Protein AF-0000000080278282 (afdb_homodimer)

Structure (mmCIF, N/CA/C/O backbone):
data_AF-0000000080278282-model_v1
#
loop_
_entity.id
_entity.type
_entity.pdbx_description
1 polymer 'Type VII secretion integral membrane protein EccD'
#
loop_
_atom_site.group_PDB
_atom_site.id
_atom_site.type_symbol
_atom_site.label_atom_id
_atom_site.label_alt_id
_atom_site.label_comp_id
_atom_site.label_asym_id
_atom_site.label_entity_id
_atom_site.label_seq_id
_atom_site.pdbx_PDB_ins_code
_atom_site.Cartn_x
_atom_site.Cartn_y
_atom_site.Cartn_z
_atom_site.occupancy
_atom_site.B_iso_or_equiv
_atom_site.auth_seq_id
_atom_site.auth_comp_id
_atom_site.auth_asym_id
_atom_site.auth_atom_id
_atom_site.pdbx_PDB_model_num
ATOM 1 N N . MET A 1 1 ? -4.598 15.258 31.953 1 35.5 1 MET A N 1
ATOM 2 C CA . MET A 1 1 ? -4.43 14.977 33.375 1 35.5 1 MET A CA 1
ATOM 3 C C . MET A 1 1 ? -3.668 16.109 34.062 1 35.5 1 MET A C 1
ATOM 5 O O . MET A 1 1 ? -2.861 16.797 33.438 1 35.5 1 MET A O 1
ATOM 9 N N . ALA A 1 2 ? -4.07 16.469 35.312 1 46.28 2 ALA A N 1
ATOM 10 C CA . ALA A 1 2 ? -3.312 17.375 36.156 1 46.28 2 ALA A CA 1
ATOM 11 C C . ALA A 1 2 ? -1.828 17.016 36.156 1 46.28 2 ALA A C 1
ATOM 13 O O . ALA A 1 2 ? -1.468 15.844 36.219 1 46.28 2 ALA A O 1
ATOM 14 N N . THR A 1 3 ? -1.007 17.859 35.688 1 50.81 3 THR A N 1
ATOM 15 C CA . THR A 1 3 ? 0.428 17.656 35.875 1 50.81 3 THR A CA 1
ATOM 16 C C . THR A 1 3 ? 0.751 17.281 37.312 1 50.81 3 THR A C 1
ATOM 18 O O . THR A 1 3 ? -0.059 17.5 38.219 1 50.81 3 THR A O 1
ATOM 21 N N . THR A 1 4 ? 1.831 16.531 37.562 1 54.28 4 THR A N 1
ATOM 22 C CA . THR A 1 4 ? 2.43 16.078 38.812 1 54.28 4 THR A CA 1
ATOM 23 C C . THR A 1 4 ? 2.398 17.188 39.875 1 54.28 4 THR A C 1
ATOM 25 O O . THR A 1 4 ? 2.545 16.938 41.062 1 54.28 4 THR A O 1
ATOM 28 N N . SER A 1 5 ? 2.428 18.453 39.594 1 63.41 5 SER A N 1
ATOM 29 C CA . SER A 1 5 ? 2.605 19.516 40.594 1 63.41 5 SER A CA 1
ATOM 30 C C . SER A 1 5 ? 1.264 20.047 41.094 1 63.41 5 SER A C 1
ATOM 32 O O . SER A 1 5 ? 1.215 20.984 41.875 1 63.41 5 SER A O 1
ATOM 34 N N . GLY A 1 6 ? 0.189 19.375 40.906 1 73.44 6 GLY A N 1
ATOM 35 C CA . GLY A 1 6 ? -1.113 19.797 41.406 1 73.44 6 GLY A CA 1
ATOM 36 C C . GLY A 1 6 ? -1.625 21.062 40.75 1 73.44 6 GLY A C 1
ATOM 37 O O . GLY A 1 6 ? -2.588 21.656 41.219 1 73.44 6 GLY A O 1
ATOM 38 N N . LEU A 1 7 ? -0.931 21.578 39.781 1 79.88 7 LEU A N 1
ATOM 39 C CA . LEU A 1 7 ? -1.333 22.797 39.062 1 79.88 7 LEU A CA 1
ATOM 40 C C . LEU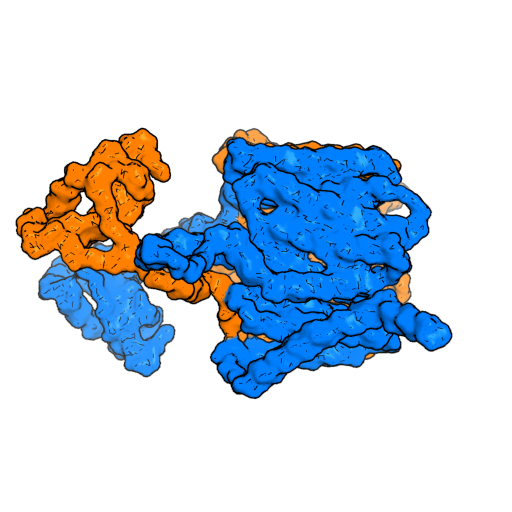 A 1 7 ? -1.778 22.484 37.656 1 79.88 7 LEU A C 1
ATOM 42 O O . LEU A 1 7 ? -1.264 21.562 37.031 1 79.88 7 LEU A O 1
ATOM 46 N N . CYS A 1 8 ? -2.861 23.078 37.188 1 84.62 8 CYS A N 1
ATOM 47 C CA . CYS A 1 8 ? -3.357 23.062 35.812 1 84.62 8 CYS A CA 1
ATOM 48 C C . CYS A 1 8 ? -3.148 24.406 35.125 1 84.62 8 CYS A C 1
ATOM 50 O O . CYS A 1 8 ? -3.537 25.438 35.656 1 84.62 8 CYS A O 1
ATOM 52 N N . LYS A 1 9 ? -2.471 24.438 34.031 1 85.31 9 LYS A N 1
ATOM 53 C CA . LYS A 1 9 ? -2.25 25.672 33.281 1 85.31 9 LYS A CA 1
ATOM 54 C C . LYS A 1 9 ? -3.418 25.953 32.312 1 85.31 9 LYS A C 1
ATOM 56 O O . LYS A 1 9 ? -3.699 25.156 31.422 1 85.31 9 LYS A O 1
ATOM 61 N N . LEU A 1 10 ? -4.07 27.016 32.594 1 87.31 10 LEU A N 1
ATOM 62 C CA . LEU A 1 10 ? -5.223 27.422 31.797 1 87.31 10 LEU A CA 1
ATOM 63 C C . LEU A 1 10 ? -4.938 28.719 31.047 1 87.31 10 LEU A C 1
ATOM 65 O O . LEU A 1 10 ? -4.176 29.562 31.516 1 87.31 10 LEU A O 1
ATOM 69 N N . ARG A 1 11 ? -5.48 28.781 29.812 1 86.94 11 ARG A N 1
ATOM 70 C CA . ARG A 1 11 ? -5.508 30.031 29.078 1 86.94 11 ARG A CA 1
ATOM 71 C C . ARG A 1 11 ? -6.883 30.688 29.156 1 86.94 11 ARG A C 1
ATOM 73 O O . ARG A 1 11 ? -7.895 30.062 28.844 1 86.94 11 ARG A O 1
ATOM 80 N N . VAL A 1 12 ? -6.902 31.906 29.641 1 86.94 12 VAL A N 1
ATOM 81 C CA . VAL A 1 12 ? -8.156 32.625 29.766 1 86.94 12 VAL A CA 1
ATOM 82 C C . VAL A 1 12 ? -8.195 33.781 28.75 1 86.94 12 VAL A C 1
ATOM 84 O O . VAL A 1 12 ? -7.273 34.594 28.703 1 86.94 12 VAL A O 1
ATOM 87 N N . ARG A 1 13 ? -9.266 33.719 27.953 1 86.06 13 ARG A N 1
ATOM 88 C CA . ARG A 1 13 ? -9.531 34.812 27.016 1 86.06 13 ARG A CA 1
ATOM 89 C C . ARG A 1 13 ? -10.617 35.719 27.562 1 86.06 13 ARG A C 1
ATOM 91 O O . ARG A 1 13 ? -11.797 35.375 27.547 1 86.06 13 ARG A O 1
ATOM 98 N N . ALA A 1 14 ? -10.203 36.875 28.016 1 83.12 14 ALA A N 1
ATOM 99 C CA . ALA A 1 14 ? -11.109 37.938 28.438 1 83.12 14 ALA A CA 1
ATOM 100 C C . ALA A 1 14 ? -11.383 38.938 27.297 1 83.12 14 ALA A C 1
ATOM 102 O O . ALA A 1 14 ? -10.711 38.906 26.266 1 83.12 14 ALA A O 1
ATOM 103 N N . PRO A 1 15 ? -12.484 39.688 27.391 1 75.25 15 PRO A N 1
ATOM 104 C CA . PRO A 1 15 ? -12.859 40.594 26.312 1 75.25 15 PRO A CA 1
ATOM 105 C C . PRO A 1 15 ? -11.711 41.5 25.859 1 75.25 15 PRO A C 1
ATOM 107 O O . PRO A 1 15 ? -11.547 41.75 24.656 1 75.25 15 PRO A O 1
ATOM 110 N N . ALA A 1 16 ? -10.828 41.906 26.734 1 73.94 16 ALA A N 1
ATOM 111 C CA . ALA A 1 16 ? -9.812 42.906 26.375 1 73.94 16 ALA A CA 1
ATOM 112 C C . ALA A 1 16 ? -8.406 42.312 26.5 1 73.94 16 ALA A C 1
ATOM 114 O O . ALA A 1 16 ? -7.43 42.938 26.078 1 73.94 16 ALA A O 1
ATOM 115 N N . THR A 1 17 ? -8.305 41.156 27.062 1 78.44 17 THR A N 1
ATOM 116 C CA . THR A 1 17 ? -6.977 40.625 27.328 1 78.44 17 THR A CA 1
ATOM 117 C C . THR A 1 17 ? -7.012 39.094 27.328 1 78.44 17 THR A C 1
ATOM 119 O O . THR A 1 17 ? -8.078 38.5 27.469 1 78.44 17 THR A O 1
ATOM 122 N N . SER A 1 18 ? -5.879 38.406 26.938 1 85.69 18 SER A N 1
ATOM 123 C CA . SER A 1 18 ? -5.676 36.969 27.078 1 85.69 18 SER A CA 1
ATOM 124 C C . SER A 1 18 ? -4.43 36.656 27.891 1 85.69 18 SER A C 1
ATOM 126 O O . SER A 1 18 ? -3.406 37.344 27.75 1 85.69 18 SER A O 1
ATOM 128 N N . PHE A 1 19 ? -4.559 35.812 28.859 1 82.06 19 PHE A N 1
ATOM 129 C CA . PHE A 1 19 ? -3.42 35.469 29.703 1 82.06 19 PHE A CA 1
ATOM 130 C C . PHE A 1 19 ? -3.469 34 30.094 1 82.06 19 PHE A C 1
ATOM 132 O O . PHE A 1 19 ? -4.52 33.344 30 1 82.06 19 PHE A O 1
ATOM 139 N N . ALA A 1 20 ? -2.309 33.469 30.469 1 86.12 20 ALA A N 1
ATOM 140 C CA . ALA A 1 20 ? -2.188 32.094 30.984 1 86.12 20 ALA A CA 1
ATOM 141 C C . ALA A 1 20 ? -2.012 32.094 32.5 1 86.12 20 ALA A C 1
ATOM 143 O O . ALA A 1 20 ? -1.336 32.969 33.062 1 86.12 20 ALA A O 1
ATOM 144 N N . LEU A 1 21 ? -2.713 31.219 33.156 1 85 21 LEU A N 1
ATOM 145 C CA . LEU A 1 21 ? -2.648 31.094 34.625 1 85 21 LEU A CA 1
ATOM 146 C C . LEU A 1 21 ? -2.486 29.641 35.031 1 85 21 LEU A C 1
ATOM 148 O O . LEU A 1 21 ? -3.135 28.75 34.469 1 85 21 LEU A O 1
ATOM 152 N N . ALA A 1 22 ? -1.562 29.422 35.875 1 85.88 22 ALA A N 1
ATOM 153 C CA . ALA A 1 22 ? -1.469 28.109 36.531 1 85.88 22 ALA A CA 1
ATOM 154 C C . ALA A 1 22 ? -2.355 28.031 37.75 1 85.88 22 ALA A C 1
ATOM 156 O O . ALA A 1 22 ? -2.188 28.812 38.688 1 85.88 22 ALA A O 1
ATOM 157 N N . VAL A 1 23 ? -3.32 27.172 37.719 1 85.56 23 VAL A N 1
ATOM 158 C CA . VAL A 1 23 ? -4.273 27.094 38.812 1 85.56 23 VAL A CA 1
ATOM 159 C C . VAL A 1 23 ? -4.199 25.719 39.469 1 85.56 23 VAL A C 1
ATOM 161 O O . VAL A 1 23 ? -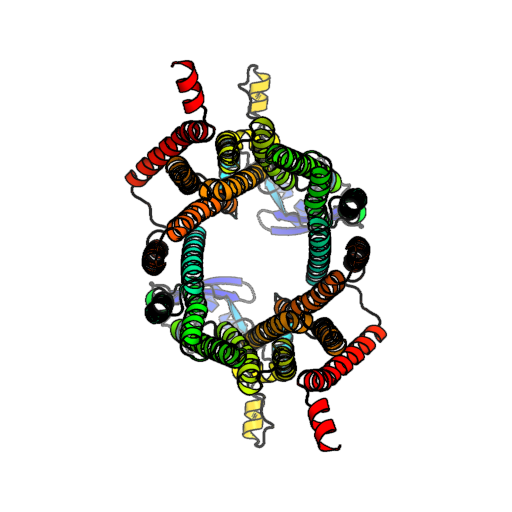3.977 24.719 38.781 1 85.56 23 VAL A O 1
ATOM 164 N N . PRO A 1 24 ? -4.273 25.75 40.812 1 81.31 24 PRO A N 1
ATOM 165 C CA . PRO A 1 24 ? -4.359 24.453 41.469 1 81.31 24 PRO A CA 1
ATOM 166 C C . PRO A 1 24 ? -5.629 23.688 41.125 1 81.31 24 PRO A C 1
ATOM 168 O O . PRO A 1 24 ? -6.695 24.281 40.969 1 81.31 24 PRO A O 1
ATOM 171 N N . VAL A 1 25 ? -5.578 22.375 41 1 85.06 25 VAL A N 1
ATOM 172 C CA . VAL A 1 25 ? -6.641 21.531 40.5 1 85.06 25 VAL A CA 1
ATOM 173 C C . VAL A 1 25 ? -7.691 21.297 41.562 1 85.06 25 VAL A C 1
ATOM 175 O O . VAL A 1 25 ? -8.836 20.938 41.281 1 85.06 25 VAL A O 1
ATOM 178 N N . ASP A 1 26 ? -7.441 21.578 42.844 1 83.44 26 ASP A N 1
ATOM 179 C CA . ASP A 1 26 ? -8.312 21.219 43.938 1 83.44 26 ASP A CA 1
ATOM 180 C C . ASP A 1 26 ? -9.078 22.438 44.469 1 83.44 26 ASP A C 1
ATOM 182 O O . ASP A 1 26 ? -9.734 22.375 45.5 1 83.44 26 ASP A O 1
ATOM 186 N N . ILE A 1 27 ? -9.039 23.547 43.812 1 84 27 ILE A N 1
ATOM 187 C CA . ILE A 1 27 ? -9.75 24.75 44.219 1 84 27 ILE A CA 1
ATOM 188 C C . ILE A 1 27 ? -10.938 25 43.281 1 84 27 ILE A C 1
ATOM 190 O O . ILE A 1 27 ? -10.828 24.859 42.062 1 84 27 ILE A O 1
ATOM 194 N N . PRO A 1 28 ? -12.039 25.219 43.969 1 87 28 PRO A N 1
ATOM 195 C CA . PRO A 1 28 ? -13.203 25.547 43.156 1 87 28 PRO A CA 1
ATOM 196 C C . PRO A 1 28 ? -12.961 26.766 42.25 1 87 28 PRO A C 1
ATOM 198 O O . PRO A 1 28 ? -12.234 27.688 42.656 1 87 28 PRO A O 1
ATOM 201 N N . LEU A 1 29 ? -13.562 26.703 41.125 1 89.19 29 LEU A N 1
ATOM 202 C CA . LEU A 1 29 ? -13.391 27.766 40.156 1 89.19 29 LEU A CA 1
ATOM 203 C C . LEU A 1 29 ? -13.844 29.109 40.719 1 89.19 29 LEU A C 1
ATOM 205 O O . LEU A 1 29 ? -13.258 30.141 40.375 1 89.19 29 LEU A O 1
ATOM 209 N N . ILE A 1 30 ? -14.828 29.094 41.562 1 87.44 30 ILE A N 1
ATOM 210 C CA . ILE A 1 30 ? -15.391 30.312 42.156 1 87.44 30 ILE A CA 1
ATOM 211 C C . ILE A 1 30 ? -14.312 31.031 42.938 1 87.44 30 ILE A C 1
ATOM 213 O O . ILE A 1 30 ? -14.266 32.281 42.969 1 87.44 30 ILE A O 1
ATOM 217 N N . ASP A 1 31 ? -13.383 30.312 43.562 1 86.94 31 ASP A N 1
ATOM 218 C CA . ASP A 1 31 ? -12.32 30.891 44.375 1 86.94 31 ASP A CA 1
ATOM 219 C C . ASP A 1 31 ? -11.211 31.469 43.5 1 86.94 31 ASP A C 1
ATOM 221 O O . ASP A 1 31 ? -10.414 32.281 43.969 1 86.94 31 ASP A O 1
ATOM 225 N N . LEU A 1 32 ? -11.25 31.031 42.312 1 87.5 32 LEU A N 1
ATOM 226 C CA . LEU A 1 32 ? -10.219 31.5 41.406 1 87.5 32 LEU A CA 1
ATOM 227 C C . LEU A 1 32 ? -10.703 32.719 40.625 1 87.5 32 LEU A C 1
ATOM 229 O O . LEU A 1 32 ? -9.906 33.406 40 1 87.5 32 LEU A O 1
ATOM 233 N N . MET A 1 33 ? -11.953 32.969 40.688 1 87.94 33 MET A N 1
ATOM 234 C CA . MET A 1 33 ? -12.57 34 39.844 1 87.94 33 MET A CA 1
ATOM 235 C C . MET A 1 33 ? -12.008 35.375 40.156 1 87.94 33 MET A C 1
ATOM 237 O O . MET A 1 33 ? -11.68 36.156 39.25 1 87.94 33 MET A O 1
ATOM 241 N N . PRO A 1 34 ? -11.766 35.719 41.5 1 85.62 34 PRO A N 1
ATOM 242 C CA . PRO A 1 34 ? -11.195 37.062 41.781 1 85.62 34 PRO A CA 1
ATOM 243 C C . PRO A 1 34 ? -9.797 37.219 41.156 1 85.62 34 PRO A C 1
ATOM 245 O O . PRO A 1 34 ? -9.477 38.312 40.656 1 85.62 34 PRO A O 1
ATOM 248 N N . THR A 1 35 ? -9.07 36.188 41.25 1 86.25 35 THR A N 1
ATOM 249 C CA . THR A 1 35 ? -7.727 36.219 40.688 1 86.25 35 THR A CA 1
ATOM 250 C C . THR A 1 35 ? -7.793 36.375 39.156 1 86.25 35 THR A C 1
ATOM 252 O O . THR A 1 35 ? -7.047 37.156 38.562 1 86.25 35 THR A O 1
ATOM 255 N N . ILE A 1 36 ? -8.617 35.656 38.594 1 88.06 36 ILE A N 1
ATOM 256 C CA . ILE A 1 36 ? -8.789 35.688 37.125 1 88.06 36 ILE A CA 1
ATOM 257 C C . ILE A 1 36 ? -9.258 37.094 36.719 1 88.06 36 ILE A C 1
ATOM 259 O O . ILE A 1 36 ? -8.734 37.656 35.75 1 88.06 36 ILE A O 1
ATOM 263 N N . LEU A 1 37 ? -10.242 37.625 37.406 1 86.5 37 LEU A N 1
ATOM 264 C CA . LEU A 1 37 ? -10.773 38.938 37.094 1 86.5 37 LEU A CA 1
ATOM 265 C C . LEU A 1 37 ? -9.719 40 37.312 1 86.5 37 LEU A C 1
ATOM 267 O O . LEU A 1 37 ? -9.656 41 36.562 1 86.5 37 LEU A O 1
ATOM 271 N N . GLY A 1 38 ? -8.906 39.844 38.344 1 85 38 GLY A N 1
ATOM 272 C CA . GLY A 1 38 ? -7.805 40.75 38.594 1 85 38 GLY A CA 1
ATOM 273 C C . GLY A 1 38 ? -6.801 40.781 37.438 1 85 38 GLY A C 1
ATOM 274 O O . GLY A 1 38 ? -6.305 41.875 37.094 1 85 38 GLY A O 1
ATOM 275 N N . HIS A 1 39 ? -6.598 39.625 36.906 1 84.81 39 HIS A N 1
ATOM 276 C CA . HIS A 1 39 ? -5.656 39.531 35.812 1 84.81 39 HIS A CA 1
ATOM 277 C C . HIS A 1 39 ? -6.289 40.031 34.5 1 84.81 39 HIS A C 1
ATOM 279 O O . HIS A 1 39 ? -5.59 40.531 33.625 1 84.81 39 HIS A O 1
ATOM 285 N N . ALA A 1 40 ? -7.508 39.844 34.344 1 83 40 ALA A N 1
ATOM 286 C CA . ALA A 1 40 ? -8.227 40.219 33.125 1 83 40 ALA A CA 1
ATOM 287 C C . ALA A 1 40 ? -8.391 41.719 33 1 83 40 ALA A C 1
ATOM 289 O O . ALA A 1 40 ? -8.484 42.25 31.906 1 83 40 ALA A O 1
ATOM 290 N N . GLY A 1 41 ? -8.508 42.406 34.125 1 80.06 41 GLY A N 1
ATOM 291 C CA . GLY A 1 41 ? -8.617 43.875 34.094 1 80.06 41 GLY A CA 1
ATOM 292 C C . GLY A 1 41 ? -9.047 44.469 35.406 1 80.06 41 GLY A C 1
ATOM 293 O O . GLY A 1 41 ? -9.75 43.812 36.188 1 80.06 41 GLY A O 1
ATOM 294 N N . GLN A 1 42 ? -8.523 45.656 35.812 1 74.75 42 GLN A N 1
ATOM 295 C CA . GLN A 1 42 ? -8.695 46.312 37.094 1 74.75 42 GLN A CA 1
ATOM 296 C C . GLN A 1 42 ? -10.172 46.625 37.344 1 74.75 42 GLN A C 1
ATOM 298 O O . GLN A 1 42 ? -10.625 46.562 38.5 1 74.75 42 GLN A O 1
ATOM 303 N N . ASP A 1 43 ? -10.992 46.781 36.344 1 74.56 43 ASP A N 1
ATOM 304 C CA . ASP A 1 43 ? -12.352 47.25 36.594 1 74.56 43 ASP A CA 1
ATOM 305 C C . ASP A 1 43 ? -13.375 46.188 36.188 1 74.56 43 ASP A C 1
ATOM 307 O O . ASP A 1 43 ? -14.578 46.5 36.125 1 74.56 43 ASP A O 1
ATOM 311 N N . LEU A 1 44 ? -13.008 45.031 36.062 1 77.19 44 LEU A N 1
ATOM 312 C CA . LEU A 1 44 ? -13.945 44.031 35.531 1 77.19 44 LEU A CA 1
ATOM 313 C C . LEU A 1 44 ? -14.859 43.531 36.656 1 77.19 44 LEU A C 1
ATOM 315 O O . LEU A 1 44 ? -16.031 43.219 36.406 1 77.19 44 LEU A O 1
ATOM 319 N N . ALA A 1 45 ? -14.359 43.438 37.812 1 76.94 45 ALA A N 1
ATOM 320 C CA . ALA A 1 45 ? -15.18 43.031 38.969 1 76.94 45 ALA A CA 1
ATOM 321 C C . ALA A 1 45 ? -16.344 43.969 39.188 1 76.94 45 ALA A C 1
ATOM 323 O O . ALA A 1 45 ? -17.453 43.562 39.5 1 76.94 45 ALA A O 1
ATOM 324 N N . GLU A 1 46 ? -16.094 45.25 39.031 1 74.25 46 GLU A N 1
ATOM 325 C CA . GLU A 1 46 ? -17.141 46.25 39.188 1 74.25 46 GLU A CA 1
ATOM 326 C C . GLU A 1 46 ? -18.094 46.281 38 1 74.25 46 GLU A C 1
ATOM 328 O O . GLU A 1 46 ? -19.297 46.438 38.188 1 74.25 46 GLU A O 1
ATOM 333 N N . GLU A 1 47 ? -17.594 45.969 36.906 1 72.38 47 GLU A N 1
ATOM 334 C CA . GLU A 1 47 ? -18.422 45.938 35.688 1 72.38 47 GLU A CA 1
ATOM 335 C C . GLU A 1 47 ? -19.312 44.688 35.688 1 72.38 47 GLU A C 1
ATOM 337 O O . GLU A 1 47 ? -20.359 44.688 35.031 1 72.38 47 GLU A O 1
ATOM 342 N N . GLY A 1 48 ? -18.984 43.75 36.375 1 67.81 48 GLY A N 1
ATOM 343 C CA . GLY A 1 48 ? -19.719 42.5 36.438 1 67.81 48 GLY A CA 1
ATOM 344 C C . GLY A 1 48 ? -21.062 42.656 37.125 1 67.81 48 GLY A C 1
ATOM 345 O O . GLY A 1 48 ? -21.984 41.875 36.875 1 67.81 48 GLY A O 1
ATOM 346 N N . VAL A 1 49 ? -21.156 43.594 37.969 1 68.88 49 VAL A N 1
ATOM 347 C CA . VAL A 1 49 ? -22.391 43.844 38.688 1 68.88 49 VAL A CA 1
ATOM 348 C C . VAL A 1 49 ? -23.516 44.188 37.719 1 68.88 49 VAL A C 1
ATOM 350 O O . VAL A 1 49 ? -24.656 43.75 37.906 1 68.88 49 VAL A O 1
ATOM 353 N N . ASP A 1 50 ? -23.219 44.781 36.656 1 68.56 50 ASP A N 1
ATOM 354 C CA . ASP A 1 50 ? -24.203 45.219 35.688 1 68.56 50 ASP A CA 1
ATOM 355 C C . ASP A 1 50 ? -24.641 44.062 34.781 1 68.56 50 ASP A C 1
ATOM 357 O O . ASP A 1 50 ? -25.703 44.125 34.156 1 68.56 50 ASP A O 1
ATOM 361 N N . HIS A 1 51 ? -23.891 43.031 34.781 1 73.06 51 HIS A N 1
ATOM 362 C CA . HIS A 1 51 ? -24.234 41.969 33.844 1 73.06 51 HIS A CA 1
ATOM 363 C C . HIS A 1 51 ? -24.312 40.625 34.562 1 73.06 51 HIS A C 1
ATOM 365 O O . HIS A 1 51 ? -24.031 39.594 33.938 1 73.06 51 HIS A O 1
ATOM 371 N N . ASP A 1 52 ? -24.703 40.594 35.688 1 75.75 52 ASP A N 1
ATOM 372 C CA . ASP A 1 52 ? -24.984 39.438 36.531 1 75.75 52 ASP A CA 1
ATOM 373 C C . ASP A 1 52 ? -23.734 38.594 36.75 1 75.75 52 ASP A C 1
ATOM 375 O O . ASP A 1 52 ? -23.812 37.375 36.938 1 75.75 52 ASP A O 1
ATOM 379 N N . GLY A 1 53 ? -22.641 39.156 36.625 1 81.94 53 GLY A N 1
ATOM 380 C CA . GLY A 1 53 ? -21.391 38.469 36.969 1 81.94 53 GLY A CA 1
ATOM 381 C C . GLY A 1 53 ? -20.656 37.938 35.75 1 81.94 53 GLY A C 1
ATOM 382 O O . GLY A 1 53 ? -21.156 38 34.625 1 81.94 53 GLY A O 1
ATOM 383 N N . TRP A 1 54 ? -19.438 37.5 35.969 1 86.56 54 TRP A N 1
ATOM 384 C CA . TRP A 1 54 ? -18.578 36.906 34.938 1 86.56 54 TRP A CA 1
ATOM 385 C C . TRP A 1 54 ? -18.594 35.406 35.031 1 86.56 54 TRP A C 1
ATOM 387 O O . TRP A 1 54 ? -18.688 34.812 36.125 1 86.56 54 TRP A O 1
ATOM 397 N N . ILE A 1 55 ? -18.625 34.781 33.812 1 87 55 ILE A N 1
ATOM 398 C CA . ILE A 1 55 ? -18.594 33.312 33.719 1 87 55 ILE A CA 1
ATOM 399 C C . ILE A 1 55 ? -17.422 32.875 32.844 1 87 55 ILE A C 1
ATOM 401 O O . ILE A 1 55 ? -16.953 33.656 32 1 87 55 ILE A O 1
ATOM 405 N N . LEU A 1 56 ? -16.922 31.766 33.188 1 87.19 56 LEU A N 1
ATOM 406 C CA . LEU A 1 56 ? -15.922 31.094 32.344 1 87.19 56 LEU A CA 1
ATOM 407 C C . LEU A 1 56 ? -16.578 30.016 31.469 1 87.19 56 LEU A C 1
ATOM 409 O O . LEU A 1 56 ? -17.391 29.234 31.969 1 87.19 56 LEU A O 1
ATOM 413 N N . GLN A 1 57 ? -16.328 30.109 30.203 1 83.44 57 GLN A N 1
ATOM 414 C CA . GLN A 1 57 ? -16.938 29.172 29.266 1 83.44 57 GLN A CA 1
ATOM 415 C C . GLN A 1 57 ? -15.914 28.625 28.281 1 83.44 57 GLN A C 1
ATOM 417 O O . GLN A 1 57 ? -14.953 29.312 27.922 1 83.44 57 GLN A O 1
ATOM 422 N N . ARG A 1 58 ? -16.062 27.281 28.047 1 80.81 58 ARG A N 1
ATOM 423 C CA . ARG A 1 58 ? -15.406 26.688 26.891 1 80.81 58 ARG A CA 1
ATOM 424 C C . ARG A 1 58 ? -16.141 27.031 25.594 1 80.81 58 ARG A C 1
ATOM 426 O O . ARG A 1 58 ? -17.375 27.172 25.594 1 80.81 58 ARG A O 1
ATOM 433 N N . LEU A 1 59 ? -15.336 27.312 24.5 1 69.25 59 LEU A N 1
ATOM 434 C CA . LEU A 1 59 ? -15.992 27.562 23.219 1 69.25 59 LEU A CA 1
ATOM 435 C C . LEU A 1 59 ? -16.938 26.422 22.859 1 69.25 59 LEU A C 1
ATOM 437 O O . LEU A 1 59 ? -16.531 25.266 22.812 1 69.25 59 LEU A O 1
ATOM 441 N N . GLY A 1 60 ? -18.234 26.766 22.812 1 66.5 60 GLY A N 1
ATOM 442 C CA . GLY A 1 60 ? -19.234 25.812 22.375 1 66.5 60 GLY A CA 1
ATOM 443 C C . GLY A 1 60 ? -19.922 25.094 23.531 1 66.5 60 GLY A C 1
ATOM 444 O O . GLY A 1 60 ? -20.797 24.266 23.328 1 66.5 60 GLY A O 1
ATOM 445 N N . ASP A 1 61 ? -19.469 25.234 24.766 1 72.88 61 ASP A N 1
ATOM 446 C CA . ASP A 1 61 ? -20.047 24.609 25.953 1 72.88 61 ASP A CA 1
ATOM 447 C C . ASP A 1 61 ? -20.734 25.641 26.844 1 72.88 61 ASP A C 1
ATOM 449 O O . ASP A 1 61 ? -20.438 26.844 26.766 1 72.88 61 ASP A O 1
ATOM 453 N N . PRO A 1 62 ? -21.75 25.188 27.578 1 75.94 62 PRO A N 1
ATOM 454 C CA . PRO A 1 62 ? -22.328 26.094 28.578 1 75.94 62 PRO A CA 1
ATOM 455 C C . PRO A 1 62 ? -21.312 26.547 29.625 1 75.94 62 PRO A C 1
ATOM 457 O O . PRO A 1 62 ? -20.234 25.969 29.734 1 75.94 62 PRO A O 1
ATOM 460 N N . PRO A 1 63 ? -21.578 27.578 30.281 1 81.44 63 PRO A N 1
ATOM 461 C CA . PRO A 1 63 ? -20.672 28.094 31.312 1 81.44 63 PRO A CA 1
ATOM 462 C C . PRO A 1 63 ? -20.297 27.031 32.344 1 81.44 63 PRO A C 1
ATOM 464 O O . PRO A 1 63 ? -21.125 26.188 32.719 1 81.44 63 PRO A O 1
ATOM 467 N N . LEU A 1 64 ? -19 26.984 32.688 1 85.81 64 LEU A N 1
ATOM 468 C CA . LEU A 1 64 ? -18.484 26.031 33.656 1 85.81 64 LEU A CA 1
ATOM 469 C C . LEU A 1 64 ? -19.109 26.266 35.031 1 85.81 64 LEU A C 1
ATOM 471 O O . LEU A 1 64 ? -19.406 27.406 35.406 1 85.81 64 LEU A O 1
ATOM 475 N N . ASP A 1 65 ? -19.438 25.156 35.688 1 86.25 65 ASP A N 1
ATOM 476 C CA . ASP A 1 65 ? -19.891 25.25 37.062 1 86.25 65 ASP A CA 1
ATOM 477 C C . ASP A 1 65 ? -18.812 25.844 37.969 1 86.25 65 ASP A C 1
ATOM 479 O O . ASP A 1 65 ? -17.766 25.234 38.156 1 86.25 65 ASP A O 1
ATOM 483 N N . GLN A 1 66 ? -19.109 26.984 38.531 1 85.38 66 GLN A N 1
ATOM 484 C CA . GLN A 1 66 ? -18.125 27.734 39.312 1 85.38 66 GLN A CA 1
ATOM 485 C C . GLN A 1 66 ? -17.891 27.062 40.656 1 85.38 66 GLN A C 1
ATOM 487 O O . GLN A 1 66 ? -16.891 27.328 41.312 1 85.38 66 GLN A O 1
ATOM 492 N N . GLU A 1 67 ? -18.766 26.188 41.062 1 87.44 67 GLU A N 1
ATOM 493 C CA . GLU A 1 67 ? -18.625 25.516 42.375 1 87.44 67 GLU A CA 1
ATOM 494 C C . GLU A 1 67 ? -17.781 24.25 42.25 1 87.44 67 GLU A C 1
ATOM 496 O O . GLU A 1 67 ? -17.422 23.641 43.25 1 87.44 67 GLU A O 1
ATOM 501 N N . SER A 1 68 ? -17.469 23.938 41.031 1 88.06 68 SER A N 1
ATOM 502 C CA . SER A 1 68 ? -16.703 22.703 40.812 1 88.06 68 SER A CA 1
ATOM 503 C C . SER A 1 68 ? -15.211 23 40.688 1 88.06 68 SER A C 1
ATOM 505 O O . SER A 1 68 ? -14.812 24.125 40.406 1 88.06 68 SER A O 1
ATOM 507 N N . THR A 1 69 ? -14.484 21.984 41.031 1 86.75 69 THR A N 1
ATOM 508 C CA . THR A 1 69 ? -13.031 22.094 40.938 1 86.75 69 THR A CA 1
ATOM 509 C C . THR A 1 69 ? -12.555 21.844 39.5 1 86.75 69 THR A C 1
ATOM 511 O O . THR A 1 69 ? -13.305 21.312 38.688 1 86.75 69 THR A O 1
ATOM 514 N N . VAL A 1 70 ? -11.344 22.344 39.25 1 86.06 70 VAL A N 1
ATOM 515 C CA . VAL A 1 70 ? -10.703 22.188 37.938 1 86.06 70 VAL A CA 1
ATOM 516 C C . VAL A 1 70 ? -10.641 20.703 37.562 1 86.06 70 VAL A C 1
ATOM 518 O O . VAL A 1 70 ? -10.844 20.344 36.406 1 86.06 70 VAL A O 1
ATOM 521 N N . ASP A 1 71 ? -10.5 19.922 38.562 1 82.56 71 ASP A N 1
ATOM 522 C CA . ASP A 1 71 ? -10.414 18.469 38.344 1 82.56 71 ASP A CA 1
ATOM 523 C C . ASP A 1 71 ? -11.773 17.891 37.969 1 82.56 71 ASP A C 1
ATOM 525 O O . ASP A 1 71 ? -11.867 17.094 37.031 1 82.56 71 ASP A O 1
ATOM 529 N N . VAL A 1 72 ? -12.805 18.359 38.625 1 82.31 72 VAL A N 1
ATOM 530 C CA . VAL A 1 72 ? -14.156 17.875 38.375 1 82.31 72 VAL A CA 1
ATOM 531 C C . VAL A 1 72 ? -14.633 18.344 37 1 82.31 72 VAL A C 1
ATOM 533 O O . VAL A 1 72 ? -15.336 17.609 36.312 1 82.31 72 VAL A O 1
ATOM 536 N N . LEU A 1 73 ? -14.18 19.5 36.625 1 84.25 73 LEU A N 1
ATOM 537 C CA . LEU A 1 73 ? -14.586 20.078 35.375 1 84.25 73 LEU A CA 1
ATOM 538 C C . LEU A 1 73 ? -13.758 19.5 34.219 1 84.25 73 LEU A C 1
ATOM 540 O O . LEU A 1 73 ? -14.008 19.812 33.062 1 84.25 73 LEU A O 1
ATOM 544 N N . ASP A 1 74 ? -12.773 18.578 34.562 1 83.12 74 ASP A N 1
ATOM 545 C CA . ASP A 1 74 ? -11.906 17.906 33.594 1 83.12 74 ASP A CA 1
ATOM 546 C C . ASP A 1 74 ? -11.227 18.906 32.688 1 83.12 74 ASP A C 1
ATOM 548 O O . ASP A 1 74 ? -11.211 18.734 31.453 1 83.12 74 ASP A O 1
ATOM 552 N N . LEU A 1 75 ? -10.797 19.984 33.25 1 82.62 75 LEU A N 1
ATOM 553 C CA . LEU A 1 75 ? -10.031 20.969 32.5 1 82.62 75 LEU A CA 1
ATOM 554 C C . LEU A 1 75 ? -8.609 20.469 32.25 1 82.62 75 LEU A C 1
ATOM 556 O O . LEU A 1 75 ? -7.992 19.859 33.125 1 82.62 75 LEU A O 1
ATOM 560 N N . ARG A 1 76 ? -8.148 20.578 31.078 1 84.25 76 ARG A N 1
ATOM 561 C CA . ARG A 1 76 ? -6.844 20.062 30.672 1 84.25 76 ARG A CA 1
ATOM 562 C C . ARG A 1 76 ? -5.816 21.188 30.578 1 84.25 76 ARG A C 1
ATOM 564 O O . ARG A 1 76 ? -6.172 22.344 30.359 1 84.25 76 ARG A O 1
ATOM 571 N N . ASP A 1 77 ? -4.645 20.859 30.797 1 79.56 77 ASP A N 1
ATOM 572 C CA . ASP A 1 77 ? -3.539 21.797 30.641 1 79.56 77 ASP A CA 1
ATOM 573 C C . ASP A 1 77 ? -3.525 22.406 29.25 1 79.56 77 ASP A C 1
ATOM 575 O O . ASP A 1 77 ? -3.576 21.688 28.25 1 79.56 77 ASP A O 1
ATOM 579 N N . GLY A 1 78 ? -3.508 23.766 29.219 1 79.69 78 GLY A N 1
ATOM 580 C CA . GLY A 1 78 ? -3.443 24.5 27.953 1 79.69 78 GLY A CA 1
ATOM 581 C C . GLY A 1 78 ? -4.809 24.828 27.391 1 79.69 78 GLY A C 1
ATOM 582 O O . GLY A 1 78 ? -4.914 25.422 26.312 1 79.69 78 GLY A O 1
ATOM 583 N N . GLU A 1 79 ? -5.855 24.453 28.141 1 81.88 79 GLU A N 1
ATOM 584 C CA . GLU A 1 79 ? -7.211 24.703 27.656 1 81.88 79 GLU A CA 1
ATOM 585 C C . GLU A 1 79 ? -7.547 26.188 27.719 1 81.88 79 GLU A C 1
ATOM 587 O O . GLU A 1 79 ? -7.16 26.891 28.656 1 81.88 79 GLU A O 1
ATOM 592 N N . THR A 1 80 ? -8.234 26.641 26.594 1 84.06 80 THR A N 1
ATOM 593 C CA . THR A 1 80 ? -8.633 28.047 26.547 1 84.06 80 THR A CA 1
ATOM 594 C C . THR A 1 80 ? -10.055 28.219 27.078 1 84.06 80 THR A C 1
ATOM 596 O O . THR A 1 80 ? -10.992 27.578 26.609 1 84.06 80 THR A O 1
ATOM 599 N N . LEU A 1 81 ? -10.195 28.969 28.062 1 86.25 81 LEU A N 1
ATOM 600 C CA . LEU A 1 81 ? -11.484 29.344 28.625 1 86.25 81 LEU A CA 1
ATOM 601 C C . LEU A 1 81 ? -11.812 30.797 28.312 1 86.25 81 LEU A C 1
ATOM 603 O O . LEU A 1 81 ? -10.914 31.641 28.266 1 86.25 81 LEU A O 1
ATOM 607 N N . TYR A 1 82 ? -13.023 31.016 27.984 1 85.69 82 TYR A N 1
ATOM 608 C CA . TYR A 1 82 ? -13.492 32.344 27.656 1 85.69 82 TYR A CA 1
ATOM 609 C C . TYR A 1 82 ? -14.211 32.969 28.844 1 85.69 82 TYR A C 1
ATOM 611 O O . TYR A 1 82 ? -15.172 32.406 29.375 1 85.69 82 TYR A O 1
ATOM 619 N N . LEU A 1 83 ? -13.68 34.094 29.266 1 86.12 83 LEU A N 1
ATOM 620 C CA . LEU A 1 83 ? -14.328 34.906 30.297 1 86.12 83 LEU A CA 1
ATOM 621 C C . LEU A 1 83 ? -15.359 35.844 29.688 1 86.12 83 LEU A C 1
ATOM 623 O O . LEU A 1 83 ? -15.016 36.688 28.875 1 86.12 83 LEU A O 1
ATOM 627 N N . ARG A 1 84 ? -16.562 35.531 30.031 1 82.94 84 ARG A N 1
ATOM 628 C CA . ARG A 1 84 ? -17.656 36.312 29.453 1 82.94 84 ARG A CA 1
ATOM 629 C C . ARG A 1 84 ? -18.656 36.719 30.531 1 82.94 84 ARG A C 1
ATOM 631 O O . ARG A 1 84 ? -18.766 36.062 31.562 1 82.94 84 ARG A O 1
ATOM 638 N N . PRO A 1 85 ? -19.312 37.938 30.219 1 81.25 85 PRO A N 1
ATOM 639 C CA . PRO A 1 85 ? -20.438 38.25 31.109 1 81.25 85 PRO A CA 1
ATOM 640 C C . PRO A 1 85 ? -21.547 37.219 31.078 1 81.25 85 PRO A C 1
ATOM 642 O O . PRO A 1 85 ? -21.828 36.656 30.016 1 81.25 85 PRO A O 1
ATOM 645 N N . ARG A 1 86 ? -22.078 36.875 32.219 1 79 86 ARG A N 1
ATOM 646 C CA . ARG A 1 86 ? -23.141 35.844 32.344 1 79 86 ARG A CA 1
ATOM 647 C C . ARG A 1 86 ? -24.266 36.125 31.359 1 79 86 ARG A C 1
ATOM 649 O O . ARG A 1 86 ? -24.875 35.156 30.844 1 79 86 ARG A O 1
ATOM 656 N N . ARG A 1 87 ? -24.469 37.281 31.016 1 75.38 87 ARG A N 1
ATOM 657 C CA . ARG A 1 87 ? -25.547 37.656 30.109 1 75.38 87 ARG A CA 1
ATOM 658 C C . ARG A 1 87 ? -25.141 37.406 28.656 1 75.38 87 ARG A C 1
ATOM 660 O O . ARG A 1 87 ? -26 37.344 27.766 1 75.38 87 ARG A O 1
ATOM 667 N N . GLU A 1 88 ? -23.953 37.344 28.406 1 72.44 88 GLU A N 1
ATOM 668 C CA . GLU A 1 88 ? -23.469 37.156 27.047 1 72.44 88 GLU A CA 1
ATOM 669 C C . GLU A 1 88 ? -22.812 35.781 26.891 1 72.44 88 GLU A C 1
ATOM 671 O O . GLU A 1 88 ? -21.688 35.688 26.391 1 72.44 88 GLU A O 1
ATOM 676 N N . GLN A 1 89 ? -23.406 34.812 27.391 1 67.31 89 GLN A N 1
ATOM 677 C CA . GLN A 1 89 ? -22.906 33.469 27.297 1 67.31 89 GLN A CA 1
ATOM 678 C C . GLN A 1 89 ? -22.797 33.031 25.828 1 67.31 89 GLN A C 1
ATOM 680 O O . GLN A 1 89 ? -23.625 33.406 25 1 67.31 89 GLN A O 1
ATOM 685 N N . LEU A 1 90 ? -21.484 32.594 25.469 1 62.25 90 LEU A N 1
ATOM 686 C CA . LEU A 1 90 ? -21.344 31.984 24.141 1 62.25 90 LEU A CA 1
ATOM 687 C C . LEU A 1 90 ? -22.328 30.844 23.953 1 62.25 90 LEU A C 1
ATOM 689 O O . LEU A 1 90 ? -22.516 30.031 24.859 1 62.25 90 LEU A O 1
ATOM 693 N N . PRO A 1 91 ? -23.078 31.016 22.922 1 52.94 91 PRO A N 1
ATOM 694 C CA . PRO A 1 91 ? -24.031 29.938 22.688 1 52.94 91 PRO A CA 1
ATOM 695 C C . PRO A 1 91 ? -23.375 28.562 22.688 1 52.94 91 PRO A C 1
ATOM 697 O O . PRO A 1 91 ? -22.266 28.391 22.188 1 52.94 91 PRO A O 1
ATOM 700 N N . ALA A 1 92 ? -23.703 27.859 23.766 1 54.06 92 ALA A N 1
ATOM 701 C CA . ALA A 1 92 ? -23.312 26.453 23.688 1 54.06 92 ALA A CA 1
ATOM 702 C C . ALA A 1 92 ? -23.688 25.859 22.328 1 54.06 92 ALA A C 1
ATOM 704 O O . ALA A 1 92 ? -24.703 26.219 21.75 1 54.06 92 ALA A O 1
ATOM 705 N N . VAL A 1 93 ? -22.625 25.562 21.484 1 53.84 93 VAL A N 1
ATOM 706 C CA . VAL A 1 93 ? -23.016 24.875 20.266 1 53.84 93 VAL A CA 1
ATOM 707 C C . VAL A 1 93 ? -23.969 23.719 20.594 1 53.84 93 VAL A C 1
ATOM 709 O O . VAL A 1 93 ? -23.562 22.734 21.219 1 53.84 93 VAL A O 1
ATOM 712 N N . HIS A 1 94 ? -25.125 24.031 21.062 1 58.91 94 HIS A N 1
ATOM 713 C CA . HIS A 1 94 ? -26.188 23.047 21.219 1 58.91 94 HIS A CA 1
ATOM 714 C C . HIS A 1 94 ? -26.844 22.75 19.875 1 58.91 94 HIS A C 1
ATOM 716 O O . HIS A 1 94 ? -27.109 23.656 19.094 1 58.91 94 HIS A O 1
ATOM 722 N N . PHE A 1 95 ? -26.625 21.531 19.469 1 54.94 95 PHE A N 1
ATOM 723 C CA . PHE A 1 95 ? -27.422 21.219 18.297 1 54.94 95 PHE A CA 1
ATOM 724 C C . PHE A 1 95 ? -28.875 20.984 18.672 1 54.94 95 PHE A C 1
ATOM 726 O O . PHE A 1 95 ? -29.156 20.219 19.594 1 54.94 95 PHE A O 1
ATOM 733 N N . ASP A 1 96 ? -29.734 21.891 18.359 1 58.12 96 ASP A N 1
ATOM 734 C CA . ASP A 1 96 ? -31.172 21.75 18.625 1 58.12 96 ASP A CA 1
ATOM 735 C C . ASP A 1 96 ? -31.672 20.391 18.141 1 58.12 96 ASP A C 1
ATOM 737 O O . ASP A 1 96 ? -32.594 19.812 18.719 1 58.12 96 ASP A O 1
ATOM 741 N N . ASP A 1 97 ? -31.031 20 17.062 1 63.31 97 ASP A N 1
ATOM 742 C CA . ASP A 1 97 ? -31.406 18.75 16.391 1 63.31 97 ASP A CA 1
ATOM 743 C C . ASP A 1 97 ? -30.188 17.891 16.109 1 63.31 97 ASP A C 1
ATOM 745 O O . ASP A 1 97 ? -29.125 18.391 15.719 1 63.31 97 ASP A O 1
ATOM 749 N N . ILE A 1 98 ? -30.188 16.734 16.672 1 69.44 98 ILE A N 1
ATOM 750 C CA . ILE A 1 98 ? -29.172 15.734 16.391 1 69.44 98 ILE A CA 1
ATOM 751 C C . ILE A 1 98 ? -28.797 15.773 14.914 1 69.44 98 ILE A C 1
ATOM 753 O O . ILE A 1 98 ? -27.625 15.609 14.562 1 69.44 98 ILE A O 1
ATOM 757 N N . ILE A 1 99 ? -29.766 16.125 14.117 1 69.38 99 ILE A N 1
ATOM 758 C CA . ILE A 1 99 ? -29.547 16.125 12.672 1 69.38 99 ILE A CA 1
ATOM 759 C C . ILE A 1 99 ? -28.594 17.266 12.305 1 69.38 99 ILE A C 1
ATOM 761 O O . ILE A 1 99 ? -27.719 17.094 11.445 1 69.38 99 ILE A O 1
ATOM 765 N N . ASP A 1 100 ? -28.734 18.406 12.992 1 68.31 100 ASP A N 1
ATOM 766 C CA . ASP A 1 100 ? -27.859 19.531 12.727 1 68.31 100 ASP A CA 1
ATOM 767 C C . ASP A 1 100 ? -26.422 19.219 13.148 1 68.31 100 ASP A C 1
ATOM 769 O O . ASP A 1 100 ? -25.469 19.578 12.453 1 68.31 100 ASP A O 1
ATOM 773 N N . GLY A 1 101 ? -26.312 18.656 14.32 1 68.25 101 GLY A N 1
ATOM 774 C CA . GLY A 1 101 ? -24.984 18.25 14.781 1 68.25 101 GLY A CA 1
ATOM 775 C C . GLY A 1 101 ? -24.312 17.25 13.859 1 68.25 101 GLY A C 1
ATOM 776 O O . GLY A 1 101 ? -23.141 17.406 13.531 1 68.25 101 GLY A O 1
ATOM 777 N N . LEU A 1 102 ? -25.078 16.344 13.438 1 72.56 102 LEU A N 1
ATOM 778 C CA . LEU A 1 102 ? -24.562 15.32 12.539 1 72.56 102 LEU A CA 1
ATOM 779 C C . LEU A 1 102 ? -24.203 15.906 11.18 1 72.56 102 LEU A C 1
ATOM 781 O O . LEU A 1 102 ? -23.219 15.5 10.562 1 72.56 102 LEU A O 1
ATOM 785 N N . SER A 1 103 ? -24.938 16.844 10.758 1 71.5 103 SER A N 1
ATOM 786 C CA . SER A 1 103 ? -24.656 17.484 9.484 1 71.5 103 SER A CA 1
ATOM 787 C C . SER A 1 103 ? -23.359 18.312 9.562 1 71.5 103 SER A C 1
ATOM 789 O O . SER A 1 103 ? -22.594 18.359 8.602 1 71.5 103 SER A O 1
ATOM 791 N N . THR A 1 104 ? -23.203 18.953 10.703 1 67.69 104 THR A N 1
ATOM 792 C CA . THR A 1 104 ? -21.969 19.719 10.914 1 67.69 104 THR A CA 1
ATOM 793 C C . THR A 1 104 ? -20.75 18.797 10.914 1 67.69 104 THR A C 1
ATOM 795 O O . THR A 1 104 ? -19.734 19.109 10.305 1 67.69 104 THR A O 1
ATOM 798 N N . GLU A 1 105 ? -20.953 17.719 11.594 1 69.31 105 GLU A N 1
ATOM 799 C CA . GLU A 1 105 ? -19.859 16.75 11.617 1 69.31 105 GLU A CA 1
ATOM 800 C C . GLU A 1 105 ? -19.578 16.188 10.227 1 69.31 105 GLU A C 1
ATOM 802 O O . GLU A 1 105 ? -18.422 16.016 9.836 1 69.31 105 GLU A O 1
ATOM 807 N N . ALA A 1 106 ? -20.625 15.906 9.609 1 69 106 ALA A N 1
ATOM 808 C CA . ALA A 1 106 ? -20.484 15.344 8.266 1 69 106 ALA A CA 1
ATOM 809 C C . ALA A 1 106 ? -19.781 16.328 7.336 1 69 106 ALA A C 1
ATOM 811 O O . ALA A 1 106 ? -19 15.914 6.469 1 69 106 ALA A O 1
ATOM 812 N N . ARG A 1 107 ? -19.969 17.547 7.609 1 69.38 107 ARG A N 1
ATOM 813 C CA . ARG A 1 107 ? -19.359 18.562 6.766 1 69.38 107 ARG A CA 1
ATOM 814 C C . ARG A 1 107 ? -17.906 18.781 7.145 1 69.38 107 ARG A C 1
ATOM 816 O O . ARG A 1 107 ? -17.078 19.156 6.301 1 69.38 107 ARG A O 1
ATOM 823 N N . ALA A 1 108 ? -17.625 18.531 8.391 1 68.56 108 ALA A N 1
ATOM 824 C CA . ALA A 1 108 ? -16.281 18.797 8.898 1 68.56 108 ALA A CA 1
ATOM 825 C C . ALA A 1 108 ? -15.375 17.594 8.719 1 68.56 108 ALA A C 1
ATOM 827 O O . ALA A 1 108 ? -14.172 17.656 9 1 68.56 108 ALA A O 1
ATOM 828 N N . ARG A 1 109 ? -15.875 16.656 8.086 1 74.38 109 ARG A N 1
ATOM 829 C CA . ARG A 1 109 ? -15.125 15.406 7.98 1 74.38 109 ARG A CA 1
ATOM 830 C C . ARG A 1 109 ? -13.898 15.578 7.082 1 74.38 109 ARG A C 1
ATOM 832 O O . ARG A 1 109 ? -14.016 16.109 5.973 1 74.38 109 ARG A O 1
ATOM 839 N N . PRO A 1 110 ? -12.695 15.234 7.598 1 79.56 110 PRO A N 1
ATOM 840 C CA . PRO A 1 110 ? -11.477 15.383 6.809 1 79.56 110 PRO A CA 1
ATOM 841 C C . PRO A 1 110 ? -11.398 14.398 5.641 1 79.56 110 PRO A C 1
ATOM 843 O O . PRO A 1 110 ? -10.648 14.617 4.691 1 79.56 110 PRO A O 1
ATOM 846 N N . ASP A 1 111 ? -12.211 13.383 5.621 1 88.62 111 ASP A N 1
ATOM 847 C CA . ASP A 1 111 ? -12.117 12.383 4.562 1 88.62 111 ASP A CA 1
ATOM 848 C C . ASP A 1 111 ? -13.32 12.461 3.623 1 88.62 111 ASP A C 1
ATOM 850 O O . ASP A 1 111 ? -13.781 11.438 3.109 1 88.62 111 ASP A O 1
ATOM 854 N N . SER A 1 112 ? -13.867 13.664 3.484 1 89.94 112 SER A N 1
ATOM 855 C CA . SER A 1 112 ? -14.969 13.859 2.541 1 89.94 112 SER A CA 1
ATOM 856 C C . SER A 1 112 ? -14.492 13.688 1.102 1 89.94 112 SER A C 1
ATOM 858 O O . SER A 1 112 ? -13.32 13.922 0.796 1 89.94 112 SER A O 1
ATOM 860 N N . TRP A 1 113 ? -15.422 13.242 0.283 1 91.69 113 TRP A N 1
ATOM 861 C CA . TRP A 1 113 ? -15.102 13.062 -1.13 1 91.69 113 TRP A CA 1
ATOM 862 C C . TRP A 1 113 ? -14.945 14.406 -1.826 1 91.69 113 TRP A C 1
ATOM 864 O O . TRP A 1 113 ? -15.875 15.227 -1.831 1 91.69 113 TRP A O 1
ATOM 874 N N . THR A 1 114 ? -13.844 14.742 -2.295 1 91.69 114 THR A N 1
ATOM 875 C CA . THR A 1 114 ? -13.492 16 -2.947 1 91.69 114 THR A CA 1
ATOM 876 C C . THR A 1 114 ? -13.18 15.773 -4.422 1 91.69 114 THR A C 1
ATOM 878 O O . THR A 1 114 ? -13.031 14.633 -4.863 1 91.69 114 THR A O 1
ATOM 881 N N . PRO A 1 115 ? -13.195 16.797 -5.172 1 93 115 PRO A N 1
ATOM 882 C CA . PRO A 1 115 ? -12.742 16.672 -6.562 1 93 115 PRO A CA 1
ATOM 883 C C . PRO A 1 115 ? -11.344 16.078 -6.672 1 93 115 PRO A C 1
ATOM 885 O O . PRO A 1 115 ? -11.047 15.344 -7.625 1 93 115 PRO A O 1
ATOM 888 N N . GLY A 1 116 ? -10.531 16.375 -5.711 1 94 116 GLY A N 1
ATOM 889 C CA . GLY A 1 116 ? -9.211 15.766 -5.668 1 94 116 GLY A CA 1
ATOM 890 C C . GLY A 1 116 ? -9.266 14.258 -5.535 1 94 116 GLY A C 1
ATOM 891 O O . GLY A 1 116 ? -8.523 13.539 -6.211 1 94 116 GLY A O 1
ATOM 892 N N . ALA A 1 117 ? -10.156 13.797 -4.656 1 94.69 117 ALA A N 1
ATOM 893 C CA . ALA A 1 117 ? -10.336 12.359 -4.488 1 94.69 117 ALA A CA 1
ATOM 894 C C . ALA A 1 117 ? -10.836 11.711 -5.777 1 94.69 117 ALA A C 1
ATOM 896 O O . ALA A 1 117 ? -10.422 10.602 -6.121 1 94.69 117 ALA A O 1
ATOM 897 N N . THR A 1 118 ? -11.695 12.406 -6.469 1 95.56 118 THR A N 1
ATOM 898 C CA . THR A 1 118 ? -12.18 11.914 -7.754 1 95.56 118 THR A CA 1
ATOM 899 C C . THR A 1 118 ? -11.031 11.789 -8.75 1 95.56 118 THR A C 1
ATOM 901 O O . THR A 1 118 ? -10.914 10.773 -9.445 1 95.56 118 THR A O 1
ATOM 904 N N . ARG A 1 119 ? -10.164 12.766 -8.805 1 96.44 119 ARG A N 1
ATOM 905 C CA . ARG A 1 119 ? -9.031 12.758 -9.727 1 96.44 119 ARG A CA 1
ATOM 906 C C . ARG A 1 119 ? -8.078 11.609 -9.414 1 96.44 119 ARG A C 1
ATOM 908 O O . ARG A 1 119 ? -7.609 10.922 -10.32 1 96.44 119 ARG A O 1
ATOM 915 N N . TRP A 1 120 ? -7.906 11.414 -8.156 1 96.56 120 TRP A N 1
ATOM 916 C CA . TRP A 1 120 ? -7.016 10.328 -7.754 1 96.56 120 TRP A CA 1
ATOM 917 C C . TRP A 1 120 ? -7.637 8.977 -8.07 1 96.56 120 TRP A C 1
ATOM 919 O O . TRP A 1 120 ? -6.945 8.055 -8.516 1 96.56 120 TRP A O 1
ATOM 929 N N . THR A 1 121 ? -8.906 8.844 -7.777 1 97.25 121 THR A N 1
ATOM 930 C CA . THR A 1 121 ? -9.602 7.59 -8.062 1 97.25 121 THR A CA 1
ATOM 931 C C . THR A 1 121 ? -9.594 7.301 -9.562 1 97.25 121 THR A C 1
ATOM 933 O O . THR A 1 121 ? -9.344 6.168 -9.977 1 97.25 121 THR A O 1
ATOM 936 N N . MET A 1 122 ? -9.805 8.312 -10.352 1 97.81 122 MET A N 1
ATOM 937 C CA . MET A 1 122 ? -9.797 8.133 -11.805 1 97.81 122 MET A CA 1
ATOM 938 C C . MET A 1 122 ? -8.398 7.773 -12.297 1 97.81 122 MET A C 1
ATOM 940 O O . MET A 1 122 ? -8.25 6.945 -13.195 1 97.81 122 MET A O 1
ATOM 944 N N . LEU A 1 123 ? -7.395 8.398 -11.734 1 98.25 123 LEU A N 1
ATOM 945 C CA . LEU A 1 123 ? -6.027 8.031 -12.086 1 98.25 123 LEU A CA 1
ATOM 946 C C . LEU A 1 123 ? -5.746 6.574 -11.734 1 98.25 123 LEU A C 1
ATOM 948 O O . LEU A 1 123 ? -5.129 5.852 -12.523 1 98.25 123 LEU A O 1
ATOM 952 N N . GLY A 1 124 ? -6.234 6.176 -10.484 1 98.5 124 GLY A N 1
ATOM 953 C CA . GLY A 1 124 ? -6.113 4.773 -10.117 1 98.5 124 GLY A CA 1
ATOM 954 C C . GLY A 1 124 ? -6.777 3.836 -11.102 1 98.5 124 GLY A C 1
ATOM 955 O O . GLY A 1 124 ? -6.23 2.777 -11.43 1 98.5 124 GLY A O 1
ATOM 956 N N . CYS A 1 125 ? -7.895 4.215 -11.609 1 98.31 125 CYS A N 1
ATOM 957 C CA . CYS A 1 125 ? -8.617 3.424 -12.594 1 98.31 125 CYS A CA 1
ATOM 958 C C . CYS A 1 125 ? -7.836 3.334 -13.898 1 98.31 125 CYS A C 1
ATOM 960 O O . CYS A 1 125 ? -7.742 2.262 -14.5 1 98.31 125 CYS A O 1
ATOM 962 N N . VAL A 1 126 ? -7.242 4.457 -14.32 1 98.5 126 VAL A N 1
ATOM 963 C CA . VAL A 1 126 ? -6.43 4.48 -15.531 1 98.5 126 VAL A CA 1
ATOM 964 C C . VAL A 1 126 ? -5.258 3.51 -15.383 1 98.5 126 VAL A C 1
ATOM 966 O O . VAL A 1 126 ? -5.012 2.686 -16.266 1 98.5 126 VAL A O 1
ATOM 969 N N . LEU A 1 127 ? -4.609 3.57 -14.266 1 98.69 127 LEU A N 1
ATOM 970 C CA . LEU A 1 127 ? -3.436 2.734 -14.047 1 98.69 127 LEU A CA 1
ATOM 971 C C . LEU A 1 127 ? -3.824 1.263 -13.953 1 98.69 127 LEU A C 1
ATOM 973 O O . LEU A 1 127 ? -3.074 0.391 -14.406 1 98.69 127 LEU A O 1
ATOM 977 N N . ALA A 1 128 ? -4.973 1.018 -13.367 1 98.62 128 ALA A N 1
ATOM 978 C CA . ALA A 1 128 ? -5.453 -0.36 -13.289 1 98.62 128 ALA A CA 1
ATOM 979 C C . ALA A 1 128 ? -5.707 -0.929 -14.688 1 98.62 128 ALA A C 1
ATOM 981 O O . ALA A 1 128 ? -5.344 -2.072 -14.969 1 98.62 128 ALA A O 1
ATOM 982 N N . VAL A 1 129 ? -6.289 -0.156 -15.57 1 98.38 129 VAL A N 1
ATOM 983 C CA . VAL A 1 129 ? -6.582 -0.578 -16.938 1 98.38 129 VAL A CA 1
ATOM 984 C C . VAL A 1 129 ? -5.281 -0.764 -17.703 1 98.38 129 VAL A C 1
ATOM 986 O O . VAL A 1 129 ? -5.133 -1.729 -18.453 1 98.38 129 VAL A O 1
ATOM 989 N N . VAL A 1 130 ? -4.367 0.146 -17.516 1 98.62 130 VAL A N 1
ATOM 990 C CA . VAL A 1 130 ? -3.068 0.074 -18.172 1 98.62 130 VAL A CA 1
ATOM 991 C C . VAL A 1 130 ? -2.318 -1.171 -17.703 1 98.62 130 VAL A C 1
ATOM 993 O O . VAL A 1 130 ? -1.683 -1.858 -18.516 1 98.62 130 VAL A O 1
ATOM 996 N N . LEU A 1 131 ? -2.414 -1.455 -16.391 1 98.56 131 LEU A N 1
ATOM 997 C CA . LEU A 1 131 ? -1.792 -2.66 -15.852 1 98.56 131 LEU A CA 1
ATOM 998 C C . LEU A 1 131 ? -2.385 -3.91 -16.484 1 98.56 131 LEU A C 1
ATOM 1000 O O . LEU A 1 131 ? -1.661 -4.859 -16.797 1 98.56 131 LEU A O 1
ATOM 1004 N N . LEU A 1 132 ? -3.699 -3.893 -16.719 1 97.75 132 LEU A N 1
ATOM 1005 C CA . LEU A 1 132 ? -4.352 -4.992 -17.422 1 97.75 132 LEU A CA 1
ATOM 1006 C C . LEU A 1 132 ? -3.809 -5.137 -18.828 1 97.75 132 LEU A C 1
ATOM 1008 O O . LEU A 1 132 ? -3.479 -6.242 -19.266 1 97.75 132 LEU A O 1
ATOM 1012 N N . GLY A 1 133 ? -3.725 -4.004 -19.531 1 97.75 133 GLY A N 1
ATOM 1013 C CA . GLY A 1 133 ? -3.152 -4.035 -20.875 1 97.75 133 GLY A CA 1
ATOM 1014 C C . GLY A 1 133 ? -1.739 -4.586 -20.906 1 97.75 133 GLY A C 1
ATOM 1015 O O . GLY A 1 133 ? -1.386 -5.348 -21.797 1 97.75 133 GLY A O 1
ATOM 1016 N N . PHE A 1 134 ? -0.925 -4.27 -19.953 1 98.44 134 PHE A N 1
ATOM 1017 C CA . PHE A 1 134 ? 0.445 -4.762 -19.875 1 98.44 134 PHE A CA 1
ATOM 1018 C C . PHE A 1 134 ? 0.466 -6.273 -19.656 1 98.44 134 PHE A C 1
ATOM 1020 O O . PHE A 1 134 ? 1.237 -6.984 -20.297 1 98.44 134 PHE A O 1
ATOM 1027 N N . GLY A 1 135 ? -0.386 -6.688 -18.703 1 97.5 135 GLY A N 1
ATOM 1028 C CA . GLY A 1 135 ? -0.477 -8.117 -18.453 1 97.5 135 GLY A CA 1
ATOM 1029 C C . GLY A 1 135 ? -0.858 -8.914 -19.688 1 97.5 135 GLY A C 1
ATOM 1030 O O . GLY A 1 135 ? -0.314 -9.992 -19.922 1 97.5 135 GLY A O 1
ATOM 1031 N N . LEU A 1 136 ? -1.736 -8.367 -20.453 1 97 136 LEU A N 1
ATOM 1032 C CA . LEU A 1 136 ? -2.176 -9.023 -21.688 1 97 136 LEU A CA 1
ATOM 1033 C C . LEU A 1 136 ? -1.044 -9.086 -22.703 1 97 136 LEU A C 1
ATOM 1035 O O . LEU A 1 136 ? -0.868 -10.102 -23.391 1 97 136 LEU A O 1
ATOM 1039 N N . LEU A 1 137 ? -0.269 -8.062 -22.75 1 97.56 137 LEU A N 1
ATOM 1040 C CA . LEU A 1 137 ? 0.819 -8.031 -23.719 1 97.56 137 LEU A CA 1
ATOM 1041 C C . LEU A 1 137 ? 1.952 -8.961 -23.297 1 97.56 137 LEU A C 1
ATOM 1043 O O . LEU A 1 137 ? 2.584 -9.594 -24.156 1 97.56 137 LEU A O 1
ATOM 1047 N N . VAL A 1 138 ? 2.217 -9.047 -21.984 1 96.38 138 VAL A N 1
ATOM 1048 C CA . VAL A 1 138 ? 3.285 -9.898 -21.484 1 96.38 138 VAL A CA 1
ATOM 1049 C C . VAL A 1 138 ? 2.969 -11.359 -21.797 1 96.38 138 VAL A C 1
ATOM 1051 O O . VAL A 1 138 ? 3.871 -12.156 -22.062 1 96.38 138 VAL A O 1
ATOM 1054 N N . THR A 1 139 ? 1.708 -11.75 -21.828 1 93.12 139 THR A N 1
ATOM 1055 C CA . THR A 1 139 ? 1.308 -13.133 -22.031 1 93.12 139 THR A CA 1
ATOM 1056 C C . THR A 1 139 ? 1.003 -13.391 -23.516 1 93.12 139 THR A C 1
ATOM 1058 O O . THR A 1 139 ? 0.71 -14.523 -23.906 1 93.12 139 THR A O 1
ATOM 1061 N N . ALA A 1 140 ? 1.061 -12.352 -24.359 1 94.31 140 ALA A N 1
ATOM 1062 C CA . ALA A 1 140 ? 0.838 -12.5 -25.797 1 94.31 140 ALA A CA 1
ATOM 1063 C C . ALA A 1 140 ? 2.033 -13.164 -26.469 1 94.31 140 ALA A C 1
ATOM 1065 O O . ALA A 1 140 ? 3.143 -13.156 -25.938 1 94.31 140 ALA A O 1
ATOM 1066 N N . PRO A 1 141 ? 1.77 -13.844 -27.609 1 91.31 141 PRO A N 1
ATOM 1067 C CA . PRO A 1 141 ? 2.885 -14.438 -28.344 1 91.31 141 PRO A CA 1
ATOM 1068 C C . PRO A 1 141 ? 3.941 -13.406 -28.75 1 91.31 141 PRO A C 1
ATOM 1070 O O . PRO A 1 141 ? 3.617 -12.234 -28.969 1 91.31 141 PRO A O 1
ATOM 1073 N N . THR A 1 142 ? 5.16 -13.867 -28.75 1 92.12 142 THR A N 1
ATOM 1074 C CA . THR A 1 142 ? 6.277 -13 -29.141 1 92.12 142 THR A CA 1
ATOM 1075 C C . THR A 1 142 ? 6.297 -12.781 -30.641 1 92.12 142 THR A C 1
ATOM 1077 O O . THR A 1 142 ? 7.027 -13.469 -31.359 1 92.12 142 THR A O 1
ATOM 1080 N N . THR A 1 143 ? 5.488 -11.867 -31.172 1 93.69 143 THR A N 1
ATOM 1081 C CA . THR A 1 143 ? 5.348 -11.555 -32.594 1 93.69 143 THR A CA 1
ATOM 1082 C C . THR A 1 143 ? 5.512 -10.055 -32.844 1 93.69 143 THR A C 1
ATOM 1084 O O . THR A 1 143 ? 5.602 -9.273 -31.875 1 93.69 143 THR A O 1
ATOM 1087 N N . ALA A 1 144 ? 5.613 -9.688 -34.031 1 95.75 144 ALA A N 1
ATOM 1088 C CA . ALA A 1 144 ? 5.801 -8.297 -34.438 1 95.75 144 ALA A CA 1
ATOM 1089 C C . ALA A 1 144 ? 4.625 -7.43 -33.969 1 95.75 144 ALA A C 1
ATOM 1091 O O . ALA A 1 144 ? 4.816 -6.32 -33.469 1 95.75 144 ALA A O 1
ATOM 1092 N N . PRO A 1 145 ? 3.412 -8 -34.125 1 96.38 145 PRO A N 1
ATOM 1093 C CA . PRO A 1 145 ? 2.291 -7.18 -33.656 1 96.38 145 PRO A CA 1
ATOM 1094 C C . PRO A 1 145 ? 2.354 -6.891 -32.156 1 96.38 145 PRO A C 1
ATOM 1096 O O . PRO A 1 145 ? 1.973 -5.805 -31.734 1 96.38 145 PRO A O 1
ATOM 1099 N N . THR A 1 146 ? 2.748 -7.867 -31.391 1 97.19 146 THR A N 1
ATOM 1100 C CA . THR A 1 146 ? 2.893 -7.648 -29.953 1 97.19 146 THR A CA 1
ATOM 1101 C C . THR A 1 146 ? 3.945 -6.578 -29.672 1 97.19 146 THR A C 1
ATOM 1103 O O . THR A 1 146 ? 3.738 -5.699 -28.828 1 97.19 146 THR A O 1
ATOM 1106 N N . LEU A 1 147 ? 5.074 -6.605 -30.359 1 98 147 LEU A N 1
ATOM 1107 C CA . LEU A 1 147 ? 6.141 -5.621 -30.234 1 98 147 LEU A CA 1
ATOM 1108 C C . LEU A 1 147 ? 5.633 -4.223 -30.578 1 98 147 LEU A C 1
ATOM 1110 O O . LEU A 1 147 ? 5.855 -3.273 -29.812 1 98 147 LEU A O 1
ATOM 1114 N N . ILE A 1 148 ? 4.961 -4.133 -31.641 1 97.94 148 ILE A N 1
ATOM 1115 C CA . ILE A 1 148 ? 4.445 -2.852 -32.094 1 97.94 148 ILE A CA 1
ATOM 1116 C C . ILE A 1 148 ? 3.416 -2.318 -31.109 1 97.94 148 ILE A C 1
ATOM 1118 O O . ILE A 1 148 ? 3.41 -1.126 -30.797 1 97.94 148 ILE A O 1
ATOM 1122 N N . SER A 1 149 ? 2.547 -3.209 -30.625 1 98.25 149 SER A N 1
ATOM 1123 C CA . SER A 1 149 ? 1.529 -2.801 -29.672 1 98.25 149 SER A CA 1
ATOM 1124 C C . SER A 1 149 ? 2.162 -2.277 -28.375 1 98.25 149 SER A C 1
ATOM 1126 O O . SER A 1 149 ? 1.702 -1.284 -27.812 1 98.25 149 SER A O 1
ATOM 1128 N N . ALA A 1 150 ? 3.191 -2.92 -27.891 1 98.62 150 ALA A N 1
ATOM 1129 C CA . ALA A 1 150 ? 3.9 -2.457 -26.703 1 98.62 150 ALA A CA 1
ATOM 1130 C C . ALA A 1 150 ? 4.523 -1.082 -26.938 1 98.62 150 ALA A C 1
ATOM 1132 O O . ALA A 1 150 ? 4.445 -0.205 -26.078 1 98.62 150 ALA A O 1
ATOM 1133 N N . GLY A 1 151 ? 5.133 -0.905 -28.062 1 98.5 151 GLY A N 1
ATOM 1134 C CA . GLY A 1 151 ? 5.723 0.377 -28.422 1 98.5 151 GLY A CA 1
ATOM 1135 C C . GLY A 1 151 ? 4.699 1.494 -28.531 1 98.5 151 GLY A C 1
ATOM 1136 O O . GLY A 1 151 ? 4.926 2.598 -28.031 1 98.5 151 GLY A O 1
ATOM 1137 N N . VAL A 1 152 ? 3.611 1.188 -29.156 1 98.44 152 VAL A N 1
ATOM 1138 C CA . VAL A 1 152 ? 2.553 2.174 -29.344 1 98.44 152 VAL A CA 1
ATOM 1139 C C . VAL A 1 152 ? 1.949 2.549 -28 1 98.44 152 VAL A C 1
ATOM 1141 O O . VAL A 1 152 ? 1.654 3.719 -27.734 1 98.44 152 VAL A O 1
ATOM 1144 N N . ALA A 1 153 ? 1.757 1.544 -27.172 1 98.69 153 ALA A N 1
ATOM 1145 C CA . ALA A 1 153 ? 1.246 1.798 -25.828 1 98.69 153 ALA A CA 1
ATOM 1146 C C . ALA A 1 153 ? 2.18 2.721 -25.047 1 98.69 153 ALA A C 1
ATOM 1148 O O . ALA A 1 153 ? 1.73 3.676 -24.406 1 98.69 153 ALA A O 1
ATOM 1149 N N . ALA A 1 154 ? 3.467 2.443 -25.109 1 98.81 154 ALA A N 1
ATOM 1150 C CA . ALA A 1 154 ? 4.453 3.283 -24.438 1 98.81 154 ALA A CA 1
ATOM 1151 C C . ALA A 1 154 ? 4.418 4.711 -24.969 1 98.81 154 ALA A C 1
ATOM 1153 O O . ALA A 1 154 ? 4.426 5.672 -24.203 1 98.81 154 ALA A O 1
ATOM 1154 N N . PHE A 1 155 ? 4.363 4.805 -26.25 1 98.56 155 PHE A N 1
ATOM 1155 C CA . PHE A 1 155 ? 4.32 6.105 -26.906 1 98.56 155 PHE A CA 1
ATOM 1156 C C . PHE A 1 155 ? 3.078 6.883 -26.484 1 98.56 155 PHE A C 1
ATOM 1158 O O . PHE A 1 155 ? 3.164 8.062 -26.141 1 98.56 155 PHE A O 1
ATOM 1165 N N . PHE A 1 156 ? 1.966 6.184 -26.5 1 98.62 156 PHE A N 1
ATOM 1166 C CA . PHE A 1 156 ? 0.704 6.785 -26.094 1 98.62 156 PHE A CA 1
ATOM 1167 C C . PHE A 1 156 ? 0.797 7.312 -24.656 1 98.62 156 PHE A C 1
ATOM 1169 O O . PHE A 1 156 ? 0.426 8.461 -24.391 1 98.62 156 PHE A O 1
ATOM 1176 N N . LEU A 1 157 ? 1.284 6.52 -23.766 1 98.88 157 LEU A N 1
ATOM 1177 C CA . LEU A 1 157 ? 1.382 6.906 -22.359 1 98.88 157 LEU A CA 1
ATOM 1178 C C . LEU A 1 157 ? 2.34 8.078 -22.172 1 98.88 157 LEU A C 1
ATOM 1180 O O . LEU A 1 157 ? 2.078 8.984 -21.375 1 98.88 157 LEU A O 1
ATOM 1184 N N . LEU A 1 158 ? 3.428 8.094 -22.922 1 98.75 158 LEU A N 1
ATOM 1185 C CA . LEU A 1 158 ? 4.387 9.195 -22.828 1 98.75 158 LEU A CA 1
ATOM 1186 C C . LEU A 1 158 ? 3.785 10.484 -23.359 1 98.75 158 LEU A C 1
ATOM 1188 O O . LEU A 1 158 ? 4.016 11.562 -22.812 1 98.75 158 LEU A O 1
ATOM 1192 N N . VAL A 1 159 ? 3.039 10.391 -24.453 1 98.5 159 VAL A N 1
ATOM 1193 C CA . VAL A 1 159 ? 2.379 11.562 -25 1 98.5 159 VAL A CA 1
ATOM 1194 C C . VAL A 1 159 ? 1.359 12.102 -24 1 98.5 159 VAL A C 1
ATOM 1196 O O . VAL A 1 159 ? 1.293 13.312 -23.75 1 98.5 159 VAL A O 1
ATOM 1199 N N . CYS A 1 160 ? 0.579 11.188 -23.391 1 98.44 160 CYS A N 1
ATOM 1200 C CA . CYS A 1 160 ? -0.377 11.602 -22.375 1 98.44 160 CYS A CA 1
ATOM 1201 C C . CYS A 1 160 ? 0.337 12.219 -21.172 1 98.44 160 CYS A C 1
ATOM 1203 O O . CYS A 1 160 ? -0.152 13.188 -20.594 1 98.44 160 CYS A O 1
ATOM 1205 N N . SER A 1 161 ? 1.435 11.664 -20.859 1 98.56 161 SER A N 1
ATOM 1206 C CA . SER A 1 161 ? 2.24 12.211 -19.766 1 98.56 161 SER A CA 1
ATOM 1207 C C . SER A 1 161 ? 2.719 13.625 -20.078 1 98.56 161 SER A C 1
ATOM 1209 O O . SER A 1 161 ? 2.572 14.531 -19.25 1 98.56 161 SER A O 1
ATOM 1211 N N . ALA A 1 162 ? 3.24 13.852 -21.234 1 98.12 162 ALA A N 1
ATOM 1212 C CA . ALA A 1 162 ? 3.719 15.172 -21.656 1 98.12 162 ALA A CA 1
ATOM 1213 C C . ALA A 1 162 ? 2.58 16.188 -21.672 1 98.12 162 ALA A C 1
ATOM 1215 O O . ALA A 1 162 ? 2.756 17.328 -21.266 1 98.12 162 ALA A O 1
ATOM 1216 N N . THR A 1 163 ? 1.46 15.75 -22.203 1 97.44 163 THR A N 1
ATOM 1217 C CA . THR A 1 163 ? 0.296 16.625 -22.25 1 97.44 163 THR A CA 1
ATOM 1218 C C . THR A 1 163 ? -0.145 17.016 -20.828 1 97.44 163 THR A C 1
ATOM 1220 O O . THR A 1 163 ? -0.436 18.188 -20.578 1 97.44 163 THR A O 1
ATOM 1223 N N . ALA A 1 164 ? -0.192 16.047 -19.938 1 97.56 164 ALA A N 1
ATOM 1224 C CA . ALA A 1 164 ? -0.571 16.328 -18.547 1 97.56 164 ALA A CA 1
ATOM 1225 C C . ALA A 1 164 ? 0.405 17.297 -17.891 1 97.56 164 ALA A C 1
ATOM 1227 O O . ALA A 1 164 ? -0.003 18.172 -17.125 1 97.56 164 ALA A O 1
ATOM 1228 N N . ALA A 1 165 ? 1.607 17.172 -18.188 1 96.94 165 ALA A N 1
ATOM 1229 C CA . ALA A 1 165 ? 2.641 18 -17.562 1 96.94 165 ALA A CA 1
ATOM 1230 C C . ALA A 1 165 ? 2.639 19.406 -18.156 1 96.94 165 ALA A C 1
ATOM 1232 O O . ALA A 1 165 ? 2.578 20.391 -17.438 1 96.94 165 ALA A O 1
ATOM 1233 N N . ARG A 1 166 ? 2.629 19.562 -19.453 1 94.88 166 ARG A N 1
ATOM 1234 C CA . ARG A 1 166 ? 2.895 20.828 -20.125 1 94.88 166 ARG A CA 1
ATOM 1235 C C . ARG A 1 166 ? 1.602 21.594 -20.375 1 94.88 166 ARG A C 1
ATOM 1237 O O . ARG A 1 166 ? 1.572 22.828 -20.281 1 94.88 166 ARG A O 1
ATOM 1244 N N . ALA A 1 167 ? 0.604 20.844 -20.75 1 93.62 167 ALA A N 1
ATOM 1245 C CA . ALA A 1 167 ? -0.637 21.516 -21.125 1 93.62 167 ALA A CA 1
ATOM 1246 C C . ALA A 1 167 ? -1.561 21.672 -19.922 1 93.62 167 ALA A C 1
ATOM 1248 O O . ALA A 1 167 ? -2.283 22.672 -19.812 1 93.62 167 ALA A O 1
ATOM 1249 N N . LEU A 1 168 ? -1.488 20.734 -18.953 1 93.75 168 LEU A N 1
ATOM 1250 C CA . LEU A 1 168 ? -2.523 20.734 -17.922 1 93.75 168 LEU A CA 1
ATOM 1251 C C . LEU A 1 168 ? -1.923 20.984 -16.547 1 93.75 168 LEU A C 1
ATOM 1253 O O . LEU A 1 168 ? -2.652 21.219 -15.586 1 93.75 168 LEU A O 1
ATOM 1257 N N . GLY A 1 169 ? -0.679 20.875 -16.438 1 93.88 169 GLY A N 1
ATOM 1258 C CA . GLY A 1 169 ? -0.038 21.078 -15.148 1 93.88 169 GLY A CA 1
ATOM 1259 C C . GLY A 1 169 ? -0.413 20.031 -14.125 1 93.88 169 GLY A C 1
ATOM 1260 O O . GLY A 1 169 ? -0.466 20.312 -12.922 1 93.88 169 GLY A O 1
ATOM 1261 N N . ASP A 1 170 ? -0.875 18.906 -14.594 1 95.62 170 ASP A N 1
ATOM 1262 C CA . ASP A 1 170 ? -1.231 17.781 -13.727 1 95.62 170 ASP A CA 1
ATOM 1263 C C . ASP A 1 170 ? -0.016 16.906 -13.438 1 95.62 170 ASP A C 1
ATOM 1265 O O . ASP A 1 170 ? 0.189 15.883 -14.102 1 95.62 170 ASP A O 1
ATOM 1269 N N . GLY A 1 171 ? 0.789 17.219 -12.414 1 95.88 171 GLY A N 1
ATOM 1270 C CA . GLY A 1 171 ? 2.041 16.547 -12.078 1 95.88 171 GLY A CA 1
ATOM 1271 C C . GLY A 1 171 ? 1.869 15.078 -11.75 1 95.88 171 GLY A C 1
ATOM 1272 O O . GLY A 1 171 ? 2.535 14.227 -12.344 1 95.88 171 GLY A O 1
ATOM 1273 N N . PRO A 1 172 ? 0.89 14.82 -10.852 1 95.38 172 PRO A N 1
ATOM 1274 C CA . PRO A 1 172 ? 0.691 13.422 -10.461 1 95.38 172 PRO A CA 1
ATOM 1275 C C . PRO A 1 172 ? 0.316 12.531 -11.648 1 95.38 172 PRO A C 1
ATOM 1277 O O . PRO A 1 172 ? 0.831 11.422 -11.773 1 95.38 172 PRO A O 1
ATOM 1280 N N . ALA A 1 173 ? -0.534 12.984 -12.453 1 97.69 173 ALA A N 1
ATOM 1281 C CA . ALA A 1 173 ? -0.904 12.203 -13.625 1 97.69 173 ALA A CA 1
ATOM 1282 C C . ALA A 1 173 ? 0.279 12.055 -14.578 1 97.69 173 ALA A C 1
ATOM 1284 O O . ALA A 1 173 ? 0.521 10.961 -15.109 1 97.69 173 ALA A O 1
ATOM 1285 N N . ALA A 1 174 ? 1.001 13.148 -14.789 1 98.38 174 ALA A N 1
ATOM 1286 C CA . ALA A 1 174 ? 2.156 13.125 -15.68 1 98.38 174 ALA A CA 1
ATOM 1287 C C . ALA A 1 174 ? 3.189 12.102 -15.211 1 98.38 174 ALA A C 1
ATOM 1289 O O . ALA A 1 174 ? 3.645 11.266 -15.992 1 98.38 174 ALA A O 1
ATOM 1290 N N . LEU A 1 175 ? 3.516 12.133 -13.969 1 98.38 175 LEU A N 1
ATOM 1291 C CA . LEU A 1 175 ? 4.508 11.219 -13.414 1 98.38 175 LEU A CA 1
ATOM 1292 C C . LEU A 1 175 ? 4.031 9.773 -13.508 1 98.38 175 LEU A C 1
ATOM 1294 O O . LEU A 1 175 ? 4.781 8.898 -13.938 1 98.38 175 LEU A O 1
ATOM 1298 N N . SER A 1 176 ? 2.768 9.516 -13.117 1 98.69 176 SER A N 1
ATOM 1299 C CA . SER A 1 176 ? 2.229 8.156 -13.094 1 98.69 176 SER A CA 1
ATOM 1300 C C . SER A 1 176 ? 2.193 7.551 -14.492 1 98.69 176 SER A C 1
ATOM 1302 O O . SER A 1 176 ? 2.545 6.387 -14.68 1 98.69 176 SER A O 1
ATOM 1304 N N . LEU A 1 177 ? 1.784 8.344 -15.414 1 98.75 177 LEU A N 1
ATOM 1305 C CA . LEU A 1 177 ? 1.677 7.855 -16.781 1 98.75 177 LEU A CA 1
ATOM 1306 C C . LEU A 1 177 ? 3.057 7.594 -17.375 1 98.75 177 LEU A C 1
ATOM 1308 O O . LEU A 1 177 ? 3.252 6.617 -18.109 1 98.75 177 LEU A O 1
ATOM 1312 N N . ALA A 1 178 ? 4.012 8.469 -17.094 1 98.81 178 ALA A N 1
ATOM 1313 C CA . ALA A 1 178 ? 5.379 8.258 -17.562 1 98.81 178 ALA A CA 1
ATOM 1314 C C . ALA A 1 178 ? 5.965 6.977 -16.969 1 98.81 178 ALA A C 1
ATOM 1316 O O . ALA A 1 178 ? 6.578 6.18 -17.688 1 98.81 178 ALA A O 1
ATOM 1317 N N . LEU A 1 179 ? 5.75 6.793 -15.68 1 98.75 179 LEU A N 1
ATOM 1318 C CA . LEU A 1 179 ? 6.246 5.59 -15.023 1 98.75 179 LEU A CA 1
ATOM 1319 C C . LEU A 1 179 ? 5.562 4.344 -15.578 1 98.75 179 LEU A C 1
ATOM 1321 O O . LEU A 1 179 ? 6.191 3.295 -15.719 1 98.75 179 LEU A O 1
ATOM 1325 N N . ALA A 1 180 ? 4.281 4.473 -15.883 1 98.88 180 ALA A N 1
ATOM 1326 C CA . ALA A 1 180 ? 3.527 3.352 -16.438 1 98.88 180 ALA A CA 1
ATOM 1327 C C . ALA A 1 180 ? 4.027 2.998 -17.844 1 98.88 180 ALA A C 1
ATOM 1329 O O . ALA A 1 180 ? 3.875 1.86 -18.297 1 98.88 180 ALA A O 1
ATOM 1330 N N . ALA A 1 181 ? 4.617 3.928 -18.531 1 98.88 181 ALA A N 1
ATOM 1331 C CA . ALA A 1 181 ? 5.105 3.709 -19.891 1 98.88 181 ALA A CA 1
ATOM 1332 C C . ALA A 1 181 ? 6.367 2.85 -19.891 1 98.88 181 ALA A C 1
ATOM 1334 O O . ALA A 1 181 ? 6.629 2.123 -20.844 1 98.88 181 ALA A O 1
ATOM 1335 N N . ILE A 1 182 ? 7.121 2.887 -18.859 1 98.81 182 ILE A N 1
ATOM 1336 C CA . ILE A 1 182 ? 8.469 2.324 -18.797 1 98.81 182 ILE A CA 1
ATOM 1337 C C . ILE A 1 182 ? 8.398 0.807 -18.969 1 98.81 182 ILE A C 1
ATOM 1339 O O . ILE A 1 182 ? 9.133 0.23 -19.781 1 98.81 182 ILE A O 1
ATOM 1343 N N . PRO A 1 183 ? 7.473 0.103 -18.219 1 98.75 183 PRO A N 1
ATOM 1344 C CA . PRO A 1 183 ? 7.398 -1.344 -18.453 1 98.75 183 PRO A CA 1
ATOM 1345 C C . PRO A 1 183 ? 7.043 -1.703 -19.891 1 98.75 183 PRO A C 1
ATOM 1347 O O . PRO A 1 183 ? 7.492 -2.732 -20.406 1 98.75 183 PRO A O 1
ATOM 1350 N N . PHE A 1 184 ? 6.27 -0.87 -20.562 1 98.88 184 PHE A N 1
ATOM 1351 C CA . PHE A 1 184 ? 5.918 -1.13 -21.953 1 98.88 184 PHE A CA 1
ATOM 1352 C C . PHE A 1 184 ? 7.133 -0.96 -22.859 1 98.88 184 PHE A C 1
ATOM 1354 O O . PHE A 1 184 ? 7.324 -1.732 -23.797 1 98.88 184 PHE A O 1
ATOM 1361 N N . VAL A 1 185 ? 7.93 0.069 -22.578 1 98.81 185 VAL A N 1
ATOM 1362 C CA . VAL A 1 185 ? 9.164 0.255 -23.328 1 98.81 185 VAL A CA 1
ATOM 1363 C C . VAL A 1 185 ? 10.086 -0.942 -23.109 1 98.81 185 VAL A C 1
ATOM 1365 O O . VAL A 1 185 ? 10.664 -1.467 -24.062 1 98.81 185 VAL A O 1
ATOM 1368 N N . GLY A 1 186 ? 10.227 -1.366 -21.906 1 98.75 186 GLY A N 1
ATOM 1369 C CA . GLY A 1 186 ? 11.023 -2.543 -21.594 1 98.75 186 GLY A CA 1
ATOM 1370 C C . GLY A 1 186 ? 10.523 -3.799 -22.281 1 98.75 186 GLY A C 1
ATOM 1371 O O . GLY A 1 186 ? 11.32 -4.594 -22.781 1 98.75 186 GLY A O 1
ATOM 1372 N N . LEU A 1 187 ? 9.195 -3.971 -22.266 1 98.62 187 LEU A N 1
ATOM 1373 C CA . LEU A 1 187 ? 8.609 -5.129 -22.922 1 98.62 187 LEU A CA 1
ATOM 1374 C C . LEU A 1 187 ? 8.914 -5.113 -24.422 1 98.62 187 LEU A C 1
ATOM 1376 O O . LEU A 1 187 ? 9.289 -6.137 -25 1 98.62 187 LEU A O 1
ATOM 1380 N N . ALA A 1 188 ? 8.75 -3.943 -25.047 1 98.56 188 ALA A N 1
ATOM 1381 C CA . ALA A 1 188 ? 9.086 -3.82 -26.453 1 98.56 188 ALA A CA 1
ATOM 1382 C C . ALA A 1 188 ? 10.547 -4.184 -26.719 1 98.56 188 ALA A C 1
ATOM 1384 O O . ALA A 1 188 ? 10.859 -4.922 -27.656 1 98.56 188 ALA A O 1
ATOM 1385 N N . GLY A 1 189 ? 11.438 -3.705 -25.891 1 98.31 189 GLY A N 1
ATOM 1386 C CA . GLY A 1 189 ? 12.852 -4.023 -26.016 1 98.31 189 GLY A CA 1
ATOM 1387 C C . GLY A 1 189 ? 13.148 -5.5 -25.859 1 98.31 189 GLY A C 1
ATOM 1388 O O . GLY A 1 189 ? 13.992 -6.047 -26.578 1 98.31 189 GLY A O 1
ATOM 1389 N N . SER A 1 190 ? 12.469 -6.176 -24.984 1 97.81 190 SER A N 1
ATOM 1390 C CA . SER A 1 190 ? 12.719 -7.582 -24.688 1 97.81 190 SER A CA 1
ATOM 1391 C C . SER A 1 190 ? 12.297 -8.469 -25.859 1 97.81 190 SER A C 1
ATOM 1393 O O . SER A 1 190 ? 12.727 -9.617 -25.969 1 97.81 190 SER A O 1
ATOM 1395 N N . LEU A 1 191 ? 11.445 -7.926 -26.75 1 97.56 191 LEU A N 1
ATOM 1396 C CA . LEU A 1 191 ? 10.891 -8.719 -27.844 1 97.56 191 LEU A CA 1
ATOM 1397 C C . LEU A 1 191 ? 11.758 -8.602 -29.094 1 97.56 191 LEU A C 1
ATOM 1399 O O . LEU A 1 191 ? 11.539 -9.312 -30.078 1 97.56 191 LEU A O 1
ATOM 1403 N N . ILE A 1 192 ? 12.797 -7.84 -29.062 1 97.44 192 ILE A N 1
ATOM 1404 C CA . ILE A 1 192 ? 13.609 -7.566 -30.234 1 97.44 192 ILE A CA 1
ATOM 1405 C C . ILE A 1 192 ? 14.625 -8.688 -30.438 1 97.44 192 ILE A C 1
ATOM 1407 O O . ILE A 1 192 ? 14.773 -9.219 -31.531 1 97.44 192 ILE A O 1
ATOM 1411 N N . PRO A 1 193 ? 15.398 -9.125 -29.359 1 96.44 193 PRO A N 1
ATOM 1412 C CA . PRO A 1 193 ? 16.359 -10.211 -29.562 1 96.44 193 PRO A CA 1
ATOM 1413 C C . PRO A 1 193 ? 15.688 -11.523 -29.953 1 96.44 193 PRO A C 1
ATOM 1415 O O . PRO A 1 193 ? 14.617 -11.852 -29.453 1 96.44 193 PRO A O 1
ATOM 1418 N N . ASP A 1 194 ? 16.359 -12.133 -30.922 1 93.75 194 ASP A N 1
ATOM 1419 C CA . ASP A 1 194 ? 15.891 -13.422 -31.422 1 93.75 194 ASP A CA 1
ATOM 1420 C C . ASP A 1 194 ? 17.016 -14.445 -31.438 1 93.75 194 ASP A C 1
ATOM 1422 O O . ASP A 1 194 ? 18.188 -14.086 -31.484 1 93.75 194 ASP A O 1
ATOM 1426 N N . GLY A 1 195 ? 16.688 -15.648 -31.281 1 92 195 GLY A N 1
ATOM 1427 C CA . GLY A 1 195 ? 17.656 -16.734 -31.266 1 92 195 GLY A CA 1
ATOM 1428 C C . GLY A 1 195 ? 17.156 -17.984 -30.562 1 92 195 GLY A C 1
ATOM 1429 O O . GLY A 1 195 ? 15.984 -18.047 -30.172 1 92 195 GLY A O 1
ATOM 1430 N N . PRO A 1 196 ? 18.031 -18.922 -30.516 1 91.88 196 PRO A N 1
ATOM 1431 C CA . PRO A 1 196 ? 17.641 -20.156 -29.828 1 91.88 196 PRO A CA 1
ATOM 1432 C C . PRO A 1 196 ? 17.391 -19.938 -28.344 1 91.88 196 PRO A C 1
ATOM 1434 O O . PRO A 1 196 ? 18.078 -19.141 -27.703 1 91.88 196 PRO A O 1
ATOM 1437 N N . GLU A 1 197 ? 16.359 -20.641 -27.875 1 90.62 197 GLU A N 1
ATOM 1438 C CA . GLU A 1 197 ? 16.016 -20.531 -26.469 1 90.62 197 GLU A CA 1
ATOM 1439 C C . GLU A 1 197 ? 17.188 -20.953 -25.578 1 90.62 197 GLU A C 1
ATOM 1441 O O . GLU A 1 197 ? 17.922 -21.891 -25.922 1 90.62 197 GLU A O 1
ATOM 1446 N N . GLY A 1 198 ? 17.406 -20.266 -24.547 1 90.5 198 GLY A N 1
ATOM 1447 C CA . GLY A 1 198 ? 18.484 -20.547 -23.609 1 90.5 198 GLY A CA 1
ATOM 1448 C C . GLY A 1 198 ? 18.891 -19.328 -22.812 1 90.5 198 GLY A C 1
ATOM 1449 O O . GLY A 1 198 ? 18.266 -18.281 -22.891 1 90.5 198 GLY A O 1
ATOM 1450 N N . PRO A 1 199 ? 19.922 -19.5 -22.062 1 90.81 199 PRO A N 1
ATOM 1451 C CA . PRO A 1 199 ? 20.375 -18.422 -21.203 1 90.81 199 PRO A CA 1
ATOM 1452 C C . PRO A 1 199 ? 20.859 -17.203 -21.984 1 90.81 199 PRO A C 1
ATOM 1454 O O . PRO A 1 199 ? 20.672 -16.062 -21.531 1 90.81 199 PRO A O 1
ATOM 1457 N N . VAL A 1 200 ? 21.406 -17.438 -23.125 1 93.56 200 VAL A N 1
ATOM 1458 C CA . VAL A 1 200 ? 21.953 -16.344 -23.922 1 93.56 200 VAL A CA 1
ATOM 1459 C C . VAL A 1 200 ? 20.812 -15.453 -24.406 1 93.56 200 VAL A C 1
ATOM 1461 O O . VAL A 1 200 ? 20.875 -14.227 -24.266 1 93.56 200 VAL A O 1
ATOM 1464 N N . LEU A 1 201 ? 19.828 -16.094 -24.922 1 94.81 201 LEU A N 1
ATOM 1465 C CA . LEU A 1 201 ? 18.688 -15.312 -25.391 1 94.81 201 LEU A CA 1
ATOM 1466 C C . LEU A 1 201 ? 17.969 -14.633 -24.219 1 94.81 201 LEU A C 1
ATOM 1468 O O . LEU A 1 201 ? 17.562 -13.477 -24.328 1 94.81 201 LEU A O 1
ATOM 1472 N N . THR A 1 202 ? 17.812 -15.383 -23.125 1 95.12 202 THR A N 1
ATOM 1473 C CA . THR A 1 202 ? 17.172 -14.812 -21.953 1 95.12 202 THR A CA 1
ATOM 1474 C C . THR A 1 202 ? 17.953 -13.586 -21.469 1 95.12 202 THR A C 1
ATOM 1476 O O . THR A 1 202 ? 17.359 -12.562 -21.125 1 95.12 202 THR A O 1
ATOM 1479 N N . GLY A 1 203 ? 19.234 -13.711 -21.438 1 96.56 203 GLY A N 1
ATOM 1480 C CA . GLY A 1 203 ? 20.078 -12.586 -21.062 1 96.56 203 GLY A CA 1
ATOM 1481 C C . GLY A 1 203 ? 19.953 -11.398 -22 1 96.56 203 GLY A C 1
ATOM 1482 O O . GLY A 1 203 ? 19.891 -10.258 -21.547 1 96.56 203 GLY A O 1
ATOM 1483 N N . ALA A 1 204 ? 19.906 -11.695 -23.266 1 97.12 204 ALA A N 1
ATOM 1484 C CA . ALA A 1 204 ? 19.781 -10.641 -24.266 1 97.12 204 ALA A CA 1
ATOM 1485 C C . ALA A 1 204 ? 18.453 -9.906 -24.125 1 97.12 204 ALA A C 1
ATOM 1487 O O . ALA A 1 204 ? 18.406 -8.68 -24.219 1 97.12 204 ALA A O 1
ATOM 1488 N N . ARG A 1 205 ? 17.438 -10.664 -23.906 1 97.62 205 ARG A N 1
ATOM 1489 C CA . ARG A 1 205 ? 16.109 -10.078 -23.75 1 97.62 205 ARG A CA 1
ATOM 1490 C C . ARG A 1 205 ? 16.031 -9.25 -22.469 1 97.62 205 ARG A C 1
ATOM 1492 O O . ARG A 1 205 ? 15.43 -8.164 -22.469 1 97.62 205 ARG A O 1
ATOM 1499 N N . LEU A 1 206 ? 16.594 -9.742 -21.391 1 97.31 206 LEU A N 1
ATOM 1500 C CA . LEU A 1 206 ? 16.625 -9 -20.125 1 97.31 206 LEU A CA 1
ATOM 1501 C C . LEU A 1 206 ? 17.438 -7.719 -20.266 1 97.31 206 LEU A C 1
ATOM 1503 O O . LEU A 1 206 ? 17.016 -6.66 -19.797 1 97.31 206 LEU A O 1
ATOM 1507 N N . LEU A 1 207 ? 18.547 -7.852 -20.906 1 98 207 LEU A N 1
ATOM 1508 C CA . LEU A 1 207 ? 19.406 -6.691 -21.156 1 98 207 LEU A CA 1
ATOM 1509 C C . LEU A 1 207 ? 18.656 -5.637 -21.969 1 98 207 LEU A C 1
ATOM 1511 O O . LEU A 1 207 ? 18.641 -4.461 -21.594 1 98 207 LEU A O 1
ATOM 1515 N N . ALA A 1 208 ? 18.047 -6.094 -23.016 1 98.62 208 ALA A N 1
ATOM 1516 C CA . ALA A 1 208 ? 17.312 -5.176 -23.875 1 98.62 208 ALA A CA 1
ATOM 1517 C C . ALA A 1 208 ? 16.156 -4.516 -23.125 1 98.62 208 ALA A C 1
ATOM 1519 O O . ALA A 1 208 ? 15.922 -3.312 -23.266 1 98.62 208 ALA A O 1
ATOM 1520 N N . ALA A 1 209 ? 15.445 -5.277 -22.359 1 98.69 209 ALA A N 1
ATOM 1521 C CA . ALA A 1 209 ? 14.328 -4.754 -21.578 1 98.69 209 ALA A CA 1
ATOM 1522 C C . ALA A 1 209 ? 14.805 -3.686 -20.594 1 98.69 209 ALA A C 1
ATOM 1524 O O . ALA A 1 209 ? 14.195 -2.615 -20.484 1 98.69 209 ALA A O 1
ATOM 1525 N N . CYS A 1 210 ? 15.867 -3.965 -19.875 1 98.75 210 CYS A N 1
ATOM 1526 C CA . CYS A 1 210 ? 16.375 -3.078 -18.844 1 98.75 210 CYS A CA 1
ATOM 1527 C C . CYS A 1 210 ? 16.938 -1.796 -19.438 1 98.75 210 CYS A C 1
ATOM 1529 O O . CYS A 1 210 ? 16.688 -0.704 -18.922 1 98.75 210 CYS A O 1
ATOM 1531 N N . VAL A 1 211 ? 17.656 -1.924 -20.531 1 98.69 211 VAL A N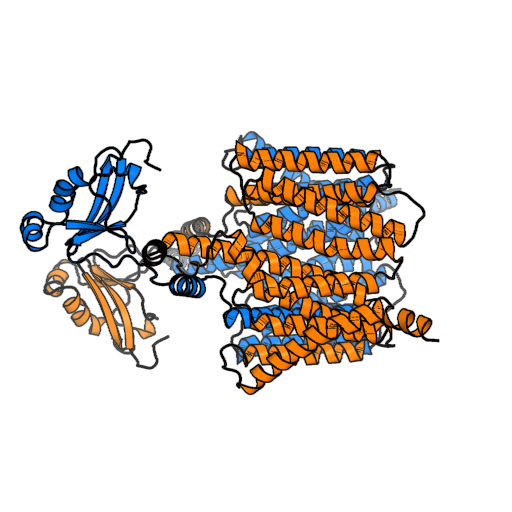 1
ATOM 1532 C CA . VAL A 1 211 ? 18.234 -0.753 -21.188 1 98.69 211 VAL A CA 1
ATOM 1533 C C . VAL A 1 211 ? 17.109 0.088 -21.797 1 98.69 211 VAL A C 1
ATOM 1535 O O . VAL A 1 211 ? 17.125 1.316 -21.688 1 98.69 211 VAL A O 1
ATOM 1538 N N . ALA A 1 212 ? 16.219 -0.597 -22.438 1 98.81 212 ALA A N 1
ATOM 1539 C CA . ALA A 1 212 ? 15.062 0.118 -22.984 1 98.81 212 ALA A CA 1
ATOM 1540 C C . ALA A 1 212 ? 14.273 0.813 -21.875 1 98.81 212 ALA A C 1
ATOM 1542 O O . ALA A 1 212 ? 13.852 1.962 -22.031 1 98.81 212 ALA A O 1
ATOM 1543 N N . GLY A 1 213 ? 14.07 0.117 -20.797 1 98.62 213 GLY A N 1
ATOM 1544 C CA . GLY A 1 213 ? 13.391 0.718 -19.656 1 98.62 213 GLY A CA 1
ATOM 1545 C C . GLY A 1 213 ? 14.109 1.943 -19.109 1 98.62 213 GLY A C 1
ATOM 1546 O O . GLY A 1 213 ? 13.469 2.949 -18.797 1 98.62 213 GLY A O 1
ATOM 1547 N N . ALA A 1 214 ? 15.406 1.816 -19 1 98.69 214 ALA A N 1
ATOM 1548 C CA . ALA A 1 214 ? 16.203 2.969 -18.562 1 98.69 214 ALA A CA 1
ATOM 1549 C C . ALA A 1 214 ? 16.047 4.133 -19.547 1 98.69 214 ALA A C 1
ATOM 1551 O O . ALA A 1 214 ? 15.938 5.289 -19.125 1 98.69 214 ALA A O 1
ATOM 1552 N N . GLY A 1 215 ? 16.078 3.764 -20.812 1 98.56 215 GLY A N 1
ATOM 1553 C CA . GLY A 1 215 ? 15.789 4.777 -21.812 1 98.56 215 GLY A CA 1
ATOM 1554 C C . GLY A 1 215 ? 14.398 5.375 -21.688 1 98.56 215 GLY A C 1
ATOM 1555 O O . GLY A 1 215 ? 14.211 6.578 -21.859 1 98.56 215 GLY A O 1
ATOM 1556 N N . GLY A 1 216 ? 13.414 4.531 -21.391 1 98.69 216 GLY A N 1
ATOM 1557 C CA . GLY A 1 216 ? 12.07 5.008 -21.125 1 98.69 216 GLY A CA 1
ATOM 1558 C C . GLY A 1 216 ? 12.008 5.98 -19.953 1 98.69 216 GLY A C 1
ATOM 1559 O O . GLY A 1 216 ? 11.234 6.941 -19.984 1 98.69 216 GLY A O 1
ATOM 1560 N N . ALA A 1 217 ? 12.797 5.703 -18.938 1 98.75 217 ALA A N 1
ATOM 1561 C CA . ALA A 1 217 ? 12.859 6.613 -17.797 1 98.75 217 ALA A CA 1
ATOM 1562 C C . ALA A 1 217 ? 13.398 7.98 -18.219 1 98.75 217 ALA A C 1
ATOM 1564 O O . ALA A 1 217 ? 12.898 9.016 -17.75 1 98.75 217 ALA A O 1
ATOM 1565 N N . ALA A 1 218 ? 14.414 7.977 -19.062 1 98.19 218 ALA A N 1
ATOM 1566 C CA . ALA A 1 218 ? 14.945 9.234 -19.578 1 98.19 218 ALA A CA 1
ATOM 1567 C C . ALA A 1 218 ? 13.891 9.992 -20.375 1 98.19 218 ALA A C 1
ATOM 1569 O O . ALA A 1 218 ? 13.742 11.203 -20.234 1 98.19 218 ALA A O 1
ATOM 1570 N N . LEU A 1 219 ? 13.156 9.289 -21.219 1 98.38 219 LEU A N 1
ATOM 1571 C CA . LEU A 1 219 ? 12.094 9.898 -22 1 98.38 219 LEU A CA 1
ATOM 1572 C C . LEU A 1 219 ? 10.984 10.438 -21.094 1 98.38 219 LEU A C 1
ATOM 1574 O O . LEU A 1 219 ? 10.43 11.508 -21.344 1 98.38 219 LEU A O 1
ATOM 1578 N N . GLY A 1 220 ? 10.68 9.617 -20.094 1 98.62 220 GLY A N 1
ATOM 1579 C CA . GLY A 1 220 ? 9.703 10.078 -19.125 1 98.62 220 GLY A CA 1
ATOM 1580 C C . GLY A 1 220 ? 10.117 11.352 -18.406 1 98.62 220 GLY A C 1
ATOM 1581 O O . GLY A 1 220 ? 9.305 12.258 -18.219 1 98.62 220 GLY A O 1
ATOM 1582 N N . MET A 1 221 ? 11.367 11.375 -18.016 1 97.94 221 MET A N 1
ATOM 1583 C CA . MET A 1 221 ? 11.891 12.578 -17.359 1 97.94 221 MET A CA 1
ATOM 1584 C C . MET A 1 221 ? 11.75 13.789 -18.281 1 97.94 221 MET A C 1
ATOM 1586 O O . MET A 1 221 ? 11.367 14.875 -17.828 1 97.94 221 MET A O 1
ATOM 1590 N N . ALA A 1 222 ? 12.078 13.602 -19.531 1 97.44 222 ALA A N 1
ATOM 1591 C CA . ALA A 1 222 ? 11.969 14.68 -20.5 1 97.44 222 ALA A CA 1
ATOM 1592 C C . ALA A 1 222 ? 10.508 15.094 -20.703 1 97.44 222 ALA A C 1
ATOM 1594 O O . ALA A 1 222 ? 10.203 16.281 -20.812 1 97.44 222 ALA A O 1
ATOM 1595 N N . ALA A 1 223 ? 9.633 14.141 -20.719 1 97.38 223 ALA A N 1
ATOM 1596 C CA . ALA A 1 223 ? 8.211 14.406 -20.938 1 97.38 223 ALA A CA 1
ATOM 1597 C C . ALA A 1 223 ? 7.613 15.18 -19.766 1 97.38 223 ALA A C 1
ATOM 1599 O O . ALA A 1 223 ? 6.852 16.125 -19.969 1 97.38 223 ALA A O 1
ATOM 1600 N N . VAL A 1 224 ? 7.949 14.812 -18.562 1 97.31 224 VAL A N 1
ATOM 1601 C CA . VAL A 1 224 ? 7.355 15.391 -17.359 1 97.31 224 VAL A CA 1
ATOM 1602 C C . VAL A 1 224 ? 8.102 16.672 -16.984 1 97.31 224 VAL A C 1
ATOM 1604 O O . VAL A 1 224 ? 7.508 17.594 -16.422 1 97.31 224 VAL A O 1
ATOM 1607 N N . ALA A 1 225 ? 9.422 16.812 -17.281 1 93.25 225 ALA A N 1
ATOM 1608 C CA . ALA A 1 225 ? 10.281 17.938 -16.922 1 93.25 225 ALA A CA 1
ATOM 1609 C C . ALA A 1 225 ? 10.25 18.188 -15.414 1 93.25 225 ALA A C 1
ATOM 1611 O O . ALA A 1 225 ? 10.102 19.328 -14.977 1 93.25 225 ALA A O 1
ATOM 1612 N N . GLY A 1 226 ? 10.258 17.172 -14.742 1 92.06 226 GLY A N 1
ATOM 1613 C CA . GLY A 1 226 ? 10.242 17.203 -13.281 1 92.06 226 GLY A CA 1
ATOM 1614 C C . GLY A 1 226 ? 10.469 15.836 -12.664 1 92.06 226 GLY A C 1
ATOM 1615 O O . GLY A 1 226 ? 10.648 14.852 -13.375 1 92.06 226 GLY A O 1
ATOM 1616 N N . PHE A 1 227 ? 10.617 15.812 -11.383 1 95.88 227 PHE A N 1
ATOM 1617 C CA . PHE A 1 227 ? 10.758 14.578 -10.609 1 95.88 227 PHE A CA 1
ATOM 1618 C C . PHE A 1 227 ? 12.008 13.82 -11.031 1 95.88 227 PHE A C 1
ATOM 1620 O O . PHE A 1 227 ? 11.969 12.594 -11.195 1 95.88 227 PHE A O 1
ATOM 1627 N N . ALA A 1 228 ? 13.039 14.516 -11.219 1 96.44 228 ALA A N 1
ATOM 1628 C CA . ALA A 1 228 ? 14.289 13.953 -11.727 1 96.44 228 ALA A CA 1
ATOM 1629 C C . ALA A 1 228 ? 14.766 12.805 -10.836 1 96.44 228 ALA A C 1
ATOM 1631 O O . ALA A 1 228 ? 15.164 11.75 -11.344 1 96.44 228 ALA A O 1
ATOM 1632 N N . PRO A 1 229 ? 14.695 12.953 -9.531 1 97.19 229 PRO A N 1
ATOM 1633 C CA . PRO A 1 229 ? 15.18 11.852 -8.688 1 97.19 229 PRO A CA 1
ATOM 1634 C C . PRO A 1 229 ? 14.453 10.539 -8.945 1 97.19 229 PRO A C 1
ATOM 1636 O O . PRO A 1 229 ? 15.07 9.469 -8.93 1 97.19 229 PRO A O 1
ATOM 1639 N N . VAL A 1 230 ? 13.148 10.578 -9.25 1 98.12 230 VAL A N 1
ATOM 1640 C CA . VAL A 1 230 ? 12.359 9.367 -9.469 1 98.12 230 VAL A CA 1
ATOM 1641 C C . VAL A 1 230 ? 12.828 8.672 -10.75 1 98.12 230 VAL A C 1
ATOM 1643 O O . VAL A 1 230 ? 13.062 7.461 -10.75 1 98.12 230 VAL A O 1
ATOM 1646 N N . PHE A 1 231 ? 12.984 9.398 -11.773 1 98.56 231 PHE A N 1
ATOM 1647 C CA . PHE A 1 231 ? 13.375 8.82 -13.047 1 98.56 231 PHE A CA 1
ATOM 1648 C C . PHE A 1 231 ? 14.82 8.32 -13 1 98.56 231 PHE A C 1
ATOM 1650 O O . PHE A 1 231 ? 15.156 7.309 -13.617 1 98.56 231 PHE A O 1
ATOM 1657 N N . ILE A 1 232 ? 15.688 9.031 -12.258 1 98 232 ILE A N 1
ATOM 1658 C CA . ILE A 1 232 ? 17.062 8.586 -12.086 1 98 232 ILE A CA 1
ATOM 1659 C C . ILE A 1 232 ? 17.094 7.281 -11.289 1 98 232 ILE A C 1
ATOM 1661 O O . ILE A 1 232 ? 17.891 6.391 -11.57 1 98 232 ILE A O 1
ATOM 1665 N N . SER A 1 233 ? 16.219 7.188 -10.328 1 98.69 233 SER A N 1
ATOM 1666 C CA . SER A 1 233 ? 16.094 5.945 -9.57 1 98.69 233 SER A CA 1
ATOM 1667 C C . SER A 1 233 ? 15.719 4.781 -10.477 1 98.69 233 SER A C 1
ATOM 1669 O O . SER A 1 233 ? 16.359 3.729 -10.453 1 98.69 233 SER A O 1
ATOM 1671 N N . VAL A 1 234 ? 14.703 4.973 -11.32 1 98.75 234 VAL A N 1
ATOM 1672 C CA . VAL A 1 234 ? 14.195 3.928 -12.203 1 98.75 234 VAL A CA 1
ATOM 1673 C C . VAL A 1 234 ? 15.273 3.561 -13.227 1 98.75 234 VAL A C 1
ATOM 1675 O O . VAL A 1 234 ? 15.5 2.379 -13.5 1 98.75 234 VAL A O 1
ATOM 1678 N N . ALA A 1 235 ? 15.922 4.574 -13.781 1 98.69 235 ALA A N 1
ATOM 1679 C CA . ALA A 1 235 ? 17 4.332 -14.742 1 98.69 235 ALA A CA 1
ATOM 1680 C C . ALA A 1 235 ? 18.141 3.562 -14.102 1 98.69 235 ALA A C 1
ATOM 1682 O O . ALA A 1 235 ? 18.688 2.623 -14.695 1 98.69 235 ALA A O 1
ATOM 1683 N N . THR A 1 236 ? 18.516 3.998 -12.883 1 98.62 236 THR A N 1
ATOM 1684 C CA . THR A 1 236 ? 19.594 3.33 -12.164 1 98.62 236 THR A CA 1
ATOM 1685 C C . THR A 1 236 ? 19.234 1.874 -11.883 1 98.62 236 THR A C 1
ATOM 1687 O O . THR A 1 236 ? 20.062 0.977 -12.07 1 98.62 236 THR A O 1
ATOM 1690 N N . PHE A 1 237 ? 18.031 1.595 -11.484 1 98.69 237 PHE A N 1
ATOM 1691 C CA . PHE A 1 237 ? 17.562 0.236 -11.242 1 98.69 237 PHE A CA 1
ATOM 1692 C C . PHE A 1 237 ? 17.656 -0.604 -12.516 1 98.69 237 PHE A C 1
ATOM 1694 O O . PHE A 1 237 ? 18.172 -1.723 -12.484 1 98.69 237 PHE A O 1
ATOM 1701 N N . GLY A 1 238 ? 17.125 0.016 -13.594 1 98.75 238 GLY A N 1
ATOM 1702 C CA . GLY A 1 238 ? 17.203 -0.666 -14.875 1 98.75 238 GLY A CA 1
ATOM 1703 C C . GLY A 1 238 ? 18.625 -0.986 -15.305 1 98.75 238 GLY A C 1
ATOM 1704 O O . GLY A 1 238 ? 18.906 -2.1 -15.75 1 98.75 238 GLY A O 1
ATOM 1705 N N . LEU A 1 239 ? 19.5 -0.08 -15.156 1 98.56 239 LEU A N 1
ATOM 1706 C CA . LEU A 1 239 ? 20.891 -0.26 -15.586 1 98.56 239 LEU A CA 1
ATOM 1707 C C . LEU A 1 239 ? 21.594 -1.283 -14.711 1 98.56 239 LEU A C 1
ATOM 1709 O O . LEU A 1 239 ? 22.406 -2.068 -15.203 1 98.56 239 LEU A O 1
ATOM 1713 N N . LEU A 1 240 ? 21.312 -1.274 -13.422 1 98.56 240 LEU A N 1
ATOM 1714 C CA . LEU A 1 240 ? 21.891 -2.295 -12.539 1 98.56 240 LEU A CA 1
ATOM 1715 C C . LEU A 1 240 ? 21.406 -3.686 -12.945 1 98.56 240 LEU A C 1
ATOM 1717 O O . LEU A 1 240 ? 22.203 -4.613 -13.062 1 98.56 240 LEU A O 1
ATOM 1721 N N . CYS A 1 241 ? 20.141 -3.811 -13.242 1 98.25 241 CYS A N 1
ATOM 1722 C CA . CYS A 1 241 ? 19.594 -5.098 -13.664 1 98.25 241 CYS A CA 1
ATOM 1723 C C . CYS A 1 241 ? 20.141 -5.496 -15.031 1 98.25 241 CYS A C 1
ATOM 1725 O O . CYS A 1 241 ? 20.312 -6.684 -15.312 1 98.25 241 CYS A O 1
ATOM 1727 N N . ALA A 1 242 ? 20.438 -4.48 -15.883 1 98.38 242 ALA A N 1
ATOM 1728 C CA . ALA A 1 242 ? 21 -4.738 -17.203 1 98.38 242 ALA A CA 1
ATOM 1729 C C . ALA A 1 242 ? 22.328 -5.469 -17.094 1 98.38 242 ALA A C 1
ATOM 1731 O O . ALA A 1 242 ? 22.672 -6.285 -17.953 1 98.38 242 ALA A O 1
ATOM 1732 N N . THR A 1 243 ? 23.094 -5.203 -16.062 1 96.75 243 THR A N 1
ATOM 1733 C CA . THR A 1 243 ? 24.375 -5.891 -15.883 1 96.75 243 THR A CA 1
ATOM 1734 C C . THR A 1 243 ? 24.156 -7.391 -15.695 1 96.75 243 THR A C 1
ATOM 1736 O O . THR A 1 243 ? 24.938 -8.195 -16.188 1 96.75 243 THR A O 1
ATOM 1739 N N . GLY A 1 244 ? 23.094 -7.777 -14.992 1 95.75 244 GLY A N 1
ATOM 1740 C CA . GLY A 1 244 ? 22.766 -9.188 -14.867 1 95.75 244 GLY A CA 1
ATOM 1741 C C . GLY A 1 244 ? 22.422 -9.844 -16.188 1 95.75 244 GLY A C 1
ATOM 1742 O O . GLY A 1 244 ? 22.875 -10.953 -16.469 1 95.75 244 GLY A O 1
ATOM 1743 N N . GLY A 1 245 ? 21.625 -9.086 -16.969 1 96.06 245 GLY A N 1
ATOM 1744 C CA . GLY A 1 245 ? 21.328 -9.586 -18.312 1 96.06 245 GLY A CA 1
ATOM 1745 C C . GLY A 1 245 ? 22.562 -9.727 -19.188 1 96.06 245 GLY A C 1
ATOM 1746 O O . GLY A 1 245 ? 22.688 -10.695 -19.938 1 96.06 245 GLY A O 1
ATOM 1747 N N . LEU A 1 246 ? 23.469 -8.812 -19.062 1 95.94 246 LEU A N 1
ATOM 1748 C CA . LEU A 1 246 ? 24.703 -8.828 -19.844 1 95.94 246 LEU A CA 1
ATOM 1749 C C . LEU A 1 246 ? 25.547 -10.039 -19.469 1 95.94 246 LEU A C 1
ATOM 1751 O O . LEU A 1 246 ? 26.062 -10.734 -20.359 1 95.94 246 LEU A O 1
ATOM 1755 N N . VAL A 1 247 ? 25.688 -10.344 -18.219 1 93.06 247 VAL A N 1
ATOM 1756 C CA . VAL A 1 247 ? 26.484 -11.477 -17.75 1 93.06 247 VAL A CA 1
ATOM 1757 C C . VAL A 1 247 ? 25.844 -12.781 -18.219 1 93.06 247 VAL A C 1
ATOM 1759 O O . VAL A 1 247 ? 26.531 -13.695 -18.656 1 93.06 247 VAL A O 1
ATOM 1762 N N . LEU A 1 248 ? 24.578 -12.82 -18.156 1 92.94 248 LEU A N 1
ATOM 1763 C CA . LEU A 1 248 ? 23.859 -14.016 -18.609 1 92.94 248 LEU A CA 1
ATOM 1764 C C . LEU A 1 248 ? 24.047 -14.219 -20.109 1 92.94 248 LEU A C 1
ATOM 1766 O O . LEU A 1 248 ? 24.25 -15.344 -20.562 1 92.94 248 LEU A O 1
ATOM 1770 N N . MET A 1 249 ? 23.969 -13.156 -20.828 1 93.5 249 MET A N 1
ATOM 1771 C CA . MET A 1 249 ? 24.109 -13.203 -22.281 1 93.5 249 MET A CA 1
ATOM 1772 C C . MET A 1 249 ? 25.5 -13.656 -22.688 1 93.5 249 MET A C 1
ATOM 1774 O O . MET A 1 249 ? 25.656 -14.453 -23.609 1 93.5 249 MET A O 1
ATOM 1778 N N . LEU A 1 250 ? 26.5 -13.234 -22.031 1 91 250 LEU A N 1
ATOM 1779 C CA . LEU A 1 250 ? 27.891 -13.484 -22.422 1 91 250 LEU A CA 1
ATOM 1780 C C . LEU A 1 250 ? 28.375 -14.82 -21.875 1 91 250 LEU A C 1
ATOM 1782 O O . LEU A 1 250 ? 29.156 -15.516 -22.531 1 91 250 LEU A O 1
ATOM 1786 N N . GLY A 1 251 ? 28 -15.117 -20.703 1 79.75 251 GLY A N 1
ATOM 1787 C CA . GLY A 1 251 ? 28.609 -16.25 -20.031 1 79.75 251 GLY A CA 1
ATOM 1788 C C . GLY A 1 251 ? 27.719 -17.484 -20.031 1 79.75 251 GLY A C 1
ATOM 1789 O O . GLY A 1 251 ? 28.188 -18.594 -19.75 1 79.75 251 GLY A O 1
ATOM 1790 N N . GLY A 1 252 ? 26.547 -17.266 -20.453 1 72.25 252 GLY A N 1
ATOM 1791 C CA . GLY A 1 252 ? 25.641 -18.406 -20.328 1 72.25 252 GLY A CA 1
ATOM 1792 C C . GLY A 1 252 ? 25.547 -18.938 -18.906 1 72.25 252 GLY A C 1
ATOM 1793 O O . GLY A 1 252 ? 25.219 -20.109 -18.703 1 72.25 252 GLY A O 1
ATOM 1794 N N . GLU A 1 253 ? 26.016 -18.047 -18 1 73.94 253 GLU A N 1
ATOM 1795 C CA . GLU A 1 253 ? 26.031 -18.438 -16.594 1 73.94 253 GLU A CA 1
ATOM 1796 C C . GLU A 1 253 ? 24.609 -18.594 -16.047 1 73.94 253 GLU A C 1
ATOM 1798 O O . GLU A 1 253 ? 23.641 -18.203 -16.703 1 73.94 253 GLU A O 1
ATOM 1803 N N . SER A 1 254 ? 24.625 -19.188 -14.859 1 86.62 254 SER A N 1
ATOM 1804 C CA . SER A 1 254 ? 23.328 -19.391 -14.211 1 86.62 254 SER A CA 1
ATOM 1805 C C . SER A 1 254 ? 22.766 -18.062 -13.703 1 86.62 254 SER A C 1
ATOM 1807 O O . SER A 1 254 ? 23.5 -17.094 -13.531 1 86.62 254 SER A O 1
ATOM 1809 N N . ALA A 1 255 ? 21.5 -17.906 -13.648 1 89.62 255 ALA A N 1
ATOM 1810 C CA . ALA A 1 255 ? 20.781 -16.734 -13.164 1 89.62 255 ALA A CA 1
ATOM 1811 C C . ALA A 1 255 ? 21.281 -16.312 -11.789 1 89.62 255 ALA A C 1
ATOM 1813 O O . ALA A 1 255 ? 21.531 -15.125 -11.547 1 89.62 255 ALA A O 1
ATOM 1814 N N . PRO A 1 256 ? 21.609 -17.219 -10.914 1 92.62 256 PRO A N 1
ATOM 1815 C CA . PRO A 1 256 ? 22.125 -16.828 -9.602 1 92.62 256 PRO A CA 1
ATOM 1816 C C . PRO A 1 256 ? 23.484 -16.141 -9.695 1 92.62 256 PRO A C 1
ATOM 1818 O O . PRO A 1 256 ? 23.719 -15.117 -9.047 1 92.62 256 PRO A O 1
ATOM 1821 N N . ALA A 1 257 ? 24.297 -16.734 -10.484 1 92.12 257 ALA A N 1
ATOM 1822 C CA . ALA A 1 257 ? 25.625 -16.156 -10.641 1 92.12 257 ALA A CA 1
ATOM 1823 C C . ALA A 1 257 ? 25.547 -14.742 -11.227 1 92.12 257 ALA A C 1
ATOM 1825 O O . ALA A 1 257 ? 26.219 -13.828 -10.742 1 92.12 257 ALA A O 1
ATOM 1826 N N . SER A 1 258 ? 24.734 -14.531 -12.211 1 94.19 258 SER A N 1
ATOM 1827 C CA . SER A 1 258 ? 24.547 -13.219 -12.82 1 94.19 258 SER A CA 1
ATOM 1828 C C . SER A 1 258 ? 23.969 -12.227 -11.82 1 94.19 258 SER A C 1
ATOM 1830 O O . SER A 1 258 ? 24.344 -11.047 -11.82 1 94.19 258 SER A O 1
ATOM 1832 N N . ALA A 1 259 ? 23.109 -12.656 -10.969 1 96.94 259 ALA A N 1
ATOM 1833 C CA . ALA A 1 259 ? 22.453 -11.797 -9.984 1 96.94 259 ALA A CA 1
ATOM 1834 C C . ALA A 1 259 ? 23.438 -11.297 -8.938 1 96.94 259 ALA A C 1
ATOM 1836 O O . ALA A 1 259 ? 23.281 -10.188 -8.414 1 96.94 259 ALA A O 1
ATOM 1837 N N . THR A 1 260 ? 24.453 -12.102 -8.617 1 96.81 260 THR A N 1
ATOM 1838 C CA . THR A 1 260 ? 25.438 -11.664 -7.645 1 96.81 260 THR A CA 1
ATOM 1839 C C . THR A 1 260 ? 26.156 -10.414 -8.133 1 96.81 260 THR A C 1
ATOM 1841 O O . THR A 1 260 ? 26.516 -9.539 -7.336 1 96.81 260 THR A O 1
ATOM 1844 N N . LEU A 1 261 ? 26.391 -10.328 -9.43 1 95.19 261 LEU A N 1
ATOM 1845 C CA . LEU A 1 261 ? 27.078 -9.164 -9.984 1 95.19 261 LEU A CA 1
ATOM 1846 C C . LEU A 1 261 ? 26.219 -7.914 -9.852 1 95.19 261 LEU A C 1
ATOM 1848 O O . LEU A 1 261 ? 26.734 -6.82 -9.602 1 95.19 261 LEU A O 1
ATOM 1852 N N . ILE A 1 262 ? 24.906 -8.055 -10.039 1 97.75 262 ILE A N 1
ATOM 1853 C CA . ILE A 1 262 ? 24 -6.938 -9.805 1 97.75 262 ILE A CA 1
ATOM 1854 C C . ILE A 1 262 ? 24.203 -6.383 -8.398 1 97.75 262 ILE A C 1
ATOM 1856 O O . ILE A 1 262 ? 24.375 -5.176 -8.219 1 97.75 262 ILE A O 1
ATOM 1860 N N . ALA A 1 263 ? 24.234 -7.297 -7.418 1 98.38 263 ALA A N 1
ATOM 1861 C CA . ALA A 1 263 ? 24.344 -6.906 -6.016 1 98.38 263 ALA A CA 1
ATOM 1862 C C . ALA A 1 263 ? 25.672 -6.23 -5.73 1 98.38 263 ALA A C 1
ATOM 1864 O O . ALA A 1 263 ? 25.734 -5.199 -5.055 1 98.38 263 ALA A O 1
ATOM 1865 N N . VAL A 1 264 ? 26.734 -6.82 -6.273 1 97.81 264 VAL A N 1
ATOM 1866 C CA . VAL A 1 264 ? 28.078 -6.289 -6.02 1 97.81 264 VAL A CA 1
ATOM 1867 C C . VAL A 1 264 ? 28.188 -4.879 -6.594 1 97.81 264 VAL A C 1
ATOM 1869 O O . VAL A 1 264 ? 28.656 -3.963 -5.914 1 97.81 264 VAL A O 1
ATOM 1872 N N . ILE A 1 265 ? 27.719 -4.676 -7.793 1 97.88 265 ILE A N 1
ATOM 1873 C CA . ILE A 1 265 ? 27.797 -3.367 -8.43 1 97.88 265 ILE A CA 1
ATOM 1874 C C . ILE A 1 265 ? 26.891 -2.385 -7.688 1 97.88 265 ILE A C 1
ATOM 1876 O O . ILE A 1 265 ? 27.25 -1.22 -7.5 1 97.88 265 ILE A O 1
ATOM 1880 N N . ALA A 1 266 ? 25.766 -2.857 -7.281 1 98.5 266 ALA A N 1
ATOM 1881 C CA . ALA A 1 266 ? 24.828 -2.012 -6.527 1 98.5 266 ALA A CA 1
ATOM 1882 C C . ALA A 1 266 ? 25.469 -1.541 -5.219 1 98.5 266 ALA A C 1
ATOM 1884 O O . ALA A 1 266 ? 25.375 -0.361 -4.871 1 98.5 266 ALA A O 1
ATOM 1885 N N . VAL A 1 267 ? 26.094 -2.449 -4.508 1 97.56 267 VAL A N 1
ATOM 1886 C CA . VAL A 1 267 ? 26.719 -2.123 -3.23 1 97.56 267 VAL A CA 1
ATOM 1887 C C . VAL A 1 267 ? 27.875 -1.147 -3.457 1 97.56 267 VAL A C 1
ATOM 1889 O O . VAL A 1 267 ? 28.031 -0.184 -2.705 1 97.56 267 VAL A O 1
ATOM 1892 N N . LEU A 1 268 ? 28.641 -1.357 -4.52 1 96.75 268 LEU A N 1
ATOM 1893 C CA . LEU A 1 268 ? 29.734 -0.449 -4.855 1 96.75 268 LEU A CA 1
ATOM 1894 C C . LEU A 1 268 ? 29.203 0.94 -5.191 1 96.75 268 LEU A C 1
ATOM 1896 O O . LEU A 1 268 ? 29.766 1.947 -4.762 1 96.75 268 LEU A O 1
ATOM 1900 N N . LEU A 1 269 ? 28.125 0.952 -5.891 1 97.31 269 LEU A N 1
ATOM 1901 C CA . LEU A 1 269 ? 27.484 2.223 -6.215 1 97.31 269 LEU A CA 1
ATOM 1902 C C . LEU A 1 269 ? 27.031 2.943 -4.949 1 97.31 269 LEU A C 1
ATOM 1904 O O . LEU A 1 269 ? 27.078 4.172 -4.879 1 97.31 269 LEU A O 1
ATOM 1908 N N . GLY A 1 270 ? 26.609 2.15 -3.971 1 96.25 270 GLY A N 1
ATOM 1909 C CA . GLY A 1 270 ? 26.172 2.713 -2.703 1 96.25 270 GLY A CA 1
ATOM 1910 C C . GLY A 1 270 ? 27.234 3.57 -2.033 1 96.25 270 GLY A C 1
ATOM 1911 O O . GLY A 1 270 ? 26.906 4.59 -1.414 1 96.25 270 GLY A O 1
ATOM 1912 N N . ALA A 1 271 ? 28.453 3.221 -2.197 1 92.69 271 ALA A N 1
ATOM 1913 C CA . ALA A 1 271 ? 29.562 3.959 -1.595 1 92.69 271 ALA A CA 1
ATOM 1914 C C . ALA A 1 271 ? 29.703 5.344 -2.223 1 92.69 271 ALA A C 1
ATOM 1916 O O . ALA A 1 271 ? 30.266 6.258 -1.606 1 92.69 271 ALA A O 1
ATOM 1917 N N . PHE A 1 272 ? 29.156 5.516 -3.395 1 95.69 272 PHE A N 1
ATOM 1918 C CA . PHE A 1 272 ? 29.344 6.766 -4.117 1 95.69 272 PHE A CA 1
ATOM 1919 C C . PHE A 1 272 ? 28.062 7.582 -4.141 1 95.69 272 PHE A C 1
ATOM 1921 O O . PHE A 1 272 ? 28 8.648 -4.754 1 95.69 272 PHE A O 1
ATOM 1928 N N . VAL A 1 273 ? 27.031 7.176 -3.49 1 96.69 273 VAL A N 1
ATOM 1929 C CA . VAL A 1 273 ? 25.719 7.789 -3.572 1 96.69 273 VAL A CA 1
ATOM 1930 C C . VAL A 1 273 ? 25.781 9.234 -3.078 1 96.69 273 VAL A C 1
ATOM 1932 O O . VAL A 1 273 ? 25.297 10.148 -3.746 1 96.69 273 VAL A O 1
ATOM 1935 N N . PRO A 1 274 ? 26.469 9.531 -1.903 1 92 274 PRO A N 1
ATOM 1936 C CA . PRO A 1 274 ? 26.5 10.922 -1.444 1 92 274 PRO A CA 1
ATOM 1937 C C . PRO A 1 274 ? 27.203 11.852 -2.428 1 92 274 PRO A C 1
ATOM 1939 O O . PRO A 1 274 ? 26.734 12.969 -2.678 1 92 274 PRO A O 1
ATOM 1942 N N . ARG A 1 275 ? 28.297 11.367 -3.053 1 92.5 275 ARG A N 1
ATOM 1943 C CA . ARG A 1 275 ? 29.031 12.172 -4.02 1 92.5 275 ARG A CA 1
ATOM 1944 C C . ARG A 1 275 ? 28.219 12.414 -5.277 1 92.5 275 ARG A C 1
ATOM 1946 O O . ARG A 1 275 ? 28.172 13.531 -5.797 1 92.5 275 ARG A O 1
ATOM 1953 N N . ILE A 1 276 ? 27.547 11.438 -5.707 1 94.88 276 ILE A N 1
ATOM 1954 C CA . ILE A 1 276 ? 26.734 11.539 -6.914 1 94.88 276 ILE A CA 1
ATOM 1955 C C . ILE A 1 276 ? 25.562 12.492 -6.664 1 94.88 276 ILE A C 1
ATOM 1957 O O . ILE A 1 276 ? 25.266 13.352 -7.496 1 94.88 276 ILE A O 1
ATOM 1961 N N . ALA A 1 277 ? 24.906 12.32 -5.531 1 93.75 277 ALA A N 1
ATOM 1962 C CA . ALA A 1 277 ? 23.766 13.172 -5.176 1 93.75 277 ALA A CA 1
ATOM 1963 C C . ALA A 1 277 ? 24.188 14.633 -5.047 1 93.75 277 ALA A C 1
ATOM 1965 O O . ALA A 1 277 ? 23.469 15.531 -5.484 1 93.75 277 ALA A O 1
ATOM 1966 N N . PHE A 1 278 ? 25.359 14.812 -4.504 1 88.5 278 PHE A N 1
ATOM 1967 C CA . PHE A 1 278 ? 25.906 16.156 -4.352 1 88.5 278 PHE A CA 1
ATOM 1968 C C . PHE A 1 278 ? 26.141 16.797 -5.715 1 88.5 278 PHE A C 1
ATOM 1970 O O . PHE A 1 278 ? 25.781 17.953 -5.934 1 88.5 278 PHE A O 1
ATOM 1977 N N . ARG A 1 279 ? 26.641 16.047 -6.621 1 90.81 279 ARG A N 1
ATOM 1978 C CA . ARG A 1 279 ? 26.922 16.547 -7.961 1 90.81 279 ARG A CA 1
ATOM 1979 C C . ARG A 1 279 ? 25.641 16.828 -8.727 1 90.81 279 ARG A C 1
ATOM 1981 O O . ARG A 1 279 ? 25.531 17.844 -9.422 1 90.81 279 ARG A O 1
ATOM 1988 N N . LEU A 1 280 ? 24.688 16.016 -8.562 1 91.38 280 LEU A N 1
ATOM 1989 C CA . LEU A 1 280 ? 23.438 16.141 -9.297 1 91.38 280 LEU A CA 1
ATOM 1990 C C . LEU A 1 280 ? 22.609 17.297 -8.766 1 91.38 280 LEU A C 1
ATOM 1992 O O . LEU A 1 280 ? 21.766 17.859 -9.484 1 91.38 280 LEU A O 1
ATOM 1996 N N . SER A 1 281 ? 22.875 17.594 -7.535 1 88.69 281 SER A N 1
ATOM 1997 C CA . SER A 1 281 ? 22.109 18.688 -6.926 1 88.69 281 SER A CA 1
ATOM 1998 C C . SER A 1 281 ? 22.688 20.047 -7.312 1 88.69 281 SER A C 1
ATOM 2000 O O . SER A 1 281 ? 22.062 21.078 -7.086 1 88.69 281 SER A O 1
ATOM 2002 N N . GLY A 1 282 ? 23.875 20.016 -7.883 1 84.06 282 GLY A N 1
ATOM 2003 C CA . GLY A 1 282 ? 24.516 21.266 -8.281 1 84.06 282 GLY A CA 1
ATOM 2004 C C . GLY A 1 282 ? 25.281 21.922 -7.148 1 84.06 282 GLY A C 1
ATOM 2005 O O . GLY A 1 282 ? 25.719 23.078 -7.277 1 84.06 282 GLY A O 1
ATOM 2006 N N . LEU A 1 283 ? 25.375 21.25 -6.082 1 77.44 283 LEU A N 1
ATOM 2007 C CA . LEU A 1 283 ? 26.156 21.781 -4.969 1 77.44 283 LEU A CA 1
ATOM 2008 C C . LEU A 1 283 ? 27.641 21.719 -5.273 1 77.44 283 LEU A C 1
ATOM 2010 O O . LEU A 1 283 ? 28.109 20.75 -5.871 1 77.44 283 LEU A O 1
ATOM 2014 N N . ARG A 1 284 ? 28.266 22.859 -5.25 1 72.62 284 ARG A N 1
ATOM 2015 C CA . ARG A 1 284 ? 29.719 22.906 -5.469 1 72.62 284 ARG A CA 1
ATOM 2016 C C . ARG A 1 284 ? 30.453 23.156 -4.164 1 72.62 284 ARG A C 1
ATOM 2018 O O . ARG A 1 284 ? 30.031 23.984 -3.352 1 72.62 284 ARG A O 1
ATOM 2025 N N . LEU A 1 285 ? 31.266 22.141 -3.824 1 62.88 285 LEU A N 1
ATOM 2026 C CA . LEU A 1 285 ? 32.156 22.391 -2.684 1 62.88 285 LEU A CA 1
ATOM 2027 C C . LEU A 1 285 ? 33.094 23.562 -2.961 1 62.88 285 LEU A C 1
ATOM 2029 O O . LEU A 1 285 ? 33.562 23.734 -4.09 1 62.88 285 LEU A O 1
ATOM 2033 N N . PRO A 1 286 ? 33 24.547 -2.109 1 56.81 286 PRO A N 1
ATOM 2034 C CA . PRO A 1 286 ? 33.906 25.656 -2.35 1 56.81 286 PRO A CA 1
ATOM 2035 C C . PRO A 1 286 ? 35.344 25.188 -2.57 1 56.81 286 PRO A C 1
ATOM 2037 O O . PRO A 1 286 ? 35.844 24.281 -1.869 1 56.81 286 PRO A O 1
ATOM 2040 N N . GLY A 1 287 ? 35.719 25.016 -3.832 1 56.09 287 GLY A N 1
ATOM 2041 C CA . GLY A 1 287 ? 37.125 24.688 -4.113 1 56.09 287 GLY A CA 1
ATOM 2042 C C . GLY A 1 287 ? 38.094 25.516 -3.297 1 56.09 287 GLY A C 1
ATOM 2043 O O . GLY A 1 287 ? 37.719 26.516 -2.697 1 56.09 287 GLY A O 1
ATOM 2044 N N . LEU A 1 288 ? 39.219 24.828 -2.848 1 58.91 288 LEU A N 1
ATOM 2045 C CA . LEU A 1 288 ? 40.281 25.578 -2.184 1 58.91 288 LEU A CA 1
ATOM 2046 C C . LEU A 1 288 ? 40.594 26.859 -2.945 1 58.91 288 LEU A C 1
ATOM 2048 O O . LEU A 1 288 ? 40.812 26.828 -4.16 1 58.91 288 LEU A O 1
ATOM 2052 N N . PRO A 1 289 ? 40.281 27.969 -2.352 1 56.88 289 PRO A N 1
ATOM 2053 C CA . PRO A 1 289 ? 40.594 29.203 -3.062 1 56.88 289 PRO A CA 1
ATOM 2054 C C . PRO A 1 289 ? 42.062 29.266 -3.508 1 56.88 289 PRO A C 1
ATOM 2056 O O . PRO A 1 289 ? 42.969 28.984 -2.719 1 56.88 289 PRO A O 1
ATOM 2059 N N . THR A 1 290 ? 42.312 29.109 -4.707 1 61.78 290 THR A N 1
ATOM 2060 C CA . THR A 1 290 ? 43.688 29.266 -5.172 1 61.78 290 THR A CA 1
ATOM 2061 C C . THR A 1 290 ? 44.031 30.734 -5.367 1 61.78 290 THR A C 1
ATOM 2063 O O . THR A 1 290 ? 45.219 31.078 -5.598 1 61.78 290 THR A O 1
ATOM 2066 N N . SER A 1 291 ? 43 31.594 -5.406 1 62.22 291 SER A N 1
ATOM 2067 C CA . SER A 1 291 ? 43.25 33.031 -5.551 1 62.22 291 SER A CA 1
ATOM 2068 C C . SER A 1 291 ? 42.438 33.812 -4.527 1 62.22 291 SER A C 1
ATOM 2070 O O . SER A 1 291 ? 41.5 33.312 -3.91 1 62.22 291 SER A O 1
ATOM 2072 N N . ALA A 1 292 ? 43.031 34.969 -4.203 1 62.19 292 ALA A N 1
ATOM 2073 C CA . ALA A 1 292 ? 42.438 35.875 -3.227 1 62.19 292 ALA A CA 1
ATOM 2074 C C . ALA A 1 292 ? 40.969 36.125 -3.561 1 62.19 292 ALA A C 1
ATOM 2076 O O . ALA A 1 292 ? 40.125 36.219 -2.664 1 62.19 292 ALA A O 1
ATOM 2077 N N . ARG A 1 293 ? 40.688 36.312 -4.777 1 60.75 293 ARG A N 1
ATOM 2078 C CA . ARG A 1 293 ? 39.312 36.594 -5.227 1 60.75 293 ARG A CA 1
ATOM 2079 C C . ARG A 1 293 ? 38.406 35.375 -4.938 1 60.75 293 ARG A C 1
ATOM 2081 O O . ARG A 1 293 ? 37.281 35.562 -4.504 1 60.75 293 ARG A O 1
ATOM 2088 N N . GLU A 1 294 ? 38.875 34.219 -5.23 1 60.72 294 GLU A N 1
ATOM 2089 C CA . GLU A 1 294 ? 38.125 33 -4.984 1 60.72 294 GLU A CA 1
ATOM 2090 C C . GLU A 1 294 ? 37.875 32.781 -3.494 1 60.72 294 GLU A C 1
ATOM 2092 O O . GLU A 1 294 ? 36.812 32.312 -3.1 1 60.72 294 GLU A O 1
ATOM 2097 N N . LEU A 1 295 ? 38.938 33.281 -2.799 1 58.34 295 LEU A N 1
ATOM 2098 C CA . LEU A 1 295 ? 38.812 33.25 -1.347 1 58.34 295 LEU A CA 1
ATOM 2099 C C . LEU A 1 295 ? 37.688 34.156 -0.875 1 58.34 295 LEU A C 1
ATOM 2101 O O . LEU A 1 295 ? 36.906 33.781 0.02 1 58.34 295 LEU A O 1
ATOM 2105 N N . GLN A 1 296 ? 37.656 35.344 -1.479 1 56.25 296 GLN A N 1
ATOM 2106 C CA . GLN A 1 296 ? 36.594 36.281 -1.125 1 56.25 296 GLN A CA 1
ATOM 2107 C C . GLN A 1 296 ? 35.219 35.781 -1.543 1 56.25 296 GLN A C 1
ATOM 2109 O O . GLN A 1 296 ? 34.25 35.938 -0.815 1 56.25 296 GLN A O 1
ATOM 2114 N N . GLU A 1 297 ? 35.156 35.25 -2.67 1 59 297 GLU A N 1
ATOM 2115 C CA . GLU A 1 297 ? 33.875 34.688 -3.16 1 59 297 GLU A CA 1
ATOM 2116 C C . GLU A 1 297 ? 33.406 33.531 -2.271 1 59 297 GLU A C 1
ATOM 2118 O O . GLU A 1 297 ? 32.219 33.344 -2.084 1 59 297 GLU A O 1
ATOM 2123 N N . GLU A 1 298 ? 34.469 32.875 -1.859 1 56.62 298 GLU A N 1
ATOM 2124 C CA . GLU A 1 298 ? 34.125 31.797 -0.948 1 56.62 298 GLU A CA 1
ATOM 2125 C C . GLU A 1 298 ? 33.656 32.312 0.393 1 56.62 298 GLU A C 1
ATOM 2127 O O . GLU A 1 298 ? 32.875 31.656 1.083 1 56.62 298 GLU A O 1
ATOM 2132 N N . LEU A 1 299 ? 34.188 33.594 0.603 1 53.62 299 LEU A N 1
ATOM 2133 C CA . LEU A 1 299 ? 33.781 34.25 1.841 1 53.62 299 LEU A CA 1
ATOM 2134 C C . LEU A 1 299 ? 32.375 34.812 1.705 1 53.62 299 LEU A C 1
ATOM 2136 O O . LEU A 1 299 ? 31.734 35.188 2.703 1 53.62 299 LEU A O 1
ATOM 2140 N N . ASP A 1 300 ? 32.031 34.969 0.499 1 55.56 300 ASP A N 1
ATOM 2141 C CA . ASP A 1 300 ? 30.688 35.5 0.358 1 55.56 300 ASP A CA 1
ATOM 2142 C C . ASP A 1 300 ? 29.641 34.469 0.826 1 55.56 300 ASP A C 1
ATOM 2144 O O . ASP A 1 300 ? 29.703 33.312 0.446 1 55.56 300 ASP A O 1
ATOM 2148 N N . PRO A 1 301 ? 28.953 34.875 1.769 1 56.81 301 PRO A N 1
ATOM 2149 C CA . PRO A 1 301 ? 27.922 34 2.338 1 56.81 301 PRO A CA 1
ATOM 2150 C C . PRO A 1 301 ? 26.984 33.438 1.281 1 56.81 301 PRO A C 1
ATOM 2152 O O . PRO A 1 301 ? 26.672 34.125 0.298 1 56.81 301 PRO A O 1
ATOM 2155 N N . HIS A 1 302 ? 27.062 32.156 1.135 1 62.31 302 HIS A N 1
ATOM 2156 C CA . HIS A 1 302 ? 26.062 31.531 0.289 1 62.31 302 HIS A CA 1
ATOM 2157 C C . HIS A 1 302 ? 24.656 31.75 0.851 1 62.31 302 HIS A C 1
ATOM 2159 O O . HIS A 1 302 ? 24.438 31.594 2.055 1 62.31 302 HIS A O 1
ATOM 2165 N N . PRO A 1 303 ? 23.844 32.375 0.051 1 62.44 303 PRO A N 1
ATOM 2166 C CA . PRO A 1 303 ? 22.469 32.562 0.54 1 62.44 303 PRO A CA 1
ATOM 2167 C C . PRO A 1 303 ? 21.891 31.281 1.129 1 62.44 303 PRO A C 1
ATOM 2169 O O . PRO A 1 303 ? 21.953 30.219 0.496 1 62.44 303 PRO A O 1
ATOM 2172 N N . GLY A 1 304 ? 21.594 31.328 2.354 1 64.88 304 GLY A N 1
ATOM 2173 C CA . GLY A 1 304 ? 21.078 30.219 3.152 1 64.88 304 GLY A CA 1
ATOM 2174 C C . GLY A 1 304 ? 19.969 29.453 2.471 1 64.88 304 GLY A C 1
ATOM 2175 O O . GLY A 1 304 ? 19.922 28.219 2.516 1 64.88 304 GLY A O 1
ATOM 2176 N N . GLY A 1 305 ? 19.062 30.172 1.805 1 68.88 305 GLY A N 1
ATOM 2177 C CA . GLY A 1 305 ? 17.922 29.547 1.144 1 68.88 305 GLY A CA 1
ATOM 2178 C C . GLY A 1 305 ? 18.328 28.641 -0.008 1 68.88 305 GLY A C 1
ATOM 2179 O O . GLY A 1 305 ? 17.75 27.578 -0.194 1 68.88 305 GLY A O 1
ATOM 2180 N N . GLU A 1 306 ? 19.297 29.062 -0.732 1 73.62 306 GLU A N 1
ATOM 2181 C CA . GLU A 1 306 ? 19.766 28.281 -1.872 1 73.62 306 GLU A CA 1
ATOM 2182 C C . GLU A 1 306 ? 20.453 27 -1.414 1 73.62 306 GLU A C 1
ATOM 2184 O O . GLU A 1 306 ? 20.234 25.938 -2 1 73.62 306 GLU A O 1
ATOM 2189 N N . VAL A 1 307 ? 21.219 27.125 -0.397 1 74.5 307 VAL A N 1
ATOM 2190 C CA . VAL A 1 307 ? 21.922 25.953 0.126 1 74.5 307 VAL A CA 1
ATOM 2191 C C . VAL A 1 307 ? 20.922 24.953 0.682 1 74.5 307 VAL A C 1
ATOM 2193 O O . VAL A 1 307 ? 21.047 23.75 0.453 1 74.5 307 VAL A O 1
ATOM 2196 N N . VAL A 1 308 ? 19.938 25.453 1.31 1 76.56 308 VAL A N 1
ATOM 2197 C CA . VAL A 1 308 ? 18.906 24.594 1.88 1 76.56 308 VAL A CA 1
ATOM 2198 C C . VAL A 1 308 ? 18.109 23.922 0.759 1 76.56 308 VAL A C 1
ATOM 2200 O O . VAL A 1 308 ? 17.812 22.734 0.835 1 76.56 308 VAL A O 1
ATOM 2203 N N . GLY A 1 309 ? 17.828 24.688 -0.223 1 81.69 309 GLY A N 1
ATOM 2204 C CA . GLY A 1 309 ? 17.109 24.125 -1.36 1 81.69 309 GLY A CA 1
ATOM 2205 C C . GLY A 1 309 ? 17.891 23.047 -2.08 1 81.69 309 GLY A C 1
ATOM 2206 O O . GLY A 1 309 ? 17.344 21.969 -2.375 1 81.69 309 GLY A O 1
ATOM 2207 N N . LYS A 1 310 ? 19.094 23.312 -2.336 1 83.44 310 LYS A N 1
ATOM 2208 C CA . LYS A 1 310 ? 19.953 22.328 -2.998 1 83.44 310 LYS A CA 1
ATOM 2209 C C . LYS A 1 310 ? 20.188 21.109 -2.104 1 83.44 310 LYS A C 1
ATOM 2211 O O . LYS A 1 310 ? 20.359 20 -2.596 1 83.44 310 LYS A O 1
ATOM 2216 N N . GLY A 1 311 ? 20.25 21.344 -0.842 1 84.12 311 GLY A N 1
ATOM 2217 C CA . GLY A 1 311 ? 20.328 20.25 0.102 1 84.12 311 GLY A CA 1
ATOM 2218 C C . GLY A 1 311 ? 19.156 19.297 0.025 1 84.12 311 GLY A C 1
ATOM 2219 O O . GLY A 1 311 ? 19.328 18.078 0.073 1 84.12 311 GLY A O 1
ATOM 2220 N N . ARG A 1 312 ? 18 19.875 -0.139 1 87.31 312 ARG A N 1
ATOM 2221 C CA . ARG A 1 312 ? 16.797 19.078 -0.277 1 87.31 312 ARG A CA 1
ATOM 2222 C C . ARG A 1 312 ? 16.828 18.25 -1.56 1 87.31 312 ARG A C 1
ATOM 2224 O O . ARG A 1 312 ? 16.406 17.094 -1.574 1 87.31 312 ARG A O 1
ATOM 2231 N N . VAL A 1 313 ? 17.328 18.859 -2.537 1 90.5 313 VAL A N 1
ATOM 2232 C CA . VAL A 1 313 ? 17.438 18.172 -3.814 1 90.5 313 VAL A CA 1
ATOM 2233 C C . VAL A 1 313 ? 18.453 17.031 -3.693 1 90.5 313 VAL A C 1
ATOM 2235 O O . VAL A 1 313 ? 18.219 15.922 -4.18 1 90.5 313 VAL A O 1
ATOM 2238 N N . ALA A 1 314 ? 19.547 17.297 -3.084 1 90.81 314 ALA A N 1
ATOM 2239 C CA . ALA A 1 314 ? 20.547 16.25 -2.861 1 90.81 314 ALA A CA 1
ATOM 2240 C C . ALA A 1 314 ? 19.969 15.086 -2.076 1 90.81 314 ALA A C 1
ATOM 2242 O O . ALA A 1 314 ? 20.219 13.922 -2.416 1 90.81 314 ALA A O 1
ATOM 2243 N N . ASP A 1 315 ? 19.25 15.414 -1.101 1 90.88 315 ASP A N 1
ATOM 2244 C CA . ASP A 1 315 ? 18.609 14.383 -0.279 1 90.88 315 ASP A CA 1
ATOM 2245 C C . ASP A 1 315 ? 17.656 13.539 -1.103 1 90.88 315 ASP A C 1
ATOM 2247 O O . ASP A 1 315 ? 17.562 12.32 -0.917 1 90.88 315 ASP A O 1
ATOM 2251 N N . ALA A 1 316 ? 16.953 14.164 -1.941 1 94.25 316 ALA A N 1
ATOM 2252 C CA . ALA A 1 316 ? 16.031 13.445 -2.812 1 94.25 316 ALA A CA 1
ATOM 2253 C C . ALA A 1 316 ? 16.766 12.477 -3.721 1 94.25 316 ALA A C 1
ATOM 2255 O O . ALA A 1 316 ? 16.312 11.359 -3.961 1 94.25 316 ALA A O 1
ATOM 2256 N N . PHE A 1 317 ? 17.891 12.891 -4.172 1 96.38 317 PHE A N 1
ATOM 2257 C CA . PHE A 1 317 ? 18.688 12.023 -5.027 1 96.38 317 PHE A CA 1
ATOM 2258 C C . PHE A 1 317 ? 19.281 10.867 -4.227 1 96.38 317 PHE A C 1
ATOM 2260 O O . PHE A 1 317 ? 19.375 9.742 -4.723 1 96.38 317 PHE A O 1
ATOM 2267 N N . VAL A 1 318 ? 19.734 11.164 -3.027 1 95.94 318 VAL A N 1
ATOM 2268 C CA . VAL A 1 318 ? 20.234 10.094 -2.178 1 95.94 318 VAL A CA 1
ATOM 2269 C C . VAL A 1 318 ? 19.141 9.047 -1.963 1 95.94 318 VAL A C 1
ATOM 2271 O O . VAL A 1 318 ? 19.375 7.848 -2.117 1 95.94 318 VAL A O 1
ATOM 2274 N N . THR A 1 319 ? 17.969 9.492 -1.654 1 96.56 319 THR A N 1
ATOM 2275 C CA . THR A 1 319 ? 16.828 8.594 -1.442 1 96.56 319 THR A CA 1
ATOM 2276 C C . THR A 1 319 ? 16.531 7.789 -2.707 1 96.56 319 THR A C 1
ATOM 2278 O O . THR A 1 319 ? 16.344 6.574 -2.645 1 96.56 319 THR A O 1
ATOM 2281 N N . ALA A 1 320 ? 16.516 8.461 -3.797 1 98.12 320 ALA A N 1
ATOM 2282 C CA . ALA A 1 320 ? 16.219 7.824 -5.074 1 98.12 320 ALA A CA 1
ATOM 2283 C C . ALA A 1 320 ? 17.25 6.75 -5.414 1 98.12 320 ALA A C 1
ATOM 2285 O O . ALA A 1 320 ? 16.891 5.648 -5.844 1 98.12 320 ALA A O 1
ATOM 2286 N N . LEU A 1 321 ? 18.484 7.051 -5.223 1 98.44 321 LEU A N 1
ATOM 2287 C CA . LEU A 1 321 ? 19.547 6.121 -5.566 1 98.44 321 LEU A CA 1
ATOM 2288 C C . LEU A 1 321 ? 19.547 4.922 -4.625 1 98.44 321 LEU A C 1
ATOM 2290 O O . LEU A 1 321 ? 19.734 3.783 -5.066 1 98.44 321 LEU A O 1
ATOM 2294 N N . PHE A 1 322 ? 19.281 5.152 -3.375 1 98.38 322 PHE A N 1
ATOM 2295 C CA . PHE A 1 322 ? 19.219 4.027 -2.449 1 98.38 322 PHE A CA 1
ATOM 2296 C C . PHE A 1 322 ? 17.984 3.168 -2.717 1 98.38 322 PHE A C 1
ATOM 2298 O O . PHE A 1 322 ? 18.031 1.947 -2.543 1 98.38 322 PHE A O 1
ATOM 2305 N N . ALA A 1 323 ? 16.922 3.777 -3.145 1 98.5 323 ALA A N 1
ATOM 2306 C CA . ALA A 1 323 ? 15.758 2.99 -3.541 1 98.5 323 ALA A CA 1
ATOM 2307 C C . ALA A 1 323 ? 16.094 2.055 -4.699 1 98.5 323 ALA A C 1
ATOM 2309 O O . ALA A 1 323 ? 15.719 0.882 -4.691 1 98.5 323 ALA A O 1
ATOM 2310 N N . ALA A 1 324 ? 16.812 2.576 -5.641 1 98.75 324 ALA A N 1
ATOM 2311 C CA . ALA A 1 324 ? 17.234 1.767 -6.781 1 98.75 324 ALA A CA 1
ATOM 2312 C C . ALA A 1 324 ? 18.188 0.651 -6.348 1 98.75 324 ALA A C 1
ATOM 2314 O O . ALA A 1 324 ? 18.047 -0.496 -6.777 1 98.75 324 ALA A O 1
ATOM 2315 N N . ILE A 1 325 ? 19.094 0.974 -5.512 1 98.56 325 ILE A N 1
ATOM 2316 C CA . ILE A 1 325 ? 20.078 0.019 -5.023 1 98.56 325 ILE A CA 1
ATOM 2317 C C . ILE A 1 325 ? 19.391 -1.071 -4.207 1 98.56 325 ILE A C 1
ATOM 2319 O O . ILE A 1 325 ? 19.625 -2.262 -4.422 1 98.56 325 ILE A O 1
ATOM 2323 N N . GLY A 1 326 ? 18.562 -0.642 -3.309 1 98.69 326 GLY A N 1
ATOM 2324 C CA . GLY A 1 326 ? 17.828 -1.607 -2.512 1 98.69 326 GLY A CA 1
ATOM 2325 C C . GLY A 1 326 ? 16.984 -2.559 -3.35 1 98.69 326 GLY A C 1
ATOM 2326 O O . GLY A 1 326 ? 17 -3.77 -3.119 1 98.69 326 GLY A O 1
ATOM 2327 N N . LEU A 1 327 ? 16.25 -2.039 -4.297 1 98.75 327 LEU A N 1
ATOM 2328 C CA . LEU A 1 327 ? 15.422 -2.859 -5.168 1 98.75 327 LEU A CA 1
ATOM 2329 C C . LEU A 1 327 ? 16.266 -3.83 -5.98 1 98.75 327 LEU A C 1
ATOM 2331 O O . LEU A 1 327 ? 15.883 -4.98 -6.188 1 98.75 327 LEU A O 1
ATOM 2335 N N . SER A 1 328 ? 17.422 -3.373 -6.449 1 98.81 328 SER A N 1
ATOM 2336 C CA . SER A 1 328 ? 18.328 -4.238 -7.199 1 98.81 328 SER A CA 1
ATOM 2337 C C . SER A 1 328 ? 18.828 -5.383 -6.332 1 98.81 328 SER A C 1
ATOM 2339 O O . SER A 1 328 ? 18.938 -6.52 -6.797 1 98.81 328 SER A O 1
ATOM 2341 N N . CYS A 1 329 ? 19.141 -5.047 -5.074 1 98.75 329 CYS A N 1
ATOM 2342 C CA . CYS A 1 329 ? 19.594 -6.086 -4.152 1 98.75 329 CYS A CA 1
ATOM 2343 C C . CYS A 1 329 ? 18.484 -7.094 -3.881 1 98.75 329 CYS A C 1
ATOM 2345 O O . CYS A 1 329 ? 18.75 -8.289 -3.744 1 98.75 329 CYS A O 1
ATOM 2347 N N . LEU A 1 330 ? 17.281 -6.57 -3.824 1 98.75 330 LEU A N 1
ATOM 2348 C CA . LEU A 1 330 ? 16.125 -7.449 -3.639 1 98.75 330 LEU A CA 1
ATOM 2349 C C . LEU A 1 330 ? 16 -8.43 -4.801 1 98.75 330 LEU A C 1
ATOM 2351 O O . LEU A 1 330 ? 15.805 -9.625 -4.59 1 98.75 330 LEU A O 1
ATOM 2355 N N . VAL A 1 331 ? 16.125 -7.934 -5.988 1 98.31 331 VAL A N 1
ATOM 2356 C CA . VAL A 1 331 ? 16.078 -8.766 -7.188 1 98.31 331 VAL A CA 1
ATOM 2357 C C . VAL A 1 331 ? 17.203 -9.789 -7.164 1 98.31 331 VAL A C 1
ATOM 2359 O O . VAL A 1 331 ? 16.984 -10.969 -7.449 1 98.31 331 VAL A O 1
ATOM 2362 N N . ALA A 1 332 ? 18.375 -9.328 -6.797 1 98.5 332 ALA A N 1
ATOM 2363 C CA . ALA A 1 332 ? 19.531 -10.227 -6.727 1 98.5 332 ALA A CA 1
ATOM 2364 C C . ALA A 1 332 ? 19.281 -11.344 -5.711 1 98.5 332 ALA A C 1
ATOM 2366 O O . ALA A 1 332 ? 19.547 -12.516 -5.996 1 98.5 332 ALA A O 1
ATOM 2367 N N . LEU A 1 333 ? 18.766 -10.969 -4.551 1 98.62 333 LEU A N 1
ATOM 2368 C CA . LEU A 1 333 ? 18.5 -11.953 -3.498 1 98.62 333 LEU A CA 1
ATOM 2369 C C . LEU A 1 333 ? 17.5 -12.992 -3.961 1 98.62 333 LEU A C 1
ATOM 2371 O O . LEU A 1 333 ? 17.641 -14.18 -3.652 1 98.62 333 LEU A O 1
ATOM 2375 N N . GLU A 1 334 ? 16.516 -12.617 -4.754 1 98 334 GLU A N 1
ATOM 2376 C CA . GLU A 1 334 ? 15.484 -13.539 -5.234 1 98 334 GLU A CA 1
ATOM 2377 C C . GLU A 1 334 ? 16.094 -14.633 -6.113 1 98 334 GLU A C 1
ATOM 2379 O O . GLU A 1 334 ? 15.664 -15.781 -6.051 1 98 334 GLU A O 1
ATOM 2384 N N . PHE A 1 335 ? 17.078 -14.258 -6.879 1 97 335 PHE A N 1
ATOM 2385 C CA . PHE A 1 335 ? 17.656 -15.227 -7.801 1 97 335 PHE A CA 1
ATOM 2386 C C . PHE A 1 335 ? 18.781 -16.016 -7.133 1 97 335 PHE A C 1
ATOM 2388 O O . PHE A 1 335 ? 18.906 -17.219 -7.34 1 97 335 PHE A O 1
ATOM 2395 N N . VAL A 1 336 ? 19.547 -15.391 -6.305 1 97.62 336 VAL A N 1
ATOM 2396 C CA . VAL A 1 336 ? 20.703 -16.047 -5.688 1 97.62 336 VAL A CA 1
ATOM 2397 C C . VAL A 1 336 ? 20.219 -17.156 -4.75 1 97.62 336 VAL A C 1
ATOM 2399 O O . VAL A 1 336 ? 20.828 -18.219 -4.695 1 97.62 336 VAL A O 1
ATOM 2402 N N . VAL A 1 337 ? 19.141 -16.953 -4.098 1 96.44 337 VAL A N 1
ATOM 2403 C CA . VAL A 1 337 ? 18.656 -17.891 -3.082 1 96.44 337 VAL A CA 1
ATOM 2404 C C . VAL A 1 337 ? 18.172 -19.172 -3.75 1 96.44 337 VAL A C 1
ATOM 2406 O O . VAL A 1 337 ? 18.062 -20.203 -3.102 1 96.44 337 VAL A O 1
ATOM 2409 N N . ARG A 1 338 ? 17.891 -19.141 -5.059 1 94 338 ARG A N 1
ATOM 2410 C CA . ARG A 1 338 ? 17.438 -20.328 -5.777 1 94 338 ARG A CA 1
ATOM 2411 C C . ARG A 1 338 ? 18.562 -21.344 -5.945 1 94 338 ARG A C 1
ATOM 2413 O O . ARG A 1 338 ? 18.297 -22.516 -6.203 1 94 338 ARG A O 1
ATOM 2420 N N . ASP A 1 339 ? 19.812 -20.812 -5.891 1 94.62 339 ASP A N 1
ATOM 2421 C CA . ASP A 1 339 ? 20.984 -21.688 -5.859 1 94.62 339 ASP A CA 1
ATOM 2422 C C . ASP A 1 339 ? 21.25 -22.188 -4.445 1 94.62 339 ASP A C 1
ATOM 2424 O O . ASP A 1 339 ? 21.5 -21.391 -3.533 1 94.62 339 ASP A O 1
ATOM 2428 N N . ARG A 1 340 ? 21.328 -23.5 -4.227 1 92.56 340 ARG A N 1
ATOM 2429 C CA . ARG A 1 340 ? 21.391 -24.094 -2.893 1 92.56 340 ARG A CA 1
ATOM 2430 C C . ARG A 1 340 ? 22.828 -24.359 -2.48 1 92.56 340 ARG A C 1
ATOM 2432 O O . ARG A 1 340 ? 23.078 -24.938 -1.424 1 92.56 340 ARG A O 1
ATOM 2439 N N . SER A 1 341 ? 23.75 -23.969 -3.301 1 94.19 341 SER A N 1
ATOM 2440 C CA . SER A 1 341 ? 25.141 -24.125 -2.91 1 94.19 341 SER A CA 1
ATOM 2441 C C . SER A 1 341 ? 25.469 -23.281 -1.677 1 94.19 341 SER A C 1
ATOM 2443 O O . SER A 1 341 ? 24.797 -22.297 -1.396 1 94.19 341 SER A O 1
ATOM 2445 N N . TRP A 1 342 ? 26.453 -23.719 -0.902 1 95.25 342 TRP A N 1
ATOM 2446 C CA . TRP A 1 342 ? 26.797 -23 0.321 1 95.25 342 TRP A CA 1
ATOM 2447 C C . TRP A 1 342 ? 27.328 -21.609 0.004 1 95.25 342 TRP A C 1
ATOM 2449 O O . TRP A 1 342 ? 27.156 -20.672 0.793 1 95.25 342 TRP A O 1
ATOM 2459 N N . GLN A 1 343 ? 27.984 -21.422 -1.175 1 95.5 343 GLN A N 1
ATOM 2460 C CA . GLN A 1 343 ? 28.469 -20.125 -1.591 1 95.5 343 GLN A CA 1
ATOM 2461 C C . GLN A 1 343 ? 27.328 -19.141 -1.784 1 95.5 343 GLN A C 1
ATOM 2463 O O . GLN A 1 343 ? 27.391 -18 -1.328 1 95.5 343 GLN A O 1
ATOM 2468 N N . ALA A 1 344 ? 26.266 -19.609 -2.443 1 97.06 344 ALA A N 1
ATOM 2469 C CA . ALA A 1 344 ? 25.109 -18.766 -2.717 1 97.06 344 ALA A CA 1
ATOM 2470 C C . ALA A 1 344 ? 24.375 -18.406 -1.428 1 97.06 344 ALA A C 1
ATOM 2472 O O . ALA A 1 344 ? 23.953 -17.266 -1.239 1 97.06 344 ALA A O 1
ATOM 2473 N N . VAL A 1 345 ? 24.234 -19.375 -0.571 1 97.12 345 VAL A N 1
ATOM 2474 C CA . VAL A 1 345 ? 23.562 -19.156 0.705 1 97.12 345 VAL A CA 1
ATOM 2475 C C . VAL A 1 345 ? 24.344 -18.141 1.539 1 97.12 345 VAL A C 1
ATOM 2477 O O . VAL A 1 345 ? 23.766 -17.219 2.113 1 97.12 345 VAL A O 1
ATOM 2480 N N . THR A 1 346 ? 25.656 -18.344 1.595 1 98 346 THR A N 1
ATOM 2481 C CA . THR A 1 346 ? 26.516 -17.438 2.342 1 98 346 THR A CA 1
ATOM 2482 C C . THR A 1 346 ? 26.469 -16.031 1.741 1 98 346 THR A C 1
ATOM 2484 O O . THR A 1 346 ? 26.406 -15.039 2.471 1 98 346 THR A O 1
ATOM 2487 N N . PHE A 1 347 ? 26.484 -15.914 0.428 1 98.38 347 PHE A N 1
ATOM 2488 C CA . PHE A 1 347 ? 26.406 -14.625 -0.252 1 98.38 347 PHE A CA 1
ATOM 2489 C C . PHE A 1 347 ? 25.125 -13.898 0.136 1 98.38 347 PHE A C 1
ATOM 2491 O O . PHE A 1 347 ? 25.156 -12.719 0.488 1 98.38 347 PHE A O 1
ATOM 2498 N N . ALA A 1 348 ? 23.984 -14.625 0.032 1 98.56 348 ALA A N 1
ATOM 2499 C CA . ALA A 1 348 ? 22.688 -14.031 0.368 1 98.56 348 ALA A CA 1
ATOM 2500 C C . ALA A 1 348 ? 22.656 -13.578 1.824 1 98.56 348 ALA A C 1
ATOM 2502 O O . ALA A 1 348 ? 22.141 -12.5 2.135 1 98.56 348 ALA A O 1
ATOM 2503 N N . ALA A 1 349 ? 23.203 -14.367 2.717 1 98.38 349 ALA A N 1
ATOM 2504 C CA . ALA A 1 349 ? 23.25 -14.031 4.137 1 98.38 349 ALA A CA 1
ATOM 2505 C C . ALA A 1 349 ? 24.109 -12.797 4.379 1 98.38 349 ALA A C 1
ATOM 2507 O O . ALA A 1 349 ? 23.719 -11.906 5.141 1 98.38 349 ALA A O 1
ATOM 2508 N N . VAL A 1 350 ? 25.25 -12.773 3.732 1 98.56 350 VAL A N 1
ATOM 2509 C CA . VAL A 1 350 ? 26.188 -11.664 3.889 1 98.56 350 VAL A CA 1
ATOM 2510 C C . VAL A 1 350 ? 25.578 -10.383 3.334 1 98.56 350 VAL A C 1
ATOM 2512 O O . VAL A 1 350 ? 25.641 -9.328 3.969 1 98.56 350 VAL A O 1
ATOM 2515 N N . LEU A 1 351 ? 24.969 -10.484 2.168 1 98.75 351 LEU A N 1
ATOM 2516 C CA . LEU A 1 351 ? 24.328 -9.32 1.569 1 98.75 351 LEU A CA 1
ATOM 2517 C C . LEU A 1 351 ? 23.203 -8.797 2.461 1 98.75 351 LEU A C 1
ATOM 2519 O O . LEU A 1 351 ? 23.094 -7.594 2.684 1 98.75 351 LEU A O 1
ATOM 2523 N N . SER A 1 352 ? 22.375 -9.672 2.963 1 98.69 352 SER A N 1
ATOM 2524 C CA . SER A 1 352 ? 21.281 -9.281 3.852 1 98.69 352 SER A CA 1
ATOM 2525 C C . SER A 1 352 ? 21.812 -8.602 5.109 1 98.69 352 SER A C 1
ATOM 2527 O O . SER A 1 352 ? 21.281 -7.566 5.527 1 98.69 352 SER A O 1
ATOM 2529 N N . THR A 1 353 ? 22.875 -9.172 5.668 1 97.81 353 THR A N 1
ATOM 2530 C CA . THR A 1 353 ? 23.484 -8.594 6.855 1 97.81 353 THR A CA 1
ATOM 2531 C C . THR A 1 353 ? 24.031 -7.199 6.559 1 97.81 353 THR A C 1
ATOM 2533 O O . THR A 1 353 ? 23.828 -6.266 7.344 1 97.81 353 THR A O 1
ATOM 2536 N N . LEU A 1 354 ? 24.656 -7.078 5.441 1 98.25 354 LEU A N 1
ATOM 2537 C CA . LEU A 1 354 ? 25.234 -5.797 5.031 1 98.25 354 LEU A CA 1
ATOM 2538 C C . LEU A 1 354 ? 24.141 -4.734 4.918 1 98.25 354 LEU A C 1
ATOM 2540 O O . LEU A 1 354 ? 24.297 -3.623 5.43 1 98.25 354 LEU A O 1
ATOM 2544 N N . LEU A 1 355 ? 23.047 -5.078 4.27 1 98.44 355 LEU A N 1
ATOM 2545 C CA . LEU A 1 355 ? 21.953 -4.141 4.066 1 98.44 355 LEU A CA 1
ATOM 2546 C C . LEU A 1 355 ? 21.328 -3.744 5.398 1 98.44 355 LEU A C 1
ATOM 2548 O O . LEU A 1 355 ? 21.031 -2.568 5.629 1 98.44 355 LEU A O 1
ATOM 2552 N N . LEU A 1 356 ? 21.172 -4.664 6.316 1 97.19 356 LEU A N 1
ATOM 2553 C CA . LEU A 1 356 ? 20.547 -4.395 7.609 1 97.19 356 LEU A CA 1
ATOM 2554 C C . LEU A 1 356 ? 21.453 -3.502 8.461 1 97.19 356 LEU A C 1
ATOM 2556 O O . LEU A 1 356 ? 20.969 -2.564 9.109 1 97.19 356 LEU A O 1
ATOM 2560 N N . VAL A 1 357 ? 22.734 -3.744 8.43 1 96.31 357 VAL A N 1
ATOM 2561 C CA . VAL A 1 357 ? 23.656 -2.975 9.25 1 96.31 357 VAL A CA 1
ATOM 2562 C C . VAL A 1 357 ? 23.859 -1.586 8.648 1 96.31 357 VAL A C 1
ATOM 2564 O O . VAL A 1 357 ? 23.984 -0.598 9.375 1 96.31 357 VAL A O 1
ATOM 2567 N N . HIS A 1 358 ? 23.828 -1.545 7.344 1 94.94 358 HIS A N 1
ATOM 2568 C CA . HIS A 1 358 ? 24.047 -0.276 6.66 1 94.94 358 HIS A CA 1
ATOM 2569 C C . HIS A 1 358 ? 22.922 0.71 6.941 1 94.94 358 HIS A C 1
ATOM 2571 O O . HIS A 1 358 ? 23.109 1.924 6.84 1 94.94 358 HIS A O 1
ATOM 2577 N N . GLY A 1 359 ? 21.781 0.243 7.266 1 94.56 359 GLY A N 1
ATOM 2578 C CA . GLY A 1 359 ? 20.641 1.108 7.566 1 94.56 359 GLY A CA 1
ATOM 2579 C C . GLY A 1 359 ? 20.922 2.072 8.703 1 94.56 359 GLY A C 1
ATOM 2580 O O . GLY A 1 359 ? 20.375 3.18 8.734 1 94.56 359 GLY A O 1
ATOM 2581 N N . ARG A 1 360 ? 21.781 1.732 9.555 1 91 360 ARG A N 1
ATOM 2582 C CA . ARG A 1 360 ? 22.062 2.557 10.727 1 91 360 ARG A CA 1
ATOM 2583 C C . ARG A 1 360 ? 22.734 3.863 10.32 1 91 360 ARG A C 1
ATOM 2585 O O . ARG A 1 360 ? 22.719 4.836 11.078 1 91 360 ARG A O 1
ATOM 2592 N N . ALA A 1 361 ? 23.328 3.859 9.133 1 89.56 361 ALA A N 1
ATOM 2593 C CA . ALA A 1 361 ? 24.094 5.02 8.672 1 89.56 361 ALA A CA 1
ATOM 2594 C C . ALA A 1 361 ? 23.188 6.027 7.973 1 89.56 361 ALA A C 1
ATOM 2596 O O . ALA A 1 361 ? 23.594 7.156 7.703 1 89.56 361 ALA A O 1
ATOM 2597 N N . LEU A 1 362 ? 21.984 5.625 7.758 1 91.75 362 LEU A N 1
ATOM 2598 C CA . LEU A 1 362 ? 21.078 6.477 6.988 1 91.75 362 LEU A CA 1
ATOM 2599 C C . LEU A 1 362 ? 20.094 7.188 7.902 1 91.75 362 LEU A C 1
ATOM 2601 O O . LEU A 1 362 ? 19.516 6.57 8.805 1 91.75 362 LEU A O 1
ATOM 2605 N N . GLY A 1 363 ? 19.906 8.422 7.625 1 87.81 363 GLY A N 1
ATOM 2606 C CA . GLY A 1 363 ? 19.125 9.242 8.531 1 87.81 363 GLY A CA 1
ATOM 2607 C C . GLY A 1 363 ? 17.672 9.344 8.133 1 87.81 363 GLY A C 1
ATOM 2608 O O . GLY A 1 363 ? 16.797 9.508 8.984 1 87.81 363 GLY A O 1
ATOM 2609 N N . SER A 1 364 ? 17.406 9.281 6.883 1 92.56 364 SER A N 1
ATOM 2610 C CA . SER A 1 364 ? 16.047 9.414 6.387 1 92.56 364 SER A CA 1
ATOM 2611 C C . SER A 1 364 ? 15.289 8.086 6.457 1 92.56 364 SER A C 1
ATOM 2613 O O . SER A 1 364 ? 15.883 7.027 6.258 1 92.56 364 SER A O 1
ATOM 2615 N N . VAL A 1 365 ? 13.961 8.141 6.75 1 95.12 365 VAL A N 1
ATOM 2616 C CA . VAL A 1 365 ? 13.117 6.953 6.848 1 95.12 365 VAL A CA 1
ATOM 2617 C C . VAL A 1 365 ? 13.125 6.207 5.516 1 95.12 365 VAL A C 1
ATOM 2619 O O . VAL A 1 365 ? 13.297 4.984 5.484 1 95.12 365 VAL A O 1
ATOM 2622 N N . TRP A 1 366 ? 13.031 6.902 4.469 1 95 366 TRP A N 1
ATOM 2623 C CA . TRP A 1 366 ? 12.922 6.277 3.152 1 95 366 TRP A CA 1
ATOM 2624 C C . TRP A 1 366 ? 14.258 5.684 2.725 1 95 366 TRP A C 1
ATOM 2626 O O . TRP A 1 366 ? 14.305 4.617 2.107 1 95 366 TRP A O 1
ATOM 2636 N N . GLN A 1 367 ? 15.344 6.371 3.051 1 96.38 367 GLN A N 1
ATOM 2637 C CA . GLN A 1 367 ? 16.672 5.84 2.75 1 96.38 367 GLN A CA 1
ATOM 2638 C C . GLN A 1 367 ? 16.938 4.566 3.545 1 96.38 367 GLN A C 1
ATOM 2640 O O . GLN A 1 367 ? 17.375 3.561 2.98 1 96.38 367 GLN A O 1
ATOM 2645 N N . ARG A 1 368 ? 16.609 4.621 4.793 1 96.88 368 ARG A N 1
ATOM 2646 C CA . ARG A 1 368 ? 16.859 3.473 5.66 1 96.88 368 ARG A CA 1
ATOM 2647 C C . ARG A 1 368 ? 15.977 2.291 5.258 1 96.88 368 ARG A C 1
ATOM 2649 O O . ARG A 1 368 ? 16.453 1.157 5.172 1 96.88 368 ARG A O 1
ATOM 2656 N N . LEU A 1 369 ? 14.727 2.537 4.918 1 97.88 369 LEU A N 1
ATOM 2657 C CA . LEU A 1 369 ? 13.828 1.458 4.527 1 97.88 369 LEU A CA 1
ATOM 2658 C C . LEU A 1 369 ? 14.258 0.849 3.197 1 97.88 369 LEU A C 1
ATOM 2660 O O . LEU A 1 369 ? 14.055 -0.345 2.963 1 97.88 369 LEU A O 1
ATOM 2664 N N . SER A 1 370 ? 14.836 1.639 2.32 1 98.25 370 SER A N 1
ATOM 2665 C CA . SER A 1 370 ? 15.273 1.155 1.017 1 98.25 370 SER A CA 1
ATOM 2666 C C . SER A 1 370 ? 16.328 0.06 1.16 1 98.25 370 SER A C 1
ATOM 2668 O O . SER A 1 370 ? 16.453 -0.802 0.288 1 98.25 370 SER A O 1
ATOM 2670 N N . VAL A 1 371 ? 17.031 0.033 2.303 1 97.94 371 VAL A N 1
ATOM 2671 C CA . VAL A 1 371 ? 18.062 -0.974 2.471 1 97.94 371 VAL A CA 1
ATOM 2672 C C . VAL A 1 371 ? 17.609 -2.033 3.469 1 97.94 371 VAL A C 1
ATOM 2674 O O . VAL A 1 371 ? 17.922 -3.215 3.32 1 97.94 371 VAL A O 1
ATOM 2677 N N . ILE A 1 372 ? 16.781 -1.692 4.43 1 98.12 372 ILE A N 1
ATOM 2678 C CA . ILE A 1 372 ? 16.328 -2.625 5.457 1 98.12 372 ILE A CA 1
ATOM 2679 C C . ILE A 1 372 ? 15.352 -3.633 4.844 1 98.12 372 ILE A C 1
ATOM 2681 O O . ILE A 1 372 ? 15.43 -4.832 5.125 1 98.12 372 ILE A O 1
ATOM 2685 N N . VAL A 1 373 ? 14.469 -3.18 3.98 1 98.56 373 VAL A N 1
ATOM 2686 C CA . VAL A 1 373 ? 13.43 -4.039 3.41 1 98.56 373 VAL A CA 1
ATOM 2687 C C . VAL A 1 373 ? 14.086 -5.16 2.604 1 98.56 373 VAL A C 1
ATOM 2689 O O . VAL A 1 373 ? 13.805 -6.34 2.836 1 98.56 373 VAL A O 1
ATOM 2692 N N . PRO A 1 374 ? 15.008 -4.852 1.714 1 98.69 374 PRO A N 1
ATOM 2693 C CA . PRO A 1 374 ? 15.656 -5.961 1.012 1 98.69 374 PRO A CA 1
ATOM 2694 C C . PRO A 1 374 ? 16.484 -6.844 1.942 1 98.69 374 PRO A C 1
ATOM 2696 O O . PRO A 1 374 ? 16.609 -8.047 1.709 1 98.69 374 PRO A O 1
ATOM 2699 N N . GLY A 1 375 ? 17.078 -6.242 2.967 1 98.56 375 GLY A N 1
ATOM 2700 C CA . GLY A 1 375 ? 17.812 -7.051 3.939 1 98.56 375 GLY A CA 1
ATOM 2701 C C . GLY A 1 375 ? 16.922 -8.062 4.648 1 98.56 375 GLY A C 1
ATOM 2702 O O . GLY A 1 375 ? 17.266 -9.234 4.746 1 98.56 375 GLY A O 1
ATOM 2703 N N . VAL A 1 376 ? 15.789 -7.625 5.105 1 98.44 376 VAL A N 1
ATOM 2704 C CA . VAL A 1 376 ? 14.836 -8.5 5.777 1 98.44 376 VAL A CA 1
ATOM 2705 C C . VAL A 1 376 ? 14.289 -9.531 4.785 1 98.44 376 VAL A C 1
ATOM 2707 O O . VAL A 1 376 ? 14.133 -10.703 5.125 1 98.44 376 VAL A O 1
ATOM 2710 N N . TYR A 1 377 ? 14.016 -9.07 3.584 1 98.44 377 TYR A N 1
ATOM 2711 C CA . TYR A 1 377 ? 13.555 -9.977 2.535 1 98.44 377 TYR A CA 1
ATOM 2712 C C . TYR A 1 377 ? 14.539 -11.125 2.34 1 98.44 377 TYR A C 1
ATOM 2714 O O . TYR A 1 377 ? 14.141 -12.281 2.227 1 98.44 377 TYR A O 1
ATOM 2722 N N . GLY A 1 378 ? 15.836 -10.758 2.305 1 98.56 378 GLY A N 1
ATOM 2723 C CA . GLY A 1 378 ? 16.859 -11.773 2.143 1 98.56 378 GLY A CA 1
ATOM 2724 C C . GLY A 1 378 ? 16.844 -12.812 3.25 1 98.56 378 GLY A C 1
ATOM 2725 O O . GLY A 1 378 ? 16.953 -14.008 2.984 1 98.56 378 GLY A O 1
ATOM 2726 N N . VAL A 1 379 ? 16.672 -12.391 4.449 1 97.44 379 VAL A N 1
ATOM 2727 C CA . VAL A 1 379 ? 16.641 -13.297 5.594 1 97.44 379 VAL A CA 1
ATOM 2728 C C . VAL A 1 379 ? 15.422 -14.219 5.488 1 97.44 379 VAL A C 1
ATOM 2730 O O . VAL A 1 379 ? 15.547 -15.438 5.641 1 97.44 379 VAL A O 1
ATOM 2733 N N . LEU A 1 380 ? 14.273 -13.703 5.133 1 97.62 380 LEU A N 1
ATOM 2734 C CA . LEU A 1 380 ? 13.047 -14.484 5.027 1 97.62 380 LEU A CA 1
ATOM 2735 C C . LEU A 1 380 ? 13.125 -15.469 3.861 1 97.62 380 LEU A C 1
ATOM 2737 O O . LEU A 1 380 ? 12.688 -16.609 3.979 1 97.62 380 LEU A O 1
ATOM 2741 N N . ARG A 1 381 ? 13.648 -14.938 2.779 1 97.31 381 ARG A N 1
ATOM 2742 C CA . ARG A 1 381 ? 13.773 -15.797 1.606 1 97.31 381 ARG A CA 1
ATOM 2743 C C . ARG A 1 381 ? 14.727 -16.953 1.869 1 97.31 381 ARG A C 1
ATOM 2745 O O . ARG A 1 381 ? 14.516 -18.062 1.384 1 97.31 381 ARG A O 1
ATOM 2752 N N . LEU A 1 382 ? 15.797 -16.719 2.646 1 96.31 382 LEU A N 1
ATOM 2753 C CA . LEU A 1 382 ? 16.734 -17.781 3.035 1 96.31 382 LEU A CA 1
ATOM 2754 C C . LEU A 1 382 ? 16.047 -18.797 3.936 1 96.31 382 LEU A C 1
ATOM 2756 O O . LEU A 1 382 ? 16.25 -20 3.781 1 96.31 382 LEU A O 1
ATOM 2760 N N . MET A 1 383 ? 15.219 -18.297 4.84 1 95 383 MET A N 1
ATOM 2761 C CA . MET A 1 383 ? 14.445 -19.188 5.691 1 95 383 MET A CA 1
ATOM 2762 C C . MET A 1 383 ? 13.516 -20.062 4.855 1 95 383 MET A C 1
ATOM 2764 O O . MET A 1 383 ? 13.445 -21.281 5.062 1 95 383 MET A O 1
ATOM 2768 N N . LEU A 1 384 ? 12.906 -19.547 3.865 1 94.19 384 LEU A N 1
ATOM 2769 C CA . LEU A 1 384 ? 12 -20.281 2.994 1 94.19 384 LEU A CA 1
ATOM 2770 C C . LEU A 1 384 ? 12.758 -21.297 2.158 1 94.19 384 LEU A C 1
ATOM 2772 O O . LEU A 1 384 ? 12.305 -22.438 2 1 94.19 384 LEU A O 1
ATOM 2776 N N . ALA A 1 385 ? 13.883 -20.859 1.682 1 94.06 385 ALA A N 1
ATOM 2777 C CA . ALA A 1 385 ? 14.695 -21.766 0.859 1 94.06 385 ALA A CA 1
ATOM 2778 C C . ALA A 1 385 ? 15.172 -22.969 1.669 1 94.06 385 ALA A C 1
ATOM 2780 O O . ALA A 1 385 ? 15.258 -24.078 1.148 1 94.06 385 ALA A O 1
ATOM 2781 N N . SER A 1 386 ? 15.445 -22.781 2.896 1 91.62 386 SER A N 1
ATOM 2782 C CA . SER A 1 386 ? 15.938 -23.844 3.758 1 91.62 386 SER A CA 1
ATOM 2783 C C . SER A 1 386 ? 14.836 -24.859 4.062 1 91.62 386 SER A C 1
ATOM 2785 O O . SER A 1 386 ? 15.117 -26.016 4.383 1 91.62 386 SER A O 1
ATOM 2787 N N . GLN A 1 387 ? 13.562 -24.438 3.928 1 90.25 387 GLN A N 1
ATOM 2788 C CA . GLN A 1 387 ? 12.414 -25.297 4.219 1 90.25 387 GLN A CA 1
ATOM 2789 C C . GLN A 1 387 ? 12.141 -26.25 3.068 1 90.25 387 GLN A C 1
ATOM 2791 O O . GLN A 1 387 ? 11.586 -27.344 3.275 1 90.25 387 GLN A O 1
ATOM 2796 N N . LEU A 1 388 ? 12.5 -25.891 1.887 1 83.44 388 LEU A N 1
ATOM 2797 C CA . LEU A 1 388 ? 12.227 -26.734 0.727 1 83.44 388 LEU A CA 1
ATOM 2798 C C . LEU A 1 388 ? 12.906 -28.109 0.877 1 83.44 388 LEU A C 1
ATOM 2800 O O . LEU A 1 388 ? 12.438 -29.094 0.316 1 83.44 388 LEU A O 1
ATOM 2804 N N . ASP A 1 389 ? 13.875 -28.203 1.817 1 80.38 389 ASP A N 1
ATOM 2805 C CA . ASP A 1 389 ? 14.617 -29.453 2.016 1 80.38 389 ASP A CA 1
ATOM 2806 C C . ASP A 1 389 ? 14.133 -30.188 3.268 1 80.38 389 ASP A C 1
ATOM 2808 O O . ASP A 1 389 ? 14.625 -31.266 3.582 1 80.38 389 ASP A O 1
ATOM 2812 N N . SER A 1 390 ? 13.195 -29.625 3.912 1 85.06 390 SER A N 1
ATOM 2813 C CA . SER A 1 390 ? 12.773 -30.203 5.188 1 85.06 390 SER A CA 1
ATOM 2814 C C . SER A 1 390 ? 11.484 -31 5.035 1 85.06 390 SER A C 1
ATOM 2816 O O . SER A 1 390 ? 10.664 -30.703 4.16 1 85.06 390 SER A O 1
ATOM 2818 N N . ALA A 1 391 ? 11.375 -32.094 5.812 1 85.31 391 ALA A N 1
ATOM 2819 C CA . ALA A 1 391 ? 10.219 -33 5.777 1 85.31 391 ALA A CA 1
ATOM 2820 C C . ALA A 1 391 ? 8.961 -32.281 6.289 1 85.31 391 ALA A C 1
ATOM 2822 O O . ALA A 1 391 ? 7.867 -32.5 5.766 1 85.31 391 ALA A O 1
ATOM 2823 N N . THR A 1 392 ? 9.172 -31.453 7.328 1 90.38 392 THR A N 1
ATOM 2824 C CA . THR A 1 392 ? 8.039 -30.75 7.895 1 90.38 392 THR A CA 1
ATOM 2825 C C . THR A 1 392 ? 8.398 -29.281 8.164 1 90.38 392 THR A C 1
ATOM 2827 O O . THR A 1 392 ? 9.523 -28.984 8.562 1 90.38 392 THR A O 1
ATOM 2830 N N . PRO A 1 393 ? 7.477 -28.375 7.891 1 94.62 393 PRO A N 1
ATOM 2831 C CA . PRO A 1 393 ? 7.758 -26.953 8.086 1 94.62 393 PRO A CA 1
ATOM 2832 C C . PRO A 1 393 ? 7.559 -26.5 9.531 1 94.62 393 PRO A C 1
ATOM 2834 O O . PRO A 1 393 ? 7.812 -25.344 9.867 1 94.62 393 PRO A O 1
ATOM 2837 N N . LEU A 1 394 ? 7.137 -27.359 10.422 1 94.88 394 LEU A N 1
ATOM 2838 C CA . LEU A 1 394 ? 6.68 -26.984 11.758 1 94.88 394 LEU A CA 1
ATOM 2839 C C . LEU A 1 394 ? 7.832 -26.438 12.594 1 94.88 394 LEU A C 1
ATOM 2841 O O . LEU A 1 394 ? 7.676 -25.438 13.289 1 94.88 394 LEU A O 1
ATOM 2845 N N . PRO A 1 395 ? 9.055 -27.078 12.531 1 94.25 395 PRO A N 1
ATOM 2846 C CA . PRO A 1 395 ? 10.164 -26.469 13.273 1 94.25 395 PRO A CA 1
ATOM 2847 C C . PRO A 1 395 ? 10.492 -25.047 12.797 1 94.25 395 PRO A C 1
ATOM 2849 O O . PRO A 1 395 ? 10.852 -24.188 13.602 1 94.25 395 PRO A O 1
ATOM 2852 N N . MET A 1 396 ? 10.43 -24.828 11.531 1 95.62 396 MET A N 1
ATOM 2853 C CA . MET A 1 396 ? 10.688 -23.5 10.984 1 95.62 396 MET A CA 1
ATOM 2854 C C . MET A 1 396 ? 9.625 -22.5 11.445 1 95.62 396 MET A C 1
ATOM 2856 O O . MET A 1 396 ? 9.938 -21.344 11.727 1 95.62 396 MET A O 1
ATOM 2860 N N . VAL A 1 397 ? 8.367 -22.938 11.508 1 97.06 397 VAL A N 1
ATOM 2861 C CA . VAL A 1 397 ? 7.297 -22.094 12.023 1 97.06 397 VAL A CA 1
ATOM 2862 C C . VAL A 1 397 ? 7.598 -21.703 13.469 1 97.06 397 VAL A C 1
ATOM 2864 O O . VAL A 1 397 ? 7.488 -20.531 13.844 1 97.06 397 VAL A O 1
ATOM 2867 N N . ALA A 1 398 ? 7.977 -22.688 14.242 1 96.5 398 ALA A N 1
ATOM 2868 C CA . ALA A 1 398 ? 8.336 -22.422 15.633 1 96.5 398 ALA A CA 1
ATOM 2869 C C . ALA A 1 398 ? 9.477 -21.406 15.719 1 96.5 398 ALA A C 1
ATOM 2871 O O . ALA A 1 398 ? 9.422 -20.469 16.516 1 96.5 398 ALA A O 1
ATOM 2872 N N . GLY A 1 399 ? 10.516 -21.625 14.898 1 95.94 399 GLY A N 1
ATOM 2873 C CA . GLY A 1 399 ? 11.625 -20.688 14.852 1 95.94 399 GLY A CA 1
ATOM 2874 C C . GLY A 1 399 ? 11.211 -19.297 14.43 1 95.94 399 GLY A C 1
ATOM 2875 O O . GLY A 1 399 ? 11.703 -18.312 14.984 1 95.94 399 GLY A O 1
ATOM 2876 N N . ALA A 1 400 ? 10.336 -19.203 13.469 1 97.12 400 ALA A N 1
ATOM 2877 C CA . ALA A 1 400 ? 9.82 -17.922 13.008 1 97.12 400 ALA A CA 1
ATOM 2878 C C . ALA A 1 400 ? 9.102 -17.188 14.133 1 97.12 400 ALA A C 1
ATOM 2880 O O . ALA A 1 400 ? 9.273 -15.969 14.297 1 97.12 400 ALA A O 1
ATOM 2881 N N . PHE A 1 401 ? 8.352 -17.844 14.945 1 97.75 401 PHE A N 1
ATOM 2882 C CA . PHE A 1 401 ? 7.594 -17.188 16 1 97.75 401 PHE A CA 1
ATOM 2883 C C . PHE A 1 401 ? 8.508 -16.812 17.172 1 97.75 401 PHE A C 1
ATOM 2885 O O . PHE A 1 401 ? 8.258 -15.82 17.859 1 97.75 401 PHE A O 1
ATOM 2892 N N . VAL A 1 402 ? 9.562 -17.609 17.375 1 97.56 402 VAL A N 1
ATOM 2893 C CA . VAL A 1 402 ? 10.57 -17.188 18.344 1 97.56 402 VAL A CA 1
ATOM 2894 C C . VAL A 1 402 ? 11.219 -15.891 17.875 1 97.56 402 VAL A C 1
ATOM 2896 O O . VAL A 1 402 ? 11.391 -14.961 18.672 1 97.56 402 VAL A O 1
ATOM 2899 N N . LEU A 1 403 ? 11.547 -15.844 16.594 1 97.19 403 LEU A N 1
ATOM 2900 C CA . LEU A 1 403 ? 12.109 -14.633 16.016 1 97.19 403 LEU A CA 1
ATOM 2901 C C . LEU A 1 403 ? 11.141 -13.461 16.125 1 97.19 403 LEU A C 1
ATOM 2903 O O . LEU A 1 403 ? 11.531 -12.359 16.5 1 97.19 403 LEU A O 1
ATOM 2907 N N . ALA A 1 404 ? 9.859 -13.711 15.836 1 98.19 404 ALA A N 1
ATOM 2908 C CA . ALA A 1 404 ? 8.836 -12.68 15.969 1 98.19 404 ALA A CA 1
ATOM 2909 C C . ALA A 1 404 ? 8.75 -12.172 17.406 1 98.19 404 ALA A C 1
ATOM 2911 O O . ALA A 1 404 ? 8.641 -10.961 17.641 1 98.19 404 ALA A O 1
ATOM 2912 N N . ALA A 1 405 ? 8.797 -13.094 18.344 1 97.81 405 ALA A N 1
ATOM 2913 C CA . ALA A 1 405 ? 8.75 -12.719 19.75 1 97.81 405 ALA A CA 1
ATOM 2914 C C . ALA A 1 405 ? 9.953 -11.852 20.125 1 97.81 405 ALA A C 1
ATOM 2916 O O . ALA A 1 405 ? 9.805 -10.844 20.828 1 97.81 405 ALA A O 1
ATOM 2917 N N . ALA A 1 406 ? 11.102 -12.219 19.672 1 97.75 406 ALA A N 1
ATOM 2918 C CA . ALA A 1 406 ? 12.32 -11.469 19.953 1 97.75 406 ALA A CA 1
ATOM 2919 C C . ALA A 1 406 ? 12.242 -10.055 19.406 1 97.75 406 ALA A C 1
ATOM 2921 O O . ALA A 1 406 ? 12.586 -9.086 20.078 1 97.75 406 ALA A O 1
ATOM 2922 N N . VAL A 1 407 ? 11.758 -9.914 18.156 1 97.81 407 VAL A N 1
ATOM 2923 C CA . VAL A 1 407 ? 11.656 -8.594 17.531 1 97.81 407 VAL A CA 1
ATOM 2924 C C . VAL A 1 407 ? 10.586 -7.77 18.234 1 97.81 407 VAL A C 1
ATOM 2926 O O . VAL A 1 407 ? 10.734 -6.555 18.391 1 97.81 407 VAL A O 1
ATOM 2929 N N . LEU A 1 408 ? 9.508 -8.43 18.656 1 97.38 408 LEU A N 1
ATOM 2930 C CA . LEU A 1 408 ? 8.445 -7.73 19.375 1 97.38 408 LEU A CA 1
ATOM 2931 C C . LEU A 1 408 ? 8.961 -7.18 20.703 1 97.38 408 LEU A C 1
ATOM 2933 O O . LEU A 1 408 ? 8.68 -6.031 21.047 1 97.38 408 LEU A O 1
ATOM 2937 N N . VAL A 1 409 ? 9.719 -7.961 21.422 1 96.25 409 VAL A N 1
ATOM 2938 C CA . VAL A 1 409 ? 10.312 -7.504 22.672 1 96.25 409 VAL A CA 1
ATOM 2939 C C . VAL A 1 409 ? 11.273 -6.355 22.391 1 96.25 409 VAL A C 1
ATOM 2941 O O . VAL A 1 409 ? 11.289 -5.359 23.125 1 96.25 409 VAL A O 1
ATOM 2944 N N . ALA A 1 410 ? 12.094 -6.453 21.328 1 95.44 410 ALA A N 1
ATOM 2945 C CA . ALA A 1 410 ? 13.008 -5.387 20.953 1 95.44 410 ALA A CA 1
ATOM 2946 C C . ALA A 1 410 ? 12.25 -4.098 20.641 1 95.44 410 ALA A C 1
ATOM 2948 O O . ALA A 1 410 ? 12.727 -3.002 20.938 1 95.44 410 ALA A O 1
ATOM 2949 N N . ARG A 1 411 ? 11.062 -4.227 19.969 1 95.69 411 ARG A N 1
ATOM 2950 C CA . ARG A 1 411 ? 10.227 -3.07 19.656 1 95.69 411 ARG A CA 1
ATOM 2951 C C . ARG A 1 411 ? 9.867 -2.295 20.922 1 95.69 411 ARG A C 1
ATOM 2953 O O . ARG A 1 411 ? 9.781 -1.064 20.891 1 95.69 411 ARG A O 1
ATOM 2960 N N . TRP A 1 412 ? 9.719 -2.988 22 1 93.94 412 TRP A N 1
ATOM 2961 C CA . TRP A 1 412 ? 9.25 -2.361 23.234 1 93.94 412 TRP A CA 1
ATOM 2962 C C . TRP A 1 412 ? 10.422 -1.885 24.078 1 93.94 412 TRP A C 1
ATOM 2964 O O . TRP A 1 412 ? 10.258 -1.019 24.938 1 93.94 412 TRP A O 1
ATOM 2974 N N . THR A 1 413 ? 11.656 -2.381 23.828 1 92.94 413 THR A N 1
ATOM 2975 C CA . THR A 1 413 ? 12.75 -2.109 24.766 1 92.94 413 THR A CA 1
ATOM 2976 C C . THR A 1 413 ? 13.828 -1.259 24.094 1 92.94 413 THR A C 1
ATOM 2978 O O . THR A 1 413 ? 14.516 -0.488 24.766 1 92.94 413 THR A O 1
ATOM 2981 N N . VAL A 1 414 ? 13.93 -1.267 22.766 1 90.81 414 VAL A N 1
ATOM 2982 C CA . VAL A 1 414 ? 15.148 -0.77 22.141 1 90.81 414 VAL A CA 1
ATOM 2983 C C . VAL A 1 414 ? 14.938 0.674 21.672 1 90.81 414 VAL A C 1
ATOM 2985 O O . VAL A 1 414 ? 15.805 1.528 21.891 1 90.81 414 VAL A O 1
ATOM 2988 N N . PRO A 1 415 ? 13.766 0.983 21.125 1 91.25 415 PRO A N 1
ATOM 2989 C CA . PRO A 1 415 ? 13.656 2.344 20.594 1 91.25 415 PRO A CA 1
ATOM 2990 C C . PRO A 1 415 ? 13.82 3.412 21.672 1 91.25 415 PRO A C 1
ATOM 2992 O O . PRO A 1 415 ? 13.195 3.328 22.734 1 91.25 415 PRO A O 1
ATOM 2995 N N . GLY A 1 416 ? 14.641 4.387 21.328 1 86.44 416 GLY A N 1
ATOM 2996 C CA . GLY A 1 416 ? 14.867 5.5 22.234 1 86.44 416 GLY A CA 1
ATOM 2997 C C . GLY A 1 416 ? 16.016 5.262 23.188 1 86.44 416 GLY A C 1
ATOM 2998 O O . GLY A 1 416 ? 16.453 6.18 23.891 1 86.44 416 GLY A O 1
ATOM 2999 N N . ARG A 1 417 ? 16.484 4.066 23.203 1 85.56 417 ARG A N 1
ATOM 3000 C CA . ARG A 1 417 ? 17.578 3.768 24.109 1 85.56 417 ARG A CA 1
ATOM 3001 C C . ARG A 1 417 ? 18.922 3.85 23.391 1 85.56 417 ARG A C 1
ATOM 3003 O O . ARG A 1 417 ? 19.016 3.553 22.203 1 85.56 417 ARG A O 1
ATOM 3010 N N . ARG A 1 418 ? 19.875 4.418 24.141 1 80.25 418 ARG A N 1
ATOM 3011 C CA . ARG A 1 418 ? 21.234 4.48 23.609 1 80.25 418 ARG A CA 1
ATOM 3012 C C . ARG A 1 418 ? 21.938 3.131 23.734 1 80.25 418 ARG A C 1
ATOM 3014 O O . ARG A 1 418 ? 21.938 2.527 24.812 1 80.25 418 ARG A O 1
ATOM 3021 N N . LEU A 1 419 ? 22.281 2.547 22.625 1 78.06 419 LEU A N 1
ATOM 3022 C CA . LEU A 1 419 ? 22.984 1.267 22.641 1 78.06 419 LEU A CA 1
ATOM 3023 C C . LEU A 1 419 ? 24.438 1.449 23.062 1 78.06 419 LEU A C 1
ATOM 3025 O O . LEU A 1 419 ? 25 2.523 22.875 1 78.06 419 LEU A O 1
ATOM 3029 N N . LEU A 1 420 ? 24.922 0.452 23.75 1 81.81 420 LEU A N 1
ATOM 3030 C CA . LEU A 1 420 ? 26.297 0.482 24.188 1 81.81 420 LEU A CA 1
ATOM 3031 C C . LEU A 1 420 ? 27.25 0.619 23 1 81.81 420 LEU A C 1
ATOM 3033 O O . LEU A 1 420 ? 26.984 0.082 21.922 1 81.81 420 LEU A O 1
ATOM 3037 N N . PRO A 1 421 ? 28.297 1.355 23.172 1 84.12 421 PRO A N 1
ATOM 3038 C CA . PRO A 1 421 ? 29.266 1.612 22.094 1 84.12 421 PRO A CA 1
ATOM 3039 C C . PRO A 1 421 ? 29.828 0.329 21.484 1 84.12 421 PRO A C 1
ATOM 3041 O O . PRO A 1 421 ? 30.203 0.311 20.312 1 84.12 421 PRO A O 1
ATOM 3044 N N . GLN A 1 422 ? 29.828 -0.766 22.234 1 87.62 422 GLN A N 1
ATOM 3045 C CA . GLN A 1 422 ? 30.375 -2.029 21.75 1 87.62 422 GLN A CA 1
ATOM 3046 C C . GLN A 1 422 ? 29.547 -2.578 20.594 1 87.62 422 GLN A C 1
ATOM 3048 O O . GLN A 1 422 ? 30.078 -3.184 19.672 1 87.62 422 GLN A O 1
ATOM 3053 N N . TRP A 1 423 ? 28.266 -2.27 20.688 1 85.81 423 TRP A N 1
ATOM 3054 C CA . TRP A 1 423 ? 27.391 -2.744 19.625 1 85.81 423 TRP A CA 1
ATOM 3055 C C . TRP A 1 423 ? 27.641 -1.965 18.328 1 85.81 423 TRP A C 1
ATOM 3057 O O . TRP A 1 423 ? 27.516 -2.512 17.234 1 85.81 423 TRP A O 1
ATOM 3067 N N . GLY A 1 424 ? 28.047 -0.787 18.469 1 88.19 424 GLY A N 1
ATOM 3068 C CA . GLY A 1 424 ? 28.406 0.01 17.297 1 88.19 424 GLY A CA 1
ATOM 3069 C C . GLY A 1 424 ? 29.656 -0.486 16.609 1 88.19 424 GLY A C 1
ATOM 3070 O O . GLY A 1 424 ? 29.688 -0.588 15.375 1 88.19 424 GLY A O 1
ATOM 3071 N N . ARG A 1 425 ? 30.594 -0.822 17.406 1 91 425 ARG A N 1
ATOM 3072 C CA . ARG A 1 425 ? 31.844 -1.322 16.844 1 91 425 ARG A CA 1
ATOM 3073 C C . ARG A 1 425 ? 31.641 -2.67 16.172 1 91 425 ARG A C 1
ATOM 3075 O O . ARG A 1 425 ? 32.219 -2.926 15.109 1 91 425 ARG A O 1
ATOM 3082 N N . LEU A 1 426 ? 30.859 -3.432 16.75 1 92.5 426 LEU A N 1
ATOM 3083 C CA . LEU A 1 426 ? 30.5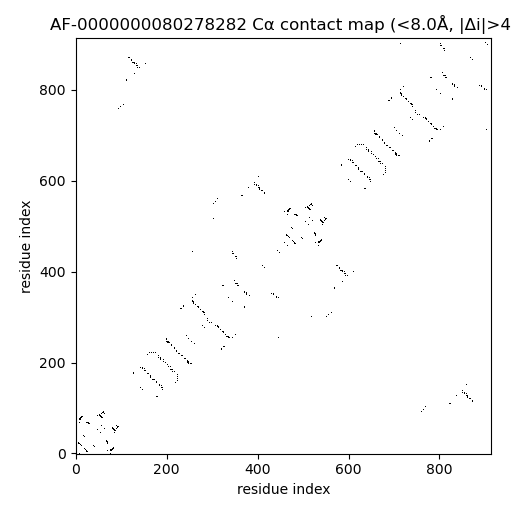78 -4.73 16.156 1 92.5 426 LEU A CA 1
ATOM 3084 C C . LEU A 1 426 ? 29.828 -4.562 14.828 1 92.5 426 LEU A C 1
ATOM 3086 O O . LEU A 1 426 ? 30.094 -5.305 13.875 1 92.5 426 LEU A O 1
ATOM 3090 N N . ALA A 1 427 ? 28.953 -3.625 14.82 1 91.81 427 ALA A N 1
ATOM 3091 C CA . ALA A 1 427 ? 28.219 -3.354 13.586 1 91.81 427 ALA A CA 1
ATOM 3092 C C . ALA A 1 427 ? 29.141 -2.826 12.5 1 91.81 427 ALA A C 1
ATOM 3094 O O . ALA A 1 427 ? 29 -3.189 11.328 1 91.81 427 ALA A O 1
ATOM 3095 N N . ASP A 1 428 ? 30.062 -2.07 12.883 1 92.75 428 ASP A N 1
ATOM 3096 C CA . ASP A 1 428 ? 31.047 -1.552 11.922 1 92.75 428 ASP A CA 1
ATOM 3097 C C . ASP A 1 428 ? 31.906 -2.676 11.352 1 92.75 428 ASP A C 1
ATOM 3099 O O . ASP A 1 428 ? 32.156 -2.723 10.148 1 92.75 428 ASP A O 1
ATOM 3103 N N . LEU A 1 429 ? 32.281 -3.525 12.258 1 94.38 429 LEU A N 1
ATOM 3104 C CA . LEU A 1 429 ? 33.094 -4.668 11.836 1 94.38 429 LEU A CA 1
ATOM 3105 C C . LEU A 1 429 ? 32.281 -5.59 10.922 1 94.38 429 LEU A C 1
ATOM 3107 O O . LEU A 1 429 ? 32.781 -6.039 9.891 1 94.38 429 LEU A O 1
ATOM 3111 N N . ALA A 1 430 ? 31.078 -5.793 11.266 1 94.38 430 ALA A N 1
ATOM 3112 C CA . ALA A 1 430 ? 30.203 -6.645 10.469 1 94.38 430 ALA A CA 1
ATOM 3113 C C . ALA A 1 430 ? 29.984 -6.043 9.078 1 94.38 430 ALA A C 1
ATOM 3115 O O . ALA A 1 430 ? 29.969 -6.762 8.078 1 94.38 430 ALA A O 1
ATOM 3116 N N . GLU A 1 431 ? 29.781 -4.793 9.07 1 94.5 431 GLU A N 1
ATOM 3117 C CA . GLU A 1 431 ? 29.547 -4.105 7.805 1 94.5 431 GLU A CA 1
ATOM 3118 C C . GLU A 1 431 ? 30.766 -4.211 6.887 1 94.5 431 GLU A C 1
ATOM 3120 O O . GLU A 1 431 ? 30.641 -4.539 5.707 1 94.5 431 GLU A O 1
ATOM 3125 N N . THR A 1 432 ? 31.938 -4.012 7.434 1 94.12 432 THR A N 1
ATOM 3126 C CA . THR A 1 432 ? 33.188 -4.074 6.648 1 94.12 432 THR A CA 1
ATOM 3127 C C . THR A 1 432 ? 33.438 -5.496 6.168 1 94.12 432 THR A C 1
ATOM 3129 O O . THR A 1 432 ? 33.75 -5.711 4.992 1 94.12 432 THR A O 1
ATOM 3132 N N . LEU A 1 433 ? 33.25 -6.426 7.047 1 95.56 433 LEU A N 1
ATOM 3133 C CA . LEU A 1 433 ? 33.469 -7.824 6.699 1 95.56 433 LEU A CA 1
ATOM 3134 C C . LEU A 1 433 ? 32.469 -8.289 5.633 1 95.56 433 LEU A C 1
ATOM 3136 O O . LEU A 1 433 ? 32.875 -9.008 4.699 1 95.56 433 LEU A O 1
ATOM 3140 N N . ALA A 1 434 ? 31.266 -7.848 5.816 1 96.5 434 ALA A N 1
ATOM 3141 C CA . ALA A 1 434 ? 30.25 -8.227 4.844 1 96.5 434 ALA A CA 1
ATOM 3142 C C . ALA A 1 434 ? 30.531 -7.617 3.477 1 96.5 434 ALA A C 1
ATOM 3144 O O . ALA A 1 434 ? 30.469 -8.305 2.455 1 96.5 434 ALA A O 1
ATOM 3145 N N . ALA A 1 435 ? 30.906 -6.426 3.467 1 94.56 435 ALA A N 1
ATOM 3146 C CA . ALA A 1 435 ? 31.188 -5.73 2.213 1 94.56 435 ALA A CA 1
ATOM 3147 C C . ALA A 1 435 ? 32.375 -6.352 1.49 1 94.56 435 ALA A C 1
ATOM 3149 O O . ALA A 1 435 ? 32.312 -6.609 0.286 1 94.56 435 ALA A O 1
ATOM 3150 N N . VAL A 1 436 ? 33.406 -6.734 2.203 1 94.81 436 VAL A N 1
ATOM 3151 C CA . VAL A 1 436 ? 34.625 -7.246 1.619 1 94.81 436 VAL A CA 1
ATOM 3152 C C . VAL A 1 436 ? 34.406 -8.68 1.134 1 94.81 436 VAL A C 1
ATOM 3154 O O . VAL A 1 436 ? 35 -9.094 0.122 1 94.81 436 VAL A O 1
ATOM 3157 N N . SER A 1 437 ? 33.562 -9.344 1.782 1 97 437 SER A N 1
ATOM 3158 C CA . SER A 1 437 ? 33.375 -10.758 1.479 1 97 437 SER A CA 1
ATOM 3159 C C . SER A 1 437 ? 32.469 -10.938 0.254 1 97 437 SER A C 1
ATOM 3161 O O . SER A 1 437 ? 32.469 -12.008 -0.369 1 97 437 SER A O 1
ATOM 3163 N N . LEU A 1 438 ? 31.734 -9.922 -0.134 1 97.12 438 LEU A N 1
ATOM 3164 C CA . LEU A 1 438 ? 30.766 -10.047 -1.211 1 97.12 438 LEU A CA 1
ATOM 3165 C C . LEU A 1 438 ? 31.453 -10.297 -2.547 1 97.12 438 LEU A C 1
ATOM 3167 O O . LEU A 1 438 ? 31.031 -11.148 -3.326 1 97.12 438 LEU A O 1
ATOM 3171 N N . LEU A 1 439 ? 32.531 -9.633 -2.77 1 95.44 439 LEU A N 1
ATOM 3172 C CA . LEU A 1 439 ? 33.188 -9.703 -4.066 1 95.44 439 LEU A CA 1
ATOM 3173 C C . LEU A 1 439 ? 33.812 -11.086 -4.293 1 95.44 439 LEU A C 1
ATOM 3175 O O . LEU A 1 439 ? 33.5 -11.734 -5.301 1 95.44 439 LEU A O 1
ATOM 3179 N N . PRO A 1 440 ? 34.562 -11.641 -3.316 1 95.56 440 PRO A N 1
ATOM 3180 C CA . PRO A 1 440 ? 35.094 -12.992 -3.525 1 95.56 440 PRO A CA 1
ATOM 3181 C C . PRO A 1 440 ? 34 -14.047 -3.658 1 95.56 440 PRO A C 1
ATOM 3183 O O . PRO A 1 440 ? 34.156 -15 -4.426 1 95.56 440 PRO A O 1
ATOM 3186 N N . LEU A 1 441 ? 32.938 -13.883 -2.955 1 96.5 441 LEU A N 1
ATOM 3187 C CA . LEU A 1 441 ? 31.844 -14.836 -3.049 1 96.5 441 LEU A CA 1
ATOM 3188 C C . LEU A 1 441 ? 31.188 -14.773 -4.418 1 96.5 441 LEU A C 1
ATOM 3190 O O . LEU A 1 441 ? 30.828 -15.805 -4.996 1 96.5 441 LEU A O 1
ATOM 3194 N N . ALA A 1 442 ? 31.016 -13.578 -4.918 1 95.5 442 ALA A N 1
ATOM 3195 C CA . ALA A 1 442 ? 30.453 -13.414 -6.25 1 95.5 442 ALA A CA 1
ATOM 3196 C C . ALA A 1 442 ? 31.359 -14.031 -7.312 1 95.5 442 ALA A C 1
ATOM 3198 O O . ALA A 1 442 ? 30.875 -14.711 -8.227 1 95.5 442 ALA A O 1
ATOM 3199 N N . LEU A 1 443 ? 32.625 -13.859 -7.207 1 93.25 443 LEU A N 1
ATOM 3200 C CA . LEU A 1 443 ? 33.594 -14.414 -8.156 1 93.25 443 LEU A CA 1
ATOM 3201 C C . LEU A 1 443 ? 33.594 -15.938 -8.102 1 93.25 443 LEU A C 1
ATOM 3203 O O . LEU A 1 443 ? 33.781 -16.594 -9.133 1 93.25 443 LEU A O 1
ATOM 3207 N N . TRP A 1 444 ? 33.375 -16.422 -6.891 1 92.94 444 TRP A N 1
ATOM 3208 C CA . TRP A 1 444 ? 33.281 -17.859 -6.738 1 92.94 444 TRP A CA 1
ATOM 3209 C C . TRP A 1 444 ? 32.062 -18.406 -7.492 1 92.94 444 TRP A C 1
ATOM 3211 O O . TRP A 1 444 ? 32.188 -19.406 -8.219 1 92.94 444 TRP A O 1
ATOM 3221 N N . LEU A 1 445 ? 31 -17.734 -7.43 1 91.5 445 LEU A N 1
ATOM 3222 C CA . LEU A 1 445 ? 29.75 -18.203 -8.016 1 91.5 445 LEU A CA 1
ATOM 3223 C C . LEU A 1 445 ? 29.766 -18.062 -9.531 1 91.5 445 LEU A C 1
ATOM 3225 O O . LEU A 1 445 ? 29.125 -18.828 -10.25 1 91.5 445 LEU A O 1
ATOM 3229 N N . ILE A 1 446 ? 30.562 -17.109 -10 1 89.19 446 ILE A N 1
ATOM 3230 C CA . ILE A 1 446 ? 30.656 -16.922 -11.445 1 89.19 446 ILE A CA 1
ATOM 3231 C C . ILE A 1 446 ? 31.688 -17.906 -12.023 1 89.19 446 ILE A C 1
ATOM 3233 O O . ILE A 1 446 ? 31.703 -18.156 -13.227 1 89.19 446 ILE A O 1
ATOM 3237 N N . GLY A 1 447 ? 32.469 -18.594 -11.133 1 86.88 447 GLY A N 1
ATOM 3238 C CA . GLY A 1 447 ? 33.375 -19.641 -11.586 1 86.88 447 GLY A CA 1
ATOM 3239 C C . GLY A 1 447 ? 34.781 -19.156 -11.875 1 86.88 447 GLY A C 1
ATOM 3240 O O . GLY A 1 447 ? 35.562 -19.828 -12.555 1 86.88 447 GLY A O 1
ATOM 3241 N N . VAL A 1 448 ? 35.062 -18.047 -11.414 1 85.06 448 VAL A N 1
ATOM 3242 C CA . VAL A 1 448 ? 36.375 -17.484 -11.68 1 85.06 448 VAL A CA 1
ATOM 3243 C C . VAL A 1 448 ? 37.469 -18.359 -11.023 1 85.06 448 VAL A C 1
ATOM 3245 O O . VAL A 1 448 ? 38.5 -18.625 -11.625 1 85.06 448 VAL A O 1
ATOM 3248 N N . PHE A 1 449 ? 37.156 -18.891 -9.883 1 85.25 449 PHE A N 1
ATOM 3249 C CA . PHE A 1 449 ? 38.156 -19.688 -9.172 1 85.25 449 PHE A CA 1
ATOM 3250 C C . PHE A 1 449 ? 38.312 -21.047 -9.836 1 85.25 449 PHE A C 1
ATOM 3252 O O . PHE A 1 449 ? 39.438 -21.562 -9.922 1 85.25 449 PHE A O 1
ATOM 3259 N N . ALA A 1 450 ? 37.219 -21.562 -10.281 1 81.88 450 ALA A N 1
ATOM 3260 C CA . ALA A 1 450 ? 37.344 -22.812 -11.023 1 81.88 450 ALA A CA 1
ATOM 3261 C C . ALA A 1 450 ? 38.094 -22.625 -12.328 1 81.88 450 ALA A C 1
ATOM 3263 O O . ALA A 1 450 ? 38.906 -23.484 -12.719 1 81.88 450 ALA A O 1
ATOM 3264 N N . PHE A 1 451 ? 37.938 -21.578 -12.898 1 83 451 PHE A N 1
ATOM 3265 C CA . PHE A 1 451 ? 38.594 -21.266 -14.156 1 83 451 PHE A CA 1
ATOM 3266 C C . PHE A 1 451 ? 40.094 -21.109 -13.945 1 83 451 PHE A C 1
ATOM 3268 O O . PHE A 1 451 ? 40.906 -21.672 -14.688 1 83 451 PHE A O 1
ATOM 3275 N N . VAL A 1 452 ? 40.438 -20.422 -12.898 1 86.06 452 VAL A N 1
ATOM 3276 C CA . VAL A 1 452 ? 41.844 -20.156 -12.609 1 86.06 452 VAL A CA 1
ATOM 3277 C C . VAL A 1 452 ? 42.531 -21.453 -12.203 1 86.06 452 VAL A C 1
ATOM 3279 O O . VAL A 1 452 ? 43.656 -21.719 -12.594 1 86.06 452 VAL A O 1
ATOM 3282 N N . ARG A 1 453 ? 41.875 -22.25 -11.461 1 82.62 453 ARG A N 1
ATOM 3283 C CA . ARG A 1 453 ? 42.438 -23.547 -11.062 1 82.62 453 ARG A CA 1
ATOM 3284 C C . ARG A 1 453 ? 42.625 -24.438 -12.281 1 82.62 453 ARG A C 1
ATOM 3286 O O . ARG A 1 453 ? 43.594 -25.219 -12.32 1 82.62 453 ARG A O 1
ATOM 3293 N N . GLY A 1 454 ? 41.75 -24.297 -13.141 1 81 454 GLY A N 1
ATOM 3294 C CA . GLY A 1 454 ? 41.875 -25.062 -14.367 1 81 454 GLY A CA 1
ATOM 3295 C C . GLY A 1 454 ? 43.062 -24.625 -15.219 1 81 454 GLY A C 1
ATOM 3296 O O . GLY A 1 454 ? 43.656 -25.453 -15.914 1 81 454 GLY A O 1
ATOM 3297 N N . LEU A 1 455 ? 43.406 -23.422 -15.125 1 79.75 455 LEU A N 1
ATOM 3298 C CA . LEU A 1 455 ? 44.562 -22.938 -15.875 1 79.75 455 LEU A CA 1
ATOM 3299 C C . LEU A 1 455 ? 45.844 -23.469 -15.266 1 79.75 455 LEU A C 1
ATOM 3301 O O . LEU A 1 455 ? 46.844 -23.703 -15.977 1 79.75 455 LEU A O 1
ATOM 3305 N N . GLY A 1 456 ? 45.938 -23.531 -13.914 1 70.44 456 GLY A N 1
ATOM 3306 C CA . GLY A 1 456 ? 47.156 -23.969 -13.234 1 70.44 456 GLY A CA 1
ATOM 3307 C C . GLY A 1 456 ? 47.312 -25.469 -13.227 1 70.44 456 GLY A C 1
ATOM 3308 O O . GLY A 1 456 ? 48.375 -25.984 -12.828 1 70.44 456 GLY A O 1
ATOM 3309 N N . GLY A 1 457 ? 46.344 -26.297 -13.492 1 57.81 457 GLY A N 1
ATOM 3310 C CA . GLY A 1 457 ? 46.562 -27.719 -13.633 1 57.81 457 GLY A CA 1
ATOM 3311 C C . GLY A 1 457 ? 46.562 -28.188 -15.07 1 57.81 457 GLY A C 1
ATOM 3312 O O . GLY A 1 457 ? 46.156 -27.453 -15.977 1 57.81 457 GLY A O 1
ATOM 3313 N N . MET B 1 1 ? 2.744 34.875 -7.602 1 35.53 1 MET B N 1
ATOM 3314 C CA . MET B 1 1 ? 2.529 35.812 -8.695 1 35.53 1 MET B CA 1
ATOM 3315 C C . MET B 1 1 ? 1.641 36.969 -8.258 1 35.53 1 MET B C 1
ATOM 3317 O O . MET B 1 1 ? 0.804 36.812 -7.367 1 35.53 1 MET B O 1
ATOM 3321 N N . ALA B 1 2 ? 1.94 38.219 -8.711 1 46.06 2 ALA B N 1
ATOM 3322 C CA . ALA B 1 2 ? 1.085 39.406 -8.523 1 46.06 2 ALA B CA 1
ATOM 3323 C C . ALA B 1 2 ? -0.365 39.062 -8.883 1 46.06 2 ALA B C 1
ATOM 3325 O O . ALA B 1 2 ? -0.632 38.375 -9.859 1 46.06 2 ALA B O 1
ATOM 3326 N N . THR B 1 3 ? -1.231 39.188 -7.992 1 51.19 3 THR B N 1
ATOM 3327 C CA . THR B 1 3 ? -2.65 39.094 -8.32 1 51.19 3 THR B CA 1
ATOM 3328 C C . THR B 1 3 ? -2.98 39.969 -9.523 1 51.19 3 THR B C 1
ATOM 3330 O O . THR B 1 3 ? -2.219 40.875 -9.867 1 51.19 3 THR B O 1
ATOM 3333 N N . THR B 1 4 ? -3.982 39.625 -10.344 1 54.66 4 THR B N 1
ATOM 3334 C CA . THR B 1 4 ? -4.586 40.312 -11.484 1 54.66 4 THR B CA 1
ATOM 3335 C C . THR B 1 4 ? -4.707 41.812 -11.227 1 54.66 4 THR B C 1
ATOM 3337 O O . THR B 1 4 ? -4.863 42.594 -12.164 1 54.66 4 THR B O 1
ATOM 3340 N N . SER B 1 5 ? -4.801 42.344 -10.062 1 63.47 5 SER B N 1
ATOM 3341 C CA . SER B 1 5 ? -5.117 43.75 -9.82 1 63.47 5 SER B CA 1
ATOM 3342 C C . SER B 1 5 ? -3.85 44.562 -9.617 1 63.47 5 SER B C 1
ATOM 3344 O O . SER B 1 5 ? -3.918 45.781 -9.367 1 63.47 5 SER B O 1
ATOM 3346 N N . GLY B 1 6 ? -2.688 44.125 -9.961 1 73.12 6 GLY B N 1
ATOM 3347 C CA . GLY B 1 6 ? -1.441 44.875 -9.852 1 73.12 6 GLY B CA 1
ATOM 3348 C C . GLY B 1 6 ? -1.038 45.156 -8.414 1 73.12 6 GLY B C 1
ATOM 3349 O O . GLY B 1 6 ? -0.152 45.969 -8.164 1 73.12 6 GLY B O 1
ATOM 3350 N N . LEU B 1 7 ? -1.761 44.625 -7.457 1 79.88 7 LEU B N 1
ATOM 3351 C CA . LEU B 1 7 ? -1.462 44.844 -6.047 1 79.88 7 LEU B CA 1
ATOM 3352 C C . LEU B 1 7 ? -0.948 43.562 -5.398 1 79.88 7 LEU B C 1
ATOM 3354 O O . LEU B 1 7 ? -1.35 42.469 -5.785 1 79.88 7 LEU B O 1
ATOM 3358 N N . CYS B 1 8 ? 0.086 43.656 -4.582 1 84.31 8 CYS B N 1
ATOM 3359 C CA . CYS B 1 8 ? 0.618 42.594 -3.738 1 84.31 8 CYS B CA 1
ATOM 3360 C C . CYS B 1 8 ? 0.291 42.844 -2.271 1 84.31 8 CYS B C 1
ATOM 3362 O O . CYS B 1 8 ? 0.56 43.906 -1.75 1 84.31 8 CYS B O 1
ATOM 3364 N N . LYS B 1 9 ? -0.362 41.906 -1.618 1 84.75 9 LYS B N 1
ATOM 3365 C CA . LYS B 1 9 ? -0.686 42.031 -0.2 1 84.75 9 LYS B CA 1
ATOM 3366 C C . LYS B 1 9 ? 0.469 41.562 0.672 1 84.75 9 LYS B C 1
ATOM 3368 O O . LYS B 1 9 ? 0.85 40.375 0.612 1 84.75 9 LYS B O 1
ATOM 3373 N N . LEU B 1 10 ? 1.014 42.5 1.391 1 87.19 10 LEU B N 1
ATOM 3374 C CA . LEU B 1 10 ? 2.139 42.188 2.271 1 87.19 10 LEU B CA 1
ATOM 3375 C C . LEU B 1 10 ? 1.74 42.344 3.734 1 87.19 10 LEU B C 1
ATOM 3377 O O . LEU B 1 10 ? 0.886 43.188 4.062 1 87.19 10 LEU B O 1
ATOM 3381 N N . ARG B 1 11 ? 2.295 41.469 4.555 1 87.19 11 ARG B N 1
ATOM 3382 C CA . ARG B 1 11 ? 2.205 41.656 6 1 87.19 11 ARG B CA 1
ATOM 3383 C C . ARG B 1 11 ? 3.502 42.219 6.566 1 87.19 11 ARG B C 1
ATOM 3385 O O . ARG B 1 11 ? 4.582 41.656 6.324 1 87.19 11 ARG B O 1
ATOM 3392 N N . VAL B 1 12 ? 3.389 43.312 7.238 1 86.94 12 VAL B N 1
ATOM 3393 C CA . VAL B 1 12 ? 4.555 43.969 7.828 1 86.94 12 VAL B CA 1
ATOM 3394 C C . VAL B 1 12 ? 4.5 43.844 9.352 1 86.94 12 VAL B C 1
ATOM 3396 O O . VAL B 1 12 ? 3.498 44.219 9.969 1 86.94 12 VAL B O 1
ATOM 3399 N N . ARG B 1 13 ? 5.602 43.25 9.852 1 85.88 13 ARG B N 1
ATOM 3400 C CA . ARG B 1 13 ? 5.77 43.188 11.297 1 85.88 13 ARG B CA 1
ATOM 3401 C C . ARG B 1 13 ? 6.742 44.281 11.781 1 85.88 13 ARG B C 1
ATOM 3403 O O . ARG B 1 13 ? 7.953 44.156 11.594 1 85.88 13 ARG B O 1
ATOM 3410 N N . ALA B 1 14 ? 6.195 45.281 12.391 1 83.12 14 ALA B N 1
ATOM 3411 C CA . ALA B 1 14 ? 6.973 46.344 13.039 1 83.12 14 ALA B CA 1
ATOM 3412 C C . ALA B 1 14 ? 7.172 46.031 14.523 1 83.12 14 ALA B C 1
ATOM 3414 O O . ALA B 1 14 ? 6.523 45.125 15.07 1 83.12 14 ALA B O 1
ATOM 3415 N N . PRO B 1 15 ? 8.188 46.656 15.141 1 75.19 15 PRO B N 1
ATOM 3416 C CA . PRO B 1 15 ? 8.484 46.344 16.547 1 75.19 15 PRO B CA 1
ATOM 3417 C C . PRO B 1 15 ? 7.262 46.438 17.453 1 75.19 15 PRO B C 1
ATOM 3419 O O . PRO B 1 15 ? 7.098 45.625 18.359 1 75.19 15 PRO B O 1
ATOM 3422 N N . ALA B 1 16 ? 6.293 47.312 17.188 1 74.06 16 ALA B N 1
ATOM 3423 C CA . ALA B 1 16 ? 5.188 47.531 18.109 1 74.06 16 ALA B CA 1
ATOM 3424 C C . ALA B 1 16 ? 3.85 47.156 17.484 1 74.06 16 ALA B C 1
ATOM 3426 O O . ALA B 1 16 ? 2.82 47.125 18.156 1 74.06 16 ALA B O 1
ATOM 3427 N N . THR B 1 17 ? 3.861 46.906 16.219 1 78.56 17 THR B N 1
ATOM 3428 C CA . THR B 1 17 ? 2.592 46.656 15.539 1 78.56 17 THR B CA 1
ATOM 3429 C C . THR B 1 17 ? 2.793 45.75 14.32 1 78.56 17 THR B C 1
ATOM 3431 O O . THR B 1 17 ? 3.91 45.625 13.82 1 78.56 17 THR B O 1
ATOM 3434 N N . SER B 1 18 ? 1.731 44.938 13.93 1 85.62 18 SER B N 1
ATOM 3435 C CA . SER B 1 18 ? 1.684 44.188 12.688 1 85.62 18 SER B CA 1
ATOM 3436 C C . SER B 1 18 ? 0.457 44.531 11.859 1 85.62 18 SER B C 1
ATOM 3438 O O . SER B 1 18 ? -0.63 44.75 12.406 1 85.62 18 SER B O 1
ATOM 3440 N N . PHE B 1 19 ? 0.67 44.844 10.617 1 82 19 PHE B N 1
ATOM 3441 C CA . PHE B 1 19 ? -0.442 45.219 9.75 1 82 19 PHE B CA 1
ATOM 3442 C C . PHE B 1 19 ? -0.244 44.656 8.352 1 82 19 PHE B C 1
ATOM 3444 O O . PHE B 1 19 ? 0.872 44.281 7.973 1 82 19 PHE B O 1
ATOM 3451 N N . ALA B 1 20 ? -1.364 44.5 7.629 1 86 20 ALA B N 1
ATOM 3452 C CA . ALA B 1 20 ? -1.349 44.094 6.23 1 86 20 ALA B CA 1
ATOM 3453 C C . ALA B 1 20 ? -1.557 45.281 5.301 1 86 20 ALA B C 1
ATOM 3455 O O . ALA B 1 20 ? -2.336 46.188 5.609 1 86 20 ALA B O 1
ATOM 3456 N N . LEU B 1 21 ? -0.762 45.344 4.254 1 85.06 21 LEU B N 1
ATOM 3457 C CA . LEU B 1 21 ? -0.841 46.406 3.27 1 85.06 21 LEU B CA 1
ATOM 3458 C C . LEU B 1 21 ? -0.869 45.844 1.852 1 85.06 21 LEU B C 1
ATOM 3460 O O . LEU B 1 21 ? -0.124 44.906 1.534 1 85.06 21 LEU B O 1
ATOM 3464 N N . ALA B 1 22 ? -1.794 46.344 1.126 1 85.81 22 ALA B N 1
ATOM 3465 C CA . ALA B 1 22 ? -1.77 46.031 -0.305 1 85.81 22 ALA B CA 1
ATOM 3466 C C . ALA B 1 22 ? -0.912 47.062 -1.058 1 85.81 22 ALA B C 1
ATOM 3468 O O . ALA B 1 22 ? -1.188 48.25 -1.023 1 85.81 22 ALA B O 1
ATOM 3469 N N . VAL B 1 23 ? 0.125 46.562 -1.646 1 85.62 23 VAL B N 1
ATOM 3470 C CA . VAL B 1 23 ? 1.053 47.469 -2.309 1 85.62 23 VAL B CA 1
ATOM 3471 C C . VAL B 1 23 ? 1.106 47.156 -3.803 1 85.62 23 VAL B C 1
ATOM 3473 O O . VAL B 1 23 ? 1.013 46 -4.199 1 85.62 23 VAL B O 1
ATOM 3476 N N . PRO B 1 24 ? 1.144 48.25 -4.578 1 81.19 24 PRO B N 1
ATOM 3477 C CA . PRO B 1 24 ? 1.347 48 -6.012 1 81.19 24 PRO B CA 1
ATOM 3478 C C . PRO B 1 24 ? 2.699 47.375 -6.316 1 81.19 24 PRO B C 1
ATOM 3480 O O . PRO B 1 24 ? 3.699 47.688 -5.676 1 81.19 24 PRO B O 1
ATOM 3483 N N . VAL B 1 25 ? 2.779 46.5 -7.277 1 84.88 25 VAL B N 1
ATOM 3484 C CA . VAL B 1 25 ? 3.939 45.656 -7.566 1 84.88 25 VAL B CA 1
ATOM 3485 C C . VAL B 1 25 ? 4.984 46.469 -8.328 1 84.88 25 VAL B C 1
ATOM 3487 O O . VAL B 1 25 ? 6.164 46.094 -8.359 1 84.88 25 VAL B O 1
ATOM 3490 N N . ASP B 1 26 ? 4.688 47.625 -8.906 1 82.88 26 ASP B N 1
ATOM 3491 C CA . ASP B 1 26 ? 5.566 48.375 -9.805 1 82.88 26 ASP B CA 1
ATOM 3492 C C . ASP B 1 26 ? 6.188 49.562 -9.102 1 82.88 26 ASP B C 1
ATOM 3494 O O . ASP B 1 26 ? 6.82 50.406 -9.742 1 82.88 26 ASP B O 1
ATOM 3498 N N . ILE B 1 27 ? 6.055 49.688 -7.805 1 83.5 27 ILE B N 1
ATOM 3499 C CA . ILE B 1 27 ? 6.617 50.812 -7.051 1 83.5 27 ILE B CA 1
ATOM 3500 C C . ILE B 1 27 ? 7.801 50.312 -6.219 1 83.5 27 ILE B C 1
ATOM 3502 O O . ILE B 1 27 ? 7.738 49.25 -5.605 1 83.5 27 ILE B O 1
ATOM 3506 N N . PRO B 1 28 ? 8.852 51.094 -6.379 1 86.44 28 PRO B N 1
ATOM 3507 C CA . PRO B 1 28 ? 9.992 50.75 -5.527 1 86.44 28 PRO B CA 1
ATOM 3508 C C . PRO B 1 28 ? 9.648 50.75 -4.039 1 86.44 28 PRO B C 1
ATOM 3510 O O . PRO B 1 28 ? 8.82 51.562 -3.6 1 86.44 28 PRO B O 1
ATOM 3513 N N . LEU B 1 29 ? 10.281 49.875 -3.357 1 89 29 LEU B N 1
ATOM 3514 C CA . LEU B 1 29 ? 10.008 49.719 -1.934 1 89 29 LEU B CA 1
ATOM 3515 C C . LEU B 1 29 ? 10.305 51 -1.177 1 89 29 LEU B C 1
ATOM 3517 O O . LEU B 1 29 ? 9.617 51.344 -0.21 1 89 29 LEU B O 1
ATOM 3521 N N . ILE B 1 30 ? 11.273 51.781 -1.636 1 87.31 30 ILE B N 1
ATOM 3522 C CA . ILE B 1 30 ? 11.68 53 -0.982 1 87.31 30 ILE B CA 1
ATOM 3523 C C . ILE B 1 30 ? 10.516 54 -0.973 1 87.31 30 ILE B C 1
ATOM 3525 O O . ILE B 1 30 ? 10.344 54.75 -0.015 1 87.31 30 ILE B O 1
ATOM 3529 N N . ASP B 1 31 ? 9.648 53.938 -1.987 1 86.69 31 ASP B N 1
ATOM 3530 C CA . ASP B 1 31 ? 8.516 54.844 -2.094 1 86.69 31 ASP B CA 1
ATOM 3531 C C . ASP B 1 31 ? 7.371 54.406 -1.18 1 86.69 31 ASP B C 1
ATOM 3533 O O . ASP B 1 31 ? 6.48 55.219 -0.861 1 86.69 31 ASP B O 1
ATOM 3537 N N . LEU B 1 32 ? 7.484 53.219 -0.792 1 87.31 32 LEU B N 1
ATOM 3538 C CA . LEU B 1 32 ? 6.438 52.688 0.07 1 87.31 32 LEU B CA 1
ATOM 3539 C C . LEU B 1 32 ? 6.809 52.844 1.541 1 87.31 32 LEU B C 1
ATOM 3541 O O . LEU B 1 32 ? 5.953 52.688 2.42 1 87.31 32 LEU B O 1
ATOM 3545 N N . MET B 1 33 ? 8.039 53.156 1.772 1 87.88 33 MET B N 1
ATOM 3546 C CA . MET B 1 33 ? 8.562 53.156 3.135 1 87.88 33 MET B CA 1
ATOM 3547 C C . MET B 1 33 ? 7.848 54.188 3.994 1 87.88 33 MET B C 1
ATOM 3549 O O . MET B 1 33 ? 7.469 53.906 5.133 1 87.88 33 MET B O 1
ATOM 3553 N N . PRO B 1 34 ? 7.516 55.438 3.459 1 85.5 34 PRO B N 1
ATOM 3554 C CA . PRO B 1 34 ? 6.797 56.406 4.297 1 85.5 34 PRO B CA 1
ATOM 3555 C C . PRO B 1 34 ? 5.406 55.906 4.703 1 85.5 34 PRO B C 1
ATOM 3557 O O . PRO B 1 34 ? 4.988 56.094 5.844 1 85.5 34 PRO B O 1
ATOM 3560 N N . THR B 1 35 ? 4.797 55.281 3.791 1 86.12 35 THR B N 1
ATOM 3561 C CA . THR B 1 35 ? 3.479 54.719 4.078 1 86.12 35 THR B CA 1
ATOM 3562 C C . THR B 1 35 ? 3.574 53.594 5.109 1 86.12 35 THR B C 1
ATOM 3564 O O . THR B 1 35 ? 2.764 53.531 6.035 1 86.12 35 THR B O 1
ATOM 3567 N N . ILE B 1 36 ? 4.492 52.812 4.949 1 88 36 ILE B N 1
ATOM 3568 C CA . ILE B 1 36 ? 4.703 51.688 5.871 1 88 36 ILE B CA 1
ATOM 3569 C C . ILE B 1 36 ? 5.035 52.219 7.262 1 88 36 ILE B C 1
ATOM 3571 O O . ILE B 1 36 ? 4.484 51.75 8.266 1 88 36 ILE B O 1
ATOM 3575 N N . LEU B 1 37 ? 5.938 53.219 7.305 1 86.5 37 LEU B N 1
ATOM 3576 C CA . LEU B 1 37 ? 6.332 53.781 8.578 1 86.5 37 LEU B CA 1
ATOM 3577 C C . LEU B 1 37 ? 5.16 54.531 9.227 1 86.5 37 LEU B C 1
ATOM 3579 O O . LEU B 1 37 ? 5.016 54.5 10.453 1 86.5 37 LEU B O 1
ATOM 3583 N N . GLY B 1 38 ? 4.336 55.125 8.422 1 84.88 38 GLY B N 1
ATOM 3584 C CA . GLY B 1 38 ? 3.137 55.781 8.93 1 84.88 38 GLY B CA 1
ATOM 3585 C C . GLY B 1 38 ? 2.166 54.812 9.578 1 84.88 38 GLY B C 1
ATOM 3586 O O . GLY B 1 38 ? 1.564 55.125 10.609 1 84.88 38 GLY B O 1
ATOM 3587 N N . HIS B 1 39 ? 2.127 53.688 8.961 1 84.56 39 HIS B N 1
ATOM 3588 C CA . HIS B 1 39 ? 1.232 52.656 9.5 1 84.56 39 HIS B CA 1
ATOM 3589 C C . HIS B 1 39 ? 1.846 51.969 10.719 1 84.56 39 HIS B C 1
ATOM 3591 O O . HIS B 1 39 ? 1.125 51.531 11.609 1 84.56 39 HIS B O 1
ATOM 3597 N N . ALA B 1 40 ? 3.096 51.875 10.742 1 82.94 40 ALA B N 1
ATOM 3598 C CA . ALA B 1 40 ? 3.809 51.188 11.812 1 82.94 40 ALA B CA 1
ATOM 3599 C C . ALA B 1 40 ? 3.82 52 13.094 1 82.94 40 ALA B C 1
ATOM 3601 O O . ALA B 1 40 ? 3.896 51.469 14.195 1 82.94 40 ALA B O 1
ATOM 3602 N N . GLY B 1 41 ? 3.834 53.312 12.992 1 79.94 41 GLY B N 1
ATOM 3603 C CA . GLY B 1 41 ? 3.789 54.156 14.172 1 79.94 41 GLY B CA 1
ATOM 3604 C C . GLY B 1 41 ? 4.117 55.625 13.891 1 79.94 41 GLY B C 1
ATOM 3605 O O . GLY B 1 41 ? 4.863 55.906 12.953 1 79.94 41 GLY B O 1
ATOM 3606 N N . GLN B 1 42 ? 3.453 56.594 14.562 1 74.81 42 GLN B N 1
ATOM 3607 C CA . GLN B 1 42 ? 3.516 58.031 14.328 1 74.81 42 GLN B CA 1
ATOM 3608 C C . GLN B 1 42 ? 4.938 58.562 14.516 1 74.81 42 GLN B C 1
ATOM 3610 O O . GLN B 1 42 ? 5.352 59.469 13.82 1 74.81 42 GLN B O 1
ATOM 3615 N N . ASP B 1 43 ? 5.781 57.875 15.273 1 74.44 43 ASP B N 1
ATOM 3616 C CA . ASP B 1 43 ? 7.074 58.469 15.57 1 74.44 43 ASP B CA 1
ATOM 3617 C C . ASP B 1 43 ? 8.219 57.625 15.039 1 74.44 43 ASP B C 1
ATOM 3619 O O . ASP B 1 43 ? 9.383 57.844 15.383 1 74.44 43 ASP B O 1
ATOM 3623 N N . LEU B 1 44 ? 7.977 56.781 14.156 1 77.31 44 LEU B N 1
ATOM 3624 C CA . LEU B 1 44 ? 9.031 55.844 13.75 1 77.31 44 LEU B CA 1
ATOM 3625 C C . LEU B 1 44 ? 9.969 56.5 12.734 1 77.31 44 LEU B C 1
ATOM 3627 O O . LEU B 1 44 ? 11.164 56.219 12.719 1 77.31 44 LEU B O 1
ATOM 3631 N N . ALA B 1 45 ? 9.438 57.375 11.945 1 77.44 45 ALA B N 1
ATOM 3632 C CA . ALA B 1 45 ? 10.266 58.094 10.977 1 77.44 45 ALA B CA 1
ATOM 3633 C C . ALA B 1 45 ? 11.32 58.938 11.68 1 77.44 45 ALA B C 1
ATOM 3635 O O . ALA B 1 45 ? 12.461 59.031 11.227 1 77.44 45 ALA B O 1
ATOM 3636 N N . GLU B 1 46 ? 10.953 59.531 12.766 1 74.31 46 GLU B N 1
ATOM 3637 C CA . GLU B 1 46 ? 11.883 60.375 13.539 1 74.31 46 GLU B CA 1
ATOM 3638 C C . GLU B 1 46 ? 12.859 59.5 14.328 1 74.31 46 GLU B C 1
ATOM 3640 O O . GLU B 1 46 ? 14.031 59.844 14.453 1 74.31 46 GLU B O 1
ATOM 3645 N N . GLU B 1 47 ? 12.438 58.406 14.734 1 72.88 47 GLU B N 1
ATOM 3646 C CA . GLU B 1 47 ? 13.281 57.5 15.484 1 72.88 47 GLU B CA 1
ATOM 3647 C C . GLU B 1 47 ? 14.305 56.812 14.57 1 72.88 47 GLU B C 1
ATOM 3649 O O . GLU B 1 47 ? 15.359 56.375 15.031 1 72.88 47 GLU B O 1
ATOM 3654 N N . GLY B 1 48 ? 14.039 56.812 13.367 1 67.69 48 GLY B N 1
ATOM 3655 C CA . GLY B 1 48 ? 14.914 56.188 12.391 1 67.69 48 GLY B CA 1
ATOM 3656 C C . GLY B 1 48 ? 16.219 56.938 12.188 1 67.69 48 GLY B C 1
ATOM 3657 O O . GLY B 1 48 ? 17.219 56.344 11.781 1 67.69 48 GLY B O 1
ATOM 3658 N N . VAL B 1 49 ? 16.172 58.156 12.453 1 69.06 49 VAL B N 1
ATOM 3659 C CA . VAL B 1 49 ? 17.359 59 12.281 1 69.06 49 VAL B CA 1
ATOM 3660 C C . VAL B 1 49 ? 18.453 58.5 13.211 1 69.06 49 VAL B C 1
ATOM 3662 O O . VAL B 1 49 ? 19.641 58.5 12.836 1 69.06 49 VAL B O 1
ATOM 3665 N N . ASP B 1 50 ? 18.141 58 14.297 1 68.19 50 ASP B N 1
ATOM 3666 C CA . ASP B 1 50 ? 19.094 57.562 15.305 1 68.19 50 ASP B CA 1
ATOM 3667 C C . ASP B 1 50 ? 19.672 56.188 14.961 1 68.19 50 ASP B C 1
ATOM 3669 O O . ASP B 1 50 ? 20.734 55.812 15.469 1 68.19 50 ASP B O 1
ATOM 3673 N N . HIS B 1 51 ? 19.031 55.531 14.102 1 73 51 HIS B N 1
ATOM 3674 C CA . HIS B 1 51 ? 19.5 54.188 13.859 1 73 51 HIS B CA 1
ATOM 3675 C C . HIS B 1 51 ? 19.719 53.938 12.367 1 73 51 HIS B C 1
ATOM 3677 O O . HIS B 1 51 ? 19.547 52.781 11.891 1 73 51 HIS B O 1
ATOM 3683 N N . ASP B 1 52 ? 20.078 54.844 11.672 1 76 52 ASP B N 1
ATOM 3684 C CA . ASP B 1 52 ? 20.453 54.812 10.266 1 76 52 ASP B CA 1
ATOM 3685 C C . ASP B 1 52 ? 19.297 54.375 9.383 1 76 52 ASP B C 1
ATOM 3687 O O . ASP B 1 52 ? 19.5 53.812 8.297 1 76 52 ASP B O 1
ATOM 3691 N N . GLY B 1 53 ? 18.125 54.531 9.812 1 81.88 53 GLY B N 1
ATOM 3692 C CA . GLY B 1 53 ? 16.953 54.281 9 1 81.88 53 GLY B CA 1
ATOM 3693 C C . GLY B 1 53 ? 16.312 52.938 9.242 1 81.88 53 GLY B C 1
ATOM 3694 O O . GLY B 1 53 ? 16.828 52.125 10.016 1 81.88 53 GLY B O 1
ATOM 3695 N N . TRP B 1 54 ? 15.133 52.75 8.68 1 86.38 54 TRP B N 1
ATOM 3696 C CA . TRP B 1 54 ? 14.359 51.531 8.781 1 86.38 54 TRP B CA 1
ATOM 3697 C C . TRP B 1 54 ? 14.531 50.656 7.527 1 86.38 54 TRP B C 1
ATOM 3699 O O . TRP B 1 54 ? 14.664 51.188 6.422 1 86.38 54 TRP B O 1
ATOM 3709 N N . ILE B 1 55 ? 14.656 49.344 7.785 1 86.94 55 ILE B N 1
ATOM 3710 C CA . ILE B 1 55 ? 14.781 48.406 6.68 1 86.94 55 ILE B CA 1
ATOM 3711 C C . ILE B 1 55 ? 13.688 47.344 6.781 1 86.94 55 ILE B C 1
ATOM 3713 O O . ILE B 1 55 ? 13.156 47.094 7.867 1 86.94 55 ILE B O 1
ATOM 3717 N N . LEU B 1 56 ? 13.289 46.875 5.668 1 87 56 LEU B N 1
ATOM 3718 C CA . LEU B 1 56 ? 12.383 45.75 5.574 1 87 56 LEU B CA 1
ATOM 3719 C C . LEU B 1 56 ? 13.164 44.469 5.285 1 87 56 LEU B C 1
ATOM 3721 O O . LEU B 1 56 ? 14.039 44.438 4.418 1 87 56 LEU B O 1
ATOM 3725 N N . GLN B 1 57 ? 12.938 43.5 6.102 1 83.19 57 GLN B N 1
ATOM 3726 C CA . GLN B 1 57 ? 13.672 42.25 5.977 1 83.19 57 GLN B CA 1
ATOM 3727 C C . GLN B 1 57 ? 12.727 41.031 6.055 1 83.19 57 GLN B C 1
ATOM 3729 O O . GLN B 1 57 ? 11.711 41.094 6.758 1 83.19 57 GLN B O 1
ATOM 3734 N N . ARG B 1 58 ? 13.016 40.062 5.148 1 80.56 58 ARG B N 1
ATOM 3735 C CA . ARG B 1 58 ? 12.445 38.719 5.336 1 80.56 58 ARG B CA 1
ATOM 3736 C C . ARG B 1 58 ? 13.18 37.969 6.438 1 80.56 58 ARG B C 1
ATOM 3738 O O . ARG B 1 58 ? 14.383 38.156 6.629 1 80.56 58 ARG B O 1
ATOM 3745 N N . LEU B 1 59 ? 12.367 37.219 7.27 1 69.19 59 LEU B N 1
ATOM 3746 C CA . LEU B 1 59 ? 13.031 36.406 8.297 1 69.19 59 LEU B CA 1
ATOM 3747 C C . LEU B 1 59 ? 14.109 35.531 7.688 1 69.19 59 LEU B C 1
ATOM 3749 O O . LEU B 1 59 ? 13.828 34.719 6.781 1 69.19 59 LEU B O 1
ATOM 3753 N N . GLY B 1 60 ? 15.375 35.781 8.078 1 66.5 60 GLY B N 1
ATOM 3754 C CA . GLY B 1 60 ? 16.5 34.969 7.648 1 66.5 60 GLY B CA 1
ATOM 3755 C C . GLY B 1 60 ? 17.219 35.531 6.43 1 66.5 60 GLY B C 1
ATOM 3756 O O . GLY B 1 60 ? 18.188 34.938 5.965 1 66.5 60 GLY B O 1
ATOM 3757 N N . ASP B 1 61 ? 16.719 36.531 5.766 1 72.38 61 ASP B N 1
ATOM 3758 C CA . ASP B 1 61 ? 17.328 37.156 4.594 1 72.38 61 ASP B CA 1
ATOM 3759 C C . ASP B 1 61 ? 17.875 38.562 4.93 1 72.38 61 ASP B C 1
ATOM 3761 O O . ASP B 1 61 ? 17.453 39.188 5.898 1 72.38 61 ASP B O 1
ATOM 3765 N N . PRO B 1 62 ? 18.938 38.938 4.195 1 75.94 62 PRO B N 1
ATOM 3766 C CA . PRO B 1 62 ? 19.391 40.312 4.348 1 75.94 62 PRO B CA 1
ATOM 3767 C C . PRO B 1 62 ? 18.312 41.312 4.004 1 75.94 62 PRO B C 1
ATOM 3769 O O . PRO B 1 62 ? 17.297 40.969 3.402 1 75.94 62 PRO B O 1
ATOM 3772 N N . PRO B 1 63 ? 18.422 42.5 4.445 1 80.88 63 PRO B N 1
ATOM 3773 C CA . PRO B 1 63 ? 17.453 43.562 4.152 1 80.88 63 PRO B CA 1
ATOM 3774 C C . PRO B 1 63 ? 17.156 43.688 2.656 1 80.88 63 PRO B C 1
ATOM 3776 O O . PRO B 1 63 ? 18.062 43.531 1.834 1 80.88 63 PRO B O 1
ATOM 3779 N N . LEU B 1 64 ? 15.875 43.812 2.336 1 85.56 64 LEU B N 1
ATOM 3780 C CA . LEU B 1 64 ? 15.438 43.969 0.951 1 85.56 64 LEU B CA 1
ATOM 3781 C C . LEU B 1 64 ? 15.992 45.25 0.336 1 85.56 64 LEU B C 1
ATOM 3783 O O . LEU B 1 64 ? 16.172 46.25 1.031 1 85.56 64 LEU B O 1
ATOM 3787 N N . ASP B 1 65 ? 16.422 45.094 -0.917 1 85.88 65 ASP B N 1
ATOM 3788 C CA . ASP B 1 65 ? 16.828 46.281 -1.653 1 85.88 65 ASP B CA 1
ATOM 3789 C C . ASP B 1 65 ? 15.672 47.281 -1.794 1 85.88 65 ASP B C 1
ATOM 3791 O O . ASP B 1 65 ? 14.688 47 -2.479 1 85.88 65 ASP B O 1
ATOM 3795 N N . GLN B 1 66 ? 15.836 48.438 -1.209 1 85.19 66 GLN B N 1
ATOM 3796 C CA . GLN B 1 66 ? 14.758 49.406 -1.163 1 85.19 66 GLN B CA 1
ATOM 3797 C C . GLN B 1 66 ? 14.562 50.094 -2.523 1 85.19 66 GLN B C 1
ATOM 3799 O O . GLN B 1 66 ? 13.516 50.688 -2.787 1 85.19 66 GLN B O 1
ATOM 3804 N N . GLU B 1 67 ? 15.523 49.938 -3.41 1 87 67 GLU B N 1
ATOM 3805 C CA . GLU B 1 67 ? 15.422 50.562 -4.73 1 87 67 GLU B CA 1
ATOM 3806 C C . GLU B 1 67 ? 14.727 49.625 -5.719 1 87 67 GLU B C 1
ATOM 3808 O O . GLU B 1 67 ? 14.414 50.031 -6.844 1 87 67 GLU B O 1
ATOM 3813 N N . SER B 1 68 ? 14.438 48.438 -5.23 1 87.5 68 SER B N 1
ATOM 3814 C CA . SER B 1 68 ? 13.82 47.469 -6.125 1 87.5 68 SER B CA 1
ATOM 3815 C C . SER B 1 68 ? 12.305 47.406 -5.93 1 87.5 68 SER B C 1
ATOM 3817 O O . SER B 1 68 ? 11.797 47.844 -4.891 1 87.5 68 SER B O 1
ATOM 3819 N N . THR B 1 69 ? 11.68 47 -6.977 1 86.44 69 THR B N 1
ATOM 3820 C CA . THR B 1 69 ? 10.227 46.875 -6.941 1 86.44 69 THR B CA 1
ATOM 3821 C C . THR B 1 69 ? 9.812 45.531 -6.316 1 86.44 69 THR B C 1
ATOM 3823 O O . THR B 1 69 ? 10.633 44.625 -6.184 1 86.44 69 THR B O 1
ATOM 3826 N N . VAL B 1 70 ? 8.57 45.531 -5.867 1 85.81 70 VAL B N 1
ATOM 3827 C CA . VAL B 1 70 ? 7.98 44.344 -5.238 1 85.81 70 VAL B CA 1
ATOM 3828 C C . VAL B 1 70 ? 8.078 43.156 -6.188 1 85.81 70 VAL B C 1
ATOM 3830 O O . VAL B 1 70 ? 8.352 42.031 -5.758 1 85.81 70 VAL B O 1
ATOM 3833 N N . ASP B 1 71 ? 8.008 43.5 -7.434 1 82 71 ASP B N 1
ATOM 3834 C CA . ASP B 1 71 ? 8.086 42.438 -8.445 1 82 71 ASP B CA 1
ATOM 3835 C C . ASP B 1 71 ? 9.508 41.906 -8.578 1 82 71 ASP B C 1
ATOM 3837 O O . ASP B 1 71 ? 9.711 40.688 -8.656 1 82 71 ASP B O 1
ATOM 3841 N N . VAL B 1 72 ? 10.453 42.781 -8.539 1 81.81 72 VAL B N 1
ATOM 3842 C CA . VAL B 1 72 ? 11.852 42.406 -8.688 1 81.81 72 VAL B CA 1
ATOM 3843 C C . VAL B 1 72 ? 12.312 41.656 -7.453 1 81.81 72 VAL B C 1
ATOM 3845 O O . VAL B 1 72 ? 13.109 40.719 -7.562 1 81.81 72 VAL B O 1
ATOM 3848 N N . LEU B 1 73 ? 11.719 41.969 -6.352 1 83.56 73 LEU B N 1
ATOM 3849 C CA . LEU B 1 73 ? 12.094 41.344 -5.094 1 83.56 73 LEU B CA 1
ATOM 3850 C C . LEU B 1 73 ? 11.359 40.031 -4.91 1 83.56 73 LEU B C 1
ATOM 3852 O O . LEU B 1 73 ? 11.594 39.312 -3.936 1 83.56 73 LEU B O 1
ATOM 3856 N N . ASP B 1 74 ? 10.461 39.688 -5.922 1 82.5 74 ASP B N 1
ATOM 3857 C CA . ASP B 1 74 ? 9.695 38.438 -5.93 1 82.5 74 ASP B CA 1
ATOM 3858 C C . ASP B 1 74 ? 8.938 38.25 -4.617 1 82.5 74 ASP B C 1
ATOM 3860 O O . ASP B 1 74 ? 8.961 37.156 -4.027 1 82.5 74 ASP B O 1
ATOM 3864 N N . LEU B 1 75 ? 8.398 39.344 -4.148 1 82.5 75 LEU B N 1
ATOM 3865 C CA . LEU B 1 75 ? 7.551 39.281 -2.969 1 82.5 75 LEU B CA 1
ATOM 3866 C C . LEU B 1 75 ? 6.203 38.656 -3.311 1 82.5 75 LEU B C 1
ATOM 3868 O O . LEU B 1 75 ? 5.625 38.938 -4.363 1 82.5 75 LEU B O 1
ATOM 3872 N N . ARG B 1 76 ? 5.746 37.75 -2.547 1 83.88 76 ARG B N 1
ATOM 3873 C CA . ARG B 1 76 ? 4.512 37 -2.805 1 83.88 76 ARG B CA 1
ATOM 3874 C C . ARG B 1 76 ? 3.373 37.531 -1.933 1 83.88 76 ARG B C 1
ATOM 3876 O O . ARG B 1 76 ? 3.611 38.094 -0.861 1 83.88 76 ARG B O 1
ATOM 3883 N N . ASP B 1 77 ? 2.232 37.375 -2.398 1 79.25 77 ASP B N 1
ATOM 3884 C CA . ASP B 1 77 ? 1.036 37.75 -1.642 1 79.25 77 ASP B CA 1
ATOM 3885 C C . ASP B 1 77 ? 0.986 37 -0.311 1 79.25 77 ASP B C 1
ATOM 3887 O O . ASP B 1 77 ? 1.126 35.75 -0.273 1 79.25 77 ASP B O 1
ATOM 3891 N N . GLY B 1 78 ? 0.85 37.781 0.777 1 79.56 78 GLY B N 1
ATOM 3892 C CA . GLY B 1 78 ? 0.737 37.219 2.115 1 79.56 78 GLY B CA 1
ATOM 3893 C C . GLY B 1 78 ? 2.074 37.094 2.812 1 79.56 78 GLY B C 1
ATOM 3894 O O . GLY B 1 78 ? 2.141 36.594 3.941 1 79.56 78 GLY B O 1
ATOM 3895 N N . GLU B 1 79 ? 3.145 37.562 2.152 1 81.81 79 GLU B N 1
ATOM 3896 C CA . GLU B 1 79 ? 4.48 37.469 2.732 1 81.81 79 GLU B CA 1
ATOM 3897 C C . GLU B 1 79 ? 4.656 38.406 3.904 1 81.81 79 GLU B C 1
ATOM 3899 O O . GLU B 1 79 ? 4.18 39.562 3.857 1 81.81 79 GLU B O 1
ATOM 3904 N N . THR B 1 80 ? 5.324 37.844 4.98 1 84.31 80 THR B N 1
ATOM 3905 C CA . THR B 1 80 ? 5.574 38.688 6.148 1 84.31 80 THR B CA 1
ATOM 3906 C C . THR B 1 80 ? 6.953 39.344 6.062 1 84.31 80 THR B C 1
ATOM 3908 O O . THR B 1 80 ? 7.961 38.656 5.902 1 84.31 80 THR B O 1
ATOM 3911 N N . LEU B 1 81 ? 7 40.594 6.078 1 86.19 81 LEU B N 1
ATOM 3912 C CA . LEU B 1 81 ? 8.227 41.375 6.129 1 86.19 81 LEU B CA 1
ATOM 3913 C C . LEU B 1 81 ? 8.414 42 7.5 1 86.19 81 LEU B C 1
ATOM 3915 O O . LEU B 1 81 ? 7.434 42.406 8.133 1 86.19 81 LEU B O 1
ATOM 3919 N N . TYR B 1 82 ? 9.625 42 7.934 1 85.75 82 TYR B N 1
ATOM 3920 C CA . TYR B 1 82 ? 9.961 42.594 9.227 1 85.75 82 TYR B CA 1
ATOM 3921 C C . TYR B 1 82 ? 10.578 43.969 9.055 1 85.75 82 TYR B C 1
ATOM 3923 O O . TYR B 1 82 ? 11.578 44.125 8.352 1 85.75 82 TYR B O 1
ATOM 3931 N N . LEU B 1 83 ? 9.922 44.938 9.664 1 86.12 83 LEU B N 1
ATOM 3932 C CA . LEU B 1 83 ? 10.461 46.281 9.719 1 86.12 83 LEU B CA 1
ATOM 3933 C C . LEU B 1 83 ? 11.406 46.438 10.906 1 86.12 83 LEU B C 1
ATOM 3935 O O . LEU B 1 83 ? 10.992 46.281 12.055 1 86.12 83 LEU B O 1
ATOM 3939 N N . ARG B 1 84 ? 12.641 46.625 10.531 1 82.62 84 ARG B N 1
ATOM 3940 C CA . ARG B 1 84 ? 13.656 46.75 11.57 1 82.62 84 ARG B CA 1
ATOM 3941 C C . ARG B 1 84 ? 14.57 47.938 11.328 1 82.62 84 ARG B C 1
ATOM 3943 O O . ARG B 1 84 ? 14.727 48.375 10.188 1 82.62 84 ARG B O 1
ATOM 3950 N N . PRO B 1 85 ? 15.125 48.469 12.5 1 81.06 85 PRO B N 1
ATOM 3951 C CA . PRO B 1 85 ? 16.172 49.469 12.297 1 81.06 85 PRO B CA 1
ATOM 3952 C C . PRO B 1 85 ? 17.406 48.906 11.578 1 81.06 85 PRO B C 1
ATOM 3954 O O . PRO B 1 85 ? 17.766 47.75 11.789 1 81.06 85 PRO B O 1
ATOM 3957 N N . ARG B 1 86 ? 17.938 49.688 10.633 1 79 86 ARG B N 1
ATOM 3958 C CA . ARG B 1 86 ? 19.078 49.25 9.828 1 79 86 ARG B CA 1
ATOM 3959 C C . ARG B 1 86 ? 20.203 48.719 10.719 1 79 86 ARG B C 1
ATOM 3961 O O . ARG B 1 86 ? 20.922 47.781 10.328 1 79 86 ARG B O 1
ATOM 3968 N N . ARG B 1 87 ? 20.297 49.156 11.883 1 75 87 ARG B N 1
ATOM 3969 C CA . ARG B 1 87 ? 21.344 48.75 12.797 1 75 87 ARG B CA 1
ATOM 3970 C C . ARG B 1 87 ? 21.016 47.406 13.453 1 75 87 ARG B C 1
ATOM 3972 O O . ARG B 1 87 ? 21.891 46.75 13.992 1 75 87 ARG B O 1
ATOM 3979 N N . GLU B 1 88 ? 19.844 47.094 13.469 1 72.31 88 GLU B N 1
ATOM 3980 C CA . GLU B 1 88 ? 19.406 45.844 14.102 1 72.31 88 GLU B CA 1
ATOM 3981 C C . GLU B 1 88 ? 18.922 44.844 13.07 1 72.31 88 GLU B C 1
ATOM 3983 O O . GLU B 1 88 ? 17.828 44.281 13.203 1 72.31 88 GLU B O 1
ATOM 3988 N N . GLN B 1 89 ? 19.625 44.719 12.062 1 66.69 89 GLN B N 1
ATOM 3989 C CA . GLN B 1 89 ? 19.281 43.781 11.016 1 66.69 89 GLN B CA 1
ATOM 3990 C C . GLN B 1 89 ? 19.25 42.344 11.555 1 66.69 89 GLN B C 1
ATOM 3992 O O . GLN B 1 89 ? 20.047 42 12.422 1 66.69 89 GLN B O 1
ATOM 3997 N N . LEU B 1 90 ? 18 41.688 11.352 1 61.66 90 LEU B N 1
ATOM 3998 C CA . LEU B 1 90 ? 17.953 40.25 11.68 1 61.66 90 LEU B CA 1
ATOM 3999 C C . LEU B 1 90 ? 19.062 39.5 10.953 1 61.66 90 LEU B C 1
ATOM 4001 O O . LEU B 1 90 ? 19.312 39.75 9.773 1 61.66 90 LEU B O 1
ATOM 4005 N N . PRO B 1 91 ? 19.844 38.875 11.766 1 52.47 91 PRO B N 1
ATOM 4006 C CA . PRO B 1 91 ? 20.906 38.125 11.109 1 52.47 91 PRO B CA 1
ATOM 4007 C C . PRO B 1 91 ? 20.406 37.25 9.977 1 52.47 91 PRO B C 1
ATOM 4009 O O . PRO B 1 91 ? 19.328 36.625 10.078 1 52.47 91 PRO B O 1
ATOM 4012 N N . ALA B 1 92 ? 20.719 37.75 8.789 1 53.16 92 ALA B N 1
ATOM 4013 C CA . ALA B 1 92 ? 20.484 36.812 7.691 1 53.16 92 ALA B CA 1
ATOM 4014 C C . ALA B 1 92 ? 20.969 35.406 8.047 1 53.16 92 ALA B C 1
ATOM 4016 O O . ALA B 1 92 ? 21.984 35.25 8.727 1 53.16 92 ALA B O 1
ATOM 4017 N N . VAL B 1 93 ? 19.984 34.469 8.273 1 53.25 93 VAL B N 1
ATOM 4018 C CA . VAL B 1 93 ? 20.5 33.125 8.484 1 53.25 93 VAL B CA 1
ATOM 4019 C C . VAL B 1 93 ? 21.531 32.781 7.41 1 53.25 93 VAL B C 1
ATOM 4021 O O . VAL B 1 93 ? 21.188 32.656 6.23 1 53.25 93 VAL B O 1
ATOM 4024 N N . HIS B 1 94 ? 22.609 33.5 7.391 1 57.91 94 HIS B N 1
ATOM 4025 C CA . HIS B 1 94 ? 23.75 33.125 6.562 1 57.91 94 HIS B CA 1
ATOM 4026 C C . HIS B 1 94 ? 24.484 31.906 7.145 1 57.91 94 HIS B C 1
ATOM 4028 O O . HIS B 1 94 ? 24.703 31.828 8.352 1 57.91 94 HIS B O 1
ATOM 4034 N N . PHE B 1 95 ? 24.328 30.844 6.418 1 53.97 95 PHE B N 1
ATOM 4035 C CA . PHE B 1 95 ? 25.203 29.781 6.906 1 53.97 95 PHE B CA 1
ATOM 4036 C C . PHE B 1 95 ? 26.656 30.062 6.547 1 53.97 95 PHE B C 1
ATOM 4038 O O . PHE B 1 95 ? 26.969 30.359 5.391 1 53.97 95 PHE B O 1
ATOM 4045 N N . ASP B 1 96 ? 27.453 30.469 7.473 1 57.16 96 ASP B N 1
ATOM 4046 C CA . ASP B 1 96 ? 28.875 30.719 7.254 1 57.16 96 ASP B CA 1
ATOM 4047 C C . ASP B 1 96 ? 29.516 29.562 6.504 1 57.16 96 ASP B C 1
ATOM 4049 O O . ASP B 1 96 ? 30.469 29.75 5.734 1 57.16 96 ASP B O 1
ATOM 4053 N N . ASP B 1 97 ? 28.953 28.406 6.801 1 62.22 97 ASP B N 1
ATOM 4054 C CA . ASP B 1 97 ? 29.469 27.156 6.262 1 62.22 97 ASP B CA 1
ATOM 4055 C C . ASP B 1 97 ? 28.344 26.297 5.684 1 62.22 97 ASP B C 1
ATOM 4057 O O . ASP B 1 97 ? 27.266 26.188 6.277 1 62.22 97 ASP B O 1
ATOM 4061 N N . ILE B 1 98 ? 28.438 26.078 4.406 1 68.44 98 ILE B N 1
ATOM 4062 C CA . ILE B 1 98 ? 27.516 25.172 3.725 1 68.44 98 ILE B CA 1
ATOM 4063 C C . ILE B 1 98 ? 27.203 23.984 4.625 1 68.44 98 ILE B C 1
ATOM 4065 O O . ILE B 1 98 ? 26.062 23.5 4.656 1 68.44 98 ILE B O 1
ATOM 4069 N N . ILE B 1 99 ? 28.172 23.641 5.418 1 68.69 99 ILE B N 1
ATOM 4070 C CA . ILE B 1 99 ? 28.016 22.469 6.285 1 68.69 99 ILE B CA 1
ATOM 4071 C C . ILE B 1 99 ? 26.984 22.766 7.367 1 68.69 99 ILE B C 1
ATOM 4073 O O . ILE B 1 99 ? 26.188 21.906 7.715 1 68.69 99 ILE B O 1
ATOM 4077 N N . ASP B 1 100 ? 27 24.016 7.855 1 68.19 100 ASP B N 1
ATOM 4078 C CA . ASP B 1 100 ? 26.031 24.391 8.875 1 68.19 100 ASP B CA 1
ATOM 4079 C C . ASP B 1 100 ? 24.625 24.406 8.312 1 68.19 100 ASP B C 1
ATOM 4081 O O . ASP B 1 100 ? 23.672 23.984 8.977 1 68.19 100 ASP B O 1
ATOM 4085 N N . GLY B 1 101 ? 24.5 25 7.156 1 67.56 101 GLY B N 1
ATOM 4086 C CA . GLY B 1 101 ? 23.203 25.016 6.496 1 67.56 101 GLY B CA 1
ATOM 4087 C C . GLY B 1 101 ? 22.656 23.625 6.223 1 67.56 101 GLY B C 1
ATOM 4088 O O . GLY B 1 101 ? 21.484 23.344 6.48 1 67.56 101 GLY B O 1
ATOM 4089 N N . LEU B 1 102 ? 23.531 22.812 5.809 1 71.75 102 LEU B N 1
ATOM 4090 C CA . LEU B 1 102 ? 23.141 21.438 5.5 1 71.75 102 LEU B CA 1
ATOM 4091 C C . LEU B 1 102 ? 22.797 20.672 6.773 1 71.75 102 LEU B C 1
ATOM 4093 O O . LEU B 1 102 ? 21.875 19.859 6.781 1 71.75 102 LEU B O 1
ATOM 4097 N N . SER B 1 103 ? 23.469 20.969 7.797 1 71.06 103 SER B N 1
ATOM 4098 C CA . SER B 1 103 ? 23.172 20.328 9.07 1 71.06 103 SER B CA 1
ATOM 4099 C C . SER B 1 103 ? 21.828 20.75 9.617 1 71.06 103 SER B C 1
ATOM 4101 O O . SER B 1 103 ? 21.094 19.953 10.203 1 71.06 103 SER B O 1
ATOM 4103 N N . THR B 1 104 ? 21.547 22.031 9.422 1 67.25 104 THR B N 1
ATOM 4104 C CA . THR B 1 104 ? 20.25 22.547 9.852 1 67.25 104 THR B CA 1
ATOM 4105 C C . THR B 1 104 ? 19.125 21.891 9.07 1 67.25 104 THR B C 1
ATOM 4107 O O . THR B 1 104 ? 18.094 21.5 9.648 1 67.25 104 THR B O 1
ATOM 4110 N N . GLU B 1 105 ? 19.375 21.797 7.82 1 68.94 105 GLU B N 1
ATOM 4111 C CA . GLU B 1 105 ? 18.375 21.141 6.988 1 68.94 105 GLU B CA 1
ATOM 4112 C C . GLU B 1 105 ? 18.219 19.672 7.367 1 68.94 105 GLU B C 1
ATOM 4114 O O . GLU B 1 105 ? 17.094 19.141 7.414 1 68.94 105 GLU B O 1
ATOM 4119 N N . ALA B 1 106 ? 19.328 19.094 7.551 1 68.5 106 ALA B N 1
ATOM 4120 C CA . ALA B 1 106 ? 19.297 17.688 7.902 1 68.5 106 ALA B CA 1
ATOM 4121 C C . ALA B 1 106 ? 18.547 17.453 9.211 1 68.5 106 ALA B C 1
ATOM 4123 O O . ALA B 1 106 ? 17.844 16.453 9.367 1 68.5 106 ALA B O 1
ATOM 4124 N N . ARG B 1 107 ? 18.609 18.422 10.031 1 69.12 107 ARG B N 1
ATOM 4125 C CA . ARG B 1 107 ? 17.953 18.312 11.32 1 69.12 107 ARG B CA 1
ATOM 4126 C C . ARG B 1 107 ? 16.453 18.609 11.203 1 69.12 107 ARG B C 1
ATOM 4128 O O . ARG B 1 107 ? 15.656 18.094 11.977 1 69.12 107 ARG B O 1
ATOM 4135 N N . ALA B 1 108 ? 16.141 19.438 10.242 1 68.5 108 ALA B N 1
ATOM 4136 C CA . ALA B 1 108 ? 14.766 19.875 10.094 1 68.5 108 ALA B CA 1
ATOM 4137 C C . ALA B 1 108 ? 13.977 18.922 9.195 1 68.5 108 ALA B C 1
ATOM 4139 O O . ALA B 1 108 ? 12.766 19.094 9.016 1 68.5 108 ALA B O 1
ATOM 4140 N N . ARG B 1 109 ? 14.602 17.906 8.844 1 74.19 109 ARG B N 1
ATOM 4141 C CA . ARG B 1 109 ? 13.969 17.016 7.883 1 74.19 109 ARG B CA 1
ATOM 4142 C C . ARG B 1 109 ? 12.781 16.297 8.5 1 74.19 109 ARG B C 1
ATOM 4144 O O . ARG B 1 109 ? 12.883 15.727 9.594 1 74.19 109 ARG B O 1
ATOM 4151 N N . PRO B 1 110 ? 11.594 16.391 7.871 1 79.44 110 PRO B N 1
ATOM 4152 C CA . PRO B 1 110 ? 10.391 15.75 8.406 1 79.44 110 PRO B CA 1
ATOM 4153 C C . PRO B 1 110 ? 10.453 14.227 8.32 1 79.44 110 PRO B C 1
ATOM 4155 O O . PRO B 1 110 ? 9.719 13.531 9.023 1 79.44 110 PRO B O 1
ATOM 4158 N N . ASP B 1 111 ? 11.352 13.672 7.562 1 88.75 111 ASP B N 1
ATOM 4159 C CA . ASP B 1 111 ? 11.383 12.227 7.391 1 88.75 111 ASP B CA 1
ATOM 4160 C C . ASP B 1 111 ? 12.609 11.617 8.07 1 88.75 111 ASP B C 1
ATOM 4162 O O . ASP B 1 111 ? 13.172 10.633 7.594 1 88.75 111 ASP B O 1
ATOM 4166 N N . SER B 1 112 ? 13.062 12.273 9.141 1 90 112 SER B N 1
ATOM 4167 C CA . SER B 1 112 ? 14.18 11.727 9.906 1 90 112 SER B CA 1
ATOM 4168 C C . SER B 1 112 ? 13.781 10.438 10.625 1 90 112 SER B C 1
ATOM 4170 O O . SER B 1 112 ? 12.609 10.242 10.945 1 90 112 SER B O 1
ATOM 4172 N N . TRP B 1 113 ? 14.773 9.609 10.82 1 91.81 113 TRP B N 1
ATOM 4173 C CA . TRP B 1 113 ? 14.539 8.352 11.516 1 91.81 113 TRP B CA 1
ATOM 4174 C C . TRP B 1 113 ? 14.297 8.594 13 1 91.81 113 TRP B C 1
ATOM 4176 O O . TRP B 1 113 ? 15.148 9.156 13.688 1 91.81 113 TRP B O 1
ATOM 4186 N N . THR B 1 114 ? 13.188 8.305 13.508 1 91.62 114 THR B N 1
ATOM 4187 C CA . THR B 1 114 ? 12.766 8.508 14.883 1 91.62 114 THR B CA 1
ATOM 4188 C C . THR B 1 114 ? 12.531 7.168 15.578 1 91.62 114 THR B C 1
ATOM 4190 O O . THR B 1 114 ? 12.492 6.121 14.93 1 91.62 114 THR B O 1
ATOM 4193 N N . PRO B 1 115 ? 12.492 7.191 16.859 1 93 115 PRO B N 1
ATOM 4194 C CA . PRO B 1 115 ? 12.117 5.969 17.562 1 93 115 PRO B CA 1
ATOM 4195 C C . PRO B 1 115 ? 10.773 5.402 17.094 1 93 115 PRO B C 1
ATOM 4197 O O . PRO B 1 115 ? 10.586 4.184 17.078 1 93 115 PRO B O 1
ATOM 4200 N N . GLY B 1 116 ? 9.906 6.289 16.734 1 94.06 116 GLY B N 1
ATOM 4201 C CA . GLY B 1 116 ? 8.641 5.848 16.172 1 94.06 116 GLY B CA 1
ATOM 4202 C C . GLY B 1 116 ? 8.812 5.055 14.883 1 94.06 116 GLY B C 1
ATOM 4203 O O . GLY B 1 116 ? 8.164 4.027 14.688 1 94.06 116 GLY B O 1
ATOM 4204 N N . ALA B 1 117 ? 9.703 5.555 14.023 1 94.69 117 ALA B N 1
ATOM 4205 C CA . ALA B 1 117 ? 9.992 4.844 12.781 1 94.69 117 ALA B CA 1
ATOM 4206 C C . ALA B 1 117 ? 10.594 3.469 13.062 1 94.69 117 ALA B C 1
ATOM 4208 O O . ALA B 1 117 ? 10.297 2.496 12.367 1 94.69 117 ALA B O 1
ATOM 4209 N N . THR B 1 118 ? 11.422 3.406 14.07 1 95.62 118 THR B N 1
ATOM 4210 C CA . THR B 1 118 ? 12 2.129 14.477 1 95.62 118 THR B CA 1
ATOM 4211 C C . THR B 1 118 ? 10.914 1.162 14.922 1 95.62 118 THR B C 1
ATOM 4213 O O . THR B 1 118 ? 10.906 -0.006 14.531 1 95.62 118 THR B O 1
ATOM 4216 N N . ARG B 1 119 ? 9.969 1.634 15.711 1 96.44 119 ARG B N 1
ATOM 4217 C CA . ARG B 1 119 ? 8.883 0.793 16.203 1 96.44 119 ARG B CA 1
ATOM 4218 C C . ARG B 1 119 ? 8.016 0.277 15.062 1 96.44 119 ARG B C 1
ATOM 4220 O O . ARG B 1 119 ? 7.641 -0.897 15.047 1 96.44 119 ARG B O 1
ATOM 4227 N N . TRP B 1 120 ? 7.801 1.142 14.141 1 96.62 120 TRP B N 1
ATOM 4228 C CA . TRP B 1 120 ? 6.992 0.734 13 1 96.62 120 TRP B CA 1
ATOM 4229 C C . TRP B 1 120 ? 7.742 -0.274 12.133 1 96.62 120 TRP B C 1
ATOM 4231 O O . TRP B 1 120 ? 7.148 -1.238 11.641 1 96.62 120 TRP B O 1
ATOM 4241 N N . THR B 1 121 ? 9.008 -0.011 11.906 1 97.31 121 THR B N 1
ATOM 4242 C CA . THR B 1 121 ? 9.812 -0.929 11.109 1 97.31 121 THR B CA 1
ATOM 4243 C C . THR B 1 121 ? 9.898 -2.295 11.781 1 97.31 121 THR B C 1
ATOM 4245 O O . THR B 1 121 ? 9.766 -3.328 11.125 1 97.31 121 THR B O 1
ATOM 4248 N N . MET B 1 122 ? 10.062 -2.312 13.078 1 97.81 122 MET B N 1
ATOM 4249 C CA . MET B 1 122 ? 10.125 -3.572 13.812 1 97.81 122 MET B CA 1
ATOM 4250 C C . MET B 1 122 ? 8.789 -4.301 13.766 1 97.81 122 MET B C 1
ATOM 4252 O O . MET B 1 122 ? 8.75 -5.527 13.641 1 97.81 122 MET B O 1
ATOM 4256 N N . LEU B 1 123 ? 7.719 -3.557 13.883 1 98.25 123 LEU B N 1
ATOM 4257 C CA . LEU B 1 123 ? 6.406 -4.172 13.75 1 98.25 123 LEU B CA 1
ATOM 4258 C C . LEU B 1 123 ? 6.234 -4.789 12.367 1 98.25 123 LEU B C 1
ATOM 4260 O O . LEU B 1 123 ? 5.715 -5.902 12.234 1 98.25 123 LEU B O 1
ATOM 4264 N N . GLY B 1 124 ? 6.684 -3.992 11.312 1 98.5 124 GLY B N 1
ATOM 4265 C CA . GLY B 1 124 ? 6.664 -4.543 9.969 1 98.5 124 GLY B CA 1
ATOM 4266 C C . GLY B 1 124 ? 7.449 -5.836 9.844 1 98.5 124 GLY B C 1
ATOM 4267 O O . GLY B 1 124 ? 7.008 -6.773 9.172 1 98.5 124 GLY B O 1
ATOM 4268 N N . CYS B 1 125 ? 8.562 -5.914 10.492 1 98.31 125 CYS B N 1
ATOM 4269 C CA . CYS B 1 125 ? 9.391 -7.113 10.492 1 98.31 125 CYS B CA 1
ATOM 4270 C C . CYS B 1 125 ? 8.68 -8.273 11.172 1 98.31 125 CYS B C 1
ATOM 4272 O O . CYS B 1 125 ? 8.695 -9.398 10.672 1 98.31 125 CYS B O 1
ATOM 4274 N N . VAL B 1 126 ? 8.016 -7.992 12.305 1 98.5 126 VAL B N 1
ATOM 4275 C CA . VAL B 1 126 ? 7.258 -9.016 13.016 1 98.5 126 VAL B CA 1
ATOM 4276 C C . VAL B 1 126 ? 6.172 -9.578 12.102 1 98.5 126 VAL B C 1
ATOM 4278 O O . VAL B 1 126 ? 6.035 -10.797 11.969 1 98.5 126 VAL B O 1
ATOM 4281 N N . LEU B 1 127 ? 5.461 -8.703 11.453 1 98.69 127 LEU B N 1
ATOM 4282 C CA . LEU B 1 127 ? 4.352 -9.125 10.602 1 98.69 127 LEU B CA 1
ATOM 4283 C C . LEU B 1 127 ? 4.859 -9.898 9.391 1 98.69 127 LEU B C 1
ATOM 4285 O O . LEU B 1 127 ? 4.207 -10.844 8.938 1 98.69 127 LEU B O 1
ATOM 4289 N N . ALA B 1 128 ? 5.988 -9.477 8.883 1 98.62 128 ALA B N 1
ATOM 4290 C CA . ALA B 1 128 ? 6.582 -10.195 7.762 1 98.62 128 ALA B CA 1
ATOM 4291 C C . ALA B 1 128 ? 6.945 -11.625 8.156 1 98.62 128 ALA B C 1
ATOM 4293 O O . ALA B 1 128 ? 6.699 -12.57 7.402 1 98.62 128 ALA B O 1
ATOM 4294 N N . VAL B 1 129 ? 7.508 -11.812 9.336 1 98.38 129 VAL B N 1
ATOM 4295 C CA . VAL B 1 129 ? 7.898 -13.133 9.828 1 98.38 129 VAL B CA 1
ATOM 4296 C C . VAL B 1 129 ? 6.648 -13.969 10.094 1 98.38 129 VAL B C 1
ATOM 4298 O O . VAL B 1 129 ? 6.617 -15.164 9.773 1 98.38 129 VAL B O 1
ATOM 4301 N N . VAL B 1 130 ? 5.66 -13.359 10.672 1 98.62 130 VAL B N 1
ATOM 4302 C CA . VAL B 1 130 ? 4.398 -14.039 10.961 1 98.62 130 VAL B CA 1
ATOM 4303 C C . VAL B 1 130 ? 3.742 -14.477 9.648 1 98.62 130 VAL B C 1
ATOM 4305 O O . VAL B 1 130 ? 3.201 -15.578 9.562 1 98.62 130 VAL B O 1
ATOM 4308 N N . LEU B 1 131 ? 3.793 -13.586 8.625 1 98.56 131 LEU B N 1
ATOM 4309 C CA . LEU B 1 131 ? 3.254 -13.93 7.316 1 98.56 131 LEU B CA 1
ATOM 4310 C C . LEU B 1 131 ? 3.98 -15.141 6.73 1 98.56 131 LEU B C 1
ATOM 4312 O O . LEU B 1 131 ? 3.354 -16.016 6.125 1 98.56 131 LEU B O 1
ATOM 4316 N N . LEU B 1 132 ? 5.289 -15.195 6.938 1 97.81 132 LEU B N 1
ATOM 4317 C CA . LEU B 1 132 ? 6.066 -16.359 6.508 1 97.81 132 LEU B CA 1
ATOM 4318 C C . LEU B 1 132 ? 5.598 -17.625 7.227 1 97.81 132 LEU B C 1
ATOM 4320 O O . LEU B 1 132 ? 5.383 -18.656 6.594 1 97.81 132 LEU B O 1
ATOM 4324 N N . GLY B 1 133 ? 5.449 -17.5 8.547 1 97.81 133 GLY B N 1
ATOM 4325 C CA . GLY B 1 133 ? 4.941 -18.641 9.305 1 97.81 133 GLY B CA 1
ATOM 4326 C C . GLY B 1 133 ? 3.584 -19.109 8.828 1 97.81 133 GLY B C 1
ATOM 4327 O O . GLY B 1 133 ? 3.338 -20.328 8.742 1 97.81 133 GLY B O 1
ATOM 4328 N N . PHE B 1 134 ? 2.695 -18.234 8.477 1 98.44 134 PHE B N 1
ATOM 4329 C CA . PHE B 1 134 ? 1.371 -18.578 7.973 1 98.44 134 PHE B CA 1
ATOM 4330 C C . PHE B 1 134 ? 1.475 -19.312 6.645 1 98.44 134 PHE B C 1
ATOM 4332 O O . PHE B 1 134 ? 0.798 -20.312 6.434 1 98.44 134 PHE B O 1
ATOM 4339 N N . GLY B 1 135 ? 2.314 -18.734 5.77 1 97.5 135 GLY B N 1
ATOM 4340 C CA . GLY B 1 135 ? 2.52 -19.375 4.484 1 97.5 135 GLY B CA 1
ATOM 4341 C C . GLY B 1 135 ? 3.021 -20.812 4.605 1 97.5 135 GLY B C 1
ATOM 4342 O O . GLY B 1 135 ? 2.584 -21.688 3.865 1 97.5 135 GLY B O 1
ATOM 4343 N N . LEU B 1 136 ? 3.887 -21.016 5.547 1 96.94 136 LEU B N 1
ATOM 4344 C CA . LEU B 1 136 ? 4.434 -22.359 5.773 1 96.94 136 LEU B CA 1
ATOM 4345 C C . LEU B 1 136 ? 3.357 -23.297 6.293 1 96.94 136 LEU B C 1
ATOM 4347 O O . LEU B 1 136 ? 3.299 -24.469 5.891 1 96.94 136 LEU B O 1
ATOM 4351 N N . LEU B 1 137 ? 2.502 -22.797 7.117 1 97.56 137 LEU B N 1
ATOM 4352 C CA . LEU B 1 137 ? 1.459 -23.641 7.684 1 97.56 137 LEU B CA 1
ATOM 4353 C C . LEU B 1 137 ? 0.393 -23.969 6.641 1 97.56 137 LEU B C 1
ATOM 4355 O O . LEU B 1 137 ? -0.145 -25.078 6.617 1 97.56 137 LEU B O 1
ATOM 4359 N N . VAL B 1 138 ? 0.078 -22.984 5.773 1 96.38 138 VAL B N 1
ATOM 4360 C CA . VAL B 1 138 ? -0.935 -23.188 4.742 1 96.38 138 VAL B CA 1
ATOM 4361 C C . VAL B 1 138 ? -0.479 -24.281 3.773 1 96.38 138 VAL B C 1
ATOM 4363 O O . VAL B 1 138 ? -1.299 -25.047 3.26 1 96.38 138 VAL B O 1
ATOM 4366 N N . THR B 1 139 ? 0.805 -24.422 3.533 1 93.06 139 THR B N 1
ATOM 4367 C CA . THR B 1 139 ? 1.333 -25.391 2.572 1 93.06 139 THR B CA 1
ATOM 4368 C C . THR B 1 139 ? 1.72 -26.688 3.27 1 93.06 139 THR B C 1
ATOM 4370 O O . THR B 1 139 ? 2.125 -27.656 2.615 1 93.06 139 THR B O 1
ATOM 4373 N N . ALA B 1 140 ? 1.617 -26.766 4.609 1 94.25 140 ALA B N 1
ATOM 4374 C CA . ALA B 1 140 ? 1.911 -27.969 5.367 1 94.25 140 ALA B CA 1
ATOM 4375 C C . ALA B 1 140 ? 0.804 -29.016 5.199 1 94.25 140 ALA B C 1
ATOM 4377 O O . ALA B 1 140 ? -0.323 -28.672 4.832 1 94.25 140 ALA B O 1
ATOM 4378 N N . PRO B 1 141 ? 1.168 -30.297 5.359 1 91.25 141 PRO B N 1
ATOM 4379 C CA . PRO B 1 141 ? 0.138 -31.344 5.285 1 91.25 141 PRO B CA 1
ATOM 4380 C C . PRO B 1 141 ? -0.985 -31.125 6.301 1 91.25 141 PRO B C 1
ATOM 4382 O O . PRO B 1 141 ? -0.756 -30.578 7.375 1 91.25 141 PRO B O 1
ATOM 4385 N N . THR B 1 142 ? -2.16 -31.5 5.879 1 92.12 142 THR B N 1
ATOM 4386 C CA . THR B 1 142 ? -3.328 -31.391 6.746 1 92.12 142 THR B CA 1
ATOM 4387 C C . THR B 1 142 ? -3.305 -32.469 7.828 1 92.12 142 THR B C 1
ATOM 4389 O O . THR B 1 142 ? -3.936 -33.5 7.684 1 92.12 142 THR B O 1
ATOM 4392 N N . THR B 1 143 ? -2.549 -32.281 8.906 1 93.69 143 THR B N 1
ATOM 4393 C CA . THR B 1 143 ? -2.379 -33.219 10.016 1 93.69 143 THR B CA 1
ATOM 4394 C C . THR B 1 143 ? -2.654 -32.531 11.352 1 93.69 143 THR B C 1
ATOM 4396 O O . THR B 1 143 ? -2.844 -31.297 11.398 1 93.69 143 THR B O 1
ATOM 4399 N N . ALA B 1 144 ? -2.746 -33.25 12.359 1 95.81 144 ALA B N 1
ATOM 4400 C CA . ALA B 1 144 ? -3.029 -32.75 13.703 1 95.81 144 ALA B CA 1
ATOM 4401 C C . ALA B 1 144 ? -1.952 -31.781 14.172 1 95.81 144 ALA B C 1
ATOM 4403 O O . ALA B 1 144 ? -2.258 -30.75 14.75 1 95.81 144 ALA B O 1
ATOM 4404 N N . PRO B 1 145 ? -0.682 -32.156 13.859 1 96.38 145 PRO B N 1
ATOM 4405 C CA . PRO B 1 145 ? 0.346 -31.188 14.281 1 96.38 145 PRO B CA 1
ATOM 4406 C C . PRO B 1 145 ? 0.194 -29.828 13.609 1 96.38 145 PRO B C 1
ATOM 4408 O O . PRO B 1 145 ? 0.463 -28.797 14.234 1 96.38 145 PRO B O 1
ATOM 4411 N N . THR B 1 146 ? -0.164 -29.828 12.344 1 97.19 146 THR B N 1
ATOM 4412 C CA . THR B 1 146 ? -0.387 -28.562 11.648 1 97.19 146 THR B CA 1
ATOM 4413 C C . THR B 1 146 ? -1.537 -27.797 12.289 1 97.19 146 THR B C 1
ATOM 4415 O O . THR B 1 146 ? -1.44 -26.578 12.492 1 97.19 146 THR B O 1
ATOM 4418 N N . LEU B 1 147 ? -2.631 -28.453 12.625 1 98 147 LEU B N 1
ATOM 4419 C CA . LEU B 1 147 ? -3.781 -27.844 13.297 1 98 147 LEU B CA 1
ATOM 4420 C C . LEU B 1 147 ? -3.379 -27.25 14.641 1 98 147 LEU B C 1
ATOM 4422 O O . LEU B 1 147 ? -3.713 -26.094 14.938 1 98 147 LEU B O 1
ATOM 4426 N N . ILE B 1 148 ? -2.668 -27.984 15.383 1 98 148 ILE B N 1
ATOM 4427 C CA . ILE B 1 148 ? -2.24 -27.547 16.703 1 98 148 ILE B CA 1
ATOM 4428 C C . ILE B 1 148 ? -1.307 -26.359 16.578 1 98 148 ILE B C 1
ATOM 4430 O O . ILE B 1 148 ? -1.414 -25.391 17.328 1 98 148 ILE B O 1
ATOM 4434 N N . SER B 1 149 ? -0.383 -26.438 15.617 1 98.25 149 SER B N 1
ATOM 4435 C CA . SER B 1 149 ? 0.553 -25.328 15.398 1 98.25 149 SER B CA 1
ATOM 4436 C C . SER B 1 149 ? -0.178 -24.047 15.016 1 98.25 149 SER B C 1
ATOM 4438 O O . SER B 1 149 ? 0.17 -22.969 15.492 1 98.25 149 SER B O 1
ATOM 4440 N N . ALA B 1 150 ? -1.173 -24.125 14.156 1 98.62 150 ALA B N 1
ATOM 4441 C CA . ALA B 1 150 ? -1.971 -22.969 13.781 1 98.62 150 ALA B CA 1
ATOM 4442 C C . ALA B 1 150 ? -2.697 -22.375 14.992 1 98.62 150 ALA B C 1
ATOM 4444 O O . ALA B 1 150 ? -2.73 -21.156 15.172 1 98.62 150 ALA B O 1
ATOM 4445 N N . GLY B 1 151 ? -3.262 -23.234 15.789 1 98.5 151 GLY B N 1
ATOM 4446 C CA . GLY B 1 151 ? -3.941 -22.812 17 1 98.5 151 GLY B CA 1
ATOM 4447 C C . GLY B 1 151 ? -3.016 -22.141 18 1 98.5 151 GLY B C 1
ATOM 4448 O O . GLY B 1 151 ? -3.355 -21.094 18.562 1 98.5 151 GLY B O 1
ATOM 4449 N N . VAL B 1 152 ? -1.876 -22.719 18.188 1 98.44 152 VAL B N 1
ATOM 4450 C CA . VAL B 1 152 ? -0.897 -22.188 19.125 1 98.44 152 VAL B CA 1
ATOM 4451 C C . VAL B 1 152 ? -0.389 -20.828 18.641 1 98.44 152 VAL B C 1
ATOM 4453 O O . VAL B 1 152 ? -0.208 -19.906 19.438 1 98.44 152 VAL B O 1
ATOM 4456 N N . ALA B 1 153 ? -0.155 -20.75 17.359 1 98.69 153 ALA B N 1
ATOM 4457 C CA . ALA B 1 153 ? 0.276 -19.484 16.766 1 98.69 153 ALA B CA 1
ATOM 4458 C C . ALA B 1 153 ? -0.768 -18.391 16.984 1 98.69 153 ALA B C 1
ATOM 4460 O O . ALA B 1 153 ? -0.43 -17.266 17.391 1 98.69 153 ALA B O 1
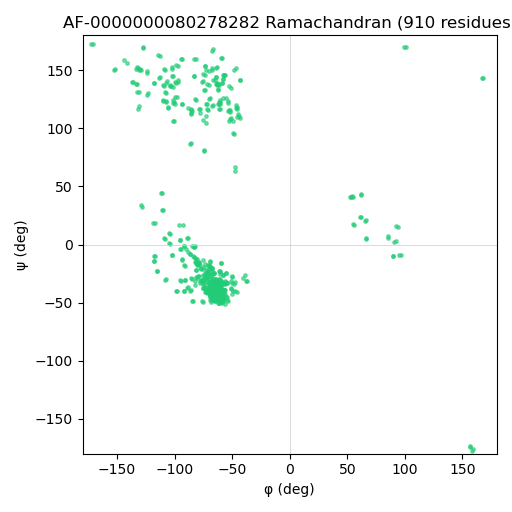ATOM 4461 N N . ALA B 1 154 ? -2.023 -18.719 16.734 1 98.81 154 ALA B N 1
ATOM 4462 C CA . ALA B 1 154 ? -3.107 -17.766 16.953 1 98.81 154 ALA B CA 1
ATOM 4463 C C . ALA B 1 154 ? -3.172 -17.344 18.422 1 98.81 154 ALA B C 1
ATOM 4465 O O . ALA B 1 154 ? -3.293 -16.156 18.719 1 98.81 154 ALA B O 1
ATOM 4466 N N . PHE B 1 155 ? -3.076 -18.297 19.281 1 98.56 155 PHE B N 1
ATOM 4467 C CA . PHE B 1 155 ? -3.115 -18.031 20.703 1 98.56 155 PHE B CA 1
ATOM 4468 C C . PHE B 1 155 ? -1.964 -17.125 21.125 1 98.56 155 PHE B C 1
ATOM 4470 O O . PHE B 1 155 ? -2.164 -16.156 21.859 1 98.56 155 PHE B O 1
ATOM 4477 N N . PHE B 1 156 ? -0.788 -17.469 20.609 1 98.62 156 PHE B N 1
ATOM 4478 C CA . PHE B 1 156 ? 0.399 -16.672 20.906 1 98.62 156 PHE B CA 1
ATOM 4479 C C . PHE B 1 156 ? 0.2 -15.227 20.453 1 98.62 156 PHE B C 1
ATOM 4481 O O . PHE B 1 156 ? 0.46 -14.297 21.219 1 98.62 156 PHE B O 1
ATOM 4488 N N . LEU B 1 157 ? -0.258 -15.016 19.266 1 98.88 157 LEU B N 1
ATOM 4489 C CA . LEU B 1 157 ? -0.448 -13.68 18.719 1 98.88 157 LEU B CA 1
ATOM 4490 C C . LEU B 1 157 ? -1.509 -12.914 19.516 1 98.88 157 LEU B C 1
ATOM 4492 O O . LEU B 1 157 ? -1.362 -11.719 19.75 1 98.88 157 LEU B O 1
ATOM 4496 N N . LEU B 1 158 ? -2.574 -13.594 19.922 1 98.75 158 LEU B N 1
ATOM 4497 C CA . LEU B 1 158 ? -3.627 -12.945 20.703 1 98.75 158 LEU B CA 1
ATOM 4498 C C . LEU B 1 158 ? -3.115 -12.547 22.078 1 98.75 158 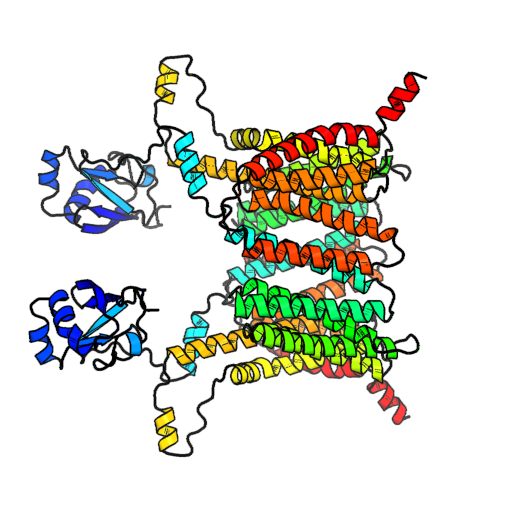LEU B C 1
ATOM 4500 O O . LEU B 1 158 ? -3.461 -11.477 22.594 1 98.75 158 LEU B O 1
ATOM 4504 N N . VAL B 1 159 ? -2.314 -13.406 22.688 1 98.5 159 VAL B N 1
ATOM 4505 C CA . VAL B 1 159 ? -1.731 -13.078 23.984 1 98.5 159 VAL B CA 1
ATOM 4506 C C . VAL B 1 159 ? -0.809 -11.867 23.844 1 98.5 159 VAL B C 1
ATOM 4508 O O . VAL B 1 159 ? -0.857 -10.945 24.672 1 98.5 159 VAL B O 1
ATOM 4511 N N . CYS B 1 160 ? 0.023 -11.883 22.781 1 98.44 160 CYS B N 1
ATOM 4512 C CA . CYS B 1 160 ? 0.895 -10.734 22.531 1 98.44 160 CYS B CA 1
ATOM 4513 C C . CYS B 1 160 ? 0.08 -9.477 22.281 1 98.44 160 CYS B C 1
ATOM 4515 O O . CYS B 1 160 ? 0.46 -8.383 22.719 1 98.44 160 CYS B O 1
ATOM 4517 N N . SER B 1 161 ? -0.98 -9.641 21.594 1 98.56 161 SER B N 1
ATOM 4518 C CA . SER B 1 161 ? -1.875 -8.516 21.328 1 98.56 161 SER B CA 1
ATOM 4519 C C . SER B 1 161 ? -2.457 -7.961 22.625 1 98.56 161 SER B C 1
ATOM 4521 O O . SER B 1 161 ? -2.42 -6.75 22.859 1 98.56 161 SER B O 1
ATOM 4523 N N . ALA B 1 162 ? -2.953 -8.789 23.484 1 98.19 162 ALA B N 1
ATOM 4524 C CA . ALA B 1 162 ? -3.523 -8.375 24.766 1 98.19 162 ALA B CA 1
ATOM 4525 C C . ALA B 1 162 ? -2.473 -7.688 25.641 1 98.19 162 ALA B C 1
ATOM 4527 O O . ALA B 1 162 ? -2.76 -6.684 26.297 1 98.19 162 ALA B O 1
ATOM 4528 N N . THR B 1 163 ? -1.29 -8.266 25.656 1 97.5 163 THR B N 1
ATOM 4529 C CA . THR B 1 163 ? -0.203 -7.68 26.438 1 97.5 163 THR B CA 1
ATOM 4530 C C . THR B 1 163 ? 0.144 -6.285 25.922 1 97.5 163 THR B C 1
ATOM 4532 O O . THR B 1 163 ? 0.326 -5.352 26.703 1 97.5 163 THR B O 1
ATOM 4535 N N . ALA B 1 164 ? 0.228 -6.152 24.609 1 97.56 164 ALA B N 1
ATOM 4536 C CA . ALA B 1 164 ? 0.523 -4.855 24 1 97.56 164 ALA B CA 1
ATOM 4537 C C . ALA B 1 164 ? -0.558 -3.832 24.344 1 97.56 164 ALA B C 1
ATOM 4539 O O . ALA B 1 164 ? -0.258 -2.664 24.609 1 97.56 164 ALA B O 1
ATOM 4540 N N . ALA B 1 165 ? -1.737 -4.234 24.359 1 97 165 ALA B N 1
ATOM 4541 C CA . ALA B 1 165 ? -2.861 -3.336 24.609 1 97 165 ALA B CA 1
ATOM 4542 C C . ALA B 1 165 ? -2.959 -2.973 26.094 1 97 165 ALA B C 1
ATOM 4544 O O . ALA B 1 165 ? -3.018 -1.792 26.438 1 97 165 ALA B O 1
ATOM 4545 N N . ARG B 1 166 ? -2.92 -3.914 26.984 1 94.94 166 ARG B N 1
ATOM 4546 C CA . ARG B 1 166 ? -3.266 -3.719 28.391 1 94.94 166 ARG B CA 1
ATOM 4547 C C . ARG B 1 166 ? -2.035 -3.352 29.219 1 94.94 166 ARG B C 1
ATOM 4549 O O . ARG B 1 166 ? -2.115 -2.531 30.141 1 94.94 166 ARG B O 1
ATOM 4556 N N . ALA B 1 167 ? -0.942 -4.012 28.891 1 93.75 167 ALA B N 1
ATOM 4557 C CA . ALA B 1 167 ? 0.249 -3.797 29.703 1 93.75 167 ALA B CA 1
ATOM 4558 C C . ALA B 1 167 ? 1.105 -2.666 29.141 1 93.75 167 ALA B C 1
ATOM 4560 O O . ALA B 1 167 ? 1.733 -1.921 29.906 1 93.75 167 ALA B O 1
ATOM 4561 N N . LEU B 1 168 ? 1.078 -2.461 27.812 1 93.94 168 LEU B N 1
ATOM 4562 C CA . LEU B 1 168 ? 2.066 -1.556 27.234 1 93.94 168 LEU B CA 1
ATOM 4563 C C . LEU B 1 168 ? 1.39 -0.359 26.578 1 93.94 168 LEU B C 1
ATOM 4565 O O . LEU B 1 168 ? 2.053 0.618 26.234 1 93.94 168 LEU B O 1
ATOM 4569 N N . GLY B 1 169 ? 0.147 -0.441 26.375 1 94 169 GLY B N 1
ATOM 4570 C CA . GLY B 1 169 ? -0.563 0.654 25.734 1 94 169 GLY B CA 1
ATOM 4571 C C . GLY B 1 169 ? -0.142 0.881 24.297 1 94 169 GLY B C 1
ATOM 4572 O O . GLY B 1 169 ? -0.17 2.012 23.797 1 94 169 GLY B O 1
ATOM 4573 N N . ASP B 1 170 ? 0.443 -0.116 23.703 1 95.62 170 ASP B N 1
ATOM 4574 C CA . ASP B 1 170 ? 0.856 -0.064 22.297 1 95.62 170 ASP B CA 1
ATOM 4575 C C . ASP B 1 170 ? -0.29 -0.466 21.375 1 95.62 170 ASP B C 1
ATOM 4577 O O . ASP B 1 170 ? -0.375 -1.62 20.953 1 95.62 170 ASP B O 1
ATOM 4581 N N . GLY B 1 171 ? -1.174 0.469 20.953 1 95.88 171 GLY B N 1
ATOM 4582 C CA . GLY B 1 171 ? -2.375 0.228 20.172 1 95.88 171 GLY B CA 1
ATOM 4583 C C . GLY B 1 171 ? -2.09 -0.379 18.812 1 95.88 171 GLY B C 1
ATOM 4584 O O . GLY B 1 171 ? -2.656 -1.416 18.453 1 95.88 171 GLY B O 1
ATOM 4585 N N . PRO B 1 172 ? -1.144 0.278 18.109 1 95.44 172 PRO B N 1
ATOM 4586 C CA . PRO B 1 172 ? -0.841 -0.238 16.766 1 95.44 172 PRO B CA 1
ATOM 4587 C C . PRO B 1 172 ? -0.339 -1.68 16.797 1 95.44 172 PRO B C 1
ATOM 4589 O O . PRO B 1 172 ? -0.75 -2.494 15.961 1 95.44 172 PRO B O 1
ATOM 4592 N N . ALA B 1 173 ? 0.511 -1.974 17.672 1 97.69 173 ALA B N 1
ATOM 4593 C CA . ALA B 1 173 ? 0.998 -3.348 17.781 1 97.69 173 ALA B CA 1
ATOM 4594 C C . ALA B 1 173 ? -0.126 -4.301 18.172 1 97.69 173 ALA B C 1
ATOM 4596 O O . ALA B 1 173 ? -0.25 -5.391 17.625 1 97.69 173 ALA B O 1
ATOM 4597 N N . ALA B 1 174 ? -0.932 -3.869 19.141 1 98.38 174 ALA B N 1
ATOM 4598 C CA . ALA B 1 174 ? -2.041 -4.695 19.609 1 98.38 174 ALA B CA 1
ATOM 4599 C C . ALA B 1 174 ? -3 -5.023 18.469 1 98.38 174 ALA B C 1
ATOM 4601 O O . ALA B 1 174 ? -3.346 -6.188 18.266 1 98.38 174 ALA B O 1
ATOM 4602 N N . LEU B 1 175 ? -3.389 -4.043 17.734 1 98.38 175 LEU B N 1
ATOM 4603 C CA . LEU B 1 175 ? -4.32 -4.23 16.641 1 98.38 175 LEU B CA 1
ATOM 4604 C C . LEU B 1 175 ? -3.717 -5.125 15.562 1 98.38 175 LEU B C 1
ATOM 4606 O O . LEU B 1 175 ? -4.371 -6.059 15.086 1 98.38 175 LEU B O 1
ATOM 4610 N N . SER B 1 176 ? -2.459 -4.859 15.172 1 98.69 176 SER B N 1
ATOM 4611 C CA . SER B 1 176 ? -1.808 -5.605 14.094 1 98.69 176 SER B CA 1
ATOM 4612 C C . SER B 1 176 ? -1.659 -7.082 14.461 1 98.69 176 SER B C 1
ATOM 4614 O O . SER B 1 176 ? -1.901 -7.957 13.633 1 98.69 176 SER B O 1
ATOM 4616 N N . LEU B 1 177 ? -1.267 -7.312 15.656 1 98.75 177 LEU B N 1
ATOM 4617 C CA . LEU B 1 177 ? -1.059 -8.688 16.094 1 98.75 177 LEU B CA 1
ATOM 4618 C C . LEU B 1 177 ? -2.385 -9.438 16.188 1 98.75 177 LEU B C 1
ATOM 4620 O O . LEU B 1 177 ? -2.463 -10.617 15.836 1 98.75 177 LEU B O 1
ATOM 4624 N N . ALA B 1 178 ? -3.422 -8.766 16.688 1 98.81 178 ALA B N 1
ATOM 4625 C CA . ALA B 1 178 ? -4.746 -9.383 16.734 1 98.81 178 ALA B CA 1
ATOM 4626 C C . ALA B 1 178 ? -5.246 -9.727 15.336 1 98.81 178 ALA B C 1
ATOM 4628 O O . ALA B 1 178 ? -5.758 -10.828 15.102 1 98.81 178 ALA B O 1
ATOM 4629 N N . LEU B 1 179 ? -5.078 -8.789 14.422 1 98.81 179 LEU B N 1
ATOM 4630 C CA . LEU B 1 179 ? -5.496 -9.031 13.039 1 98.81 179 LEU B CA 1
ATOM 4631 C C . LEU B 1 179 ? -4.688 -10.156 12.414 1 98.81 179 LEU B C 1
ATOM 4633 O O . LEU B 1 179 ? -5.219 -10.953 11.633 1 98.81 179 LEU B O 1
ATOM 4637 N N . ALA B 1 180 ? -3.408 -10.219 12.75 1 98.88 180 ALA B N 1
ATOM 4638 C CA . ALA B 1 180 ? -2.539 -11.266 12.227 1 98.88 180 ALA B CA 1
ATOM 4639 C C . ALA B 1 180 ? -2.947 -12.633 12.766 1 98.88 180 ALA B C 1
ATOM 4641 O O . ALA B 1 180 ? -2.676 -13.664 12.141 1 98.88 180 ALA B O 1
ATOM 4642 N N . ALA B 1 181 ? -3.57 -12.68 13.906 1 98.88 181 ALA B N 1
ATOM 4643 C CA . ALA B 1 181 ? -3.977 -13.93 14.531 1 98.88 181 ALA B CA 1
ATOM 4644 C C . ALA B 1 181 ? -5.16 -14.555 13.797 1 98.88 181 ALA B C 1
ATOM 4646 O O . ALA B 1 181 ? -5.316 -15.781 13.781 1 98.88 181 ALA B O 1
ATOM 4647 N N . ILE B 1 182 ? -5.965 -13.773 13.164 1 98.81 182 ILE B N 1
ATOM 4648 C CA . ILE B 1 182 ? -7.254 -14.188 12.633 1 98.81 182 ILE B CA 1
ATOM 4649 C C . ILE B 1 182 ? -7.047 -15.219 11.523 1 98.81 182 ILE B C 1
ATOM 4651 O O . ILE B 1 182 ? -7.691 -16.266 11.523 1 98.81 182 ILE B O 1
ATOM 4655 N N . PRO B 1 183 ? -6.105 -14.961 10.555 1 98.75 183 PRO B N 1
ATOM 4656 C CA . PRO B 1 183 ? -5.895 -16 9.539 1 98.75 183 PRO B CA 1
ATOM 4657 C C . PRO B 1 183 ? -5.449 -17.328 10.141 1 98.75 183 PRO B C 1
ATOM 4659 O O . PRO B 1 183 ? -5.781 -18.391 9.609 1 98.75 183 PRO B O 1
ATOM 4662 N N . PHE B 1 184 ? -4.715 -17.297 11.242 1 98.88 184 PHE B N 1
ATOM 4663 C CA . PHE B 1 184 ? -4.285 -18.531 11.883 1 98.88 184 PHE B CA 1
ATOM 4664 C C . PHE B 1 184 ? -5.469 -19.266 12.516 1 98.88 184 PHE B C 1
ATOM 4666 O O . PHE B 1 184 ? -5.555 -20.484 12.461 1 98.88 184 PHE B O 1
ATOM 4673 N N . VAL B 1 185 ? -6.363 -18.5 13.133 1 98.81 185 VAL B N 1
ATOM 4674 C CA . VAL B 1 185 ? -7.578 -19.094 13.68 1 98.81 185 VAL B CA 1
ATOM 4675 C C . VAL B 1 185 ? -8.398 -19.719 12.555 1 98.81 185 VAL B C 1
ATOM 4677 O O . VAL B 1 185 ? -8.891 -20.844 12.688 1 98.81 185 VAL B O 1
ATOM 4680 N N . GLY B 1 186 ? -8.555 -19.016 11.484 1 98.75 186 GLY B N 1
ATOM 4681 C CA . GLY B 1 186 ? -9.258 -19.531 10.328 1 98.75 186 GLY B CA 1
ATOM 4682 C C . GLY B 1 186 ? -8.625 -20.797 9.766 1 98.75 186 GLY B C 1
ATOM 4683 O O . GLY B 1 186 ? -9.328 -21.734 9.406 1 98.75 186 GLY B O 1
ATOM 4684 N N . LEU B 1 187 ? -7.297 -20.766 9.672 1 98.62 187 LEU B N 1
ATOM 4685 C CA . LEU B 1 187 ? -6.586 -21.938 9.172 1 98.62 187 LEU B CA 1
ATOM 4686 C C . LEU B 1 187 ? -6.824 -23.141 10.07 1 98.62 187 LEU B C 1
ATOM 4688 O O . LEU B 1 187 ? -7.086 -24.25 9.586 1 98.62 187 LEU B O 1
ATOM 4692 N N . ALA B 1 188 ? -6.734 -22.938 11.391 1 98.56 188 ALA B N 1
ATOM 4693 C CA . ALA B 1 188 ? -7.012 -24.016 12.32 1 98.56 188 ALA B CA 1
ATOM 4694 C C . ALA B 1 188 ? -8.422 -24.562 12.125 1 98.56 188 ALA B C 1
ATOM 4696 O O . ALA B 1 188 ? -8.625 -25.781 12.086 1 98.56 188 ALA B O 1
ATOM 4697 N N . GLY B 1 189 ? -9.383 -23.688 11.977 1 98.38 189 GLY B N 1
ATOM 4698 C CA . GLY B 1 189 ? -10.758 -24.109 11.742 1 98.38 189 GLY B CA 1
ATOM 4699 C C . GLY B 1 189 ? -10.938 -24.891 10.461 1 98.38 189 GLY B C 1
ATOM 4700 O O . GLY B 1 189 ? -11.703 -25.859 10.414 1 98.38 189 GLY B O 1
ATOM 4701 N N . SER B 1 190 ? -10.242 -24.531 9.422 1 97.81 190 SER B N 1
ATOM 4702 C CA . SER B 1 190 ? -10.383 -25.172 8.117 1 97.81 190 SER B CA 1
ATOM 4703 C C . SER B 1 190 ? -9.836 -26.594 8.133 1 97.81 190 SER B C 1
ATOM 4705 O O . SER B 1 190 ? -10.148 -27.391 7.258 1 97.81 190 SER B O 1
ATOM 4707 N N . LEU B 1 191 ? -8.992 -26.906 9.141 1 97.56 191 LEU B N 1
ATOM 4708 C CA . LEU B 1 191 ? -8.328 -28.203 9.195 1 97.56 191 LEU B CA 1
ATOM 4709 C C . LEU B 1 191 ? -9.148 -29.203 10 1 97.56 191 LEU B C 1
ATOM 4711 O O . LEU B 1 191 ? -8.82 -30.391 10.047 1 97.56 191 LEU B O 1
ATOM 4715 N N . ILE B 1 192 ? -10.25 -28.828 10.539 1 97.38 192 ILE B N 1
ATOM 4716 C CA . ILE B 1 192 ? -11.039 -29.672 11.43 1 97.38 192 ILE B CA 1
ATOM 4717 C C . ILE B 1 192 ? -11.945 -30.578 10.609 1 97.38 192 ILE B C 1
ATOM 4719 O O . ILE B 1 192 ? -11.992 -31.797 10.844 1 97.38 192 ILE B O 1
ATOM 4723 N N . PRO B 1 193 ? -12.727 -30.047 9.578 1 96.38 193 PRO B N 1
ATOM 4724 C CA . PRO B 1 193 ? -13.578 -30.938 8.805 1 96.38 193 PRO B CA 1
ATOM 4725 C C . PRO B 1 193 ? -12.781 -31.969 8.016 1 96.38 193 PRO B C 1
ATOM 4727 O O . PRO B 1 193 ? -11.703 -31.672 7.496 1 96.38 193 PRO B O 1
ATOM 4730 N N . ASP B 1 194 ? -13.359 -33.156 8.094 1 93.81 194 ASP B N 1
ATOM 4731 C CA . ASP B 1 194 ? -12.75 -34.281 7.375 1 93.81 194 ASP B CA 1
ATOM 4732 C C . ASP B 1 194 ? -13.789 -35.031 6.527 1 93.81 194 ASP B C 1
ATOM 4734 O O . ASP B 1 194 ? -14.984 -34.938 6.797 1 93.81 194 ASP B O 1
ATOM 4738 N N . GLY B 1 195 ? -13.367 -35.594 5.488 1 92.06 195 GLY B N 1
ATOM 4739 C CA . GLY B 1 195 ? -14.234 -36.312 4.574 1 92.06 195 GLY B CA 1
ATOM 4740 C C . GLY B 1 195 ? -13.656 -36.469 3.182 1 92.06 195 GLY B C 1
ATOM 4741 O O . GLY B 1 195 ? -12.5 -36.094 2.943 1 92.06 195 GLY B O 1
ATOM 4742 N N . PRO B 1 196 ? -14.453 -37.031 2.359 1 91.94 196 PRO B N 1
ATOM 4743 C CA . PRO B 1 196 ? -13.984 -37.188 0.98 1 91.94 196 PRO B CA 1
ATOM 4744 C C . PRO B 1 196 ? -13.805 -35.875 0.26 1 91.94 196 PRO B C 1
ATOM 4746 O O . PRO B 1 196 ? -14.586 -34.938 0.477 1 91.94 196 PRO B O 1
ATOM 4749 N N . GLU B 1 197 ? -12.75 -35.844 -0.523 1 90.62 197 GLU B N 1
ATOM 4750 C CA . GLU B 1 197 ? -12.469 -34.625 -1.275 1 90.62 197 GLU B CA 1
ATOM 4751 C C . GLU B 1 197 ? -13.633 -34.25 -2.199 1 90.62 197 GLU B C 1
ATOM 4753 O O . GLU B 1 197 ? -14.273 -35.156 -2.77 1 90.62 197 GLU B O 1
ATOM 4758 N N . GLY B 1 198 ? -13.945 -33.062 -2.291 1 90.5 198 GLY B N 1
ATOM 4759 C CA . GLY B 1 198 ? -15.031 -32.562 -3.129 1 90.5 198 GLY B CA 1
ATOM 4760 C C . GLY B 1 198 ? -15.578 -31.234 -2.67 1 90.5 198 GLY B C 1
ATOM 4761 O O . GLY B 1 198 ? -15.039 -30.609 -1.751 1 90.5 198 GLY B O 1
ATOM 4762 N N . PRO B 1 199 ? -16.625 -30.828 -3.305 1 90.94 199 PRO B N 1
ATOM 4763 C CA . PRO B 1 199 ? -17.203 -29.531 -2.986 1 90.94 199 PRO B CA 1
ATOM 4764 C C . PRO B 1 199 ? -17.766 -29.469 -1.568 1 90.94 199 PRO B C 1
ATOM 4766 O O . PRO B 1 199 ? -17.703 -28.406 -0.925 1 90.94 199 PRO B O 1
ATOM 4769 N N . VAL B 1 200 ? -18.25 -30.562 -1.096 1 93.69 200 VAL B N 1
ATOM 4770 C CA . VAL B 1 200 ? -18.844 -30.594 0.234 1 93.69 200 VAL B CA 1
ATOM 4771 C C . VAL B 1 200 ? -17.781 -30.359 1.291 1 93.69 200 VAL B C 1
ATOM 4773 O O . VAL B 1 200 ? -17.953 -29.516 2.18 1 93.69 200 VAL B O 1
ATOM 4776 N N . LEU B 1 201 ? -16.703 -31.062 1.145 1 94.81 201 LEU B N 1
ATOM 4777 C CA . LEU B 1 201 ? -15.625 -30.875 2.104 1 94.81 201 LEU B CA 1
ATOM 4778 C C . LEU B 1 201 ? -15.016 -29.484 1.978 1 94.81 201 LEU B C 1
ATOM 4780 O O . LEU B 1 201 ? -14.703 -28.844 2.984 1 94.81 201 LEU B O 1
ATOM 4784 N N . THR B 1 202 ? -14.852 -29.047 0.715 1 95.12 202 THR B N 1
ATOM 4785 C CA . THR B 1 202 ? -14.32 -27.703 0.489 1 95.12 202 THR B CA 1
ATOM 4786 C C . THR B 1 202 ? -15.219 -26.656 1.139 1 95.12 202 THR B C 1
ATOM 4788 O O . THR B 1 202 ? -14.727 -25.719 1.769 1 95.12 202 THR B O 1
ATOM 4791 N N . GLY B 1 203 ? -16.469 -26.828 0.98 1 96.56 203 GLY B N 1
ATOM 4792 C CA . GLY B 1 203 ? -17.422 -25.922 1.604 1 96.56 203 GLY B CA 1
ATOM 4793 C C . GLY B 1 203 ? -17.359 -25.953 3.121 1 96.56 203 GLY B C 1
ATOM 4794 O O . GLY B 1 203 ? -17.422 -24.906 3.768 1 96.56 203 GLY B O 1
ATOM 4795 N N . ALA B 1 204 ? -17.25 -27.125 3.652 1 97.12 204 ALA B N 1
ATOM 4796 C CA . ALA B 1 204 ? -17.172 -27.281 5.102 1 97.12 204 ALA B CA 1
ATOM 4797 C C . ALA B 1 204 ? -15.914 -26.609 5.656 1 97.12 204 ALA B C 1
ATOM 4799 O O . ALA B 1 204 ? -15.969 -25.938 6.691 1 97.12 204 ALA B O 1
ATOM 4800 N N . ARG B 1 205 ? -14.859 -26.812 4.977 1 97.62 205 ARG B N 1
ATOM 4801 C CA . ARG B 1 205 ? -13.594 -26.219 5.406 1 97.62 205 ARG B CA 1
ATOM 4802 C C . ARG B 1 205 ? -13.633 -24.688 5.301 1 97.62 205 ARG B C 1
ATOM 4804 O O . ARG B 1 205 ? -13.141 -24 6.184 1 97.62 205 ARG B O 1
ATOM 4811 N N . LEU B 1 206 ? -14.219 -24.156 4.223 1 97.31 206 LEU B N 1
ATOM 4812 C CA . LEU B 1 206 ? -14.359 -22.719 4.051 1 97.31 206 LEU B CA 1
ATOM 4813 C C . LEU B 1 206 ? -15.273 -22.141 5.121 1 97.31 206 LEU B C 1
ATOM 4815 O O . LEU B 1 206 ? -14.977 -21.078 5.695 1 97.31 206 LEU B O 1
ATOM 4819 N N . LEU B 1 207 ? -16.344 -22.828 5.355 1 98 207 LEU B N 1
ATOM 4820 C CA . LEU B 1 207 ? -17.281 -22.406 6.391 1 98 207 LEU B CA 1
ATOM 4821 C C . LEU B 1 207 ? -16.594 -22.359 7.754 1 98 207 LEU B C 1
ATOM 4823 O O . LEU B 1 207 ? -16.703 -21.359 8.469 1 98 207 LEU B O 1
ATOM 4827 N N . ALA B 1 208 ? -15.906 -23.406 8.047 1 98.62 208 ALA B N 1
ATOM 4828 C CA . ALA B 1 208 ? -15.211 -23.5 9.328 1 98.62 208 ALA B CA 1
ATOM 4829 C C . ALA B 1 208 ? -14.156 -22.406 9.453 1 98.62 208 ALA B C 1
ATOM 4831 O O . ALA B 1 208 ? -14.023 -21.766 10.508 1 98.62 208 ALA B O 1
ATOM 4832 N N . ALA B 1 209 ? -13.406 -22.172 8.414 1 98.69 209 ALA B N 1
ATOM 4833 C CA . ALA B 1 209 ? -12.375 -21.141 8.406 1 98.69 209 ALA B CA 1
ATOM 4834 C C . ALA B 1 209 ? -12.984 -19.766 8.641 1 98.69 209 ALA B C 1
ATOM 4836 O O . ALA B 1 209 ? -12.477 -18.984 9.461 1 98.69 209 ALA B O 1
ATOM 4837 N N . CYS B 1 210 ? -14.055 -19.453 7.945 1 98.75 210 CYS B N 1
ATOM 4838 C CA . CYS B 1 210 ? -14.672 -18.141 8 1 98.75 210 CYS B CA 1
ATOM 4839 C C . CYS B 1 210 ? -15.32 -17.906 9.359 1 98.75 210 CYS B C 1
ATOM 4841 O O . CYS B 1 210 ? -15.188 -16.812 9.93 1 98.75 210 CYS B O 1
ATOM 4843 N N . VAL B 1 211 ? -15.977 -18.906 9.883 1 98.69 211 VAL B N 1
ATOM 4844 C CA . VAL B 1 211 ? -16.625 -18.781 11.188 1 98.69 211 VAL B CA 1
ATOM 4845 C C . VAL B 1 211 ? -15.562 -18.672 12.281 1 98.69 211 VAL B C 1
ATOM 4847 O O . VAL B 1 211 ? -15.672 -17.844 13.188 1 98.69 211 VAL B O 1
ATOM 4850 N N . ALA B 1 212 ? -14.578 -19.516 12.156 1 98.81 212 ALA B N 1
ATOM 4851 C CA . ALA B 1 212 ? -13.469 -19.422 13.102 1 98.81 212 ALA B CA 1
ATOM 4852 C C . ALA B 1 212 ? -12.797 -18.047 13.023 1 98.81 212 ALA B C 1
ATOM 4854 O O . ALA B 1 212 ? -12.469 -17.453 14.047 1 98.81 212 ALA B O 1
ATOM 4855 N N . GLY B 1 213 ? -12.562 -17.594 11.812 1 98.69 213 GLY B N 1
ATOM 4856 C CA . GLY B 1 213 ? -11.992 -16.266 11.633 1 98.69 213 GLY B CA 1
ATOM 4857 C C . GLY B 1 213 ? -12.836 -15.164 12.25 1 98.69 213 GLY B C 1
ATOM 4858 O O . GLY B 1 213 ? -12.305 -14.25 12.891 1 98.69 213 GLY B O 1
ATOM 4859 N N . ALA B 1 214 ? -14.125 -15.25 12.031 1 98.69 214 ALA B N 1
ATOM 4860 C CA . ALA B 1 214 ? -15.031 -14.289 12.656 1 98.69 214 ALA B CA 1
ATOM 4861 C C . ALA B 1 214 ? -14.938 -14.352 14.18 1 98.69 214 ALA B C 1
ATOM 4863 O O . ALA B 1 214 ? -14.953 -13.32 14.852 1 98.69 214 ALA B O 1
ATOM 4864 N N . GLY B 1 215 ? -14.875 -15.594 14.656 1 98.56 215 GLY B N 1
ATOM 4865 C CA . GLY B 1 215 ? -14.633 -15.758 16.078 1 98.56 215 GLY B CA 1
ATOM 4866 C C . GLY B 1 215 ? -13.305 -15.172 16.531 1 98.56 215 GLY B C 1
ATOM 4867 O O . GLY B 1 215 ? -13.219 -14.578 17.609 1 98.56 215 GLY B O 1
ATOM 4868 N N . GLY B 1 216 ? -12.273 -15.383 15.727 1 98.69 216 GLY B N 1
ATOM 4869 C CA . GLY B 1 216 ? -10.984 -14.766 16 1 98.69 216 GLY B CA 1
ATOM 4870 C C . GLY B 1 216 ? -11.055 -13.25 16.078 1 98.69 216 GLY B C 1
ATOM 4871 O O . GLY B 1 216 ? -10.367 -12.625 16.891 1 98.69 216 GLY B O 1
ATOM 4872 N N . ALA B 1 217 ? -11.859 -12.656 15.203 1 98.81 217 ALA B N 1
ATOM 4873 C CA . ALA B 1 217 ? -12.055 -11.203 15.234 1 98.81 217 ALA B CA 1
ATOM 4874 C C . ALA B 1 217 ? -12.688 -10.766 16.547 1 98.81 217 ALA B C 1
ATOM 4876 O O . ALA B 1 217 ? -12.297 -9.742 17.125 1 98.81 217 ALA B O 1
ATOM 4877 N N . ALA B 1 218 ? -13.664 -11.531 17.016 1 98.25 218 ALA B N 1
ATOM 4878 C CA . ALA B 1 218 ? -14.281 -11.234 18.312 1 98.25 218 ALA B CA 1
ATOM 4879 C C . ALA B 1 218 ? -13.266 -11.336 19.438 1 98.25 218 ALA B C 1
ATOM 4881 O O . ALA B 1 218 ? -13.227 -10.477 20.328 1 98.25 218 ALA B O 1
ATOM 4882 N N . LEU B 1 219 ? -12.43 -12.352 19.422 1 98.44 219 LEU B N 1
ATOM 4883 C CA . LEU B 1 219 ? -11.383 -12.523 20.422 1 98.44 219 LEU B CA 1
ATOM 4884 C C . LEU B 1 219 ? -10.375 -11.383 20.344 1 98.44 219 LEU B C 1
ATOM 4886 O O . LEU B 1 219 ? -9.898 -10.898 21.375 1 98.44 219 LEU B O 1
ATOM 4890 N N . GLY B 1 220 ? -10.047 -11.039 19.109 1 98.69 220 GLY B N 1
ATOM 4891 C CA . GLY B 1 220 ? -9.148 -9.914 18.938 1 98.69 220 GLY B CA 1
ATOM 4892 C C . GLY B 1 220 ? -9.703 -8.617 19.484 1 98.69 220 GLY B C 1
ATOM 4893 O O . GLY B 1 220 ? -8.977 -7.852 20.141 1 98.69 220 GLY B O 1
ATOM 4894 N N . MET B 1 221 ? -10.961 -8.383 19.219 1 98 221 MET B N 1
ATOM 4895 C CA . MET B 1 221 ? -11.609 -7.195 19.75 1 98 221 MET B CA 1
ATOM 4896 C C . MET B 1 221 ? -11.539 -7.188 21.281 1 98 221 MET B C 1
ATOM 4898 O O . MET B 1 221 ? -11.266 -6.148 21.891 1 98 221 MET B O 1
ATOM 4902 N N . ALA B 1 222 ? -11.805 -8.32 21.875 1 97.5 222 ALA B N 1
ATOM 4903 C CA . ALA B 1 222 ? -11.742 -8.453 23.328 1 97.5 222 ALA B CA 1
ATOM 4904 C C . ALA B 1 222 ? -10.32 -8.234 23.844 1 97.5 222 ALA B C 1
ATOM 4906 O O . ALA B 1 222 ? -10.109 -7.59 24.875 1 97.5 222 ALA B O 1
ATOM 4907 N N . ALA B 1 223 ? -9.367 -8.75 23.125 1 97.5 223 ALA B N 1
ATOM 4908 C CA . ALA B 1 223 ? -7.965 -8.648 23.531 1 97.5 223 ALA B CA 1
ATOM 4909 C C . ALA B 1 223 ? -7.48 -7.199 23.469 1 97.5 223 ALA B C 1
ATOM 4911 O O . ALA B 1 223 ? -6.797 -6.73 24.391 1 97.5 223 ALA B O 1
ATOM 4912 N N . VAL B 1 224 ? -7.836 -6.48 22.438 1 97.44 224 VAL B N 1
ATOM 4913 C CA . VAL B 1 224 ? -7.352 -5.125 22.203 1 97.44 224 VAL B CA 1
ATOM 4914 C C . VAL B 1 224 ? -8.211 -4.125 22.953 1 97.44 224 VAL B C 1
ATOM 4916 O O . VAL B 1 224 ? -7.734 -3.066 23.375 1 97.44 224 VAL B O 1
ATOM 4919 N N . ALA B 1 225 ? -9.516 -4.402 23.203 1 93.44 225 ALA B N 1
ATOM 4920 C CA . ALA B 1 225 ? -10.484 -3.514 23.844 1 93.44 225 ALA B CA 1
ATOM 4921 C C . ALA B 1 225 ? -10.539 -2.162 23.141 1 93.44 225 ALA B C 1
ATOM 4923 O O . ALA B 1 225 ? -10.516 -1.114 23.797 1 93.44 225 ALA B O 1
ATOM 4924 N N . GLY B 1 226 ? -10.508 -2.215 21.938 1 92.31 226 GLY B N 1
ATOM 4925 C CA . GLY B 1 226 ? -10.57 -1.041 21.078 1 92.31 226 GLY B CA 1
ATOM 4926 C C . GLY B 1 226 ? -10.695 -1.381 19.609 1 92.31 226 GLY B C 1
ATOM 4927 O O . GLY B 1 226 ? -10.758 -2.557 19.234 1 92.31 226 GLY B O 1
ATOM 4928 N N . PHE B 1 227 ? -10.898 -0.39 18.812 1 96 227 PHE B N 1
ATOM 4929 C CA . PHE B 1 227 ? -10.961 -0.522 17.359 1 96 227 PHE B CA 1
ATOM 4930 C C . PHE B 1 227 ? -12.125 -1.426 16.953 1 96 227 PHE B C 1
ATOM 4932 O O . PHE B 1 227 ? -11.969 -2.283 16.078 1 96 227 PHE B O 1
ATOM 4939 N N . ALA B 1 228 ? -13.203 -1.237 17.562 1 96.5 228 ALA B N 1
ATOM 4940 C CA . ALA B 1 228 ? -14.367 -2.086 17.359 1 96.5 228 ALA B CA 1
ATOM 4941 C C . ALA B 1 228 ? -14.789 -2.107 15.891 1 96.5 228 ALA B C 1
ATOM 4943 O O . ALA B 1 228 ? -15.07 -3.172 15.336 1 96.5 228 ALA B O 1
ATOM 4944 N N . PRO B 1 229 ? -14.781 -0.966 15.219 1 97.25 229 PRO B N 1
ATOM 4945 C CA . PRO B 1 229 ? -15.211 -0.996 13.82 1 97.25 229 PRO B CA 1
ATOM 4946 C C . PRO B 1 229 ? -14.359 -1.926 12.961 1 97.25 229 PRO B C 1
ATOM 4948 O O . PRO B 1 229 ? -14.875 -2.605 12.07 1 97.25 229 PRO B O 1
ATOM 4951 N N . VAL B 1 230 ? -13.055 -2.035 13.219 1 98.19 230 VAL B N 1
ATOM 4952 C CA . VAL B 1 230 ? -12.156 -2.865 12.422 1 98.19 230 VAL B CA 1
ATOM 4953 C C . VAL B 1 230 ? -12.508 -4.34 12.617 1 98.19 230 VAL B C 1
ATOM 4955 O O . VAL B 1 230 ? -12.633 -5.09 11.648 1 98.19 230 VAL B O 1
ATOM 4958 N N . PHE B 1 231 ? -12.68 -4.746 13.812 1 98.56 231 PHE B N 1
ATOM 4959 C CA . PHE B 1 231 ? -12.961 -6.145 14.102 1 98.56 231 PHE B CA 1
ATOM 4960 C C . PHE B 1 231 ? -14.359 -6.523 13.617 1 98.56 231 PHE B C 1
ATOM 4962 O O . PHE B 1 231 ? -14.578 -7.652 13.164 1 98.56 231 PHE B O 1
ATOM 4969 N N . ILE B 1 232 ? -15.32 -5.578 13.703 1 98.06 232 ILE B N 1
ATOM 4970 C CA . ILE B 1 232 ? -16.656 -5.824 13.188 1 98.06 232 ILE B CA 1
ATOM 4971 C C . ILE B 1 232 ? -16.594 -5.977 11.664 1 98.06 232 ILE B C 1
ATOM 4973 O O . ILE B 1 232 ? -17.312 -6.801 11.094 1 98.06 232 ILE B O 1
ATOM 4977 N N . SER B 1 233 ? -15.773 -5.195 11.039 1 98.69 233 SER B N 1
ATOM 4978 C CA . SER B 1 233 ? -15.57 -5.324 9.602 1 98.69 233 SER B CA 1
ATOM 4979 C C . SER B 1 233 ? -15.055 -6.711 9.242 1 98.69 233 SER B C 1
ATOM 4981 O O . SER B 1 233 ? -15.609 -7.371 8.359 1 98.69 233 SER B O 1
ATOM 4983 N N . VAL B 1 234 ? -14.023 -7.172 9.945 1 98.75 234 VAL B N 1
ATOM 4984 C CA . VAL B 1 234 ? -13.398 -8.461 9.672 1 98.75 234 VAL B CA 1
ATOM 4985 C C . VAL B 1 234 ? -14.391 -9.586 9.945 1 98.75 234 VAL B C 1
ATOM 4987 O O . VAL B 1 234 ? -14.5 -10.531 9.164 1 98.75 234 VAL B O 1
ATOM 4990 N N . ALA B 1 235 ? -15.094 -9.477 11.047 1 98.69 235 ALA B N 1
ATOM 4991 C CA . ALA B 1 235 ? -16.094 -10.484 11.391 1 98.69 235 ALA B CA 1
ATOM 4992 C C . ALA B 1 235 ? -17.203 -10.531 10.336 1 98.69 235 ALA B C 1
ATOM 4994 O O . ALA B 1 235 ? -17.625 -11.609 9.922 1 98.69 235 ALA B O 1
ATOM 4995 N N . THR B 1 236 ? -17.688 -9.328 9.938 1 98.69 236 THR B N 1
ATOM 4996 C CA . THR B 1 236 ? -18.734 -9.25 8.93 1 98.69 236 THR B CA 1
ATOM 4997 C C . THR B 1 236 ? -18.25 -9.867 7.613 1 98.69 236 THR B C 1
ATOM 4999 O O . THR B 1 236 ? -18.984 -10.625 6.977 1 98.69 236 THR B O 1
ATOM 5002 N N . PHE B 1 237 ? -17.031 -9.617 7.203 1 98.69 237 PHE B N 1
ATOM 5003 C CA . PHE B 1 237 ? -16.453 -10.195 5.996 1 98.69 237 PHE B CA 1
ATOM 5004 C C . PHE B 1 237 ? -16.438 -11.719 6.09 1 98.69 237 PHE B C 1
ATOM 5006 O O . PHE B 1 237 ? -16.844 -12.406 5.156 1 98.69 237 PHE B O 1
ATOM 5013 N N . GLY B 1 238 ? -15.906 -12.164 7.262 1 98.75 238 GLY B N 1
ATOM 5014 C CA . GLY B 1 238 ? -15.867 -13.594 7.488 1 98.75 238 GLY B CA 1
ATOM 5015 C C . GLY B 1 238 ? -17.234 -14.25 7.426 1 98.75 238 GLY B C 1
ATOM 5016 O O . GLY B 1 238 ? -17.406 -15.297 6.797 1 98.75 238 GLY B O 1
ATOM 5017 N N . LEU B 1 239 ? -18.188 -13.664 8.023 1 98.56 239 LEU B N 1
ATOM 5018 C CA . LEU B 1 239 ? -19.531 -14.234 8.078 1 98.56 239 LEU B CA 1
ATOM 5019 C C . LEU B 1 239 ? -20.188 -14.211 6.703 1 98.56 239 LEU B C 1
ATOM 5021 O O . LEU B 1 239 ? -20.906 -15.148 6.34 1 98.56 239 LEU B O 1
ATOM 5025 N N . LEU B 1 240 ? -19.984 -13.156 5.938 1 98.56 240 LEU B N 1
ATOM 5026 C CA . LEU B 1 240 ? -20.5 -13.117 4.57 1 98.56 240 LEU B CA 1
ATOM 5027 C C . LEU B 1 240 ? -19.875 -14.234 3.729 1 98.56 240 LEU B C 1
ATOM 5029 O O . LEU B 1 240 ? -20.594 -14.945 3.018 1 98.56 240 LEU B O 1
ATOM 5033 N N . CYS B 1 241 ? -18.594 -14.43 3.871 1 98.25 241 CYS B N 1
ATOM 5034 C CA . CYS B 1 241 ? -17.922 -15.492 3.129 1 98.25 241 CYS B CA 1
ATOM 5035 C C . CYS B 1 241 ? -18.375 -16.859 3.611 1 98.25 241 CYS B C 1
ATOM 5037 O O . CYS B 1 241 ? -18.422 -17.812 2.828 1 98.25 241 CYS B O 1
ATOM 5039 N N . ALA B 1 242 ? -18.703 -16.953 4.918 1 98.38 242 ALA B N 1
ATOM 5040 C CA . ALA B 1 242 ? -19.188 -18.219 5.484 1 98.38 242 ALA B CA 1
ATOM 5041 C C . ALA B 1 242 ? -20.469 -18.688 4.777 1 98.38 242 ALA B C 1
ATOM 5043 O O . ALA B 1 242 ? -20.688 -19.891 4.629 1 98.38 242 ALA B O 1
ATOM 5044 N N . THR B 1 243 ? -21.297 -17.75 4.328 1 96.75 243 THR B N 1
ATOM 5045 C CA . THR B 1 243 ? -22.5 -18.125 3.615 1 96.75 243 THR B CA 1
ATOM 5046 C C . THR B 1 243 ? -22.172 -18.859 2.318 1 96.75 243 THR B C 1
ATOM 5048 O O . THR B 1 243 ? -22.859 -19.797 1.933 1 96.75 243 THR B O 1
ATOM 5051 N N . GLY B 1 244 ? -21.109 -18.453 1.636 1 95.75 244 GLY B N 1
ATOM 5052 C CA . GLY B 1 244 ? -20.656 -19.172 0.453 1 95.75 244 GLY B CA 1
ATOM 5053 C C . GLY B 1 244 ? -20.219 -20.594 0.748 1 95.75 244 GLY B C 1
ATOM 5054 O O . GLY B 1 244 ? -20.547 -21.516 0.008 1 95.75 244 GLY B O 1
ATOM 5055 N N . GLY B 1 245 ? -19.453 -20.703 1.859 1 96.06 245 GLY B N 1
ATOM 5056 C CA . GLY B 1 245 ? -19.047 -22.031 2.277 1 96.06 245 GLY B CA 1
ATOM 5057 C C . GLY B 1 245 ? -20.234 -22.922 2.637 1 96.06 245 GLY B C 1
ATOM 5058 O O . GLY B 1 245 ? -20.234 -24.109 2.328 1 96.06 245 GLY B O 1
ATOM 5059 N N . LEU B 1 246 ? -21.219 -22.344 3.26 1 95.94 246 LEU B N 1
ATOM 5060 C CA . LEU B 1 246 ? -22.406 -23.078 3.658 1 95.94 246 LEU B CA 1
ATOM 5061 C C . LEU B 1 246 ? -23.172 -23.578 2.438 1 95.94 246 LEU B C 1
ATOM 5063 O O . LEU B 1 246 ? -23.578 -24.75 2.395 1 95.94 246 LEU B O 1
ATOM 5067 N N . VAL B 1 247 ? -23.328 -22.781 1.424 1 93.06 247 VAL B N 1
ATOM 5068 C CA . VAL B 1 247 ? -24.047 -23.156 0.207 1 93.06 247 VAL B CA 1
ATOM 5069 C C . VAL B 1 247 ? -23.281 -24.25 -0.521 1 93.06 247 VAL B C 1
ATOM 5071 O O . VAL B 1 247 ? -23.875 -25.219 -1.011 1 93.06 247 VAL B O 1
ATOM 5074 N N . LEU B 1 248 ? -22.016 -24.125 -0.542 1 93.06 248 LEU B N 1
ATOM 5075 C CA . LEU B 1 248 ? -21.172 -25.125 -1.181 1 93.06 248 LEU B CA 1
ATOM 5076 C C . LEU B 1 248 ? -21.281 -26.469 -0.446 1 93.06 248 LEU B C 1
ATOM 5078 O O . LEU B 1 248 ? -21.359 -27.516 -1.076 1 93.06 248 LEU B O 1
ATOM 5082 N N . MET B 1 249 ? -21.266 -26.391 0.845 1 93.5 249 MET B N 1
ATOM 5083 C CA . MET B 1 249 ? -21.328 -27.594 1.682 1 93.5 249 MET B CA 1
ATOM 5084 C C . MET B 1 249 ? -22.672 -28.312 1.509 1 93.5 249 MET B C 1
ATOM 5086 O O . MET B 1 249 ? -22.719 -29.531 1.426 1 93.5 249 MET B O 1
ATOM 5090 N N . LEU B 1 250 ? -23.734 -27.609 1.402 1 91.12 250 LEU B N 1
ATOM 5091 C CA . LEU B 1 250 ? -25.078 -28.188 1.378 1 91.12 250 LEU B CA 1
ATOM 5092 C C . LEU B 1 250 ? -25.469 -28.594 -0.039 1 91.12 250 LEU B C 1
ATOM 5094 O O . LEU B 1 250 ? -26.156 -29.594 -0.232 1 91.12 250 LEU B O 1
ATOM 5098 N N . GLY B 1 251 ? -25.125 -27.812 -0.959 1 79.94 251 GLY B N 1
ATOM 5099 C CA . GLY B 1 251 ? -25.656 -28.016 -2.297 1 79.94 251 GLY B CA 1
ATOM 5100 C C . GLY B 1 251 ? -24.656 -28.688 -3.238 1 79.94 251 GLY B C 1
ATOM 5101 O O . GLY B 1 251 ? -25.047 -29.172 -4.309 1 79.94 251 GLY B O 1
ATOM 5102 N N . GLY B 1 252 ? -23.484 -28.797 -2.773 1 72.38 252 GLY B N 1
ATOM 5103 C CA . GLY B 1 252 ? -22.5 -29.281 -3.713 1 72.38 252 GLY B CA 1
ATOM 5104 C C . GLY B 1 252 ? -22.422 -28.469 -4.988 1 72.38 252 GLY B C 1
ATOM 5105 O O . GLY B 1 252 ? -22.016 -28.969 -6.035 1 72.38 252 GLY B O 1
ATOM 5106 N N . GLU B 1 253 ? -22.984 -27.25 -4.863 1 74.5 253 GLU B N 1
ATOM 5107 C CA . GLU B 1 253 ? -23.031 -26.359 -6.012 1 74.5 253 GLU B CA 1
ATOM 5108 C C . GLU B 1 253 ? -21.641 -25.891 -6.402 1 74.5 253 GLU B C 1
ATOM 5110 O O . GLU B 1 253 ? -20.672 -26.094 -5.66 1 74.5 253 GLU B O 1
ATOM 5115 N N . SER B 1 254 ? -21.641 -25.312 -7.605 1 86.75 254 SER B N 1
ATOM 5116 C CA . SER B 1 254 ? -20.375 -24.781 -8.094 1 86.75 254 SER B CA 1
ATOM 5117 C C . SER B 1 254 ? -19.938 -23.547 -7.32 1 86.75 254 SER B C 1
ATOM 5119 O O . SER B 1 254 ? -20.766 -22.891 -6.676 1 86.75 254 SER B O 1
ATOM 5121 N N . ALA B 1 255 ? -18.703 -23.312 -7.184 1 89.88 255 ALA B N 1
ATOM 5122 C CA . ALA B 1 255 ? -18.109 -22.156 -6.508 1 89.88 255 ALA B CA 1
ATOM 5123 C C . ALA B 1 255 ? -18.703 -20.844 -7.02 1 89.88 255 ALA B C 1
ATOM 5125 O O . ALA B 1 255 ? -19.062 -19.969 -6.23 1 89.88 255 ALA B O 1
ATOM 5126 N N . PRO B 1 256 ? -18.984 -20.719 -8.289 1 92.69 256 PRO B N 1
ATOM 5127 C CA . PRO B 1 256 ? -19.594 -19.484 -8.781 1 92.69 256 PRO B CA 1
ATOM 5128 C C . PRO B 1 256 ? -21 -19.266 -8.242 1 92.69 256 PRO B C 1
ATOM 5130 O O . PRO B 1 256 ? -21.344 -18.156 -7.828 1 92.69 256 PRO B O 1
ATOM 5133 N N . ALA B 1 257 ? -21.719 -20.328 -8.281 1 92.06 257 ALA B N 1
ATOM 5134 C CA . ALA B 1 257 ? -23.094 -20.219 -7.781 1 92.06 257 ALA B CA 1
ATOM 5135 C C . ALA B 1 257 ? -23.109 -19.828 -6.305 1 92.06 257 ALA B C 1
ATOM 5137 O O . ALA B 1 257 ? -23.875 -18.969 -5.895 1 92.06 257 ALA B O 1
ATOM 5138 N N . SER B 1 258 ? -22.281 -20.422 -5.508 1 94.25 258 SER B N 1
ATOM 5139 C CA . SER B 1 258 ? -22.172 -20.109 -4.086 1 94.25 258 SER B CA 1
ATOM 5140 C C . SER B 1 258 ? -21.734 -18.672 -3.869 1 94.25 258 SER B C 1
ATOM 5142 O O . SER B 1 258 ? -22.203 -18 -2.947 1 94.25 258 SER B O 1
ATOM 5144 N N . ALA B 1 259 ? -20.875 -18.172 -4.688 1 97 259 ALA B N 1
ATOM 5145 C CA . ALA B 1 259 ? -20.328 -16.812 -4.566 1 97 259 ALA B CA 1
ATOM 5146 C C . ALA B 1 259 ? -21.406 -15.766 -4.84 1 97 259 ALA B C 1
ATOM 5148 O O . ALA B 1 259 ? -21.375 -14.68 -4.27 1 97 259 ALA B O 1
ATOM 5149 N N . THR B 1 260 ? -22.359 -16.078 -5.719 1 96.81 260 THR B N 1
ATOM 5150 C CA . THR B 1 260 ? -23.422 -15.125 -6.004 1 96.81 260 THR B CA 1
ATOM 5151 C C . THR B 1 260 ? -24.234 -14.828 -4.746 1 96.81 260 THR B C 1
ATOM 5153 O O . THR B 1 260 ? -24.688 -13.703 -4.543 1 96.81 260 THR B O 1
ATOM 5156 N N . LEU B 1 261 ? -24.406 -15.828 -3.908 1 95.19 261 LEU B N 1
ATOM 5157 C CA . LEU B 1 261 ? -25.172 -15.633 -2.68 1 95.19 261 LEU B CA 1
ATOM 5158 C C . LEU B 1 261 ? -24.438 -14.711 -1.72 1 95.19 261 LEU B C 1
ATOM 5160 O O . LEU B 1 261 ? -25.062 -13.906 -1.024 1 95.19 261 LEU B O 1
ATOM 5164 N N . ILE B 1 262 ? -23.125 -14.828 -1.651 1 97.75 262 ILE B N 1
ATOM 5165 C CA . ILE B 1 262 ? -22.328 -13.898 -0.858 1 97.75 262 ILE B CA 1
ATOM 5166 C C . ILE B 1 262 ? -22.641 -12.469 -1.274 1 97.75 262 ILE B C 1
ATOM 5168 O O . ILE B 1 262 ? -22.906 -11.609 -0.427 1 97.75 262 ILE B O 1
ATOM 5172 N N . ALA B 1 263 ? -22.625 -12.227 -2.6 1 98.38 263 ALA B N 1
ATOM 5173 C CA . ALA B 1 263 ? -22.828 -10.883 -3.141 1 98.38 263 ALA B CA 1
ATOM 5174 C C . ALA B 1 263 ? -24.219 -10.367 -2.834 1 98.38 263 ALA B C 1
ATOM 5176 O O . ALA B 1 263 ? -24.391 -9.219 -2.426 1 98.38 263 ALA B O 1
ATOM 5177 N N . VAL B 1 264 ? -25.203 -11.25 -3.027 1 97.81 264 VAL B N 1
ATOM 5178 C CA . VAL B 1 264 ? -26.594 -10.844 -2.82 1 97.81 264 VAL B CA 1
ATOM 5179 C C . VAL B 1 264 ? -26.812 -10.469 -1.355 1 97.81 264 VAL B C 1
ATOM 5181 O O . VAL B 1 264 ? -27.375 -9.414 -1.056 1 97.81 264 VAL B O 1
ATOM 5184 N N . ILE B 1 265 ? -26.312 -11.258 -0.443 1 97.88 265 ILE B N 1
ATOM 5185 C CA . ILE B 1 265 ? -26.469 -10.984 0.982 1 97.88 265 ILE B CA 1
ATOM 5186 C C . ILE B 1 265 ? -25.688 -9.727 1.354 1 97.88 265 ILE B C 1
ATOM 5188 O O . ILE B 1 265 ? -26.156 -8.914 2.154 1 97.88 265 ILE B O 1
ATOM 5192 N N . ALA B 1 266 ? -24.531 -9.586 0.785 1 98.5 266 ALA B N 1
ATOM 5193 C CA . ALA B 1 266 ? -23.719 -8.398 1.046 1 98.5 266 ALA B CA 1
ATOM 5194 C C . ALA B 1 266 ? -24.438 -7.129 0.604 1 98.5 266 ALA B C 1
ATOM 5196 O O . ALA B 1 266 ? -24.469 -6.137 1.337 1 98.5 266 ALA B O 1
ATOM 5197 N N . VAL B 1 267 ? -25.016 -7.152 -0.583 1 97.56 267 VAL B N 1
ATOM 5198 C CA . VAL B 1 267 ? -25.719 -5.996 -1.119 1 97.56 267 VAL B CA 1
ATOM 5199 C C . VAL B 1 267 ? -26.938 -5.695 -0.254 1 97.56 267 VAL B C 1
ATOM 5201 O O . VAL B 1 267 ? -27.219 -4.531 0.053 1 97.56 267 VAL B O 1
ATOM 5204 N N . LEU B 1 268 ? -27.656 -6.734 0.186 1 96.81 268 LEU B N 1
ATOM 5205 C CA . LEU B 1 268 ? -28.812 -6.555 1.065 1 96.81 268 LEU B CA 1
ATOM 5206 C C . LEU B 1 268 ? -28.391 -5.941 2.396 1 96.81 268 LEU B C 1
ATOM 5208 O O . LEU B 1 268 ? -29.047 -5.047 2.914 1 96.81 268 LEU B O 1
ATOM 5212 N N . LEU B 1 269 ? -27.281 -6.41 2.875 1 97.31 269 LEU B N 1
ATOM 5213 C CA . LEU B 1 269 ? -26.734 -5.852 4.109 1 97.31 269 LEU B CA 1
ATOM 5214 C C . LEU B 1 269 ? -26.406 -4.375 3.939 1 97.31 269 LEU B C 1
ATOM 5216 O O . LEU B 1 269 ? -26.562 -3.584 4.871 1 97.31 269 LEU B O 1
ATOM 5220 N N . GLY B 1 270 ? -25.953 -4.027 2.738 1 96.31 270 GLY B N 1
ATOM 5221 C CA . GLY B 1 270 ? -25.625 -2.646 2.438 1 96.31 270 GLY B CA 1
ATOM 5222 C C . GLY B 1 270 ? -26.766 -1.688 2.668 1 96.31 270 GLY B C 1
ATOM 5223 O O . GLY B 1 270 ? -26.562 -0.558 3.115 1 96.31 270 GLY B O 1
ATOM 5224 N N . ALA B 1 271 ? -27.969 -2.131 2.432 1 92.69 271 ALA B N 1
ATOM 5225 C CA . ALA B 1 271 ? -29.156 -1.302 2.605 1 92.69 271 ALA B CA 1
ATOM 5226 C C . ALA B 1 271 ? -29.391 -0.985 4.078 1 92.69 271 ALA B C 1
ATOM 5228 O O . ALA B 1 271 ? -30.047 0.006 4.41 1 92.69 271 ALA B O 1
ATOM 5229 N N . PHE B 1 272 ? -28.812 -1.769 4.941 1 95.69 272 PHE B N 1
ATOM 5230 C CA . PHE B 1 272 ? -29.078 -1.611 6.367 1 95.69 272 PHE B CA 1
ATOM 5231 C C . PHE B 1 272 ? -27.859 -1.035 7.086 1 95.69 272 PHE B C 1
ATOM 5233 O O . PHE B 1 272 ? -27.875 -0.885 8.312 1 95.69 272 PHE B O 1
ATOM 5240 N N . VAL B 1 273 ? -26.844 -0.671 6.426 1 96.75 273 VAL B N 1
ATOM 5241 C CA . VAL B 1 273 ? -25.562 -0.259 7.02 1 96.75 273 VAL B CA 1
ATOM 5242 C C . VAL B 1 273 ? -25.781 0.991 7.871 1 96.75 273 VAL B C 1
ATOM 5244 O O . VAL B 1 273 ? -25.344 1.046 9.023 1 96.75 273 VAL B O 1
ATOM 5247 N N . PRO B 1 274 ? -26.547 2.059 7.375 1 92.25 274 PRO B N 1
ATOM 5248 C CA . PRO B 1 274 ? -26.719 3.252 8.203 1 92.25 274 PRO B CA 1
ATOM 5249 C C . PRO B 1 274 ? -27.469 2.959 9.508 1 92.25 274 PRO B C 1
ATOM 5251 O O . PRO B 1 274 ? -27.078 3.465 10.57 1 92.25 274 PRO B O 1
ATOM 5254 N N . ARG B 1 275 ? -28.469 2.088 9.453 1 92.75 275 ARG B N 1
ATOM 5255 C CA . ARG B 1 275 ? -29.25 1.732 10.641 1 92.75 275 ARG B CA 1
ATOM 5256 C C . ARG B 1 275 ? -28.391 0.945 11.633 1 92.75 275 ARG B C 1
ATOM 5258 O O . ARG B 1 275 ? -28.438 1.206 12.836 1 92.75 275 ARG B O 1
ATOM 5265 N N . ILE B 1 276 ? -27.625 0.064 11.148 1 95.06 276 ILE B N 1
ATOM 5266 C CA . ILE B 1 276 ? -26.766 -0.765 11.992 1 95.06 276 ILE B CA 1
ATOM 5267 C C . ILE B 1 276 ? -25.703 0.1 12.648 1 95.06 276 ILE B C 1
ATOM 5269 O O . ILE B 1 276 ? -25.438 -0.019 13.844 1 95.06 276 ILE B O 1
ATOM 5273 N N . ALA B 1 277 ? -25.078 0.968 11.859 1 93.94 277 ALA B N 1
ATOM 5274 C CA . ALA B 1 277 ? -24.031 1.852 12.367 1 93.94 277 ALA B CA 1
ATOM 5275 C C . ALA B 1 277 ? -24.594 2.791 13.438 1 93.94 277 ALA B C 1
ATOM 5277 O O . ALA B 1 277 ? -23.922 3.039 14.453 1 93.94 277 ALA B O 1
ATOM 5278 N N . PHE B 1 278 ? -25.781 3.246 13.211 1 89 278 PHE B N 1
ATOM 5279 C CA . PHE B 1 278 ? -26.453 4.125 14.164 1 89 278 PHE B CA 1
ATOM 5280 C C . PHE B 1 278 ? -26.688 3.402 15.484 1 89 278 PHE B C 1
ATOM 5282 O O . PHE B 1 278 ? -26.406 3.947 16.562 1 89 278 PHE B O 1
ATOM 5289 N N . ARG B 1 279 ? -27.078 2.184 15.414 1 91 279 ARG B N 1
ATOM 5290 C CA . ARG B 1 279 ? -27.344 1.394 16.609 1 91 279 ARG B CA 1
ATOM 5291 C C . ARG B 1 279 ? -26.062 1.055 17.344 1 91 279 ARG B C 1
ATOM 5293 O O . ARG B 1 279 ? -26 1.124 18.578 1 91 279 ARG B O 1
ATOM 5300 N N . LEU B 1 280 ? -25.047 0.766 16.641 1 91.62 280 LEU B N 1
ATOM 5301 C CA . LEU B 1 280 ? -23.781 0.363 17.234 1 91.62 280 LEU B CA 1
ATOM 5302 C C . LEU B 1 280 ? -23.078 1.556 17.875 1 91.62 280 LEU B C 1
ATOM 5304 O O . LEU B 1 280 ? -22.266 1.385 18.797 1 91.62 280 LEU B O 1
ATOM 5308 N N . SER B 1 281 ? -23.422 2.693 17.375 1 89.25 281 SER B N 1
ATOM 5309 C CA . SER B 1 281 ? -22.781 3.893 17.906 1 89.25 281 SER B CA 1
ATOM 5310 C C . SER B 1 281 ? -23.453 4.352 19.188 1 89.25 281 SER B C 1
ATOM 5312 O O . SER B 1 281 ? -22.922 5.203 19.906 1 89.25 281 SER B O 1
ATOM 5314 N N . GLY B 1 282 ? -24.609 3.777 19.469 1 84.56 282 GLY B N 1
ATOM 5315 C CA . GLY B 1 282 ? -25.328 4.156 20.672 1 84.56 282 GLY B CA 1
ATOM 5316 C C . GLY B 1 282 ? -26.203 5.387 20.484 1 84.56 282 GLY B C 1
ATOM 5317 O O . GLY B 1 282 ? -26.734 5.934 21.438 1 84.56 282 GLY B O 1
ATOM 5318 N N . LEU B 1 283 ? -26.266 5.824 19.281 1 77.81 283 LEU B N 1
ATOM 5319 C CA . LEU B 1 283 ? -27.141 6.957 19 1 77.81 283 LEU B CA 1
ATOM 5320 C C . LEU B 1 283 ? -28.609 6.547 19.047 1 77.81 283 LEU B C 1
ATOM 5322 O O . LEU B 1 283 ? -28.969 5.449 18.625 1 77.81 283 LEU B O 1
ATOM 5326 N N . ARG B 1 284 ? -29.328 7.199 19.922 1 73.25 284 ARG B N 1
ATOM 5327 C CA . ARG B 1 284 ? -30.766 6.922 20.016 1 73.25 284 ARG B CA 1
ATOM 5328 C C . ARG B 1 284 ? -31.578 8.055 19.406 1 73.25 284 ARG B C 1
ATOM 5330 O O . ARG B 1 284 ? -31.266 9.227 19.578 1 73.25 284 ARG B O 1
ATOM 5337 N N . LEU B 1 285 ? -32.312 7.645 18.359 1 63.5 285 LEU B N 1
ATOM 5338 C CA . LEU B 1 285 ? -33.25 8.633 17.828 1 63.5 285 LEU B CA 1
ATOM 5339 C C . LEU B 1 285 ? -34.281 9.023 18.875 1 63.5 285 LEU B C 1
ATOM 5341 O O . LEU B 1 285 ? -34.719 8.18 19.672 1 63.5 285 LEU B O 1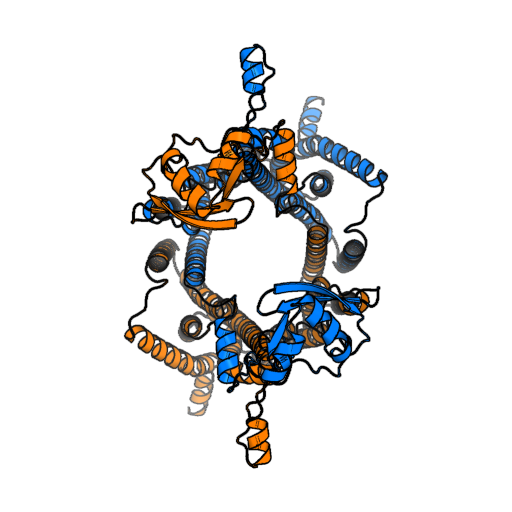
ATOM 5345 N N . PRO B 1 286 ? -34.312 10.289 19.141 1 57.31 286 PRO B N 1
ATOM 5346 C CA . PRO B 1 286 ? -35.312 10.672 20.125 1 57.31 286 PRO B CA 1
ATOM 5347 C C . PRO B 1 286 ? -36.688 10.102 19.812 1 57.31 286 PRO B C 1
ATOM 5349 O O . PRO B 1 286 ? -37.125 10.086 18.656 1 57.31 286 PRO B O 1
ATOM 5352 N N . GLY B 1 287 ? -37.031 8.969 20.422 1 56.62 287 GLY B N 1
ATOM 5353 C CA . GLY B 1 287 ? -38.375 8.438 20.266 1 56.62 287 GLY B CA 1
ATOM 5354 C C . GLY B 1 287 ? -39.438 9.508 20.359 1 56.62 287 GLY B C 1
ATOM 5355 O O . GLY B 1 287 ? -39.188 10.625 20.812 1 56.62 287 GLY B O 1
ATOM 5356 N N . LEU B 1 288 ? -40.5 9.367 19.484 1 59.56 288 LEU B N 1
ATOM 5357 C CA . LEU B 1 288 ? -41.656 10.258 19.609 1 59.56 288 LEU B CA 1
ATOM 5358 C C . LEU B 1 288 ? -42.062 10.406 21.078 1 59.56 288 LEU B C 1
ATOM 5360 O O . LEU B 1 288 ? -42.25 9.414 21.781 1 59.56 288 LEU B O 1
ATOM 5364 N N . PRO B 1 289 ? -41.844 11.555 21.594 1 57.97 289 PRO B N 1
ATOM 5365 C CA . PRO B 1 289 ? -42.25 11.727 23 1 57.97 289 PRO B CA 1
ATOM 5366 C C . PRO B 1 289 ? -43.719 11.305 23.234 1 57.97 289 PRO B C 1
ATOM 5368 O O . PRO B 1 289 ? -44.594 11.68 22.484 1 57.97 289 PRO B O 1
ATOM 5371 N N . THR B 1 290 ? -43.906 10.25 23.859 1 63.16 290 THR B N 1
ATOM 5372 C CA . THR B 1 290 ? -45.281 9.859 24.188 1 63.16 290 THR B CA 1
ATOM 5373 C C . THR B 1 290 ? -45.75 10.578 25.453 1 63.16 290 THR B C 1
ATOM 5375 O O . THR B 1 290 ? -46.938 10.516 25.812 1 63.16 290 THR B O 1
ATOM 5378 N N . SER B 1 291 ? -44.812 11.141 26.188 1 63.5 291 SER B N 1
ATOM 5379 C CA . SER B 1 291 ? -45.156 11.883 27.391 1 63.5 291 SER B CA 1
ATOM 5380 C C . SER B 1 291 ? -44.469 13.25 27.438 1 63.5 291 SER B C 1
ATOM 5382 O O . SER B 1 291 ? -43.531 13.492 26.672 1 63.5 291 SER B O 1
ATOM 5384 N N . ALA B 1 292 ? -45.188 14.148 28.094 1 62.72 292 ALA B N 1
ATOM 5385 C CA . ALA B 1 292 ? -44.688 15.523 28.234 1 62.72 292 ALA B CA 1
ATOM 5386 C C . ALA B 1 292 ? -43.25 15.539 28.719 1 62.72 292 ALA B C 1
ATOM 5388 O O . ALA B 1 292 ? -42.438 16.359 28.281 1 62.72 292 ALA B O 1
ATOM 5389 N N . ARG B 1 293 ? -42.938 14.688 29.625 1 61.38 293 ARG B N 1
ATOM 5390 C CA . ARG B 1 293 ? -41.594 14.602 30.172 1 61.38 293 ARG B CA 1
ATOM 5391 C C . ARG B 1 293 ? -40.594 14.188 29.094 1 61.38 293 ARG B C 1
ATOM 5393 O O . ARG B 1 293 ? -39.469 14.734 29.016 1 61.38 293 ARG B O 1
ATOM 5400 N N . GLU B 1 294 ? -40.938 13.227 28.359 1 61.41 294 GLU B N 1
ATOM 5401 C CA . GLU B 1 294 ? -40.094 12.734 27.281 1 61.41 294 GLU B CA 1
ATOM 5402 C C . GLU B 1 294 ? -39.875 13.812 26.219 1 61.41 294 GLU B C 1
ATOM 5404 O O . GLU B 1 294 ? -38.781 13.914 25.641 1 61.41 294 GLU B O 1
ATOM 5409 N N . LEU B 1 295 ? -41 14.562 26.125 1 59.06 295 LEU B N 1
ATOM 5410 C CA . LEU B 1 295 ? -40.906 15.695 25.203 1 59.06 295 LEU B CA 1
ATOM 5411 C C . LEU B 1 295 ? -39.875 16.719 25.688 1 59.06 295 LEU B C 1
ATOM 5413 O O . LEU B 1 295 ? -39.125 17.25 24.891 1 59.06 295 LEU B O 1
ATOM 5417 N N . GLN B 1 296 ? -39.938 16.969 27.016 1 56.81 296 GLN B N 1
ATOM 5418 C CA . GLN B 1 296 ? -38.969 17.906 27.594 1 56.81 296 GLN B CA 1
ATOM 5419 C C . GLN B 1 296 ? -37.562 17.375 27.5 1 56.81 296 GLN B C 1
ATOM 5421 O O . GLN B 1 296 ? -36.625 18.141 27.219 1 56.81 296 GLN B O 1
ATOM 5426 N N . GLU B 1 297 ? -37.406 16.188 27.797 1 59.19 297 GLU B N 1
ATOM 5427 C CA . GLU B 1 297 ? -36.062 15.562 27.703 1 59.19 297 GLU B CA 1
ATOM 5428 C C . GLU B 1 297 ? -35.531 15.609 26.281 1 59.19 297 GLU B C 1
ATOM 5430 O O . GLU B 1 297 ? -34.312 15.75 26.078 1 59.19 297 GLU B O 1
ATOM 5435 N N . GLU B 1 298 ? -36.531 15.438 25.453 1 57.22 298 GLU B N 1
ATOM 5436 C CA . GLU B 1 298 ? -36.125 15.516 24.062 1 57.22 298 GLU B CA 1
ATOM 5437 C C . GLU B 1 298 ? -35.719 16.938 23.672 1 57.22 298 GLU B C 1
ATOM 5439 O O . GLU B 1 298 ? -34.938 17.156 22.766 1 57.22 298 GLU B O 1
ATOM 5444 N N . LEU B 1 299 ? -36.406 17.828 24.5 1 54.5 299 LEU B N 1
ATOM 5445 C CA . LEU B 1 299 ? -36.125 19.234 24.281 1 54.5 299 LEU B CA 1
ATOM 5446 C C . LEU B 1 299 ? -34.781 19.625 24.891 1 54.5 299 LEU B C 1
ATOM 5448 O O . LEU B 1 299 ? -34.219 20.688 24.578 1 54.5 299 LEU B O 1
ATOM 5452 N N . ASP B 1 300 ? -34.406 18.812 25.797 1 56.19 300 ASP B N 1
ATOM 5453 C CA . ASP B 1 300 ? -33.125 19.141 26.359 1 56.19 300 ASP B CA 1
ATOM 5454 C C . ASP B 1 300 ? -32 18.969 25.328 1 56.19 300 ASP B C 1
ATOM 5456 O O . ASP B 1 300 ? -31.938 17.953 24.641 1 56.19 300 ASP B O 1
ATOM 5460 N N . PRO B 1 301 ? -31.375 20.047 25.109 1 58 301 PRO B N 1
ATOM 5461 C CA . PRO B 1 301 ? -30.297 20.047 24.125 1 58 301 PRO B CA 1
ATOM 5462 C C . PRO B 1 301 ? -29.266 18.953 24.375 1 58 301 PRO B C 1
ATOM 5464 O O . PRO B 1 301 ? -28.984 18.641 25.531 1 58 301 PRO B O 1
ATOM 5467 N N . HIS B 1 302 ? -29.188 18.062 23.469 1 63.53 302 HIS B N 1
ATOM 5468 C CA . HIS B 1 302 ? -28.109 17.094 23.547 1 63.53 302 HIS B CA 1
ATOM 5469 C C . HIS B 1 302 ? -26.75 17.781 23.453 1 63.53 302 HIS B C 1
ATOM 5471 O O . HIS B 1 302 ? -26.547 18.672 22.625 1 63.53 302 HIS B O 1
ATOM 5477 N N . PRO B 1 303 ? -25.969 17.578 24.484 1 62.84 303 PRO B N 1
ATOM 5478 C CA . PRO B 1 303 ? -24.625 18.172 24.406 1 62.84 303 PRO B CA 1
ATOM 5479 C C . PRO B 1 303 ? -23.953 17.922 23.062 1 62.84 303 PRO B C 1
ATOM 5481 O O . PRO B 1 303 ? -23.906 16.781 22.594 1 62.84 303 PRO B O 1
ATOM 5484 N N . GLY B 1 304 ? -23.672 18.938 22.375 1 65.62 304 GLY B N 1
ATOM 5485 C CA . GLY B 1 304 ? -23.094 18.953 21.031 1 65.62 304 GLY B CA 1
ATOM 5486 C C . GLY B 1 304 ? -21.891 18.031 20.891 1 65.62 304 GLY B C 1
ATOM 5487 O O . GLY B 1 304 ? -21.766 17.328 19.891 1 65.62 304 GLY B O 1
ATOM 5488 N N . GLY B 1 305 ? -21.047 18.016 21.922 1 69.56 305 GLY B N 1
ATOM 5489 C CA . GLY B 1 305 ? -19.844 17.203 21.875 1 69.56 305 GLY B CA 1
ATOM 5490 C C . GLY B 1 305 ? -20.125 15.711 21.844 1 69.56 305 GLY B C 1
ATOM 5491 O O . GLY B 1 305 ? -19.453 14.961 21.125 1 69.56 305 GLY B O 1
ATOM 5492 N N . GLU B 1 306 ? -21.109 15.328 22.578 1 74 306 GLU B N 1
ATOM 5493 C CA . GLU B 1 306 ? -21.469 13.906 22.625 1 74 306 GLU B CA 1
ATOM 5494 C C . GLU B 1 306 ? -22.047 13.445 21.281 1 74 306 GLU B C 1
ATOM 5496 O O . GLU B 1 306 ? -21.734 12.359 20.812 1 74 306 GLU B O 1
ATOM 5501 N N . VAL B 1 307 ? -22.875 14.25 20.734 1 75.19 307 VAL B N 1
ATOM 5502 C CA . VAL B 1 307 ? -23.5 13.914 19.469 1 75.19 307 VAL B CA 1
ATOM 5503 C C . VAL B 1 307 ? -22.438 13.836 18.375 1 75.19 307 VAL B C 1
ATOM 5505 O O . VAL B 1 307 ? -22.453 12.914 17.547 1 75.19 307 VAL B O 1
ATOM 5508 N N . VAL B 1 308 ? -21.516 14.719 18.438 1 77 308 VAL B N 1
ATOM 5509 C CA . VAL B 1 308 ? -20.453 14.742 17.453 1 77 308 VAL B CA 1
ATOM 5510 C C . VAL B 1 308 ? -19.562 13.508 17.625 1 77 308 VAL B C 1
ATOM 5512 O O . VAL B 1 308 ? -19.156 12.883 16.641 1 77 308 VAL B O 1
ATOM 5515 N N . GLY B 1 309 ? -19.297 13.211 18.844 1 82.06 309 GLY B N 1
ATOM 5516 C CA . GLY B 1 309 ? -18.484 12.031 19.109 1 82.06 309 GLY B CA 1
ATOM 5517 C C . GLY B 1 309 ? -19.141 10.742 18.641 1 82.06 309 GLY B C 1
ATOM 5518 O O . GLY B 1 309 ? -18.5 9.914 18 1 82.06 309 GLY B O 1
ATOM 5519 N N . LYS B 1 310 ? -20.359 10.602 18.969 1 83.88 310 LYS B N 1
ATOM 5520 C CA . LYS B 1 310 ? -21.109 9.414 18.547 1 83.88 310 LYS B CA 1
ATOM 5521 C C . LYS B 1 310 ? -21.266 9.375 17.031 1 83.88 310 LYS B C 1
ATOM 5523 O O . LYS B 1 310 ? -21.312 8.297 16.422 1 83.88 310 LYS B O 1
ATOM 5528 N N . GLY B 1 311 ? -21.406 10.508 16.453 1 84.31 311 GLY B N 1
ATOM 5529 C CA . GLY B 1 311 ? -21.438 10.594 15 1 84.31 311 GLY B CA 1
ATOM 5530 C C . GLY B 1 311 ? -20.172 10.07 14.344 1 84.31 311 GLY B C 1
ATOM 5531 O O . GLY B 1 311 ? -20.234 9.359 13.336 1 84.31 311 GLY B O 1
ATOM 5532 N N . ARG B 1 312 ? -19.062 10.383 14.953 1 87.56 312 ARG B N 1
ATOM 5533 C CA . ARG B 1 312 ? -17.797 9.891 14.438 1 87.56 312 ARG B CA 1
ATOM 5534 C C . ARG B 1 312 ? -17.703 8.367 14.555 1 87.56 312 ARG B C 1
ATOM 5536 O O . ARG B 1 312 ? -17.188 7.699 13.656 1 87.56 312 ARG B O 1
ATOM 5543 N N . VAL B 1 313 ? -18.219 7.914 15.617 1 90.75 313 VAL B N 1
ATOM 5544 C CA . VAL B 1 313 ? -18.219 6.469 15.828 1 90.75 313 VAL B CA 1
ATOM 5545 C C . VAL B 1 313 ? -19.141 5.801 14.805 1 90.75 313 VAL B C 1
ATOM 5547 O O . VAL B 1 313 ? -18.781 4.773 14.227 1 90.75 313 VAL B O 1
ATOM 5550 N N . ALA B 1 314 ? -20.266 6.352 14.594 1 91.12 314 ALA B N 1
ATOM 5551 C CA . ALA B 1 314 ? -21.188 5.828 13.594 1 91.12 314 ALA B CA 1
ATOM 5552 C C . ALA B 1 314 ? -20.547 5.801 12.211 1 91.12 314 ALA B C 1
ATOM 5554 O O . ALA B 1 314 ? -20.672 4.816 11.477 1 91.12 314 ALA B O 1
ATOM 5555 N N . ASP B 1 315 ? -19.891 6.832 11.914 1 91.19 315 ASP B N 1
ATOM 5556 C CA . ASP B 1 315 ? -19.219 6.926 10.625 1 91.19 315 ASP B CA 1
ATOM 5557 C C . ASP B 1 315 ? -18.141 5.844 10.484 1 91.19 315 ASP B C 1
ATOM 5559 O O . ASP B 1 315 ? -17.969 5.273 9.406 1 91.19 315 ASP B O 1
ATOM 5563 N N . ALA B 1 316 ? -17.469 5.613 11.516 1 94.38 316 ALA B N 1
ATOM 5564 C CA . ALA B 1 316 ? -16.453 4.57 11.508 1 94.38 316 ALA B CA 1
ATOM 5565 C C . ALA B 1 316 ? -17.062 3.199 11.25 1 94.38 316 ALA B C 1
ATOM 5567 O O . ALA B 1 316 ? -16.5 2.379 10.523 1 94.38 316 ALA B O 1
ATOM 5568 N N . PHE B 1 317 ? -18.203 2.996 11.805 1 96.5 317 PHE B N 1
ATOM 5569 C CA . PHE B 1 317 ? -18.875 1.725 11.594 1 96.5 317 PHE B CA 1
ATOM 5570 C C . PHE B 1 317 ? -19.406 1.622 10.172 1 96.5 317 PHE B C 1
ATOM 5572 O O . PHE B 1 317 ? -19.375 0.547 9.562 1 96.5 317 PHE B O 1
ATOM 5579 N N . VAL B 1 318 ? -19.922 2.709 9.664 1 96.06 318 VAL B N 1
ATOM 5580 C CA . VAL B 1 318 ? -20.375 2.699 8.273 1 96.06 318 VAL B CA 1
ATOM 5581 C C . VAL B 1 318 ? -19.203 2.338 7.359 1 96.06 318 VAL B C 1
ATOM 5583 O O . VAL B 1 318 ? -19.328 1.477 6.488 1 96.06 318 VAL B O 1
ATOM 5586 N N . THR B 1 319 ? -18.078 2.953 7.574 1 96.62 319 THR B N 1
ATOM 5587 C CA . THR B 1 319 ? -16.891 2.682 6.781 1 96.62 319 THR B CA 1
ATOM 5588 C C . THR B 1 319 ? -16.469 1.221 6.914 1 96.62 319 THR B C 1
ATOM 5590 O O . THR B 1 319 ? -16.172 0.56 5.918 1 96.62 319 THR B O 1
ATOM 5593 N N . ALA B 1 320 ? -16.469 0.756 8.102 1 98.19 320 ALA B N 1
ATOM 5594 C CA . ALA B 1 320 ? -16.062 -0.618 8.383 1 98.19 320 ALA B CA 1
ATOM 5595 C C . ALA B 1 320 ? -16.984 -1.616 7.684 1 98.19 320 ALA B C 1
ATOM 5597 O O . ALA B 1 320 ? -16.516 -2.584 7.082 1 98.19 320 ALA B O 1
ATOM 5598 N N . LEU B 1 321 ? -18.234 -1.389 7.762 1 98.44 321 LEU B N 1
ATOM 5599 C CA . LEU B 1 321 ? -19.203 -2.311 7.18 1 98.44 321 LEU B CA 1
ATOM 5600 C C . LEU B 1 321 ? -19.141 -2.281 5.656 1 98.44 321 LEU B C 1
ATOM 5602 O O . LEU B 1 321 ? -19.203 -3.33 5.008 1 98.44 321 LEU B O 1
ATOM 5606 N N . PHE B 1 322 ? -18.938 -1.134 5.094 1 98.44 322 PHE B N 1
ATOM 5607 C CA . PHE B 1 322 ? -18.812 -1.061 3.643 1 98.44 322 PHE B CA 1
ATOM 5608 C C . PHE B 1 322 ? -17.516 -1.686 3.174 1 98.44 322 PHE B C 1
ATOM 5610 O O . PHE B 1 322 ? -17.453 -2.279 2.096 1 98.44 322 PHE B O 1
ATOM 5617 N N . ALA B 1 323 ? -16.484 -1.565 3.963 1 98.5 323 ALA B N 1
ATOM 5618 C CA . ALA B 1 323 ? -15.242 -2.252 3.625 1 98.5 323 ALA B CA 1
ATOM 5619 C C . ALA B 1 323 ? -15.445 -3.764 3.562 1 98.5 323 ALA B C 1
ATOM 5621 O O . ALA B 1 323 ? -14.961 -4.422 2.641 1 98.5 323 ALA B O 1
ATOM 5622 N N . ALA B 1 324 ? -16.172 -4.27 4.512 1 98.81 324 ALA B N 1
ATOM 5623 C CA . ALA B 1 324 ? -16.469 -5.699 4.539 1 98.81 324 ALA B CA 1
ATOM 5624 C C . ALA B 1 324 ? -17.328 -6.102 3.346 1 98.81 324 ALA B C 1
ATOM 5626 O O . ALA B 1 324 ? -17.062 -7.117 2.697 1 98.81 324 ALA B O 1
ATOM 5627 N N . ILE B 1 325 ? -18.297 -5.316 3.064 1 98.56 325 ILE B N 1
ATOM 5628 C CA . ILE B 1 325 ? -19.219 -5.582 1.967 1 98.56 325 ILE B CA 1
ATOM 5629 C C . ILE B 1 325 ? -18.469 -5.523 0.638 1 98.56 325 ILE B C 1
ATOM 5631 O O . ILE B 1 325 ? -18.609 -6.426 -0.194 1 98.56 325 ILE B O 1
ATOM 5635 N N . GLY B 1 326 ? -17.719 -4.484 0.468 1 98.69 326 GLY B N 1
ATOM 5636 C CA . GLY B 1 326 ? -16.938 -4.363 -0.75 1 98.69 326 GLY B CA 1
ATOM 5637 C C . GLY B 1 326 ? -15.992 -5.531 -0.967 1 98.69 326 GLY B C 1
ATOM 5638 O O . GLY B 1 326 ? -15.906 -6.07 -2.07 1 98.69 326 GLY B O 1
ATOM 5639 N N . LEU B 1 327 ? -15.258 -5.906 0.052 1 98.75 327 LEU B N 1
ATOM 5640 C CA . LEU B 1 327 ? -14.32 -7.02 -0.041 1 98.75 327 LEU B CA 1
ATOM 5641 C C . LEU B 1 327 ? -15.055 -8.32 -0.361 1 98.75 327 LEU B C 1
ATOM 5643 O O . LEU B 1 327 ? -14.555 -9.141 -1.135 1 98.75 327 LEU B O 1
ATOM 5647 N N . SER B 1 328 ? -16.203 -8.523 0.245 1 98.75 328 SER B N 1
ATOM 5648 C CA . SER B 1 328 ? -17 -9.711 -0.032 1 98.75 328 SER B CA 1
ATOM 5649 C C . SER B 1 328 ? -17.453 -9.75 -1.489 1 98.75 328 SER B C 1
ATOM 5651 O O . SER B 1 328 ? -17.438 -10.812 -2.119 1 98.75 328 SER B O 1
ATOM 5653 N N . CYS B 1 329 ? -17.844 -8.578 -1.993 1 98.75 329 CYS B N 1
ATOM 5654 C CA . CYS B 1 329 ? -18.25 -8.5 -3.395 1 98.75 329 CYS B CA 1
ATOM 5655 C C . CYS B 1 329 ? -17.062 -8.789 -4.312 1 98.75 329 CYS B C 1
ATOM 5657 O O . CYS B 1 329 ? -17.219 -9.422 -5.359 1 98.75 329 CYS B O 1
ATOM 5659 N N . LEU B 1 330 ? -15.914 -8.32 -3.881 1 98.75 330 LEU B N 1
ATOM 5660 C CA . LEU B 1 330 ? -14.703 -8.602 -4.645 1 98.75 330 LEU B CA 1
ATOM 5661 C C . LEU B 1 330 ? -14.438 -10.102 -4.715 1 98.75 330 LEU B C 1
ATOM 5663 O O . LEU B 1 330 ? -14.148 -10.641 -5.789 1 98.75 330 LEU B O 1
ATOM 5667 N N . VAL B 1 331 ? -14.562 -10.766 -3.609 1 98.31 331 VAL B N 1
ATOM 5668 C CA . VAL B 1 331 ? -14.383 -12.211 -3.541 1 98.31 331 VAL B CA 1
ATOM 5669 C C . VAL B 1 331 ? -15.422 -12.906 -4.426 1 98.31 331 VAL B C 1
ATOM 5671 O O . VAL B 1 331 ? -15.086 -13.82 -5.18 1 98.31 331 VAL B O 1
ATOM 5674 N N . ALA B 1 332 ? -16.625 -12.438 -4.332 1 98.5 332 ALA B N 1
ATOM 5675 C CA . ALA B 1 332 ? -17.703 -13.023 -5.137 1 98.5 332 ALA B CA 1
ATOM 5676 C C . ALA B 1 332 ? -17.422 -12.859 -6.629 1 98.5 332 ALA B C 1
ATOM 5678 O O . ALA B 1 332 ? -17.562 -13.805 -7.402 1 98.5 332 ALA B O 1
ATOM 5679 N N . LEU B 1 333 ? -16.969 -11.664 -7.008 1 98.62 333 LEU B N 1
ATOM 5680 C CA . LEU B 1 333 ? -16.672 -11.391 -8.414 1 98.62 333 LEU B CA 1
ATOM 5681 C C . LEU B 1 333 ? -15.562 -12.297 -8.922 1 98.62 333 LEU B C 1
ATOM 5683 O O . LEU B 1 333 ? -15.617 -12.773 -10.062 1 98.62 333 LEU B O 1
ATOM 5687 N N . GLU B 1 334 ? -14.586 -12.617 -8.109 1 98 334 GLU B N 1
ATOM 5688 C CA . GLU B 1 334 ? -13.461 -13.461 -8.508 1 98 334 GLU B CA 1
ATOM 5689 C C . GLU B 1 334 ? -13.93 -14.867 -8.875 1 98 334 GLU B C 1
ATOM 5691 O O . GLU B 1 334 ? -13.406 -15.469 -9.812 1 98 334 GLU B O 1
ATOM 5696 N N . PHE B 1 335 ? -14.922 -15.352 -8.172 1 97 335 PHE B N 1
ATOM 5697 C CA . PHE B 1 335 ? -15.375 -16.719 -8.414 1 97 335 PHE B CA 1
ATOM 5698 C C . PHE B 1 335 ? -16.453 -16.75 -9.492 1 97 335 PHE B C 1
ATOM 5700 O O . PHE B 1 335 ? -16.469 -17.641 -10.336 1 97 335 PHE B O 1
ATOM 5707 N N . VAL B 1 336 ? -17.312 -15.773 -9.516 1 97.62 336 VAL B N 1
ATOM 5708 C CA . VAL B 1 336 ? -18.422 -15.766 -10.453 1 97.62 336 VAL B CA 1
ATOM 5709 C C . VAL B 1 336 ? -17.906 -15.641 -11.883 1 97.62 336 VAL B C 1
ATOM 5711 O O . VAL B 1 336 ? -18.406 -16.281 -12.797 1 97.62 336 VAL B O 1
ATOM 5714 N N . VAL B 1 337 ? -16.859 -14.906 -12.07 1 96.5 337 VAL B N 1
ATOM 5715 C CA . VAL B 1 337 ? -16.344 -14.609 -13.406 1 96.5 337 VAL B CA 1
ATOM 5716 C C . VAL B 1 337 ? -15.719 -15.867 -14.008 1 96.5 337 VAL B C 1
ATOM 5718 O O . VAL B 1 337 ? -15.555 -15.961 -15.227 1 96.5 337 VAL B O 1
ATOM 5721 N N . ARG B 1 338 ? -15.391 -16.875 -13.195 1 94.06 338 ARG B N 1
ATOM 5722 C CA . ARG B 1 338 ? -14.797 -18.109 -13.688 1 94.06 338 ARG B CA 1
ATOM 5723 C C . ARG B 1 338 ? -15.82 -18.953 -14.445 1 94.06 338 ARG B C 1
ATOM 5725 O O . ARG B 1 338 ? -15.453 -19.844 -15.219 1 94.06 338 ARG B O 1
ATOM 5732 N N . ASP B 1 339 ? -17.109 -18.703 -14.102 1 94.62 339 ASP B N 1
ATOM 5733 C CA . ASP B 1 339 ? -18.203 -19.297 -14.875 1 94.62 339 ASP B CA 1
ATOM 5734 C C . ASP B 1 339 ? -18.484 -18.484 -16.141 1 94.62 339 ASP B C 1
ATOM 5736 O O . ASP B 1 339 ? -18.844 -17.312 -16.062 1 94.62 339 ASP B O 1
ATOM 5740 N N . ARG B 1 340 ? -18.453 -19.109 -17.312 1 92.56 340 ARG B N 1
ATOM 5741 C CA . ARG B 1 340 ? -18.516 -18.406 -18.594 1 92.56 340 ARG B CA 1
ATOM 5742 C C . ARG B 1 340 ? -19.938 -18.359 -19.125 1 92.56 340 ARG B C 1
ATOM 5744 O O . ARG B 1 340 ? -20.188 -17.875 -20.234 1 92.56 340 ARG B O 1
ATOM 5751 N N . SER B 1 341 ? -20.875 -18.859 -18.344 1 94.25 341 SER B N 1
ATOM 5752 C CA . SER B 1 341 ? -22.266 -18.766 -18.766 1 94.25 341 SER B CA 1
ATOM 5753 C C . SER B 1 341 ? -22.719 -17.312 -18.859 1 94.25 341 SER B C 1
ATOM 5755 O O . SER B 1 341 ? -22.156 -16.438 -18.203 1 94.25 341 SER B O 1
ATOM 5757 N N . TRP B 1 342 ? -23.672 -17.031 -19.719 1 95.38 342 TRP B N 1
ATOM 5758 C CA . TRP B 1 342 ? -24.141 -15.664 -19.906 1 95.38 342 TRP B CA 1
ATOM 5759 C C . TRP B 1 342 ? -24.781 -15.125 -18.625 1 95.38 342 TRP B C 1
ATOM 5761 O O . TRP B 1 342 ? -24.719 -13.93 -18.344 1 95.38 342 TRP B O 1
ATOM 5771 N N . GLN B 1 343 ? -25.391 -16.016 -17.797 1 95.56 343 GLN B N 1
ATOM 5772 C CA . GLN B 1 343 ? -25.969 -15.609 -16.531 1 95.56 343 GLN B CA 1
ATOM 5773 C C . GLN B 1 343 ? -24.906 -15.078 -15.57 1 95.56 343 GLN B C 1
ATOM 5775 O O . GLN B 1 343 ? -25.094 -14.039 -14.945 1 95.56 343 GLN B O 1
ATOM 5780 N N . ALA B 1 344 ? -23.781 -15.797 -15.5 1 97.12 344 ALA B N 1
ATOM 5781 C CA . ALA B 1 344 ? -22.703 -15.414 -14.609 1 97.12 344 ALA B CA 1
ATOM 5782 C C . ALA B 1 344 ? -22.047 -14.109 -15.062 1 97.12 344 ALA B C 1
ATOM 5784 O O . ALA B 1 344 ? -21.75 -13.234 -14.25 1 97.12 344 ALA B O 1
ATOM 5785 N N . VAL B 1 345 ? -21.875 -13.984 -16.344 1 97.19 345 VAL B N 1
ATOM 5786 C CA . VAL B 1 345 ? -21.281 -12.781 -16.906 1 97.19 345 VAL B CA 1
ATOM 5787 C C . VAL B 1 345 ? -22.172 -11.578 -16.641 1 97.19 345 VAL B C 1
ATOM 5789 O O . VAL B 1 345 ? -21.703 -10.516 -16.219 1 97.19 345 VAL B O 1
ATOM 5792 N N . THR B 1 346 ? -23.469 -11.773 -16.906 1 98 346 THR B N 1
ATOM 5793 C CA . THR B 1 346 ? -24.438 -10.703 -16.656 1 98 346 THR B CA 1
ATOM 5794 C C . THR B 1 346 ? -24.469 -10.344 -15.18 1 98 346 THR B C 1
ATOM 5796 O O . THR B 1 346 ? -24.531 -9.164 -14.828 1 98 346 THR B O 1
ATOM 5799 N N . PHE B 1 347 ? -24.469 -11.312 -14.289 1 98.31 347 PHE B N 1
ATOM 5800 C CA . PHE B 1 347 ? -24.453 -11.086 -12.852 1 98.31 347 PHE B CA 1
ATOM 5801 C C . PHE B 1 347 ? -23.266 -10.227 -12.445 1 98.31 347 PHE B C 1
ATOM 5803 O O . PHE B 1 347 ? -23.406 -9.242 -11.719 1 98.31 347 PHE B O 1
ATOM 5810 N N . ALA B 1 348 ? -22.062 -10.641 -12.906 1 98.56 348 ALA B N 1
ATOM 5811 C CA . ALA B 1 348 ? -20.844 -9.906 -12.578 1 98.56 348 ALA B CA 1
ATOM 5812 C C . ALA B 1 348 ? -20.906 -8.477 -13.094 1 98.56 348 ALA B C 1
ATOM 5814 O O . ALA B 1 348 ? -20.5 -7.539 -12.398 1 98.56 348 ALA B O 1
ATOM 5815 N N . ALA B 1 349 ? -21.422 -8.281 -14.289 1 98.38 349 ALA B N 1
ATOM 5816 C CA . ALA B 1 349 ? -21.562 -6.953 -14.875 1 98.38 349 ALA B CA 1
ATOM 5817 C C . ALA B 1 349 ? -22.531 -6.098 -14.078 1 98.38 349 ALA B C 1
ATOM 5819 O O . ALA B 1 349 ? -22.266 -4.926 -13.805 1 98.38 349 ALA B O 1
ATOM 5820 N N . VAL B 1 350 ? -23.641 -6.695 -13.719 1 98.56 350 VAL B N 1
ATOM 5821 C CA . VAL B 1 350 ? -24.688 -5.992 -12.977 1 98.56 350 VAL B CA 1
ATOM 5822 C C . VAL B 1 350 ? -24.156 -5.617 -11.594 1 98.56 350 VAL B C 1
ATOM 5824 O O . VAL B 1 350 ? -24.359 -4.488 -11.133 1 98.56 350 VAL B O 1
ATOM 5827 N N . LEU B 1 351 ? -23.484 -6.555 -10.938 1 98.69 351 LEU B N 1
ATOM 5828 C CA . LEU B 1 351 ? -22.922 -6.277 -9.617 1 98.69 351 LEU B CA 1
ATOM 5829 C C . LEU B 1 351 ? -21.891 -5.16 -9.695 1 98.69 351 LEU B C 1
ATOM 5831 O O . LEU B 1 351 ? -21.891 -4.25 -8.859 1 98.69 351 LEU B O 1
ATOM 5835 N N . SER B 1 352 ? -21.016 -5.211 -10.664 1 98.75 352 SER B N 1
ATOM 5836 C CA . SER B 1 352 ? -20 -4.18 -10.836 1 98.75 352 SER B CA 1
ATOM 5837 C C . SER B 1 352 ? -20.641 -2.812 -11.078 1 98.75 352 SER B C 1
ATOM 5839 O O . SER B 1 352 ? -20.219 -1.816 -10.477 1 98.75 352 SER B O 1
ATOM 5841 N N . THR B 1 353 ? -21.656 -2.797 -11.914 1 97.81 353 THR B N 1
ATOM 5842 C CA . THR B 1 353 ? -22.375 -1.556 -12.203 1 97.81 353 THR B CA 1
ATOM 5843 C C . THR B 1 353 ? -23.031 -1.007 -10.938 1 97.81 353 THR B C 1
ATOM 5845 O O . THR B 1 353 ? -22.953 0.192 -10.656 1 97.81 353 THR B O 1
ATOM 5848 N N . LEU B 1 354 ? -23.625 -1.883 -10.195 1 98.25 354 LEU B N 1
ATOM 5849 C CA . LEU B 1 354 ? -24.266 -1.493 -8.953 1 98.25 354 LEU B CA 1
ATOM 5850 C C . LEU B 1 354 ? -23.281 -0.855 -7.988 1 98.25 354 LEU B C 1
ATOM 5852 O O . LEU B 1 354 ? -23.547 0.206 -7.422 1 98.25 354 LEU B O 1
ATOM 5856 N N . LEU B 1 355 ? -22.125 -1.485 -7.824 1 98.44 355 LEU B N 1
ATOM 5857 C CA . LEU B 1 355 ? -21.109 -0.991 -6.906 1 98.44 355 LEU B CA 1
ATOM 5858 C C . LEU B 1 355 ? -20.562 0.36 -7.367 1 98.44 355 LEU B C 1
ATOM 5860 O O . LEU B 1 355 ? -20.391 1.273 -6.559 1 98.44 355 LEU B O 1
ATOM 5864 N N . LEU B 1 356 ? -20.375 0.553 -8.648 1 97.19 356 LEU B N 1
ATOM 5865 C CA . LEU B 1 356 ? -19.844 1.799 -9.18 1 97.19 356 LEU B CA 1
ATOM 5866 C C . LEU B 1 356 ? -20.844 2.936 -9.023 1 97.19 356 LEU B C 1
ATOM 5868 O O . LEU B 1 356 ? -20.484 4.047 -8.641 1 97.19 356 LEU B O 1
ATOM 5872 N N . VAL B 1 357 ? -22.109 2.66 -9.258 1 96.38 357 VAL B N 1
ATOM 5873 C CA . VAL B 1 357 ? -23.141 3.695 -9.188 1 96.38 357 VAL B CA 1
ATOM 5874 C C . VAL B 1 357 ? -23.422 4.027 -7.723 1 96.38 357 VAL B C 1
ATOM 5876 O O . VAL B 1 357 ? -23.656 5.191 -7.379 1 96.38 357 VAL B O 1
ATOM 5879 N N . HIS B 1 358 ? -23.344 3.012 -6.898 1 95 358 HIS B N 1
ATOM 5880 C CA . HIS B 1 358 ? -23.641 3.207 -5.484 1 95 358 HIS B CA 1
ATOM 5881 C C . HIS B 1 358 ? -22.609 4.121 -4.82 1 95 358 HIS B C 1
ATOM 5883 O O . HIS B 1 358 ? -22.906 4.75 -3.801 1 95 358 HIS B O 1
ATOM 5889 N N . GLY B 1 359 ? -21.453 4.203 -5.332 1 94.69 359 GLY B N 1
ATOM 5890 C CA . GLY B 1 359 ? -20.406 5.055 -4.777 1 94.69 359 GLY B CA 1
ATOM 5891 C C . GLY B 1 359 ? -20.812 6.516 -4.707 1 94.69 359 GLY B C 1
ATOM 5892 O O . GLY B 1 359 ? -20.375 7.25 -3.822 1 94.69 359 GLY B O 1
ATOM 5893 N N . ARG B 1 360 ? -21.672 6.914 -5.531 1 91.12 360 ARG B N 1
ATOM 5894 C CA . ARG B 1 360 ? -22.078 8.312 -5.598 1 91.12 360 ARG B CA 1
ATOM 5895 C C . ARG B 1 360 ? -22.844 8.719 -4.34 1 91.12 360 ARG B C 1
ATOM 5897 O O . ARG B 1 360 ? -22.938 9.906 -4.02 1 91.12 360 ARG B O 1
ATOM 5904 N N . ALA B 1 361 ? -23.391 7.727 -3.666 1 89.75 361 ALA B N 1
ATOM 5905 C CA . ALA B 1 361 ? -24.234 7.992 -2.498 1 89.75 361 ALA B CA 1
ATOM 5906 C C . ALA B 1 361 ? -23.391 8.117 -1.234 1 89.75 361 ALA B C 1
ATOM 5908 O O . ALA B 1 361 ? -23.875 8.547 -0.19 1 89.75 361 ALA B O 1
ATOM 5909 N N . LEU B 1 362 ? -22.141 7.809 -1.358 1 92 362 LEU B N 1
ATOM 5910 C CA . LEU B 1 362 ? -21.297 7.781 -0.175 1 92 362 LEU B CA 1
ATOM 5911 C C . LEU B 1 362 ? -20.391 9.016 -0.119 1 92 362 LEU B C 1
ATOM 5913 O O . LEU B 1 362 ? -19.812 9.414 -1.132 1 92 362 LEU B O 1
ATOM 5917 N N . GLY B 1 363 ? -20.312 9.539 1.041 1 88.25 363 GLY B N 1
ATOM 5918 C CA . GLY B 1 363 ? -19.641 10.82 1.184 1 88.25 363 GLY B CA 1
ATOM 5919 C C . GLY B 1 363 ? -18.172 10.695 1.569 1 88.25 363 GLY B C 1
ATOM 5920 O O . GLY B 1 363 ? -17.359 11.547 1.218 1 88.25 363 GLY B O 1
ATOM 5921 N N . SER B 1 364 ? -17.859 9.688 2.289 1 92.69 364 SER B N 1
ATOM 5922 C CA . SER B 1 364 ? -16.484 9.492 2.754 1 92.69 364 SER B CA 1
ATOM 5923 C C . SER B 1 364 ? -15.633 8.812 1.689 1 92.69 364 SER B C 1
ATOM 5925 O O . SER B 1 364 ? -16.125 7.957 0.946 1 92.69 364 SER B O 1
ATOM 5927 N N . VAL B 1 365 ? -14.32 9.188 1.6 1 95.25 365 VAL B N 1
ATOM 5928 C CA . VAL B 1 365 ? -13.391 8.625 0.632 1 95.25 365 VAL B CA 1
ATOM 5929 C C . VAL B 1 365 ? -13.273 7.113 0.839 1 95.25 365 VAL B C 1
ATOM 5931 O O . VAL B 1 365 ? -13.344 6.34 -0.12 1 95.25 365 VAL B O 1
ATOM 5934 N N . TRP B 1 366 ? -13.195 6.699 2.029 1 95.12 366 TRP B N 1
ATOM 5935 C CA . TRP B 1 366 ? -12.984 5.289 2.332 1 95.12 366 TRP B CA 1
ATOM 5936 C C . TRP B 1 366 ? -14.25 4.477 2.057 1 95.12 366 TRP B C 1
ATOM 5938 O O . TRP B 1 366 ? -14.172 3.346 1.573 1 95.12 366 TRP B O 1
ATOM 5948 N N . GLN B 1 367 ? -15.398 5.059 2.365 1 96.5 367 GLN B N 1
ATOM 5949 C CA . GLN B 1 367 ? -16.656 4.395 2.068 1 96.5 367 GLN B CA 1
ATOM 5950 C C . GLN B 1 367 ? -16.859 4.242 0.562 1 96.5 367 GLN B C 1
ATOM 5952 O O . GLN B 1 367 ? -17.188 3.154 0.082 1 96.5 367 GLN B O 1
ATOM 5957 N N . ARG B 1 368 ? -16.578 5.293 -0.132 1 96.94 368 ARG B N 1
ATOM 5958 C CA . ARG B 1 368 ? -16.75 5.273 -1.581 1 96.94 368 ARG B CA 1
ATOM 5959 C C . ARG B 1 368 ? -15.766 4.32 -2.242 1 96.94 368 ARG B C 1
ATOM 5961 O O . ARG B 1 368 ? -16.141 3.537 -3.117 1 96.94 368 ARG B O 1
ATOM 5968 N N . LEU B 1 369 ? -14.531 4.301 -1.793 1 97.94 369 LEU B N 1
ATOM 5969 C CA . LEU B 1 369 ? -13.523 3.418 -2.375 1 97.94 369 LEU B CA 1
ATOM 5970 C C . LEU B 1 369 ? -13.852 1.958 -2.076 1 97.94 369 LEU B C 1
ATOM 5972 O O . LEU B 1 369 ? -13.539 1.072 -2.877 1 97.94 369 LEU B O 1
ATOM 5976 N N . SER B 1 370 ? -14.453 1.688 -0.945 1 98.25 370 SER B N 1
ATOM 5977 C CA . SER B 1 370 ? -14.805 0.323 -0.562 1 98.25 370 SER B CA 1
ATOM 5978 C C . SER B 1 370 ? -15.766 -0.307 -1.564 1 98.25 370 SER B C 1
ATOM 5980 O O . SER B 1 370 ? -15.781 -1.528 -1.729 1 98.25 370 SER B O 1
ATOM 5982 N N . VAL B 1 371 ? -16.5 0.521 -2.307 1 97.94 371 VAL B N 1
ATOM 5983 C CA . VAL B 1 371 ? -17.469 -0.035 -3.256 1 97.94 371 VAL B CA 1
ATOM 5984 C C . VAL B 1 371 ? -16.953 0.166 -4.684 1 97.94 371 VAL B C 1
ATOM 5986 O O . VAL B 1 371 ? -17.156 -0.688 -5.547 1 97.94 371 VAL B O 1
ATOM 5989 N N . ILE B 1 372 ? -16.188 1.208 -4.957 1 98.12 372 ILE B N 1
ATOM 5990 C CA . ILE B 1 372 ? -15.695 1.506 -6.297 1 98.12 372 ILE B CA 1
ATOM 5991 C C . ILE B 1 372 ? -14.617 0.498 -6.688 1 98.12 372 ILE B C 1
ATOM 5993 O O . ILE B 1 372 ? -14.602 -0.002 -7.812 1 98.12 372 ILE B O 1
ATOM 5997 N N . VAL B 1 373 ? -13.734 0.161 -5.766 1 98.56 373 VAL B N 1
ATOM 5998 C CA . VAL B 1 373 ? -12.609 -0.721 -6.059 1 98.56 373 VAL B CA 1
ATOM 5999 C C . VAL B 1 373 ? -13.125 -2.09 -6.496 1 98.56 373 VAL B C 1
ATOM 6001 O O . VAL B 1 373 ? -12.758 -2.588 -7.562 1 98.56 373 VAL B O 1
ATOM 6004 N N . PRO B 1 374 ? -14.039 -2.689 -5.742 1 98.69 374 PRO B N 1
ATOM 6005 C CA . PRO B 1 374 ? -14.562 -3.969 -6.23 1 98.69 374 PRO B CA 1
ATOM 6006 C C . PRO B 1 374 ? -15.344 -3.826 -7.531 1 98.69 374 PRO B C 1
ATOM 6008 O O . PRO B 1 374 ? -15.352 -4.742 -8.359 1 98.69 374 PRO B O 1
ATOM 6011 N N . GLY B 1 375 ? -16.047 -2.707 -7.703 1 98.56 375 GLY B N 1
ATOM 6012 C CA . GLY B 1 375 ? -16.734 -2.477 -8.961 1 98.56 375 GLY B CA 1
ATOM 6013 C C . GLY B 1 375 ? -15.789 -2.441 -10.156 1 98.56 375 GLY B C 1
ATOM 6014 O O . GLY B 1 375 ? -16.047 -3.098 -11.164 1 98.56 375 GLY B O 1
ATOM 6015 N N . VAL B 1 376 ? -14.727 -1.722 -10.039 1 98.44 376 VAL B N 1
ATOM 6016 C CA . VAL B 1 376 ? -13.727 -1.63 -11.094 1 98.44 376 VAL B CA 1
ATOM 6017 C C . VAL B 1 376 ? -13.055 -2.988 -11.297 1 98.44 376 VAL B C 1
ATOM 6019 O O . VAL B 1 376 ? -12.812 -3.408 -12.43 1 98.44 376 VAL B O 1
ATOM 6022 N N . TYR B 1 377 ? -12.766 -3.645 -10.195 1 98.44 377 TYR B N 1
ATOM 6023 C CA . TYR B 1 377 ? -12.195 -4.984 -10.258 1 98.44 377 TYR B CA 1
ATOM 6024 C C . TYR B 1 377 ? -13.062 -5.91 -11.102 1 98.44 377 TYR B C 1
ATOM 6026 O O . TYR B 1 377 ? -12.555 -6.66 -11.938 1 98.44 377 TYR B O 1
ATOM 6034 N N . GLY B 1 378 ? -14.383 -5.828 -10.852 1 98.56 378 GLY B N 1
ATOM 6035 C CA . GLY B 1 378 ? -15.305 -6.656 -11.609 1 98.56 378 GLY B CA 1
ATOM 6036 C C . GLY B 1 378 ? -15.25 -6.395 -13.102 1 98.56 378 GLY B C 1
ATOM 6037 O O . GLY B 1 378 ? -15.242 -7.332 -13.898 1 98.56 378 GLY B O 1
ATOM 6038 N N . VAL B 1 379 ? -15.156 -5.168 -13.469 1 97.44 379 VAL B N 1
ATOM 6039 C CA . VAL B 1 379 ? -15.094 -4.797 -14.883 1 97.44 379 VAL B CA 1
ATOM 6040 C C . VAL B 1 379 ? -13.805 -5.328 -15.5 1 97.44 379 VAL B C 1
ATOM 6042 O O . VAL B 1 379 ? -13.82 -5.945 -16.562 1 97.44 379 VAL B O 1
ATOM 6045 N N . LEU B 1 380 ? -12.688 -5.203 -14.828 1 97.69 380 LEU B N 1
ATOM 6046 C CA . LEU B 1 380 ? -11.398 -5.652 -15.336 1 97.69 380 LEU B CA 1
ATOM 6047 C C . LEU B 1 380 ? -11.344 -7.172 -15.414 1 97.69 380 LEU B C 1
ATOM 6049 O O . LEU B 1 380 ? -10.812 -7.727 -16.375 1 97.69 380 LEU B O 1
ATOM 6053 N N . ARG B 1 381 ? -11.867 -7.762 -14.359 1 97.31 381 ARG B N 1
ATOM 6054 C CA . ARG B 1 381 ? -11.859 -9.219 -14.344 1 97.31 381 ARG B CA 1
ATOM 6055 C C . ARG B 1 381 ? -12.727 -9.789 -15.461 1 97.31 381 ARG B C 1
ATOM 6057 O O . ARG B 1 381 ? -12.398 -10.82 -16.047 1 97.31 381 ARG B O 1
ATOM 6064 N N . LEU B 1 382 ? -13.844 -9.109 -15.797 1 96.38 382 LEU B N 1
ATOM 6065 C CA . LEU B 1 382 ? -14.688 -9.516 -16.906 1 96.38 382 LEU B CA 1
ATOM 6066 C C . LEU B 1 382 ? -13.961 -9.344 -18.234 1 96.38 382 LEU B C 1
ATOM 6068 O O . LEU B 1 382 ? -14.047 -10.211 -19.109 1 96.38 382 LEU B O 1
ATOM 6072 N N . MET B 1 383 ? -13.211 -8.266 -18.344 1 95.06 383 MET B N 1
ATOM 6073 C CA . MET B 1 383 ? -12.406 -8.062 -19.531 1 95.06 383 MET B CA 1
ATOM 6074 C C . MET B 1 383 ? -11.367 -9.172 -19.688 1 95.06 383 MET B C 1
ATOM 6076 O O . MET B 1 383 ? -11.203 -9.727 -20.781 1 95.06 383 MET B O 1
ATOM 6080 N N . LEU B 1 384 ? -10.766 -9.594 -18.656 1 94.25 384 LEU B N 1
ATOM 6081 C CA . LEU B 1 384 ? -9.766 -10.648 -18.672 1 94.25 384 LEU B CA 1
ATOM 6082 C C . LEU B 1 384 ? -10.391 -11.992 -19.016 1 94.25 384 LEU B C 1
ATOM 6084 O O . LEU B 1 384 ? -9.836 -12.758 -19.812 1 94.25 384 LEU B O 1
ATOM 6088 N N . ALA B 1 385 ? -11.531 -12.203 -18.438 1 94.12 385 ALA B N 1
ATOM 6089 C CA . ALA B 1 385 ? -12.219 -13.469 -18.688 1 94.12 385 ALA B CA 1
ATOM 6090 C C . ALA B 1 385 ? -12.633 -13.586 -20.141 1 94.12 385 ALA B C 1
ATOM 6092 O O . ALA B 1 385 ? -12.594 -14.672 -20.719 1 94.12 385 ALA B O 1
ATOM 6093 N N . SER B 1 386 ? -12.969 -12.523 -20.75 1 91.69 386 SER B N 1
ATOM 6094 C CA . SER B 1 386 ? -13.398 -12.523 -22.141 1 91.69 386 SER B CA 1
ATOM 6095 C C . SER B 1 386 ? -12.227 -12.789 -23.078 1 91.69 386 SER B C 1
ATOM 6097 O O . SER B 1 386 ? -12.422 -13.25 -24.203 1 91.69 386 SER B O 1
ATOM 6099 N N . GLN B 1 387 ? -10.984 -12.531 -22.609 1 90.31 387 GLN B N 1
ATOM 6100 C CA . GLN B 1 387 ? -9.781 -12.711 -23.406 1 90.31 387 GLN B CA 1
ATOM 6101 C C . GLN B 1 387 ? -9.367 -14.18 -23.469 1 90.31 387 GLN B C 1
ATOM 6103 O O . GLN B 1 387 ? -8.727 -14.609 -24.422 1 90.31 387 GLN B O 1
ATOM 6108 N N . LEU B 1 388 ? -9.703 -14.938 -22.484 1 83.56 388 LEU B N 1
ATOM 6109 C CA . LEU B 1 388 ? -9.305 -16.344 -22.438 1 83.56 388 LEU B CA 1
ATOM 6110 C C . LEU B 1 388 ? -9.859 -17.094 -23.641 1 83.56 388 LEU B C 1
ATOM 6112 O O . LEU B 1 388 ? -9.273 -18.094 -24.078 1 83.56 388 LEU B O 1
ATOM 6116 N N . ASP B 1 389 ? -10.859 -16.5 -24.344 1 80.56 389 ASP B N 1
ATOM 6117 C CA . ASP B 1 389 ? -11.484 -17.156 -25.484 1 80.56 389 ASP B CA 1
ATOM 6118 C C . ASP B 1 389 ? -11 -16.547 -26.797 1 80.56 389 ASP B C 1
ATOM 6120 O O . ASP B 1 389 ? -11.398 -17 -27.875 1 80.56 389 ASP B O 1
ATOM 6124 N N . SER B 1 390 ? -10.141 -15.625 -26.719 1 85.31 390 SER B N 1
ATOM 6125 C CA . SER B 1 390 ? -9.727 -14.914 -27.922 1 85.31 390 SER B CA 1
ATOM 6126 C C . SER B 1 390 ? -8.375 -15.398 -28.406 1 85.31 390 SER B C 1
ATOM 6128 O O . SER B 1 390 ? -7.539 -15.844 -27.625 1 85.31 390 SER B O 1
ATOM 6130 N N . ALA B 1 391 ? -8.211 -15.43 -29.75 1 85.62 391 ALA B N 1
ATOM 6131 C CA . ALA B 1 391 ? -6.98 -15.883 -30.391 1 85.62 391 ALA B CA 1
ATOM 6132 C C . ALA B 1 391 ? -5.816 -14.945 -30.094 1 85.62 391 ALA B C 1
ATOM 6134 O O . ALA B 1 391 ? -4.684 -15.391 -29.906 1 85.62 391 ALA B O 1
ATOM 6135 N N . THR B 1 392 ? -6.156 -13.641 -30.062 1 90.44 392 THR B N 1
ATOM 6136 C CA . THR B 1 392 ? -5.113 -12.664 -29.781 1 90.44 392 THR B CA 1
ATOM 6137 C C . THR B 1 392 ? -5.609 -11.602 -28.797 1 90.44 392 THR B C 1
ATOM 6139 O O . THR B 1 392 ? -6.773 -11.203 -28.859 1 90.44 392 THR B O 1
ATOM 6142 N N . PRO B 1 393 ? -4.754 -11.203 -27.875 1 94.69 393 PRO B N 1
ATOM 6143 C CA . PRO B 1 393 ? -5.168 -10.219 -26.875 1 94.69 393 PRO B CA 1
ATOM 6144 C C . PRO B 1 393 ? -5.074 -8.781 -27.375 1 94.69 393 PRO B C 1
ATOM 6146 O O . PRO B 1 393 ? -5.438 -7.844 -26.672 1 94.69 393 PRO B O 1
ATOM 6149 N N . LEU B 1 394 ? -4.617 -8.547 -28.578 1 94.88 394 LEU B N 1
ATOM 6150 C CA . LEU B 1 394 ? -4.254 -7.223 -29.062 1 94.88 394 LEU B CA 1
ATOM 6151 C C . LEU B 1 394 ? -5.48 -6.328 -29.188 1 94.88 394 LEU B C 1
ATOM 6153 O O . LEU B 1 394 ? -5.449 -5.164 -28.781 1 94.88 394 LEU B O 1
ATOM 6157 N N . PRO B 1 395 ? -6.648 -6.863 -29.703 1 94.31 395 PRO B N 1
ATOM 6158 C CA . PRO B 1 395 ? -7.832 -6 -29.719 1 94.31 395 PRO B CA 1
ATOM 6159 C C . PRO B 1 395 ? -8.266 -5.57 -28.312 1 94.31 395 PRO B C 1
ATOM 6161 O O . PRO B 1 395 ? -8.727 -4.441 -28.125 1 94.31 395 PRO B O 1
ATOM 6164 N N . MET B 1 396 ? -8.164 -6.434 -27.359 1 95.69 396 MET B N 1
ATOM 6165 C CA . MET B 1 396 ? -8.508 -6.098 -25.984 1 95.69 396 MET B CA 1
ATOM 6166 C C . MET B 1 396 ? -7.562 -5.043 -25.438 1 95.69 396 MET B C 1
ATOM 6168 O O . MET B 1 396 ? -7.98 -4.156 -24.688 1 95.69 396 MET B O 1
ATOM 6172 N N . VAL B 1 397 ? -6.273 -5.152 -25.781 1 97.12 397 VAL B N 1
ATOM 6173 C CA . VAL B 1 397 ? -5.305 -4.145 -25.359 1 97.12 397 VAL B CA 1
ATOM 6174 C C . VAL B 1 397 ? -5.699 -2.783 -25.938 1 97.12 397 VAL B C 1
ATOM 6176 O O . VAL B 1 397 ? -5.707 -1.781 -25.219 1 97.12 397 VAL B O 1
ATOM 6179 N N . ALA B 1 398 ? -6.031 -2.779 -27.203 1 96.56 398 ALA B N 1
ATOM 6180 C CA . ALA B 1 398 ? -6.477 -1.542 -27.844 1 96.56 398 ALA B CA 1
ATOM 6181 C C . ALA B 1 398 ? -7.703 -0.971 -27.141 1 96.56 398 ALA B C 1
ATOM 6183 O O . ALA B 1 398 ? -7.766 0.23 -26.859 1 96.56 398 ALA B O 1
ATOM 6184 N N . GLY B 1 399 ? -8.664 -1.842 -26.859 1 96 399 GLY B N 1
ATOM 6185 C CA . GLY B 1 399 ? -9.852 -1.422 -26.141 1 96 399 GLY B CA 1
ATOM 6186 C C . GLY B 1 399 ? -9.547 -0.882 -24.75 1 96 399 GLY B C 1
ATOM 6187 O O . GLY B 1 399 ? -10.141 0.105 -24.312 1 96 399 GLY B O 1
ATOM 6188 N N . ALA B 1 400 ? -8.648 -1.524 -24.047 1 97.19 400 ALA B N 1
ATOM 6189 C CA . ALA B 1 400 ? -8.227 -1.075 -22.734 1 97.19 400 ALA B CA 1
ATOM 6190 C C . ALA B 1 400 ? -7.625 0.324 -22.797 1 97.19 400 ALA B C 1
ATOM 6192 O O . ALA B 1 400 ? -7.902 1.165 -21.938 1 97.19 400 ALA B O 1
ATOM 6193 N N . PHE B 1 401 ? -6.855 0.641 -23.781 1 97.81 401 PHE B N 1
ATOM 6194 C CA . PHE B 1 401 ? -6.203 1.94 -23.875 1 97.81 401 PHE B CA 1
ATOM 6195 C C . PHE B 1 401 ? -7.191 3.016 -24.297 1 97.81 401 PHE B C 1
ATOM 6197 O O . PHE B 1 401 ? -7.062 4.176 -23.906 1 97.81 401 PHE B O 1
ATOM 6204 N N . VAL B 1 402 ? -8.188 2.605 -25.094 1 97.62 402 VAL B N 1
ATOM 6205 C CA . VAL B 1 402 ? -9.273 3.539 -25.391 1 97.62 402 VAL B CA 1
ATOM 6206 C C . VAL B 1 402 ? -10.008 3.896 -24.109 1 97.62 402 VAL B C 1
ATOM 6208 O O . VAL B 1 402 ? -10.289 5.07 -23.844 1 97.62 402 VAL B O 1
ATOM 6211 N N . LEU B 1 403 ? -10.273 2.871 -23.312 1 97.31 403 LEU B N 1
ATOM 6212 C CA . LEU B 1 403 ? -10.914 3.09 -22.016 1 97.31 403 LEU B CA 1
ATOM 6213 C C . LEU B 1 403 ? -10.055 3.967 -21.125 1 97.31 403 LEU B C 1
ATOM 6215 O O . LEU B 1 403 ? -10.555 4.891 -20.469 1 97.31 403 LEU B O 1
ATOM 6219 N N . ALA B 1 404 ? -8.742 3.697 -21.094 1 98.25 404 ALA B N 1
ATOM 6220 C CA . ALA B 1 404 ? -7.816 4.504 -20.297 1 98.25 404 ALA B CA 1
ATOM 6221 C C . ALA B 1 404 ? -7.836 5.961 -20.75 1 98.25 404 ALA B C 1
ATOM 6223 O O . ALA B 1 404 ? -7.84 6.875 -19.922 1 98.25 404 ALA B O 1
ATOM 6224 N N . ALA B 1 405 ? -7.848 6.164 -22.062 1 97.88 405 ALA B N 1
ATOM 6225 C CA . ALA B 1 405 ? -7.898 7.52 -22.609 1 97.88 405 ALA B CA 1
ATOM 6226 C C . ALA B 1 405 ? -9.188 8.227 -22.188 1 97.88 405 ALA B C 1
ATOM 6228 O O . ALA B 1 405 ? -9.156 9.398 -21.797 1 97.88 405 ALA B O 1
ATOM 6229 N N . ALA B 1 406 ? -10.281 7.539 -22.266 1 97.75 406 ALA B N 1
ATOM 6230 C CA . ALA B 1 406 ? -11.57 8.117 -21.891 1 97.75 406 ALA B CA 1
ATOM 6231 C C . ALA B 1 406 ? -11.586 8.523 -20.422 1 97.75 406 ALA B C 1
ATOM 6233 O O . ALA B 1 406 ? -12.047 9.617 -20.078 1 97.75 406 ALA B O 1
ATOM 6234 N N . VAL B 1 407 ? -11.055 7.66 -19.531 1 97.88 407 VAL B N 1
ATOM 6235 C CA . VAL B 1 407 ? -11.039 7.953 -18.109 1 97.88 407 VAL B CA 1
ATOM 6236 C C . VAL B 1 407 ? -10.078 9.102 -17.828 1 97.88 407 VAL B C 1
ATOM 6238 O O . VAL B 1 407 ? -10.336 9.945 -16.969 1 97.88 407 VAL B O 1
ATOM 6241 N N . LEU B 1 408 ? -8.969 9.133 -18.562 1 97.44 408 LEU B N 1
ATOM 6242 C CA . LEU B 1 408 ? -8 10.219 -18.391 1 97.44 408 LEU B CA 1
ATOM 6243 C C . LEU B 1 408 ? -8.617 11.562 -18.781 1 97.44 408 LEU B C 1
ATOM 6245 O O . LEU B 1 408 ? -8.445 12.547 -18.062 1 97.44 408 LEU B O 1
ATOM 6249 N N . VAL B 1 409 ? -9.344 11.602 -19.859 1 96.38 409 VAL B N 1
ATOM 6250 C CA . VAL B 1 409 ? -10.023 12.82 -20.281 1 96.38 409 VAL B CA 1
ATOM 6251 C C . VAL B 1 409 ? -11.07 13.211 -19.234 1 96.38 409 VAL B C 1
ATOM 6253 O O . VAL B 1 409 ? -11.195 14.383 -18.875 1 96.38 409 VAL B O 1
ATOM 6256 N N . ALA B 1 410 ? -11.82 12.242 -18.719 1 95.56 410 ALA B N 1
ATOM 6257 C CA . ALA B 1 410 ? -12.805 12.492 -17.672 1 95.56 410 ALA B CA 1
ATOM 6258 C C . ALA B 1 410 ? -12.148 13.078 -16.422 1 95.56 410 ALA B C 1
ATOM 6260 O O . ALA B 1 410 ? -12.719 13.938 -15.75 1 95.56 410 ALA B O 1
ATOM 6261 N N . ARG B 1 411 ? -10.938 12.578 -16.078 1 95.81 411 ARG B N 1
ATOM 6262 C CA . ARG B 1 411 ? -10.195 13.094 -14.922 1 95.81 411 ARG B CA 1
ATOM 6263 C C . ARG B 1 411 ? -9.953 14.594 -15.047 1 95.81 411 ARG B C 1
ATOM 6265 O O . ARG B 1 411 ? -9.969 15.312 -14.047 1 95.81 411 ARG B O 1
ATOM 6272 N N . TRP B 1 412 ? -9.781 15.055 -16.25 1 94.06 412 TRP B N 1
ATOM 6273 C CA . TRP B 1 412 ? -9.422 16.453 -16.484 1 94.06 412 TRP B CA 1
ATOM 6274 C C . TRP B 1 412 ? -10.664 17.312 -16.656 1 94.06 412 TRP B C 1
ATOM 6276 O O . TRP B 1 412 ? -10.617 18.531 -16.469 1 94.06 412 TRP B O 1
ATOM 6286 N N . THR B 1 413 ? -11.852 16.703 -16.953 1 93.06 413 THR B N 1
ATOM 6287 C CA . THR B 1 413 ? -12.992 17.516 -17.344 1 93.06 413 THR B CA 1
ATOM 6288 C C . THR B 1 413 ? -14.117 17.406 -16.312 1 93.06 413 THR B C 1
ATOM 6290 O O . THR B 1 413 ? -14.891 18.344 -16.125 1 93.06 413 THR B O 1
ATOM 6293 N N . VAL B 1 414 ? -14.148 16.328 -15.523 1 91 414 VAL B N 1
ATOM 6294 C CA . VAL B 1 414 ? -15.383 16.016 -14.797 1 91 414 VAL B CA 1
ATOM 6295 C C . VAL B 1 414 ? -15.281 16.531 -13.367 1 91 414 VAL B C 1
ATOM 6297 O O . VAL B 1 414 ? -16.219 17.141 -12.852 1 91 414 VAL B O 1
ATOM 6300 N N . PRO B 1 415 ? -14.117 16.391 -12.734 1 91.44 415 PRO B N 1
ATOM 6301 C CA . PRO B 1 415 ? -14.102 16.797 -11.328 1 91.44 415 PRO B CA 1
ATOM 6302 C C . PRO B 1 415 ? -14.406 18.281 -11.133 1 91.44 415 PRO B C 1
ATOM 6304 O O . PRO B 1 415 ? -13.82 19.125 -11.812 1 91.44 415 PRO B O 1
ATOM 6307 N N . GLY B 1 416 ? -15.281 18.5 -10.172 1 86.56 416 GLY B N 1
ATOM 6308 C CA . GLY B 1 416 ? -15.641 19.875 -9.844 1 86.56 416 GLY B CA 1
ATOM 6309 C C . GLY B 1 416 ? -16.812 20.391 -10.656 1 86.56 416 GLY B C 1
ATOM 6310 O O . GLY B 1 416 ? -17.359 21.469 -10.359 1 86.56 416 GLY B O 1
ATOM 6311 N N . ARG B 1 417 ? -17.172 19.641 -11.625 1 85.75 417 ARG B N 1
ATOM 6312 C CA . ARG B 1 417 ? -18.281 20.094 -12.461 1 85.75 417 ARG B CA 1
ATOM 6313 C C . ARG B 1 417 ? -19.594 19.453 -12.016 1 85.75 417 ARG B C 1
ATOM 6315 O O . ARG B 1 417 ? -19.609 18.328 -11.523 1 85.75 417 ARG B O 1
ATOM 6322 N N . ARG B 1 418 ? -20.625 20.297 -12.086 1 80.62 418 ARG B N 1
ATOM 6323 C CA . ARG B 1 418 ? -21.969 19.797 -11.773 1 80.62 418 ARG B CA 1
ATOM 6324 C C . ARG B 1 418 ? -22.547 19.031 -12.953 1 80.62 418 ARG B C 1
ATOM 6326 O O . ARG B 1 418 ? -22.547 19.531 -14.086 1 80.62 418 ARG B O 1
ATOM 6333 N N . LEU B 1 419 ? -22.797 17.766 -12.766 1 78.19 419 LEU B N 1
ATOM 6334 C CA . LEU B 1 419 ? -23.375 16.969 -13.828 1 78.19 419 LEU B CA 1
ATOM 6335 C C . LEU B 1 419 ? -24.859 17.281 -14 1 78.19 419 LEU B C 1
ATOM 6337 O O . LEU B 1 419 ? -25.516 17.719 -13.047 1 78.19 419 LEU B O 1
ATOM 6341 N N . LEU B 1 420 ? -25.297 17.203 -15.234 1 81.88 420 LEU B N 1
ATOM 6342 C CA . LEU B 1 420 ? -26.703 17.453 -15.531 1 81.88 420 LEU B CA 1
ATOM 6343 C C . LEU B 1 420 ? -27.594 16.5 -14.75 1 81.88 420 LEU B C 1
ATOM 6345 O O . LEU B 1 420 ? -27.234 15.352 -14.516 1 81.88 420 LEU B O 1
ATOM 6349 N N . PRO B 1 421 ? -28.719 16.984 -14.297 1 84.5 421 PRO B N 1
ATOM 6350 C CA . PRO B 1 421 ? -29.656 16.203 -13.484 1 84.5 421 PRO B CA 1
ATOM 6351 C C . PRO B 1 421 ? -30.078 14.898 -14.172 1 84.5 421 PRO B C 1
ATOM 6353 O O . PRO B 1 421 ? -30.406 13.922 -13.492 1 84.5 421 PRO B O 1
ATOM 6356 N N . GLN B 1 422 ? -30.016 14.836 -15.492 1 87.75 422 GLN B N 1
ATOM 6357 C CA . GLN B 1 422 ? -30.438 13.648 -16.234 1 87.75 422 GLN B CA 1
ATOM 6358 C C . GLN B 1 422 ? -29.5 12.469 -15.945 1 87.75 422 GLN B C 1
ATOM 6360 O O . GLN B 1 422 ? -29.953 11.32 -15.891 1 87.75 422 GLN B O 1
ATOM 6365 N N . TRP B 1 423 ? -28.266 12.836 -15.695 1 86.06 423 TRP B N 1
ATOM 6366 C CA . TRP B 1 423 ? -27.312 11.773 -15.391 1 86.06 423 TRP B CA 1
ATOM 6367 C C . TRP B 1 423 ? -27.562 11.188 -14.008 1 86.06 423 TRP B C 1
ATOM 6369 O O . TRP B 1 423 ? -27.344 10 -13.773 1 86.06 423 TRP B O 1
ATOM 6379 N N . GLY B 1 424 ? -28.094 11.969 -13.172 1 88.38 424 GLY B N 1
ATOM 6380 C CA . GLY B 1 424 ? -28.469 11.484 -11.852 1 88.38 424 GLY B CA 1
ATOM 6381 C C . GLY B 1 424 ? -29.641 10.523 -11.883 1 88.38 424 GLY B C 1
ATOM 6382 O O . GLY B 1 424 ? -29.609 9.484 -11.227 1 88.38 424 GLY B O 1
ATOM 6383 N N . ARG B 1 425 ? -30.562 10.891 -12.656 1 91.19 425 ARG B N 1
ATOM 6384 C CA . ARG B 1 425 ? -31.75 10.047 -12.781 1 91.19 425 ARG B CA 1
ATOM 6385 C C . ARG B 1 425 ? -31.406 8.711 -13.438 1 91.19 425 ARG B C 1
ATOM 6387 O O . ARG B 1 425 ? -31.906 7.668 -13.023 1 91.19 425 ARG B O 1
ATOM 6394 N N . LEU B 1 426 ? -30.594 8.789 -14.359 1 92.56 426 LEU B N 1
ATOM 6395 C CA . LEU B 1 426 ? -30.172 7.562 -15.031 1 92.56 426 LEU B CA 1
ATOM 6396 C C . LEU B 1 426 ? -29.391 6.668 -14.07 1 92.56 426 LEU B C 1
ATOM 6398 O O . LEU B 1 426 ? -29.531 5.445 -14.094 1 92.56 426 LEU B O 1
ATOM 6402 N N . ALA B 1 427 ? -28.594 7.293 -13.281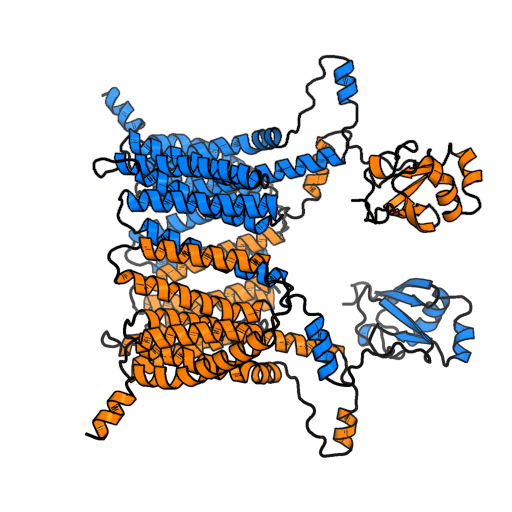 1 91.88 427 ALA B N 1
ATOM 6403 C CA . ALA B 1 427 ? -27.828 6.539 -12.289 1 91.88 427 ALA B CA 1
ATOM 6404 C C . ALA B 1 427 ? -28.75 5.902 -11.25 1 91.88 427 ALA B C 1
ATOM 6406 O O . ALA B 1 427 ? -28.516 4.766 -10.828 1 91.88 427 ALA B O 1
ATOM 6407 N N . ASP B 1 428 ? -29.75 6.586 -10.914 1 92.88 428 ASP B N 1
ATOM 6408 C CA . ASP B 1 428 ? -30.719 6.051 -9.969 1 92.88 428 ASP B CA 1
ATOM 6409 C C . ASP B 1 428 ? -31.453 4.848 -10.555 1 92.88 428 ASP B C 1
ATOM 6411 O O . ASP B 1 428 ? -31.641 3.836 -9.883 1 92.88 428 ASP B O 1
ATOM 6415 N N . LEU B 1 429 ? -31.812 5.027 -11.789 1 94.31 429 LEU B N 1
ATOM 6416 C CA . LEU B 1 429 ? -32.5 3.938 -12.484 1 94.31 429 LEU B CA 1
ATOM 6417 C C . LEU B 1 429 ? -31.578 2.73 -12.641 1 94.31 429 LEU B C 1
ATOM 6419 O O . LEU B 1 429 ? -31.984 1.595 -12.391 1 94.31 429 LEU B O 1
ATOM 6423 N N . ALA B 1 430 ? -30.375 2.982 -12.953 1 94.31 430 ALA B N 1
ATOM 6424 C CA . ALA B 1 430 ? -29.391 1.909 -13.117 1 94.31 430 ALA B CA 1
ATOM 6425 C C . ALA B 1 430 ? -29.156 1.184 -11.797 1 94.31 430 ALA B C 1
ATOM 6427 O O . ALA B 1 430 ? -29.047 -0.045 -11.766 1 94.31 430 ALA B O 1
ATOM 6428 N N . GLU B 1 431 ? -29.062 1.938 -10.781 1 94.5 431 GLU B N 1
ATOM 6429 C CA . GLU B 1 431 ? -28.844 1.359 -9.461 1 94.5 431 GLU B CA 1
ATOM 6430 C C . GLU B 1 431 ? -30 0.461 -9.039 1 94.5 431 GLU B C 1
ATOM 6432 O O . GLU B 1 431 ? -29.797 -0.665 -8.586 1 94.5 431 GLU B O 1
ATOM 6437 N N . THR B 1 432 ? -31.219 0.906 -9.258 1 94.12 432 THR B N 1
ATOM 6438 C CA . THR B 1 432 ? -32.406 0.139 -8.891 1 94.12 432 THR B CA 1
ATOM 6439 C C . THR B 1 432 ? -32.531 -1.117 -9.75 1 94.12 432 THR B C 1
ATOM 6441 O O . THR B 1 432 ? -32.75 -2.211 -9.227 1 94.12 432 THR B O 1
ATOM 6444 N N . LEU B 1 433 ? -32.281 -0.957 -11.016 1 95.62 433 LEU B N 1
ATOM 6445 C CA . LEU B 1 433 ? -32.375 -2.088 -11.93 1 95.62 433 LEU B CA 1
ATOM 6446 C C . LEU B 1 433 ? -31.297 -3.133 -11.617 1 95.62 433 LEU B C 1
ATOM 6448 O O . LEU B 1 433 ? -31.578 -4.332 -11.641 1 95.62 433 LEU B O 1
ATOM 6452 N N . ALA B 1 434 ? -30.141 -2.615 -11.328 1 96.44 434 ALA B N 1
ATOM 6453 C CA . ALA B 1 434 ? -29.047 -3.529 -11 1 96.44 434 ALA B CA 1
ATOM 6454 C C . ALA B 1 434 ? -29.328 -4.277 -9.703 1 96.44 434 ALA B C 1
ATOM 6456 O O . ALA B 1 434 ? -29.156 -5.5 -9.633 1 96.44 434 ALA B O 1
ATOM 6457 N N . ALA B 1 435 ? -29.812 -3.609 -8.758 1 94.5 435 ALA B N 1
ATOM 6458 C CA . ALA B 1 435 ? -30.094 -4.219 -7.461 1 94.5 435 ALA B CA 1
ATOM 6459 C C . ALA B 1 435 ? -31.188 -5.27 -7.57 1 94.5 435 ALA B C 1
ATOM 6461 O O . ALA B 1 435 ? -31.047 -6.379 -7.051 1 94.5 435 ALA B O 1
ATOM 6462 N N . VAL B 1 436 ? -32.188 -5.008 -8.352 1 94.75 436 VAL B N 1
ATOM 6463 C CA . VAL B 1 436 ? -33.375 -5.887 -8.461 1 94.75 436 VAL B CA 1
ATOM 6464 C C . VAL B 1 436 ? -33 -7.109 -9.305 1 94.75 436 VAL B C 1
ATOM 6466 O O . VAL B 1 436 ? -33.5 -8.211 -9.047 1 94.75 436 VAL B O 1
ATOM 6469 N N . SER B 1 437 ? -32.125 -6.926 -10.195 1 96.94 437 SER B N 1
ATOM 6470 C CA . SER B 1 437 ? -31.797 -7.992 -11.133 1 96.94 437 SER B CA 1
ATOM 6471 C C . SER B 1 437 ? -30.844 -9 -10.5 1 96.94 437 SER B C 1
ATOM 6473 O O . SER B 1 437 ? -30.719 -10.133 -10.969 1 96.94 437 SER B O 1
ATOM 6475 N N . LEU B 1 438 ? -30.172 -8.641 -9.414 1 97.12 438 LEU B N 1
ATOM 6476 C CA . LEU B 1 438 ? -29.141 -9.492 -8.828 1 97.12 438 LEU B CA 1
ATOM 6477 C C . LEU B 1 438 ? -29.766 -10.758 -8.25 1 97.12 438 LEU B C 1
ATOM 6479 O O . LEU B 1 438 ? -29.234 -11.859 -8.438 1 97.12 438 LEU B O 1
ATOM 6483 N N . LEU B 1 439 ? -30.891 -10.633 -7.629 1 95.31 439 LEU B N 1
ATOM 6484 C CA . LEU B 1 439 ? -31.484 -11.773 -6.934 1 95.31 439 LEU B CA 1
ATOM 6485 C C . LEU B 1 439 ? -31.953 -12.828 -7.926 1 95.31 439 LEU B C 1
ATOM 6487 O O . LEU B 1 439 ? -31.562 -13.992 -7.824 1 95.31 439 LEU B O 1
ATOM 6491 N N . PRO B 1 440 ? -32.719 -12.445 -8.992 1 95.56 440 PRO B N 1
ATOM 6492 C CA . PRO B 1 440 ? -33.125 -13.461 -9.961 1 95.56 440 PRO B CA 1
ATOM 6493 C C . PRO B 1 440 ? -31.938 -14.109 -10.68 1 95.56 440 PRO B C 1
ATOM 6495 O O . PRO B 1 440 ? -31.969 -15.305 -10.984 1 95.56 440 PRO B O 1
ATOM 6498 N N . LEU B 1 441 ? -30.906 -13.367 -10.922 1 96.5 441 LEU B N 1
ATOM 6499 C CA . LEU B 1 441 ? -29.734 -13.914 -11.578 1 96.5 441 LEU B CA 1
ATOM 6500 C C . LEU B 1 441 ? -29.016 -14.914 -10.664 1 96.5 441 LEU B C 1
ATOM 6502 O O . LEU B 1 441 ? -28.547 -15.961 -11.125 1 96.5 441 LEU B O 1
ATOM 6506 N N . ALA B 1 442 ? -28.938 -14.586 -9.414 1 95.44 442 ALA B N 1
ATOM 6507 C CA . ALA B 1 442 ? -28.344 -15.5 -8.453 1 95.44 442 ALA B CA 1
ATOM 6508 C C . ALA B 1 442 ? -29.141 -16.797 -8.344 1 95.44 442 ALA B C 1
ATOM 6510 O O . ALA B 1 442 ? -28.562 -17.891 -8.32 1 95.44 442 ALA B O 1
ATOM 6511 N N . LEU B 1 443 ? -30.422 -16.703 -8.328 1 93.25 443 LEU B N 1
ATOM 6512 C CA . LEU B 1 443 ? -31.281 -17.859 -8.234 1 93.25 443 LEU B CA 1
ATOM 6513 C C . LEU B 1 443 ? -31.156 -18.734 -9.484 1 93.25 443 LEU B C 1
ATOM 6515 O O . LEU B 1 443 ? -31.234 -19.969 -9.398 1 93.25 443 LEU B O 1
ATOM 6519 N N . TRP B 1 444 ? -30.969 -18.047 -10.594 1 92.94 444 TRP B N 1
ATOM 6520 C CA . TRP B 1 444 ? -30.75 -18.781 -11.836 1 92.94 444 TRP B CA 1
ATOM 6521 C C . TRP B 1 444 ? -29.469 -19.594 -11.758 1 92.94 444 TRP B C 1
ATOM 6523 O O . TRP B 1 444 ? -29.453 -20.781 -12.117 1 92.94 444 TRP B O 1
ATOM 6533 N N . LEU B 1 445 ? -28.453 -19.062 -11.234 1 91.44 445 LEU B N 1
ATOM 6534 C CA . LEU B 1 445 ? -27.141 -19.703 -11.195 1 91.44 445 LEU B CA 1
ATOM 6535 C C . LEU B 1 445 ? -27.109 -20.828 -10.164 1 91.44 445 LEU B C 1
ATOM 6537 O O . LEU B 1 445 ? -26.375 -21.797 -10.336 1 91.44 445 LEU B O 1
ATOM 6541 N N . ILE B 1 446 ? -27.953 -20.688 -9.156 1 89.19 446 ILE B N 1
ATOM 6542 C CA . ILE B 1 446 ? -28.016 -21.75 -8.148 1 89.19 446 ILE B CA 1
ATOM 6543 C C . ILE B 1 446 ? -28.922 -22.875 -8.625 1 89.19 446 ILE B C 1
ATOM 6545 O O . ILE B 1 446 ? -28.859 -23.984 -8.094 1 89.19 446 ILE B O 1
ATOM 6549 N N . GLY B 1 447 ? -29.688 -22.641 -9.742 1 86.81 447 GLY B N 1
ATOM 6550 C CA . GLY B 1 447 ? -30.469 -23.719 -10.344 1 86.81 447 GLY B CA 1
ATOM 6551 C C . GLY B 1 447 ? -31.891 -23.766 -9.844 1 86.81 447 GLY B C 1
ATOM 6552 O O . GLY B 1 447 ? -32.594 -24.781 -10 1 86.81 447 GLY B O 1
ATOM 6553 N N . VAL B 1 448 ? -32.281 -22.75 -9.242 1 85.06 448 VAL B N 1
ATOM 6554 C CA . VAL B 1 448 ? -33.656 -22.734 -8.695 1 85.06 448 VAL B CA 1
ATOM 6555 C C . VAL B 1 448 ? -34.656 -22.828 -9.828 1 85.06 448 VAL B C 1
ATOM 6557 O O . VAL B 1 448 ? -35.656 -23.562 -9.727 1 85.06 448 VAL B O 1
ATOM 6560 N N . PHE B 1 449 ? -34.344 -22.219 -10.93 1 85.12 449 PHE B N 1
ATOM 6561 C CA . PHE B 1 449 ? -35.312 -22.203 -12.039 1 85.12 449 PHE B CA 1
ATOM 6562 C C . PHE B 1 449 ? -35.344 -23.562 -12.734 1 85.12 449 PHE B C 1
ATOM 6564 O O . PHE B 1 449 ? -36.406 -24.031 -13.141 1 85.12 449 PHE B O 1
ATOM 6571 N N . ALA B 1 450 ? -34.188 -24.125 -12.82 1 81.75 450 ALA B N 1
ATOM 6572 C CA . ALA B 1 450 ? -34.156 -25.469 -13.391 1 81.75 450 ALA B CA 1
ATOM 6573 C C . ALA B 1 450 ? -34.875 -26.469 -12.484 1 81.75 450 ALA B C 1
ATOM 6575 O O . ALA B 1 450 ? -35.562 -27.359 -12.969 1 81.75 450 ALA B O 1
ATOM 6576 N N . PHE B 1 451 ? -34.75 -26.281 -11.281 1 83.19 451 PHE B N 1
ATOM 6577 C CA . PHE B 1 451 ? -35.406 -27.156 -10.312 1 83.19 451 PHE B CA 1
ATOM 6578 C C . PHE B 1 451 ? -36.906 -27.031 -10.375 1 83.19 451 PHE B C 1
ATOM 6580 O O . PHE B 1 451 ? -37.625 -28.031 -10.422 1 83.19 451 PHE B O 1
ATOM 6587 N N . VAL B 1 452 ? -37.375 -25.828 -10.484 1 86.12 452 VAL B N 1
ATOM 6588 C CA . VAL B 1 452 ? -38.812 -25.547 -10.5 1 86.12 452 VAL B CA 1
ATOM 6589 C C . VAL B 1 452 ? -39.406 -26.047 -11.812 1 86.12 452 VAL B C 1
ATOM 6591 O O . VAL B 1 452 ? -40.5 -26.625 -11.828 1 86.12 452 VAL B O 1
ATOM 6594 N N . ARG B 1 453 ? -38.719 -25.859 -12.867 1 82.62 453 ARG B N 1
ATOM 6595 C CA . ARG B 1 453 ? -39.156 -26.359 -14.164 1 82.62 453 ARG B CA 1
ATOM 6596 C C . ARG B 1 453 ? -39.25 -27.891 -14.164 1 82.62 453 ARG B C 1
ATOM 6598 O O . ARG B 1 453 ? -40.125 -28.469 -14.805 1 82.62 453 ARG B O 1
ATOM 6605 N N . GLY B 1 454 ? -38.312 -28.422 -13.477 1 81.12 454 GLY B N 1
ATOM 6606 C CA . GLY B 1 454 ? -38.344 -29.859 -13.359 1 81.12 454 GLY B CA 1
ATOM 6607 C C . GLY B 1 454 ? -39.531 -30.391 -12.562 1 81.12 454 GLY B C 1
ATOM 6608 O O . GLY B 1 454 ? -40.031 -31.484 -12.82 1 81.12 454 GLY B O 1
ATOM 6609 N N . LEU B 1 455 ? -40 -29.625 -11.672 1 80.06 455 LEU B N 1
ATOM 6610 C CA . LEU B 1 455 ? -41.156 -30.031 -10.891 1 80.06 455 LEU B CA 1
ATOM 6611 C C . LEU B 1 455 ? -42.438 -29.953 -11.727 1 80.06 455 LEU B C 1
ATOM 6613 O O . LEU B 1 455 ? -43.344 -30.75 -11.523 1 80.06 455 LEU B O 1
ATOM 6617 N N . GLY B 1 456 ? -42.562 -28.922 -12.586 1 70.12 456 GLY B N 1
ATOM 6618 C CA . GLY B 1 456 ? -43.781 -28.734 -13.383 1 70.12 456 GLY B CA 1
ATOM 6619 C C . GLY B 1 456 ? -43.812 -29.625 -14.609 1 70.12 456 GLY B C 1
ATOM 6620 O O . GLY B 1 456 ? -44.844 -29.672 -15.312 1 70.12 456 GLY B O 1
ATOM 6621 N N . GLY B 1 457 ? -42.781 -30.266 -15.031 1 58.16 457 GLY B N 1
ATOM 6622 C CA . GLY B 1 457 ? -42.844 -31.25 -16.094 1 58.16 457 GLY B CA 1
ATOM 6623 C C . GLY B 1 457 ? -42.75 -32.688 -15.602 1 58.16 457 GLY B C 1
ATOM 6624 O O . GLY B 1 457 ? -42.375 -32.938 -14.461 1 58.16 457 GLY B O 1
#

Nearest PDB structures (foldseek):
  7b9s-assembly1_S  TM=6.744E-01  e=1.200E-16  Mycobacterium xenopi RIVM700367
  7np7-assembly1_DB  TM=6.701E-01  e=4.920E-16  Mycobacterium tuberculosis H37Rv
  7b9f-assembly1_X  TM=6.516E-01  e=1.271E-13  Mycobacterium xenopi RIVM700367
  6sgz-assembly1_H  TM=6.318E-01  e=3.070E-13  Mycolicibacterium smegmatis MC2 155
  6umm-assembly1_H  TM=6.364E-01  e=5.632E-12  Mycolicibacterium smegmatis MC2 155

InterPro domains:
  IPR006707 Type VII secretion system membrane protein EccD [PIRSF017804] (2-455)
  IPR006707 Type VII secretion system membrane protein EccD [TIGR03920] (14-454)
  IPR024962 YukD-like [PF08817] (7-83)
  IPR044049 EccD-like transmembrane domain [PF19053] (118-455)

pLDDT: mean 88.65, std 12.1, range [35.5, 98.88]

Foldseek 3Di:
DQPPVQWAWEWEAEPVDIDIDTHGQQDFQLVCVVVVQVVNDPCVQVVLVVQVHKFKAAQQAWTDDRRDGNVVSVPHHYGYIYIDRPNPTRHNVDDPDPVVVVVVCVVVDPPDDDVVNVVVVVLVVVLVVLVVVLVVLLPDDLDPVSLVVLVVQLVVLLVVLLCCQPVPVNLVSNLSSLLSSLQSQLQSQLSPDDDDDAQQNVLNSLLRSLQSSLVSLVSSCVSNVDPVLQSVLSNLLSVLSNQLSVLSNPQVAASLLSLLSSLLVLVVVLVCQLVVLCVVLVPDDLPDPPDPVSVVVVVPDDPPVSVVVSVVSSVSNSLSSLLSSLVSLLVSLVRLLVDPDPLSLVLLLLQLLLLQLCLVVDDDPSSSCSSNVSSVSSVVSNLVSVCVPPPDCVVSVVVVVVVVVVVVVCVVPPPPDDDDVVVVVVSVVSNVVSSVVSVVSSCVSSCVVVVVVVVVD/DQPPVQWAWEWEDEPVDIDIDTHGQQDFQLVCVVVVQVVNDPCVQVVLVVQVHKFKAAQQAWTDDRRDGNVVSVPHHYYYIYIDRPNPTRHNVDDPDPVVVVVVCVVVDPPDDDVVNVVVVVLVVVLVVLVVVLVVLLPDDLDPVSLVVLVVQLVVLLVVLLCCQPVVVNLVSNLSSLLSSLQSQLQSQLSPDDDDDAQQNVLNSLLRSLQSSLVSLVSSCVSNVDPVLQSVLSNLLSVLSSQLSVLSNPQVAASLLSLLSSLLVLVVVLVCQLVVLCVVLVPDDLPDPPDPVSVVVVVPDDDPVSVVVSVVSSVSNSLSSLLSSLVSLLVSLLRLLLDPDPLSLVLLLLQLLLLQLCLVVDDDPSSSCSSNVSSVSSVVSNLVSVCVPPPDCVVSVVVVVVVVVVVVVCVVPPPPDDDDVVVVVVSVVSNVVSSVVSVVSSCVSSCVVVVVVVVVD

Solvent-accessible surface area (backbone atoms only — not comparable to full-atom values): 44942 Å² total; per-residue (Å²): 111,70,46,95,79,52,37,31,38,34,28,40,39,34,93,86,36,72,51,75,46,77,37,55,34,84,44,35,41,57,77,43,43,61,59,51,36,56,70,51,33,89,58,44,69,69,54,19,68,80,35,76,28,75,34,48,20,44,91,43,34,61,66,58,66,43,81,37,25,39,56,77,67,64,62,42,64,69,39,64,32,34,44,31,43,51,76,57,61,63,66,38,49,50,26,88,37,73,65,54,37,44,50,50,46,62,68,64,42,89,52,49,63,41,46,66,52,48,37,51,51,35,50,50,51,28,51,52,35,50,51,50,33,49,55,45,57,71,73,41,70,97,45,68,68,50,33,50,50,26,41,51,50,18,50,50,28,37,51,52,8,25,44,26,27,73,76,62,63,35,56,70,59,7,52,51,30,19,59,60,15,17,62,27,31,12,52,26,31,30,60,64,64,81,70,67,89,50,46,37,43,52,9,44,17,43,22,32,15,19,47,32,22,21,51,28,22,53,51,28,31,64,38,40,70,49,67,56,38,59,30,51,13,51,21,50,28,21,49,42,52,19,51,21,12,47,42,14,35,74,62,55,44,54,66,30,34,21,18,38,52,26,31,50,51,35,55,58,49,56,76,42,35,68,62,49,17,36,55,74,37,64,59,70,75,80,67,79,53,86,42,73,67,47,41,48,59,62,61,42,63,51,60,35,66,58,52,40,51,34,44,53,46,18,49,44,30,38,34,22,48,36,40,19,36,18,51,41,37,34,55,18,39,64,36,20,54,74,39,82,49,70,61,36,46,50,42,43,51,34,51,18,49,28,27,47,52,51,24,75,78,42,55,36,45,67,37,19,46,23,26,31,52,30,12,53,47,30,53,52,50,50,54,53,52,60,43,77,76,45,96,62,53,61,67,58,33,54,50,33,51,51,50,26,50,53,40,52,53,43,42,76,64,43,59,82,54,84,74,61,70,66,58,52,53,51,43,51,50,47,35,52,52,26,59,62,48,45,56,61,41,34,40,49,60,64,34,52,57,60,52,52,53,54,68,76,96,114,72,46,95,80,52,38,32,39,33,28,40,39,34,92,86,35,72,50,75,46,77,37,57,34,85,43,35,41,56,76,44,42,63,58,51,36,55,70,49,33,92,59,46,69,69,54,18,69,81,35,77,30,74,33,47,21,42,90,44,35,60,63,56,67,43,82,36,25,39,58,78,68,64,64,45,66,70,39,64,31,34,47,31,45,51,76,57,59,64,67,37,50,51,26,89,37,70,65,56,37,43,50,50,45,63,68,64,41,88,50,51,63,40,47,66,54,50,35,50,52,34,50,51,50,30,51,52,36,48,50,49,33,47,55,44,57,70,73,40,69,94,43,68,68,49,33,50,51,27,42,49,50,18,50,50,28,37,52,52,7,25,43,26,27,74,74,62,64,36,56,70,60,7,51,52,31,19,59,60,15,18,61,27,31,12,52,25,31,30,59,65,64,80,72,66,88,51,48,37,43,52,10,43,19,42,22,32,14,19,48,32,22,20,50,29,23,54,50,28,30,63,37,39,71,48,65,57,38,60,29,50,14,51,21,50,27,20,49,41,51,18,50,20,12,47,41,13,35,74,62,55,44,54,66,29,35,20,19,38,53,26,31,51,52,35,56,57,48,55,77,44,35,68,62,50,16,36,56,74,37,64,59,70,75,77,64,81,52,87,42,73,66,48,41,48,58,60,62,43,60,50,60,35,67,57,52,41,50,35,44,52,47,19,50,44,30,39,36,22,49,35,39,19,35,19,51,40,38,35,56,17,38,65,37,22,53,73,40,82,49,69,62,35,46,48,42,41,52,33,51,17,50,27,28,46,50,52,24,75,77,41,55,38,45,66,38,18,46,23,26,32,50,31,13,52,46,32,52,52,50,48,56,54,53,60,44,77,78,44,96,62,54,62,66,57,34,54,50,33,50,52,50,28,50,53,40,52,52,42,44,76,64,44,58,83,55,84,72,61,69,66,60,54,52,50,43,51,51,47,35,53,52,26,60,62,50,46,56,62,42,35,40,49,61,64,35,52,56,60,51,52,53,53,68,80,96

Radius of gyration: 33.97 Å; Cα contacts (8 Å, |Δi|>4): 1402; chains: 2; bounding box: 92×98×79 Å

Secondary structure (DSSP, 8-state):
---TTSEEEEEEE-SS-EEEEEEETTSBHHHHHHHHHHHH-TTHHHHGGGGT-EEEE-TTSPBPPTTSBTTTTTPPTTEEEEEEEGGG-----EESSHHHHHHHHHHH-TTB--HHHHHHHHHHHHHHHHHHHHHHHHTS-SSHHHHHHHHHHHHHHHHHHHIIIIIS--HHHHHHHHHHHHHHHHHHHHTS--SSSSHHHHHHHHHHHHHHHHHHHHHHHHHHT--HHHHHHHHHHHHHHHHHHHHHHHH---HHHHHHHHHHHHHHHHTTHHHHHHHHHT--------SHHHHHHHHS-EEHHHHHHHHHHHHHHHHHHHHHHHHHHHHHHHHHTT--SHHHHHHHHHHHHHHHHHGGG--BHHHHHHHHHHHHHHHHHHHHHHHTT-S-SHHHHHHHHHHHHHHHHHHHHSTTPPPPHHHHHHHHHHHHHHHHHHHHHHHHHHTHHHHHHHHH-/---TTSEEEEEEE-SS-EEEEEEETTSBHHHHHHHHHHHH-TTHHHHGGGGT-EEEE-TTSPBPPTTSBTTTTTPPTTEEEEEEEGGG-----EESSHHHHHHHHHHH-TTB--HHHHHHHHHHHHHHHHHHHHHHHHTS-SSHHHHHHHHHHHHHHHHHHHIIIIIS--HHHHHHHHHHHHHHHHHHHHTS--SSSSHHHHHHHHHHHHHHHHHHHHHHHHHHT--HHHHHHHHHHHHHHHHHHHHHHHH---HHHHHHHHHHHHHHHHHTHHHHHHHHHT--------SHHHHHHHHS-EEHHHHHHHHHHHHHHHHHHHHHHHHHHHHHHHHHTT--SHHHHHHHHHHHHHHHHHGGG--BHHHHHHHHHHHHHHHHHHHHHHHTT-S-SHHHHHHHHHHHHHHHHHHHHSTTPPPPHHHHHHHHHHHHHHHHHHHHHHHHHHTHHHHHHHHH-

Sequence (914 aa):
MATTSGLCKLRVRAPATSFALAVPVDIPLIDLMPTILGHAGQDLAEEGVDHDGWILQRLGDPPLDQESTVDVLDLRDGETLYLRPRREQLPAVHFDDIIDGLSTEARARPDSWTPGATRWTMLGCVLAVVLLGFGLLVTAPTTAPTLISAGVAAFFLLVCSATAARALGDGPAALSLALAAIPFVGLAGSLIPDGPEGPVLTGARLLAACVAGAGGAALGMAAVAGFAPVFISVATFGLLCATGGLVLMLGGESAPASATLIAVIAVLLGAFVPRIAFRLSGLRLPGLPTSARELQEELDPHPGGEVVGKGRVADAFVTALFAAIGLSCLVALEFVVRDRSWQAVTFAAVLSTLLLVHGRALGSVWQRLSVIVPGVYGVLRLMLASQLDSATPLPMVAGAFVLAAAVLVARWTVPGRRLLPQWGRLADLAETLAAVSLLPLALWLIGVFAFVRGLGGMATTSGLCKLRVRAPATSFALAVPVDIPLIDLMPTILGHAGQDLAEEGVDHDGWILQRLGDPPLDQESTVDVLDLRDGETLYLRPRREQLPAVHFDDIIDGLSTEARARPDSWTPGATRWTMLGCVLAVVLLGFGLLVTAPTTAPTLISAGVAAFFLLVCSATAARALGDGPAALSLALAAIPFVGLAGSLIPDGPEGPVLTGARLLAACVAGAGGAALGMAAVAGFAPVFISVATFGLLCATGGLVLMLGGESAPASATLIAVIAVLLGAFVPRIAFRLSGLRLPGLPTSARELQEELDPHPGGEVVGKGRVADAFVTALFAAIGLSCLVALEFVVRDRSWQAVTFAAVLSTLLLVHGRALGSVWQRLSVIVPGVYGVLRLMLASQLDSATPLPMVAGAFVLAAAVLVARWTVPGRRLLPQWGRLADLAETLAAVSLLPLALWLIGVFAFVRGLGG

Organism: Amycolatopsis orientalis (NCBI:txid31958)